Protein 1R0W (pdb70)

B-factor: mean 30.17, std 10.61, range [9.37, 67.73]

Radius of gyration: 40.07 Å; Cα contacts (8 Å, |Δi|>4): 2056; chains: 4; bounding box: 88×71×111 Å

Nearest PDB structures (foldseek):
  1r0w-assembly3_C  TM=1.002E+00  e=2.169E-57  Mus musculus
  1r0w-assembly2_B  TM=1.001E+00  e=5.846E-57  Mus musculus
  1q3h-assembly1_A  TM=1.002E+00  e=7.968E-57  Mus musculus
  1q3h-assembly2_B  TM=9.965E-01  e=4.288E-57  Mus musculus
  1xf9-assembly2_B  TM=1.002E+00  e=2.724E-55  Mus musculus

Solvent-accessible surface area: 47886 Å² total; per-residue (Å²): 21,18,0,43,1,79,71,0,6,0,54,34,73,164,38,8,0,80,24,22,119,107,0,103,105,72,58,121,63,27,152,111,37,40,59,12,0,106,69,0,66,3,80,1,108,156,19,33,2,0,0,0,1,2,4,94,73,3,12,36,4,3,0,0,0,10,6,42,61,79,5,98,38,67,93,44,89,51,98,58,76,49,123,27,1,5,5,4,75,96,14,8,1,28,65,1,6,3,54,25,1,2,29,33,16,63,77,103,61,28,8,34,7,107,22,0,8,138,9,0,21,2,87,86,13,9,78,160,52,105,112,76,22,79,33,78,12,51,94,22,5,125,137,26,60,20,4,27,54,10,22,4,3,3,0,16,7,0,3,46,84,0,39,0,0,0,0,1,28,12,15,26,78,157,52,16,139,34,6,71,86,2,8,89,30,0,0,35,115,14,0,35,90,36,2,14,0,0,3,10,10,3,8,61,4,0,109,116,14,64,40,0,0,0,0,29,145,12,43,45,27,5,69,6,44,23,79,77,0,92,78,111,80,78,82,0,8,83,79,1,50,60,60,148,80,8,26,79,61,71,58,143,123,1,18,36,4,0,14,92,2,0,154,160,59,124,47,8,21,1,45,1,87,78,0,9,0,57,27,84,155,40,12,1,69,42,24,117,148,19,102,45,76,22,2,0,22,25,22,44,9,20,13,0,38,72,0,64,4,61,1,104,87,9,32,2,0,0,0,1,3,3,93,71,2,12,36,4,2,0,0,2,6,6,61,64,101,3,104,35,59,95,46,78,48,84,53,72,66,104,39,0,54,6,15,72,119,14,103,0,106,89,14,19,2,64,97,7,2,28,163,68,58,97,104,69,96,113,73,6,126,22,3,8,159,10,0,20,2,88,80,7,8,79,143,53,103,116,79,26,87,28,116,12,47,111,25,4,125,134,25,58,20,5,24,53,9,20,4,8,2,0,26,6,8,3,86,73,1,12,0,2,0,0,2,31,13,12,22,77,158,53,16,142,33,8,73,87,2,7,97,29,0,0,33,117,67,3,38,24,51,0,15,0,0,3,6,10,4,6,64,4,0,110,118,13,60,39,0,0,0,0,26,57,10,34,45,29,6,70,5,48,31,76,72,0,87,75,108,71,76,83,1,8,80,69,1,56,64,58,155,78,6,26,79,64,73,62,146,114,1,23,44,4,0,8,101,2,2,74,157,48,129,101,14,9,23,0,46,2,80,69,0,6,0,58,36,69,170,38,10,2,70,45,24,123,145,18,101,108,67,147,72,32,140,109,40,41,50,11,0,93,71,0,69,6,54,2,31,83,12,34,2,0,0,0,0,2,3,93,76,2,10,38,6,2,0,0,3,6,8,61,60,101,5,95,36,67,86,46,92,54,108,61,76,50,124,29,4,53,6,11,75,113,14,103,1,102,84,14,20,2,51,95,4,2,31,154,68,64,96,94,66,86,177,73,8,116,32,2,9,156,10,0,20,1,89,84,10,9,76,148,53,103,113,81,26,89,31,115,12,47,116,22,5,126,137,24,59,21,5,25,56,10,20,5,7,2,0,24,7,5,2,67,76,0,6,0,3,0,0,2,29,12,13,25,79,159,52,18,141,35,8,71,96,2,7,89,32,0,0,30,85,76,5,40,58,36,0,13,1,0,2,10,9,2,6,59,3,0,104,113,12,62,36,0,0,0,0,26,128,11,37,42,23,7,68,5,49,30,77,82,3,92,79,111,78,71,78,1,10,80,78,2,67,60,56,150,76,8,24,82,60,73,63,144,121,2,14,37,3,1,15,92,2,0,149,162,55,122,122,14,2,50,2,86,81,0,8,0,74,41,90,141,46,10,2,112,44,46,137,153,30,119,64,147,72,20,130,119,45,41,51,12,0,98,72,0,61,3,70,3,105,148,20,33,2,0,0,0,1,3,3,89,85,2,10,43,27,2,0,0,2,6,9,61,63,95,4,98,42,68,102,40,91,55,96,49,78,46,115,30,3,54,6,10,101,120,15,83,1,86,86,16,20,3,55,101,5,2,22,127,76,61,94,98,54,16,2,30,7,62,18,0,5,132,12,0,21,2,85,86,7,6,84,136,51,102,112,79,24,85,34,116,15,48,106,25,5,123,138,24,59,19,5,24,56,9,23,4,4,1,0,24,7,0,3,73,80,3,51,4,0,0,0,1,33,12,12,25,80,154,52,19,142,33,8,73,87,2,9,89,32,0,0,34,123,29,0,43,84,49,3,12,0,0,2,9,10,3,7,55,4,0,109,113,12,64,36,0,0,0,0,35,156,10,43,39,29,5,67,6,51,31,82,72,0,92,83,107,79,70,78,0,5,80,82,2,55,58,68,152,76,8,24,74,63,76,67,141,130,3,16,40,5,0,14,106,1,2,157,155,51,142

Organism: Mus musculus (NCBI:txid10090)

CATH classification: 3.40.50.300

Sequence (1064 aa):
TGIIMENVTAFWEEGFGELLEKVQSFSHLCLVGNPVLKNINLNIEKGEMLAITGSTGSGKTSLLMLILGELEASEGIIKHSGRVSFCSQFSWIMPGTIKENIIFGVSYDEYRYKSVVKACQLQQDITKFAEQDNTVLGEGGVTLSGGQRARISLARAVYKDADLYLLDSPFGYLDVFTEEQVFESCVCKLMANKTRILVTSKMEHLRKADKILILHQGSSYFYGTFSELQSLRPDFSSKLMGYDTFDQFTEERRSSILTETLRRFSTTGIIMENVTAFWEEGFGELLEKVQSFSHLCLVGNPVLKNINLNIEKGEMLAITGSTGSGKTSLLMLILGELEASEGIIKHSGRVSFCSQFSWIMPGTIKENIIFGVSYDEYRYKSVVKACQLQQDITKFAEQDNTVLGEGGVTLSGGQRARISLARAVYKDADLYLLDSPFGYLDVFTEEQVFESCVCKLMANKTRILVTSKMEHLRKADKILILHQGSSYFYGTFSELQSLRPDFSSKLMGYDTFDQFTEERRSSILTETLRRFSSTTGIIMENVTAFWEEGFGELLEKVQFSHLCLVGNPVLKNINLNIEKGEMLAITGSTGSGKTSLLMLILGELEASEGIIKHSGRVSFCSQFSWIMPGTIKENIIFGVSYDEYRYKSVVKACQLQQDITKFAEQDNTVLGEGGVTLSGGQRARISLARAVYKDADLYLLDSPFGYLDVFTEEQVFESCVCKLMANKTRILVTSKMEHLRKADKILILHQGSSYFYGTFSELQSLRPDFSSKLMGYDTFDQFTEERRSSILTETLRRFSTGIIMENVTAFWEEGFGELLEKVFSHLCLVGNPVLKNINLNIEKGEMLAITGSTGSGKTSLLMLILGELEASEGIIKHSGRVSFCSQFSWIMPGTIKENIIFGVSYDEYRYKSVVKACQLQQDITKFAEQDNTVLGEGGVTLSGGQRARISLARAVYKDADLYLLDSPFGYLDVFTEEQVFESCVCKLMANKTRILVTSKMEHLRKADKILILHQGSSYFYGTFSELQSLRPDFSSKLMGYDTFDQFTEERRSSILTETLRRFS

Secondary structure (DSSP, 8-state):
--EEEEEEEEE--TTHHHHHHHH--HHHHHHTT-EEEEEEEEEE-TT-EEEEEESTTSSHHHHHHHHHTSS--SEEEEE--S-EEEE-SS----SEEHHHHHTTTS---HHHHHHHHHHTT-HHHHTTSTTGGG-EE-TT-TTS-HHHHHHHHHHHHHHS--SEEEEES---SS-HHHHHHHIIIIIIIITTTSEEEEE-S-HHHHHT-SEEEEEETTEEEEEE-HHHHHHH-HHHHHHHHTSSSGGGS-HHHHHHHHHHHHHHT-/---EEEEEEEEE--TTHHHHHHHH--HHHHHHHT-EEEEEEEEEE-TT-EEEEEESTTSSHHHHHHHHHTSS--SEEEEE--S-EEEE-SS----SEEHHHHHHTTS---HHHHHHHHHHTT-HHHHTTSTTGGG-EE-TT-TTS-HHHHHHHHHHHHHHS--SEEEEES---SS-HHHHHHHIIIIIIIITTTSEEEEE-S-HHHHHH-SEEEEEETTEEEEEE-HHHHHHH-HHHHHHHHTSTTGGGS-HHHHHHHHHHHHHH--/----EEEEEEEEE--TTHHHHHHHH--HHHHHHT-EEEEEEEEEE-TT-EEEEEESTTSSHHHHHHHHHTSS-EEEEEEE--S-EEEE-SS----SEEHHHHHHTTS---HHHHHHHHHHTT-HHHHTTSTTGGG-EE-GGGTTS-HHHHHHHHHHHHHHS--SEEEEES---SS-HHHHHHHIIIIIIIITTTSEEEEE---HHHHHT-SEEEEEETTEEEEEE-HHHHHHHSHHHHHHHTTSSSGGGS-HHHHHHHHHHHHHH--/--EEEEEEEEE--TTHHHHHHH--HHHHHHT-EEEEEEEEEE-TT-EEEEEESTTSSHHHHHHHHTTSS--SEEEEE--S-EEEE-SS----SEEHHHHHHTTS---HHHHHHHHHHTT-HHHHTTSTTGGG-EE-GGGTTS-HHHHHHHHHHHHHHS--SEEEEES---SS-HHHHHHHIIIIIIIITTTSEEEEE---HHHHHH-SEEEEEETTEEEEEE-HHHHHHHSHHHHHHHTTSSSGGGS-HHHHHHHHHHHHHH--

Structure (mmCIF, N/CA/C/O backbone):
data_1R0W
#
_entry.id   1R0W
#
_cell.length_a   172.247
_cell.length_b   172.247
_cell.length_c   110.233
_cell.angle_alpha   90.00
_cell.angle_beta   90.00
_cell.angle_gamma   90.00
#
_symmetry.space_group_name_H-M   'P 4 21 2'
#
loop_
_entity.id
_entity.type
_entity.pdbx_description
1 polymer 'Cystic fibrosis transmembrane conductance regulator'
2 non-polymer 'ACETIC ACID'
3 water water
#
loop_
_atom_site.group_PDB
_atom_site.id
_atom_site.type_symbol
_atom_site.label_atom_id
_atom_site.label_alt_id
_atom_site.label_comp_id
_atom_site.label_asym_id
_atom_site.label_entity_id
_atom_site.label_seq_id
_atom_site.pdbx_PDB_ins_code
_atom_site.Cartn_x
_atom_site.Cartn_y
_atom_site.Cartn_z
_atom_site.occupancy
_atom_site.B_iso_or_equiv
_atom_site.auth_seq_id
_atom_site.auth_comp_id
_atom_site.auth_asym_id
_atom_site.auth_atom_id
_atom_site.pdbx_PDB_model_num
ATOM 1 N N . THR A 1 3 ? 135.003 11.498 27.232 1.00 47.46 390 THR A N 1
ATOM 2 C CA . THR A 1 3 ? 135.332 12.958 27.339 1.00 47.08 390 THR A CA 1
ATOM 3 C C . THR A 1 3 ? 136.353 13.326 26.286 1.00 45.91 390 THR A C 1
ATOM 4 O O . THR A 1 3 ? 137.096 12.456 25.828 1.00 47.03 390 THR A O 1
ATOM 8 N N . GLY A 1 4 ? 136.381 14.594 25.874 1.00 43.41 391 GLY A N 1
ATOM 9 C CA . GLY A 1 4 ? 137.476 15.077 25.054 1.00 39.08 391 GLY A CA 1
ATOM 10 C C . GLY A 1 4 ? 138.598 15.485 25.991 1.00 37.31 391 GLY A C 1
ATOM 11 O O . GLY A 1 4 ? 138.400 15.546 27.193 1.00 35.99 391 GLY A O 1
ATOM 12 N N . ILE A 1 5 ? 139.785 15.724 25.459 1.00 35.52 392 ILE A N 1
ATOM 13 C CA . ILE A 1 5 ? 140.810 16.390 26.242 1.00 34.98 392 ILE A CA 1
ATOM 14 C C . ILE A 1 5 ? 141.533 17.434 25.403 1.00 35.21 392 ILE A C 1
ATOM 15 O O . ILE A 1 5 ? 141.933 17.169 24.265 1.00 34.87 392 ILE A O 1
ATOM 20 N N . ILE A 1 6 ? 141.688 18.622 25.985 1.00 34.70 393 ILE A N 1
ATOM 21 C CA . ILE A 1 6 ? 142.357 19.725 25.310 1.00 35.80 393 ILE A CA 1
ATOM 22 C C . ILE A 1 6 ? 143.450 20.255 26.182 1.00 35.33 393 ILE A C 1
ATOM 23 O O . ILE A 1 6 ? 143.234 20.488 27.377 1.00 34.37 393 ILE A O 1
ATOM 28 N N . MET A 1 7 ? 144.624 20.427 25.576 1.00 34.98 394 MET A N 1
ATOM 29 C CA . MET A 1 7 ? 145.687 21.264 26.153 1.00 35.37 394 MET A CA 1
ATOM 30 C C . MET A 1 7 ? 146.063 22.380 25.186 1.00 35.00 394 MET A C 1
ATOM 31 O O . MET A 1 7 ? 146.296 22.137 23.995 1.00 35.52 394 MET A O 1
ATOM 36 N N . GLU A 1 8 ? 146.163 23.586 25.716 1.00 35.17 395 GLU A N 1
ATOM 37 C CA . GLU A 1 8 ? 146.424 24.758 24.899 1.00 36.72 395 GLU A CA 1
ATOM 38 C C . GLU A 1 8 ? 147.631 25.459 25.467 1.00 36.05 395 GLU A C 1
ATOM 39 O O . GLU A 1 8 ? 147.574 25.984 26.567 1.00 35.79 395 GLU A O 1
ATOM 45 N N . ASN A 1 9 ? 148.726 25.421 24.720 1.00 36.40 396 ASN A N 1
ATOM 46 C CA . ASN A 1 9 ? 150.000 26.001 25.128 1.00 37.21 396 ASN A CA 1
ATOM 47 C C . ASN A 1 9 ? 150.355 25.789 26.606 1.00 37.35 396 ASN A C 1
ATOM 48 O O . ASN A 1 9 ? 150.600 26.737 27.353 1.00 37.00 396 ASN A O 1
ATOM 53 N N . VAL A 1 10 ? 150.411 24.515 27.002 1.00 37.38 397 VAL A N 1
ATOM 54 C CA . VAL A 1 10 ? 150.675 24.131 28.380 1.00 36.11 397 VAL A CA 1
ATOM 55 C C . VAL A 1 10 ? 152.170 23.948 28.654 1.00 36.53 397 VAL A C 1
ATOM 56 O O . VAL A 1 10 ? 152.879 23.313 27.869 1.00 34.96 397 VAL A O 1
ATOM 60 N N . THR A 1 11 ? 152.627 24.535 29.769 1.00 36.89 398 THR A N 1
ATOM 61 C CA . THR A 1 11 ? 153.984 24.370 30.279 1.00 37.81 398 THR A CA 1
ATOM 62 C C . THR A 1 11 ? 153.920 23.985 31.762 1.00 37.90 398 THR A C 1
ATOM 63 O O . THR A 1 11 ? 153.070 24.465 32.497 1.00 37.66 398 THR A O 1
ATOM 67 N N . ALA A 1 12 ? 154.811 23.100 32.190 1.00 38.76 399 ALA A N 1
ATOM 68 C CA . ALA A 1 12 ? 154.849 22.665 33.589 1.00 38.82 399 ALA A CA 1
ATOM 69 C C . ALA A 1 12 ? 156.296 22.545 34.024 1.00 38.75 399 ALA A C 1
ATOM 70 O O . ALA A 1 12 ? 157.121 22.043 33.265 1.00 39.05 399 ALA A O 1
ATOM 72 N N . PHE A 1 13 ? 156.615 23.022 35.231 1.00 39.02 400 PHE A N 1
ATOM 73 C CA . PHE A 1 13 ? 158.001 22.975 35.724 1.00 39.18 400 PHE A CA 1
ATOM 74 C C . PHE A 1 13 ? 158.230 21.851 36.726 1.00 39.90 400 PHE A C 1
ATOM 75 O O . PHE A 1 13 ? 157.270 21.349 37.329 1.00 39.67 400 PHE A O 1
ATOM 83 N N . TRP A 1 14 ? 159.487 21.443 36.873 1.00 38.87 401 TRP A N 1
ATOM 84 C CA . TRP A 1 14 ? 159.873 20.553 37.953 1.00 40.35 401 TRP A CA 1
ATOM 85 C C . TRP A 1 14 ? 159.429 21.148 39.277 1.00 41.31 401 TRP A C 1
ATOM 86 O O . TRP A 1 14 ? 159.664 22.323 39.554 1.00 41.30 401 TRP A O 1
ATOM 97 N N . GLU A 1 15 ? 158.724 20.350 40.062 1.00 43.18 402 GLU A N 1
ATOM 98 C CA . GLU A 1 15 ? 158.401 20.739 41.436 1.00 45.02 402 GLU A CA 1
ATOM 99 C C . GLU A 1 15 ? 158.893 19.653 42.371 1.00 44.59 402 GLU A C 1
ATOM 100 O O . GLU A 1 15 ? 159.165 18.528 41.943 1.00 43.69 402 GLU A O 1
ATOM 106 N N . GLU A 1 16 ? 159.087 20.026 43.628 1.00 45.12 403 GLU A N 1
ATOM 107 C CA . GLU A 1 16 ? 159.641 19.150 44.640 1.00 45.58 403 GLU A CA 1
ATOM 108 C C . GLU A 1 16 ? 158.784 17.897 44.751 1.00 44.28 403 GLU A C 1
ATOM 109 O O . GLU A 1 16 ? 157.563 17.981 44.761 1.00 43.58 403 GLU A O 1
ATOM 115 N N . GLY A 1 17 ? 159.431 16.746 44.832 1.00 42.85 404 GLY A N 1
ATOM 116 C CA . GLY A 1 17 ? 158.716 15.491 44.902 1.00 43.01 404 GLY A CA 1
ATOM 117 C C . GLY A 1 17 ? 158.238 14.923 43.562 1.00 42.51 404 GLY A C 1
ATOM 118 O O . GLY A 1 17 ? 157.783 13.764 43.523 1.00 42.19 404 GLY A O 1
ATOM 119 N N . PHE A 1 18 ? 158.337 15.689 42.469 1.00 41.16 405 PHE A N 1
ATOM 120 C CA . PHE A 1 18 ? 157.903 15.131 41.181 1.00 40.16 405 PHE A CA 1
ATOM 121 C C . PHE A 1 18 ? 158.779 13.963 40.747 1.00 39.96 405 PHE A C 1
ATOM 122 O O . PHE A 1 18 ? 158.272 12.922 40.308 1.00 40.59 405 PHE A O 1
ATOM 130 N N . GLY A 1 19 ? 160.085 14.143 40.871 1.00 39.02 406 GLY A N 1
ATOM 131 C CA . GLY A 1 19 ? 161.044 13.110 40.530 1.00 40.04 406 GLY A CA 1
ATOM 132 C C . GLY A 1 19 ? 160.813 11.758 41.191 1.00 40.41 406 GLY A C 1
ATOM 133 O O . GLY A 1 19 ? 160.959 10.722 40.530 1.00 41.42 406 GLY A O 1
ATOM 134 N N . GLU A 1 20 ? 160.455 11.752 42.475 1.00 39.87 407 GLU A N 1
ATOM 135 C CA . GLU A 1 20 ? 160.183 10.490 43.171 1.00 40.94 407 GLU A CA 1
ATOM 136 C C . GLU A 1 20 ? 158.929 9.779 42.648 1.00 39.33 407 GLU A C 1
ATOM 137 O O . GLU A 1 20 ? 158.916 8.563 42.527 1.00 39.02 407 GLU A O 1
ATOM 143 N N . LEU A 1 21 ? 157.887 10.538 42.344 1.00 39.20 408 LEU A N 1
ATOM 144 C CA . LEU A 1 21 ? 156.700 9.989 41.695 1.00 38.52 408 LEU A CA 1
ATOM 145 C C . LEU A 1 21 ? 157.042 9.311 40.360 1.00 38.51 408 LEU A C 1
ATOM 146 O O . LEU A 1 21 ? 156.669 8.144 40.153 1.00 38.51 408 LEU A O 1
ATOM 151 N N . LEU A 1 22 ? 157.772 10.013 39.484 1.00 36.66 409 LEU A N 1
ATOM 152 C CA . LEU A 1 22 ? 158.185 9.440 38.200 1.00 37.39 409 LEU A CA 1
ATOM 153 C C . LEU A 1 22 ? 158.897 8.091 38.379 1.00 37.78 409 LEU A C 1
ATOM 154 O O . LEU A 1 22 ? 158.645 7.138 37.627 1.00 37.49 409 LEU A O 1
ATOM 159 N N . GLU A 1 23 ? 159.773 7.997 39.379 1.00 37.70 410 GLU A N 1
ATOM 160 C CA . GLU A 1 23 ? 160.469 6.735 39.630 1.00 38.04 410 GLU A CA 1
ATOM 161 C C . GLU A 1 23 ? 159.484 5.639 39.983 1.00 37.00 410 GLU A C 1
ATOM 162 O O . GLU A 1 23 ? 159.543 4.527 39.458 1.00 36.71 410 GLU A O 1
ATOM 168 N N . LYS A 1 24 ? 158.557 5.969 40.857 1.00 36.02 411 LYS A N 1
ATOM 169 C CA . LYS A 1 24 ? 157.608 4.988 41.298 1.00 36.24 411 LYS A CA 1
ATOM 170 C C . LYS A 1 24 ? 156.854 4.457 40.105 1.00 35.87 411 LYS A C 1
ATOM 171 O O . LYS A 1 24 ? 156.497 3.289 40.051 1.00 36.38 411 LYS A O 1
ATOM 177 N N . VAL A 1 25 ? 156.664 5.307 39.119 1.00 35.81 412 VAL A N 1
ATOM 178 C CA . VAL A 1 25 ? 155.699 5.005 38.096 1.00 36.53 412 VAL A CA 1
ATOM 179 C C . VAL A 1 25 ? 156.298 4.460 36.771 1.00 37.45 412 VAL A C 1
ATOM 180 O O . VAL A 1 25 ? 155.636 3.721 36.016 1.00 37.04 412 VAL A O 1
ATOM 184 N N . GLN A 1 26 ? 157.556 4.822 36.529 1.00 38.36 413 GLN A N 1
ATOM 185 C CA . GLN A 1 26 ? 158.335 4.368 35.374 1.00 39.82 413 GLN A CA 1
ATOM 186 C C . GLN A 1 26 ? 159.189 3.167 35.727 1.00 39.90 413 GLN A C 1
ATOM 187 O O . GLN A 1 26 ? 159.034 2.600 36.811 1.00 42.07 413 GLN A O 1
ATOM 193 N N . SER A 1 42 ? 169.949 15.053 39.828 1.00 59.09 429 SER A N 1
ATOM 194 C CA . SER A 1 42 ? 169.295 15.505 41.057 1.00 59.51 429 SER A CA 1
ATOM 195 C C . SER A 1 42 ? 167.996 16.237 40.726 1.00 59.20 429 SER A C 1
ATOM 196 O O . SER A 1 42 ? 167.956 17.057 39.789 1.00 59.97 429 SER A O 1
ATOM 199 N N . PHE A 1 43 ? 166.937 15.933 41.482 1.00 57.61 430 PHE A N 1
ATOM 200 C CA . PHE A 1 43 ? 165.628 16.549 41.245 1.00 55.81 430 PHE A CA 1
ATOM 201 C C . PHE A 1 43 ? 165.584 17.964 41.806 1.00 54.70 430 PHE A C 1
ATOM 202 O O . PHE A 1 43 ? 165.006 18.865 41.191 1.00 54.46 430 PHE A O 1
ATOM 210 N N . SER A 1 44 ? 166.219 18.162 42.960 1.00 53.38 431 SER A N 1
ATOM 211 C CA . SER A 1 44 ? 166.224 19.471 43.604 1.00 52.64 431 SER A CA 1
ATOM 212 C C . SER A 1 44 ? 166.812 20.550 42.715 1.00 51.46 431 SER A C 1
ATOM 213 O O . SER A 1 44 ? 166.266 21.651 42.648 1.00 50.96 431 SER A O 1
ATOM 216 N N . HIS A 1 45 ? 167.897 20.230 42.010 1.00 51.06 432 HIS A N 1
ATOM 217 C CA . HIS A 1 45 ? 168.503 21.162 41.036 1.00 50.95 432 HIS A CA 1
ATOM 218 C C . HIS A 1 45 ? 167.572 21.524 39.864 1.00 50.48 432 HIS A C 1
ATOM 219 O O . HIS A 1 45 ? 167.641 22.623 39.303 1.00 50.79 432 HIS A O 1
ATOM 226 N N . LEU A 1 46 ? 166.710 20.593 39.483 1.00 48.90 433 LEU A N 1
ATOM 227 C CA . LEU A 1 46 ? 165.756 20.882 38.420 1.00 48.03 433 LEU A CA 1
ATOM 228 C C . LEU A 1 46 ? 164.680 21.834 38.945 1.00 47.86 433 LEU A C 1
ATOM 229 O O . LEU A 1 46 ? 164.231 22.736 38.215 1.00 46.79 433 LEU A O 1
ATOM 234 N N . CYS A 1 47 ? 164.326 21.637 40.221 1.00 47.49 434 CYS A N 1
ATOM 235 C CA . CYS A 1 47 ? 163.323 22.430 40.929 1.00 47.91 434 CYS A CA 1
ATOM 236 C C . CYS A 1 47 ? 163.811 23.829 41.229 1.00 48.06 434 CYS A C 1
ATOM 237 O O . CYS A 1 47 ? 163.072 24.800 41.074 1.00 47.16 434 CYS A O 1
ATOM 240 N N . LEU A 1 48 ? 165.064 23.925 41.651 1.00 48.87 435 LEU A N 1
ATOM 241 C CA . LEU A 1 48 ? 165.653 25.210 42.025 1.00 50.34 435 LEU A CA 1
ATOM 242 C C . LEU A 1 48 ? 165.878 26.132 40.809 1.00 50.51 435 LEU A C 1
ATOM 243 O O . LEU A 1 48 ? 165.611 27.329 40.872 1.00 50.79 435 LEU A O 1
ATOM 248 N N . VAL A 1 49 ? 166.331 25.538 39.704 1.00 50.98 436 VAL A N 1
ATOM 249 C CA . VAL A 1 49 ? 166.590 26.222 38.437 1.00 51.02 436 VAL A CA 1
ATOM 250 C C . VAL A 1 49 ? 165.292 26.469 37.639 1.00 50.90 436 VAL A C 1
ATOM 251 O O . VAL A 1 49 ? 165.303 27.132 36.609 1.00 50.58 436 VAL A O 1
ATOM 255 N N . GLY A 1 50 ? 164.168 25.935 38.124 1.00 51.23 437 GLY A N 1
ATOM 256 C CA . GLY A 1 50 ? 162.861 26.195 37.532 1.00 50.62 437 GLY A CA 1
ATOM 257 C C . GLY A 1 50 ? 162.709 25.739 36.084 1.00 50.43 437 GLY A C 1
ATOM 258 O O . GLY A 1 50 ? 162.155 26.457 35.265 1.00 50.89 437 GLY A O 1
ATOM 259 N N . ASN A 1 51 ? 163.186 24.536 35.785 1.00 49.59 438 ASN A N 1
ATOM 260 C CA . ASN A 1 51 ? 163.139 23.981 34.435 1.00 49.15 438 ASN A CA 1
ATOM 261 C C . ASN A 1 51 ? 161.776 23.404 34.053 1.00 46.73 438 ASN A C 1
ATOM 262 O O . ASN A 1 51 ? 161.048 22.903 34.911 1.00 46.03 438 ASN A O 1
ATOM 267 N N . PRO A 1 52 ? 161.434 23.484 32.765 1.00 44.47 439 PRO A N 1
ATOM 268 C CA . PRO A 1 52 ? 160.184 22.899 32.276 1.00 42.15 439 PRO A CA 1
ATOM 269 C C . PRO A 1 52 ? 160.327 21.390 32.193 1.00 40.28 439 PRO A C 1
ATOM 270 O O . PRO A 1 52 ? 161.368 20.883 31.761 1.00 39.77 439 PRO A O 1
ATOM 274 N N . VAL A 1 53 ? 159.310 20.673 32.655 1.00 38.48 440 VAL A N 1
ATOM 275 C CA . VAL A 1 53 ? 159.241 19.235 32.377 1.00 36.16 440 VAL A CA 1
ATOM 276 C C . VAL A 1 53 ? 158.617 19.095 30.994 1.00 34.83 440 VAL A C 1
ATOM 277 O O . VAL A 1 53 ? 159.005 18.218 30.224 1.00 34.78 440 VAL A O 1
ATOM 281 N N . LEU A 1 54 ? 157.666 19.980 30.686 1.00 32.64 441 LEU A N 1
ATOM 282 C CA . LEU A 1 54 ? 157.066 20.067 29.357 1.00 32.78 441 LEU A CA 1
ATOM 283 C C . LEU A 1 54 ? 156.885 21.540 28.984 1.00 33.42 441 LEU A C 1
ATOM 284 O O . LEU A 1 54 ? 156.599 22.376 29.835 1.00 34.29 441 LEU A O 1
ATOM 289 N N . LYS A 1 55 ? 157.041 21.840 27.705 1.00 33.68 442 LYS A N 1
ATOM 290 C CA . LYS A 1 55 ? 157.158 23.212 27.248 1.00 34.43 442 LYS A CA 1
ATOM 291 C C . LYS A 1 55 ? 156.283 23.342 26.022 1.00 33.68 442 LYS A C 1
ATOM 292 O O . LYS A 1 55 ? 156.457 22.610 25.024 1.00 33.93 442 LYS A O 1
ATOM 298 N N . ASN A 1 56 ? 155.304 24.226 26.121 1.00 33.07 443 ASN A N 1
ATOM 299 C CA . ASN A 1 56 ? 154.439 24.573 24.996 1.00 33.74 443 ASN A CA 1
ATOM 300 C C . ASN A 1 56 ? 153.596 23.430 24.379 1.00 31.97 443 ASN A C 1
ATOM 301 O O . ASN A 1 56 ? 153.494 23.333 23.153 1.00 32.01 443 ASN A O 1
ATOM 306 N N . ILE A 1 57 ? 152.956 22.602 25.205 1.00 30.89 444 ILE A N 1
ATOM 307 C CA . ILE A 1 57 ? 152.187 21.431 24.685 1.00 28.77 444 ILE A CA 1
ATOM 308 C C . ILE A 1 57 ? 150.792 21.824 24.207 1.00 28.32 444 ILE A C 1
ATOM 309 O O . ILE A 1 57 ? 150.085 22.599 24.843 1.00 28.82 444 ILE A O 1
ATOM 314 N N . ASN A 1 58 ? 150.409 21.316 23.050 1.00 28.53 445 ASN A N 1
ATOM 315 C CA . ASN A 1 58 ? 149.065 21.559 22.513 1.00 28.55 445 ASN A CA 1
ATOM 316 C C . ASN A 1 58 ? 148.532 20.236 22.019 1.00 28.53 445 ASN A C 1
ATOM 317 O O . ASN A 1 58 ? 149.247 19.509 21.329 1.00 27.89 445 ASN A O 1
ATOM 322 N N . LEU A 1 59 ? 147.290 19.935 22.379 1.00 28.87 446 LEU A N 1
ATOM 323 C CA . LEU A 1 59 ? 146.591 18.782 21.833 1.00 30.29 446 LEU A CA 1
ATOM 324 C C . LEU A 1 59 ? 145.104 19.020 21.929 1.00 30.55 446 LEU A C 1
ATOM 325 O O . LEU A 1 59 ? 144.672 19.867 22.709 1.00 30.35 446 LEU A O 1
ATOM 330 N N . ASN A 1 60 ? 144.328 18.311 21.106 1.00 31.30 447 ASN A N 1
ATOM 331 C CA . ASN A 1 60 ? 142.875 18.447 21.083 1.00 32.04 447 ASN A CA 1
ATOM 332 C C . ASN A 1 60 ? 142.263 17.105 20.660 1.00 32.35 447 ASN A C 1
ATOM 333 O O . ASN A 1 60 ? 142.266 16.746 19.470 1.00 32.29 447 ASN A O 1
ATOM 338 N N . ILE A 1 61 ? 141.777 16.344 21.627 1.00 30.51 448 ILE A N 1
ATOM 339 C CA . ILE A 1 61 ? 141.363 14.970 21.350 1.00 30.33 448 ILE A CA 1
ATOM 340 C C . ILE A 1 61 ? 139.878 14.929 21.542 1.00 29.55 448 ILE A C 1
ATOM 341 O O . ILE A 1 61 ? 139.433 15.259 22.612 1.00 28.59 448 ILE A O 1
ATOM 346 N N . GLU A 1 62 ? 139.124 14.534 20.520 1.00 30.69 449 GLU A N 1
ATOM 347 C CA . GLU A 1 62 ? 137.654 14.420 20.621 1.00 33.02 449 GLU A CA 1
ATOM 348 C C . GLU A 1 62 ? 137.280 13.218 21.448 1.00 31.68 449 GLU A C 1
ATOM 349 O O . GLU A 1 62 ? 138.070 12.265 21.568 1.00 30.45 449 GLU A O 1
ATOM 355 N N . LYS A 1 63 ? 136.077 13.264 22.004 1.00 31.76 450 LYS A N 1
ATOM 356 C CA . LYS A 1 63 ? 135.462 12.121 22.661 1.00 33.19 450 LYS A CA 1
ATOM 357 C C . LYS A 1 63 ? 135.653 10.867 21.833 1.00 32.21 450 LYS A C 1
ATOM 358 O O . LYS A 1 63 ? 135.320 10.843 20.643 1.00 31.41 450 LYS A O 1
ATOM 364 N N . GLY A 1 64 ? 136.218 9.825 22.437 1.00 30.66 451 GLY A N 1
ATOM 365 C CA . GLY A 1 64 ? 136.298 8.566 21.714 1.00 28.50 451 GLY A CA 1
ATOM 366 C C . GLY A 1 64 ? 137.489 8.396 20.805 1.00 27.34 451 GLY A C 1
ATOM 367 O O . GLY A 1 64 ? 137.696 7.320 20.296 1.00 28.83 451 GLY A O 1
ATOM 368 N N . GLU A 1 65 ? 138.300 9.422 20.611 1.00 26.93 452 GLU A N 1
ATOM 369 C CA . GLU A 1 65 ? 139.548 9.241 19.856 1.00 27.03 452 GLU A CA 1
ATOM 370 C C . GLU A 1 65 ? 140.668 8.561 20.661 1.00 25.55 452 GLU A C 1
ATOM 371 O O . GLU A 1 65 ? 140.614 8.524 21.885 1.00 23.46 452 GLU A O 1
ATOM 377 N N . MET A 1 66 ? 141.653 8.009 19.949 1.00 25.53 453 MET A N 1
ATOM 378 C CA . MET A 1 66 ? 142.910 7.490 20.530 1.00 25.15 453 MET A CA 1
ATOM 379 C C . MET A 1 66 ? 144.024 8.444 20.112 1.00 24.95 453 MET A C 1
ATOM 380 O O . MET A 1 66 ? 144.178 8.747 18.927 1.00 24.09 453 MET A O 1
ATOM 385 N N . LEU A 1 67 ? 144.754 8.939 21.106 1.00 23.19 454 LEU A N 1
ATOM 386 C CA . LEU A 1 67 ? 145.990 9.668 20.920 1.00 21.91 454 LEU A CA 1
ATOM 387 C C . LEU A 1 67 ? 147.136 8.695 21.206 1.00 21.42 454 LEU A C 1
ATOM 388 O O . LEU A 1 67 ? 147.151 8.050 22.280 1.00 20.00 454 LEU A O 1
ATOM 393 N N . ALA A 1 68 ? 148.086 8.595 20.273 1.00 19.87 455 ALA A N 1
ATOM 394 C CA . ALA A 1 68 ? 149.290 7.823 20.480 1.00 20.53 455 ALA A CA 1
ATOM 395 C C . ALA A 1 68 ? 150.444 8.791 20.801 1.00 20.84 455 ALA A C 1
ATOM 396 O O . ALA A 1 68 ? 150.669 9.768 20.098 1.00 22.57 455 ALA A O 1
ATOM 398 N N . ILE A 1 69 ? 151.133 8.546 21.899 1.00 20.75 456 ILE A N 1
ATOM 399 C CA . ILE A 1 69 ? 152.235 9.397 22.318 1.00 20.79 456 ILE A CA 1
ATOM 400 C C . ILE A 1 69 ? 153.483 8.549 22.200 1.00 21.55 456 ILE A C 1
ATOM 401 O O . ILE A 1 69 ? 153.544 7.457 22.779 1.00 21.84 456 ILE A O 1
ATOM 406 N N . THR A 1 70 ? 154.465 9.049 21.448 1.00 21.91 457 THR A N 1
ATOM 407 C CA . THR A 1 70 ? 155.808 8.473 21.477 1.00 23.04 457 THR A CA 1
ATOM 408 C C . THR A 1 70 ? 156.892 9.558 21.590 1.00 23.22 457 THR A C 1
ATOM 409 O O . THR A 1 70 ? 156.583 10.738 21.798 1.00 24.72 457 THR A O 1
ATOM 413 N N . GLY A 1 71 ? 158.160 9.159 21.543 1.00 24.62 458 GLY A N 1
ATOM 414 C CA . GLY A 1 71 ? 159.267 10.114 21.558 1.00 25.59 458 GLY A CA 1
ATOM 415 C C . GLY A 1 71 ? 160.520 9.431 22.061 1.00 27.63 458 GLY A C 1
ATOM 416 O O . GLY A 1 71 ? 160.558 8.195 22.141 1.00 27.32 458 GLY A O 1
ATOM 417 N N . SER A 1 72 ? 161.538 10.203 22.433 1.00 28.64 459 SER A N 1
ATOM 418 C CA . SER A 1 72 ? 162.809 9.595 22.876 1.00 30.18 459 SER A CA 1
ATOM 419 C C . SER A 1 72 ? 162.658 9.109 24.308 1.00 31.52 459 SER A C 1
ATOM 420 O O . SER A 1 72 ? 161.662 9.411 24.967 1.00 30.93 459 SER A O 1
ATOM 423 N N . THR A 1 73 ? 163.624 8.361 24.816 1.00 32.88 460 THR A N 1
ATOM 424 C CA . THR A 1 73 ? 163.489 7.976 26.198 1.00 33.82 460 THR A CA 1
ATOM 425 C C . THR A 1 73 ? 163.644 9.173 27.129 1.00 34.24 460 THR A C 1
ATOM 426 O O . THR A 1 73 ? 164.363 10.130 26.811 1.00 33.60 460 THR A O 1
ATOM 430 N N . GLY A 1 74 ? 162.876 9.169 28.219 1.00 33.70 461 GLY A N 1
ATOM 431 C CA . GLY A 1 74 ? 162.830 10.288 29.147 1.00 34.64 461 GLY A CA 1
ATOM 432 C C . GLY A 1 74 ? 162.443 11.654 28.579 1.00 35.23 461 GLY A C 1
ATOM 433 O O . GLY A 1 74 ? 162.792 12.686 29.155 1.00 35.92 461 GLY A O 1
ATOM 434 N N . SER A 1 75 ? 161.693 11.665 27.482 1.00 33.96 462 SER A N 1
ATOM 435 C CA . SER A 1 75 ? 161.241 12.902 26.845 1.00 32.67 462 SER A CA 1
ATOM 436 C C . SER A 1 75 ? 160.055 13.645 27.474 1.00 30.71 462 SER A C 1
ATOM 437 O O . SER A 1 75 ? 159.746 14.752 27.031 1.00 31.21 462 SER A O 1
ATOM 440 N N . GLY A 1 76 ? 159.412 13.083 28.510 1.00 28.86 463 GLY A N 1
ATOM 441 C CA . GLY A 1 76 ? 158.277 13.740 29.162 1.00 23.99 463 GLY A CA 1
ATOM 442 C C . GLY A 1 76 ? 156.936 13.054 28.901 1.00 23.41 463 GLY A C 1
ATOM 443 O O . GLY A 1 76 ? 155.849 13.638 29.152 1.00 20.98 463 GLY A O 1
ATOM 444 N N . LYS A 1 77 ? 157.003 11.811 28.408 1.00 20.58 464 LYS A N 1
ATOM 445 C CA . LYS A 1 77 ? 155.786 11.062 28.071 1.00 22.66 464 LYS A CA 1
ATOM 446 C C . LYS A 1 77 ? 154.934 10.767 29.287 1.00 22.54 464 LYS A C 1
ATOM 447 O O . LYS A 1 77 ? 153.728 11.017 29.267 1.00 21.43 464 LYS A O 1
ATOM 453 N N . THR A 1 78 ? 155.562 10.213 30.321 1.00 22.76 465 THR A N 1
ATOM 454 C CA . THR A 1 78 ? 154.884 9.917 31.596 1.00 22.22 465 THR A CA 1
ATOM 455 C C . THR A 1 78 ? 154.402 11.179 32.280 1.00 21.96 465 THR A C 1
ATOM 456 O O . THR A 1 78 ? 153.284 11.226 32.790 1.00 24.12 465 THR A O 1
ATOM 460 N N . SER A 1 79 ? 155.222 12.222 32.271 1.00 24.41 466 SER A N 1
ATOM 461 C CA . SER A 1 79 ? 154.853 13.484 32.942 1.00 25.01 466 SER A CA 1
ATOM 462 C C . SER A 1 79 ? 153.601 14.067 32.335 1.00 25.46 466 SER A C 1
ATOM 463 O O . SER A 1 79 ? 152.762 14.629 33.050 1.00 24.76 466 SER A O 1
ATOM 466 N N . LEU A 1 80 ? 153.454 13.940 31.010 1.00 26.97 467 LEU A N 1
ATOM 467 C CA . LEU A 1 80 ? 152.223 14.413 30.369 1.00 25.93 467 LEU A CA 1
ATOM 468 C C . LEU A 1 80 ? 150.975 13.734 30.977 1.00 24.99 467 LEU A C 1
ATOM 469 O O . LEU A 1 80 ? 149.993 14.378 31.255 1.00 25.27 467 LEU A O 1
ATOM 474 N N . LEU A 1 81 ? 151.026 12.434 31.181 1.00 25.12 468 LEU A N 1
ATOM 475 C CA . LEU A 1 81 ? 149.956 11.699 31.872 1.00 26.33 468 LEU A CA 1
ATOM 476 C C . LEU A 1 81 ? 149.761 12.214 33.307 1.00 26.37 468 LEU A C 1
ATOM 477 O O . LEU A 1 81 ? 148.624 12.322 33.784 1.00 26.99 468 LEU A O 1
ATOM 482 N N . MET A 1 82 ? 150.861 12.550 33.990 1.00 27.47 469 MET A N 1
ATOM 483 C CA . MET A 1 82 ? 150.780 13.085 35.383 1.00 28.58 469 MET A CA 1
ATOM 484 C C . MET A 1 82 ? 150.000 14.402 35.501 1.00 28.89 469 MET A C 1
ATOM 485 O O . MET A 1 82 ? 149.303 14.633 36.512 1.00 28.72 469 MET A O 1
ATOM 490 N N . LEU A 1 83 ? 150.125 15.248 34.480 1.00 28.86 470 LEU A N 1
ATOM 491 C CA . LEU A 1 83 ? 149.340 16.488 34.353 1.00 30.45 470 LEU A CA 1
ATOM 492 C C . LEU A 1 83 ? 147.849 16.188 34.287 1.00 29.62 470 LEU A C 1
ATOM 493 O O . LEU A 1 83 ? 147.025 16.786 35.008 1.00 29.62 470 LEU A O 1
ATOM 498 N N . ILE A 1 84 ? 147.503 15.247 33.427 1.00 29.63 471 ILE A N 1
ATOM 499 C CA . ILE A 1 84 ? 146.119 14.778 33.324 1.00 30.99 471 ILE A CA 1
ATOM 500 C C . ILE A 1 84 ? 145.626 14.252 34.663 1.00 31.02 471 ILE A C 1
ATOM 501 O O . ILE A 1 84 ? 144.517 14.567 35.087 1.00 31.91 471 ILE A O 1
ATOM 506 N N . LEU A 1 85 ? 146.478 13.502 35.350 1.00 32.36 472 LEU A N 1
ATOM 507 C CA . LEU A 1 85 ? 146.117 12.937 36.639 1.00 34.25 472 LEU A CA 1
ATOM 508 C C . LEU A 1 85 ? 146.042 13.993 37.716 1.00 35.77 472 LEU A C 1
ATOM 509 O O . LEU A 1 85 ? 145.411 13.764 38.738 1.00 37.19 472 LEU A O 1
ATOM 514 N N . GLY A 1 86 ? 146.681 15.145 37.495 1.00 37.29 473 GLY A N 1
ATOM 515 C CA . GLY A 1 86 ? 146.713 16.205 38.494 1.00 37.52 473 GLY A CA 1
ATOM 516 C C . GLY A 1 86 ? 147.868 16.082 39.489 1.00 38.74 473 GLY A C 1
ATOM 517 O O . GLY A 1 86 ? 147.841 16.712 40.549 1.00 38.61 473 GLY A O 1
ATOM 518 N N . GLU A 1 87 ? 148.868 15.262 39.159 1.00 39.09 474 GLU A N 1
ATOM 519 C CA . GLU A 1 87 ? 150.040 15.038 40.018 1.00 40.17 474 GLU A CA 1
ATOM 520 C C . GLU A 1 87 ? 151.178 15.976 39.659 1.00 40.82 474 GLU A C 1
ATOM 521 O O . GLU A 1 87 ? 152.182 16.056 40.351 1.00 41.56 474 GLU A O 1
ATOM 527 N N . LEU A 1 88 ? 151.019 16.651 38.533 1.00 42.49 475 LEU A N 1
ATOM 528 C CA . LEU A 1 88 ? 151.945 17.661 38.071 1.00 43.64 475 LEU A CA 1
ATOM 529 C C . LEU A 1 88 ? 151.060 18.830 37.690 1.00 45.22 475 LEU A C 1
ATOM 530 O O . LEU A 1 88 ? 149.985 18.641 37.112 1.00 45.86 475 LEU A O 1
ATOM 535 N N . GLU A 1 89 ? 151.498 20.031 38.043 1.00 46.46 476 GLU A N 1
ATOM 536 C CA . GLU A 1 89 ? 150.661 21.213 37.932 1.00 47.97 476 GLU A CA 1
ATOM 537 C C . GLU A 1 89 ? 151.090 21.997 36.710 1.00 47.57 476 GLU A C 1
ATOM 538 O O . GLU A 1 89 ? 152.256 22.000 36.365 1.00 48.17 476 GLU A O 1
ATOM 544 N N . ALA A 1 90 ? 150.150 22.639 36.042 1.00 48.23 477 ALA A N 1
ATOM 545 C CA . ALA A 1 90 ? 150.446 23.413 34.837 1.00 49.39 477 ALA A CA 1
ATOM 546 C C . ALA A 1 90 ? 150.662 24.893 35.167 1.00 49.65 477 ALA A C 1
ATOM 547 O O . ALA A 1 90 ? 149.718 25.575 35.523 1.00 50.43 477 ALA A O 1
ATOM 549 N N . SER A 1 91 ? 151.887 25.388 35.028 1.00 50.24 478 SER A N 1
ATOM 550 C CA . SER A 1 91 ? 152.195 26.783 35.385 1.00 50.89 478 SER A CA 1
ATOM 551 C C . SER A 1 91 ? 151.549 27.778 34.436 1.00 50.71 478 SER A C 1
ATOM 552 O O . SER A 1 91 ? 151.058 28.831 34.863 1.00 50.35 478 SER A O 1
ATOM 555 N N . GLU A 1 92 ? 151.569 27.428 33.147 1.00 50.20 479 GLU A N 1
ATOM 556 C CA . GLU A 1 92 ? 150.916 28.186 32.077 1.00 49.11 479 GLU A CA 1
ATOM 557 C C . GLU A 1 92 ? 149.924 27.314 31.311 1.00 47.84 479 GLU A C 1
ATOM 558 O O . GLU A 1 92 ? 150.069 26.099 31.245 1.00 47.75 479 GLU A O 1
ATOM 564 N N . GLY A 1 93 ? 148.927 27.949 30.713 1.00 46.44 480 GLY A N 1
ATOM 565 C CA . GLY A 1 93 ? 148.119 27.303 29.707 1.00 45.60 480 GLY A CA 1
ATOM 566 C C . GLY A 1 93 ? 146.906 26.590 30.256 1.00 45.52 480 GLY A C 1
ATOM 567 O O . GLY A 1 93 ? 146.799 26.389 31.455 1.00 45.80 480 GLY A O 1
ATOM 568 N N . ILE A 1 94 ? 146.015 26.204 29.350 1.00 44.37 481 ILE A N 1
ATOM 569 C CA . ILE A 1 94 ? 144.755 25.572 29.673 1.00 44.11 481 ILE A CA 1
ATOM 570 C C . ILE A 1 94 ? 144.754 24.051 29.384 1.00 43.39 481 ILE A C 1
ATOM 571 O O . ILE A 1 94 ? 145.152 23.604 28.306 1.00 42.57 481 ILE A O 1
ATOM 576 N N . ILE A 1 95 ? 144.283 23.282 30.363 1.00 42.95 482 ILE A N 1
ATOM 577 C CA . ILE A 1 95 ? 143.931 21.881 30.158 1.00 42.17 482 ILE A CA 1
ATOM 578 C C . ILE A 1 95 ? 142.455 21.629 30.488 1.00 41.33 482 ILE A C 1
ATOM 579 O O . ILE A 1 95 ? 141.988 22.012 31.541 1.00 40.63 482 ILE A O 1
ATOM 584 N N . LYS A 1 96 ? 141.735 20.987 29.570 1.00 41.35 483 LYS A N 1
ATOM 585 C CA . LYS A 1 96 ? 140.316 20.682 29.764 1.00 41.51 483 LYS A CA 1
ATOM 586 C C . LYS A 1 96 ? 140.023 19.204 29.544 1.00 40.85 483 LYS A C 1
ATOM 587 O O . LYS A 1 96 ? 140.332 18.678 28.487 1.00 40.24 483 LYS A O 1
ATOM 593 N N . HIS A 1 97 ? 139.428 18.564 30.554 1.00 40.27 484 HIS A N 1
ATOM 594 C CA . HIS A 1 97 ? 138.935 17.192 30.499 1.00 40.05 484 HIS A CA 1
ATOM 595 C C . HIS A 1 97 ? 138.069 16.912 31.718 1.00 41.89 484 HIS A C 1
ATOM 596 O O . HIS A 1 97 ? 138.296 17.454 32.812 1.00 41.59 484 HIS A O 1
ATOM 603 N N . SER A 1 98 ? 137.069 16.061 31.530 1.00 43.54 485 SER A N 1
ATOM 604 C CA . SER A 1 98 ? 136.037 15.901 32.545 1.00 44.91 485 SER A CA 1
ATOM 605 C C . SER A 1 98 ? 135.798 14.439 32.813 1.00 44.18 485 SER A C 1
ATOM 606 O O . SER A 1 98 ? 136.041 13.589 31.960 1.00 44.24 485 SER A O 1
ATOM 609 N N . GLY A 1 99 ? 135.355 14.143 34.022 1.00 44.51 486 GLY A N 1
ATOM 610 C CA . GLY A 1 99 ? 134.996 12.778 34.369 1.00 42.44 486 GLY A CA 1
ATOM 611 C C . GLY A 1 99 ? 136.097 11.945 34.998 1.00 41.07 486 GLY A C 1
ATOM 612 O O . GLY A 1 99 ? 137.153 12.446 35.363 1.00 40.36 486 GLY A O 1
ATOM 613 N N . ARG A 1 100 ? 135.822 10.649 35.126 1.00 39.46 487 ARG A N 1
ATOM 614 C CA . ARG A 1 100 ? 136.736 9.740 35.763 1.00 37.32 487 ARG A CA 1
ATOM 615 C C . ARG A 1 100 ? 137.901 9.476 34.812 1.00 34.04 487 ARG A C 1
ATOM 616 O O . ARG A 1 100 ? 137.731 9.364 33.590 1.00 31.94 487 ARG A O 1
ATOM 624 N N . VAL A 1 101 ? 139.098 9.376 35.372 1.00 31.39 488 VAL A N 1
ATOM 625 C CA . VAL A 1 101 ? 140.204 8.838 34.601 1.00 27.44 488 VAL A CA 1
ATOM 626 C C . VAL A 1 101 ? 140.748 7.519 35.159 1.00 25.91 488 VAL A C 1
ATOM 627 O O . VAL A 1 101 ? 140.761 7.296 36.377 1.00 22.20 488 VAL A O 1
ATOM 631 N N . SER A 1 102 ? 141.120 6.627 34.237 1.00 22.32 489 SER A N 1
ATOM 632 C CA . SER A 1 102 ? 141.710 5.367 34.621 1.00 21.81 489 SER A CA 1
ATOM 633 C C . SER A 1 102 ? 143.138 5.288 34.076 1.00 21.14 489 SER A C 1
ATOM 634 O O . SER A 1 102 ? 143.330 5.456 32.895 1.00 21.71 489 SER A O 1
ATOM 637 N N . PHE A 1 103 ? 144.109 5.002 34.955 1.00 19.66 490 PHE A N 1
ATOM 638 C CA . PHE A 1 103 ? 145.549 5.068 34.650 1.00 17.64 490 PHE A CA 1
ATOM 639 C C . PHE A 1 103 ? 146.144 3.688 34.779 1.00 17.18 490 PHE A C 1
ATOM 640 O O . PHE A 1 103 ? 146.030 3.072 35.827 1.00 15.86 490 PHE A O 1
ATOM 648 N N . CYS A 1 104 ? 146.754 3.197 33.709 1.00 16.21 491 CYS A N 1
ATOM 649 C CA . CYS A 1 104 ? 147.542 1.966 33.763 1.00 17.67 491 CYS A CA 1
ATOM 650 C C . CYS A 1 104 ? 149.028 2.329 33.749 1.00 16.63 491 CYS A C 1
ATOM 651 O O . CYS A 1 104 ? 149.532 2.687 32.664 1.00 14.96 491 CYS A O 1
ATOM 654 N N . SER A 1 105 ? 149.739 2.260 34.895 1.00 15.41 492 SER A N 1
ATOM 655 C CA . SER A 1 105 ? 151.187 2.600 34.891 1.00 15.86 492 SER A CA 1
ATOM 656 C C . SER A 1 105 ? 152.049 1.622 34.104 1.00 16.65 492 SER A C 1
ATOM 657 O O . SER A 1 105 ? 151.721 0.458 33.931 1.00 16.53 492 SER A O 1
ATOM 660 N N . GLN A 1 106 ? 153.215 2.104 33.713 1.00 18.25 493 GLN A N 1
ATOM 661 C CA . GLN A 1 106 ? 154.253 1.263 33.171 1.00 21.55 493 GLN A CA 1
ATOM 662 C C . GLN A 1 106 ? 154.604 0.218 34.208 1.00 21.40 493 GLN A C 1
ATOM 663 O O . GLN A 1 106 ? 154.846 -0.920 33.847 1.00 21.96 493 GLN A O 1
ATOM 669 N N . PHE A 1 107 ? 154.635 0.587 35.496 1.00 20.93 494 PHE A N 1
ATOM 670 C CA . PHE A 1 107 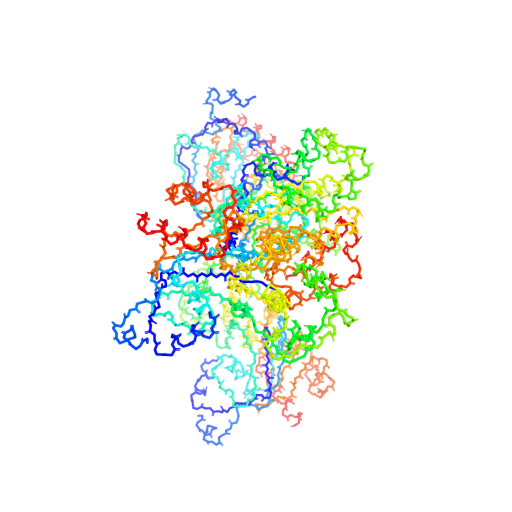? 154.864 -0.415 36.527 1.00 20.89 494 PHE A CA 1
ATOM 671 C C . PHE A 1 107 ? 153.597 -1.269 36.696 1.00 20.92 494 PHE A C 1
ATOM 672 O O . PHE A 1 107 ? 152.518 -0.708 36.957 1.00 18.83 494 PHE A O 1
ATOM 680 N N . SER A 1 108 ? 153.718 -2.605 36.571 1.00 20.63 495 SER A N 1
ATOM 681 C CA . SER A 1 108 ? 152.542 -3.526 36.720 1.00 20.53 495 SER A CA 1
ATOM 682 C C . SER A 1 108 ? 152.403 -4.073 38.117 1.00 21.00 495 SER A C 1
ATOM 683 O O . SER A 1 108 ? 153.010 -5.090 38.486 1.00 21.42 495 SER A O 1
ATOM 686 N N . TRP A 1 109 ? 151.566 -3.418 38.896 1.00 19.70 496 TRP A N 1
ATOM 687 C CA . TRP A 1 109 ? 151.425 -3.770 40.279 1.00 19.13 496 TRP A CA 1
ATOM 688 C C . TRP A 1 109 ? 150.375 -4.808 40.454 1.00 19.40 496 TRP A C 1
ATOM 689 O O . TRP A 1 109 ? 149.381 -4.847 39.708 1.00 20.06 496 TRP A O 1
ATOM 700 N N . ILE A 1 110 ? 150.601 -5.656 41.454 1.00 17.88 497 ILE A N 1
ATOM 701 C CA . ILE A 1 110 ? 149.822 -6.855 41.686 1.00 18.00 497 ILE A CA 1
ATOM 702 C C . ILE A 1 110 ? 149.594 -6.943 43.176 1.00 19.67 497 ILE A C 1
ATOM 703 O O . ILE A 1 110 ? 150.565 -6.901 43.939 1.00 18.93 497 ILE A O 1
ATOM 708 N N . MET A 1 111 ? 148.334 -7.029 43.607 1.00 21.25 498 MET A N 1
ATOM 709 C CA . MET A 1 111 ? 148.063 -7.148 45.022 1.00 22.72 498 MET A CA 1
ATOM 710 C C . MET A 1 111 ? 147.841 -8.616 45.428 1.00 23.70 498 MET A C 1
ATOM 711 O O . MET A 1 111 ? 147.517 -9.440 44.570 1.00 23.42 498 MET A O 1
ATOM 716 N N . PRO A 1 112 ? 148.057 -8.945 46.717 1.00 22.50 499 PRO A N 1
ATOM 717 C CA . PRO A 1 112 ? 147.726 -10.263 47.247 1.00 22.50 499 PRO A CA 1
ATOM 718 C C . PRO A 1 112 ? 146.292 -10.630 46.906 1.00 22.90 499 PRO A C 1
ATOM 719 O O . PRO A 1 112 ? 145.396 -9.831 47.177 1.00 24.85 499 PRO A O 1
ATOM 723 N N . GLY A 1 113 ? 146.056 -11.817 46.354 1.00 22.01 500 GLY A N 1
ATOM 724 C CA . GLY A 1 113 ? 144.691 -12.263 46.056 1.00 20.97 500 GLY A CA 1
ATOM 725 C C . GLY A 1 113 ? 144.665 -12.932 44.678 1.00 21.69 500 GLY A C 1
ATOM 726 O O . GLY A 1 113 ? 145.699 -13.064 44.037 1.00 21.51 500 GLY A O 1
ATOM 727 N N . THR A 1 114 ? 143.503 -13.367 44.221 1.00 20.58 501 THR A N 1
ATOM 728 C CA . THR A 1 114 ? 143.461 -14.106 42.970 1.00 20.17 501 THR A CA 1
ATOM 729 C C . THR A 1 114 ? 143.618 -13.156 41.786 1.00 19.41 501 THR A C 1
ATOM 730 O O . THR A 1 114 ? 143.517 -11.926 41.915 1.00 19.00 501 THR A O 1
ATOM 734 N N . ILE A 1 115 ? 143.835 -13.754 40.620 1.00 17.70 502 ILE A N 1
ATOM 735 C CA . ILE A 1 115 ? 143.900 -12.999 39.394 1.00 16.69 502 ILE A CA 1
ATOM 736 C C . ILE A 1 115 ? 142.613 -12.210 39.207 1.00 16.05 502 ILE A C 1
ATOM 737 O O . ILE A 1 115 ? 142.634 -11.044 38.845 1.00 17.09 502 ILE A O 1
ATOM 742 N N . LYS A 1 116 ? 141.477 -12.865 39.400 1.00 16.52 503 LYS A N 1
ATOM 743 C CA . LYS A 1 116 ? 140.187 -12.190 39.240 1.00 17.73 503 LYS A CA 1
ATOM 744 C C . LYS A 1 116 ? 140.046 -10.977 40.219 1.00 15.86 503 LYS A C 1
ATOM 745 O O . LYS A 1 116 ? 139.702 -9.886 39.804 1.00 19.33 503 LYS A O 1
ATOM 751 N N . GLU A 1 117 ? 140.340 -11.196 41.494 1.00 14.98 504 GLU A N 1
ATOM 752 C CA . GLU A 1 117 ? 140.360 -10.135 42.521 1.00 16.50 504 GLU A CA 1
ATOM 753 C C . GLU A 1 117 ? 141.234 -8.969 42.109 1.00 16.13 504 GLU A C 1
ATOM 754 O O . GLU A 1 117 ? 140.848 -7.818 42.319 1.00 14.14 504 GLU A O 1
ATOM 760 N N . ASN A 1 118 ? 142.412 -9.258 41.519 1.00 15.43 505 ASN A N 1
ATOM 761 C CA . ASN A 1 118 ? 143.269 -8.189 40.988 1.00 15.06 505 ASN A CA 1
ATOM 762 C C . ASN A 1 118 ? 142.609 -7.379 39.900 1.00 15.65 505 ASN A C 1
ATOM 763 O O . ASN A 1 118 ? 142.730 -6.144 39.901 1.00 17.12 505 ASN A O 1
ATOM 768 N N . ILE A 1 119 ? 141.869 -8.032 39.003 1.00 17.38 506 ILE A N 1
ATOM 769 C CA . ILE A 1 119 ? 141.254 -7.305 37.862 1.00 18.01 506 ILE A CA 1
ATOM 770 C C . ILE A 1 119 ? 140.048 -6.437 38.315 1.00 19.58 506 ILE A C 1
ATOM 771 O O . ILE A 1 119 ? 139.842 -5.309 37.825 1.00 18.79 506 ILE A O 1
ATOM 776 N N . ILE A 1 120 ? 139.277 -6.939 39.283 1.00 21.65 507 ILE A N 1
ATOM 777 C CA . ILE A 1 120 ? 138.173 -6.121 39.849 1.00 24.12 507 ILE A CA 1
ATOM 778 C C . ILE A 1 120 ? 138.506 -5.398 41.183 1.00 26.01 507 ILE A C 1
ATOM 779 O O . ILE A 1 120 ? 137.620 -5.147 41.990 1.00 28.29 507 ILE A O 1
ATOM 784 N N . PHE A 1 121 ? 139.771 -5.107 41.436 1.00 26.61 508 PHE A N 1
ATOM 785 C CA . PHE A 1 121 ? 140.220 -4.538 42.702 1.00 28.68 508 PHE A CA 1
ATOM 786 C C . PHE A 1 121 ? 139.516 -3.188 43.062 1.00 30.21 508 PHE A C 1
ATOM 787 O O . PHE A 1 121 ? 139.593 -2.198 42.315 1.00 29.17 508 PHE A O 1
ATOM 795 N N . GLY A 1 122 ? 138.827 -3.180 44.207 1.00 31.03 509 GLY A N 1
ATOM 796 C CA . GLY A 1 122 ? 138.070 -2.036 44.685 1.00 31.74 509 GLY A CA 1
ATOM 797 C C . GLY A 1 122 ? 136.814 -1.676 43.879 1.00 32.71 509 GLY A C 1
ATOM 798 O O . GLY A 1 122 ? 136.239 -0.602 44.051 1.00 31.77 509 GLY A O 1
ATOM 799 N N . VAL A 1 123 ? 136.376 -2.565 42.992 1.00 33.10 510 VAL A N 1
ATOM 800 C CA . VAL A 1 123 ? 135.232 -2.247 42.128 1.00 33.92 510 VAL A CA 1
ATOM 801 C C . VAL A 1 123 ? 134.335 -3.466 42.173 1.00 34.50 510 VAL A C 1
ATOM 802 O O . VAL A 1 123 ? 134.751 -4.488 42.680 1.00 36.50 510 VAL A O 1
ATOM 806 N N . SER A 1 124 ? 133.121 -3.394 41.656 1.00 34.30 511 SER A N 1
ATOM 807 C CA . SER A 1 124 ? 132.215 -4.525 41.844 1.00 36.18 511 SER A CA 1
ATOM 808 C C . SER A 1 124 ? 132.239 -5.473 40.645 1.00 35.93 511 SER A C 1
ATOM 809 O O . SER A 1 124 ? 132.287 -5.020 39.502 1.00 37.13 511 SER A O 1
ATOM 812 N N . TYR A 1 125 ? 132.196 -6.776 40.927 1.00 34.11 512 TYR A N 1
ATOM 813 C CA . TYR A 1 125 ? 132.078 -7.785 39.897 1.00 33.03 512 TYR A CA 1
ATOM 814 C C . TYR A 1 125 ? 130.824 -7.628 39.098 1.00 31.68 512 TYR A C 1
ATOM 815 O O . TYR A 1 125 ? 129.740 -7.527 39.683 1.00 32.34 512 TYR A O 1
ATOM 824 N N . ASP A 1 126 ? 130.994 -7.654 37.770 1.00 29.44 513 ASP A N 1
ATOM 825 C CA . ASP A 1 126 ? 129.902 -7.804 36.805 1.00 27.24 513 ASP A CA 1
ATOM 826 C C . ASP A 1 126 ? 130.306 -8.779 35.707 1.00 26.58 513 ASP A C 1
ATOM 827 O O . ASP A 1 126 ? 131.267 -8.494 34.955 1.00 25.19 513 ASP A O 1
ATOM 832 N N . GLU A 1 127 ? 129.547 -9.876 35.562 1.00 24.79 514 GLU A N 1
ATOM 833 C CA . GLU A 1 127 ? 129.917 -10.991 34.657 1.00 24.00 514 GLU A CA 1
ATOM 834 C C . GLU A 1 127 ? 130.148 -10.607 33.204 1.00 23.41 514 GLU A C 1
ATOM 835 O O . GLU A 1 127 ? 131.242 -10.839 32.667 1.00 23.68 514 GLU A O 1
ATOM 841 N N . TYR A 1 128 ? 129.179 -10.001 32.531 1.00 23.16 515 TYR A N 1
ATOM 842 C CA . TYR A 1 128 ? 129.442 -9.740 31.106 1.00 22.20 515 TYR A CA 1
ATOM 843 C C . TYR A 1 128 ? 130.692 -8.863 30.996 1.00 19.87 515 TYR A C 1
ATOM 844 O O . TYR A 1 128 ? 131.474 -9.044 30.094 1.00 17.75 515 TYR A O 1
ATOM 853 N N . ARG A 1 129 ? 130.830 -7.884 31.885 1.00 18.83 516 ARG A N 1
ATOM 854 C CA . ARG A 1 129 ? 131.904 -6.899 31.745 1.00 19.45 516 ARG A CA 1
ATOM 855 C C . ARG A 1 129 ? 133.262 -7.595 31.978 1.00 19.24 516 ARG A C 1
ATOM 856 O O . ARG A 1 129 ? 134.154 -7.420 31.204 1.00 19.50 516 ARG A O 1
ATOM 864 N N . TYR A 1 130 ? 133.347 -8.412 33.022 1.00 18.82 517 TYR A N 1
ATOM 865 C CA . TYR A 1 130 ? 134.563 -9.113 33.395 1.00 20.03 517 TYR A CA 1
ATOM 866 C C . TYR A 1 130 ? 135.061 -10.023 32.274 1.00 21.39 517 TYR A C 1
ATOM 867 O O . TYR A 1 130 ? 136.231 -9.916 31.855 1.00 20.26 517 TYR A O 1
ATOM 876 N N . LYS A 1 131 ? 134.164 -10.873 31.762 1.00 20.46 518 LYS A N 1
ATOM 877 C CA . LYS A 1 131 ? 134.538 -11.875 30.757 1.00 20.23 518 LYS A CA 1
ATOM 878 C C . LYS A 1 131 ? 134.970 -11.194 29.484 1.00 19.63 518 LYS A C 1
ATOM 879 O O . LYS A 1 131 ? 135.868 -11.645 28.744 1.00 19.13 518 LYS A O 1
ATOM 885 N N . SER A 1 132 ? 134.360 -10.055 29.238 1.00 18.95 519 SER A N 1
ATOM 886 C CA . SER A 1 132 ? 134.682 -9.336 28.032 1.00 19.26 519 SER A CA 1
ATOM 887 C C . SER A 1 132 ? 136.068 -8.655 28.111 1.00 17.31 519 SER A C 1
ATOM 888 O O . SER A 1 132 ? 136.808 -8.564 27.125 1.00 14.15 519 SER A O 1
ATOM 891 N N . VAL A 1 133 ? 136.418 -8.157 29.294 1.00 16.65 520 VAL A N 1
ATOM 892 C CA . VAL A 1 133 ? 137.751 -7.563 29.455 1.00 16.60 520 VAL A CA 1
ATOM 893 C C . VAL A 1 133 ? 138.853 -8.654 29.445 1.00 15.22 520 VAL A C 1
ATOM 894 O O . VAL A 1 133 ? 139.864 -8.518 28.773 1.00 15.88 520 VAL A O 1
ATOM 898 N N . VAL A 1 134 ? 138.608 -9.745 30.149 1.00 15.50 521 VAL A N 1
ATOM 899 C CA . VAL A 1 134 ? 139.527 -10.874 30.154 1.00 17.31 521 VAL A CA 1
ATOM 900 C C . VAL A 1 134 ? 139.880 -11.359 28.731 1.00 18.37 521 VAL A C 1
ATOM 901 O O . VAL A 1 134 ? 141.065 -11.583 28.406 1.00 20.19 521 VAL A O 1
ATOM 905 N N . LYS A 1 135 ? 138.869 -11.462 27.880 1.00 18.10 522 LYS A N 1
ATOM 906 C CA . LYS A 1 135 ? 139.041 -12.029 26.557 1.00 19.67 522 LYS A CA 1
ATOM 907 C C . LYS A 1 135 ? 139.838 -11.073 25.685 1.00 18.25 522 LYS A C 1
ATOM 908 O O . LYS A 1 135 ? 140.811 -11.493 25.040 1.00 19.75 522 LYS A O 1
ATOM 914 N N . ALA A 1 136 ? 139.443 -9.807 25.691 1.00 16.82 523 ALA A N 1
ATOM 915 C CA . ALA A 1 136 ? 140.080 -8.761 24.875 1.00 16.60 523 ALA A CA 1
ATOM 916 C C . ALA A 1 136 ? 141.533 -8.452 25.300 1.00 18.06 523 ALA A C 1
ATOM 917 O O . ALA A 1 136 ? 142.329 -7.987 24.489 1.00 17.88 523 ALA A O 1
ATOM 919 N N . CYS A 1 137 ? 141.851 -8.644 26.581 1.00 18.13 524 CYS A N 1
ATOM 920 C CA . CYS A 1 137 ? 143.221 -8.451 27.051 1.00 17.48 524 CYS A CA 1
ATOM 921 C C . CYS A 1 137 ? 144.042 -9.765 26.860 1.00 18.13 524 CYS A C 1
ATOM 922 O O . CYS A 1 137 ? 145.174 -9.837 27.325 1.00 15.76 524 CYS A O 1
ATOM 925 N N . GLN A 1 138 ? 143.453 -10.794 26.202 1.00 18.40 525 GLN A N 1
ATOM 926 C CA . GLN A 1 138 ? 144.167 -12.053 25.875 1.00 17.56 525 GLN A CA 1
ATOM 927 C C . GLN A 1 138 ? 144.587 -12.812 27.142 1.00 17.69 525 GLN A C 1
ATOM 928 O O . GLN A 1 138 ? 145.673 -13.391 27.233 1.00 15.82 525 GLN A O 1
ATOM 934 N N . LEU A 1 139 ? 143.724 -12.784 28.154 1.00 18.09 526 LEU A N 1
ATOM 935 C CA . LEU A 1 139 ? 144.089 -13.384 29.439 1.00 17.92 526 LEU A CA 1
ATOM 936 C C . LEU A 1 139 ? 143.706 -14.831 29.447 1.00 18.05 526 LEU A C 1
ATOM 937 O O . LEU A 1 139 ? 144.200 -15.609 30.259 1.00 18.02 526 LEU A O 1
ATOM 942 N N . GLN A 1 140 ? 142.865 -15.209 28.480 1.00 18.94 527 GLN A N 1
ATOM 943 C CA . GLN A 1 140 ? 142.324 -16.551 28.475 1.00 20.41 527 GLN A CA 1
ATOM 944 C C . GLN A 1 140 ? 143.407 -17.569 28.225 1.00 19.08 527 GLN A C 1
ATOM 945 O O . GLN A 1 140 ? 143.395 -18.585 28.873 1.00 18.41 527 GLN A O 1
ATOM 951 N N . GLN A 1 141 ? 144.344 -17.270 27.315 1.00 19.29 528 GLN A N 1
ATOM 952 C CA . GLN A 1 141 ? 145.529 -18.109 27.044 1.00 20.78 528 GLN A CA 1
ATOM 953 C C . GLN A 1 141 ? 146.425 -18.254 28.276 1.00 20.89 528 GLN A C 1
ATOM 954 O O . GLN A 1 141 ? 147.121 -19.267 28.436 1.00 20.70 528 GLN A O 1
ATOM 960 N N . ASP A 1 142 ? 146.438 -17.253 29.159 1.00 19.02 529 ASP A N 1
ATOM 961 C CA . ASP A 1 142 ? 147.236 -17.404 30.389 1.00 18.84 529 ASP A CA 1
ATOM 962 C C . ASP A 1 142 ? 146.531 -18.284 31.418 1.00 19.08 529 ASP A C 1
ATOM 963 O O . ASP A 1 142 ? 147.139 -19.205 31.989 1.00 17.78 529 ASP A O 1
ATOM 968 N N . ILE A 1 143 ? 145.257 -17.991 31.702 1.00 17.10 530 ILE A N 1
ATOM 969 C CA . ILE A 1 143 ? 144.675 -18.584 32.904 1.00 17.07 530 ILE A CA 1
ATOM 970 C C . ILE A 1 143 ? 144.431 -20.036 32.676 1.00 18.41 530 ILE A C 1
ATOM 971 O O . ILE A 1 143 ? 144.295 -20.804 33.608 1.00 19.10 530 ILE A O 1
ATOM 976 N N . THR A 1 144 ? 144.406 -20.411 31.411 1.00 19.30 531 THR A N 1
ATOM 977 C CA . THR A 1 144 ? 144.108 -21.762 31.065 1.00 22.31 531 THR A CA 1
ATOM 978 C C . THR A 1 144 ? 145.297 -22.681 31.368 1.00 22.06 531 THR A C 1
ATOM 979 O O . THR A 1 144 ? 145.145 -23.868 31.511 1.00 23.56 531 THR A O 1
ATOM 983 N N . LYS A 1 145 ? 146.467 -22.106 31.579 1.00 21.55 532 LYS A N 1
ATOM 984 C CA . LYS A 1 145 ? 147.623 -22.880 32.035 1.00 20.71 532 LYS A CA 1
ATOM 985 C C . LYS A 1 145 ? 147.635 -23.208 33.520 1.00 19.27 532 LYS A C 1
ATOM 986 O O . LYS A 1 145 ? 148.529 -23.900 33.988 1.00 18.39 532 LYS A O 1
ATOM 992 N N . PHE A 1 146 ? 146.664 -22.701 34.263 1.00 17.97 533 PHE A N 1
ATOM 993 C CA . PHE A 1 146 ? 146.648 -22.889 35.714 1.00 18.18 533 PHE A CA 1
ATOM 994 C C . PHE A 1 146 ? 145.533 -23.804 36.145 1.00 17.56 533 PHE A C 1
ATOM 995 O O . PHE A 1 146 ? 144.453 -23.710 35.574 1.00 17.76 533 PHE A O 1
ATOM 1003 N N . ALA A 1 147 ? 145.768 -24.649 37.171 1.00 17.98 534 ALA A N 1
ATOM 1004 C CA . ALA A 1 147 ? 144.717 -25.533 37.694 1.00 18.79 534 ALA A CA 1
ATOM 1005 C C . ALA A 1 147 ? 143.431 -24.793 38.120 1.00 19.89 534 ALA A C 1
ATOM 1006 O O . ALA A 1 147 ? 142.316 -25.315 37.888 1.00 20.96 534 ALA A O 1
ATOM 1008 N N . GLU A 1 148 ? 143.561 -23.605 38.741 1.00 18.86 535 GLU A N 1
ATOM 1009 C CA . GLU A 1 148 ? 142.366 -22.845 39.203 1.00 19.51 535 GLU A CA 1
ATOM 1010 C C . GLU A 1 148 ? 142.035 -21.634 38.319 1.00 18.94 535 GLU A C 1
ATOM 1011 O O . GLU A 1 148 ? 141.237 -20.775 38.683 1.00 18.61 535 GLU A O 1
ATOM 1017 N N . GLN A 1 149 ? 142.696 -21.558 37.171 1.00 17.46 536 GLN A N 1
ATOM 1018 C CA . GLN A 1 149 ? 142.499 -20.493 36.213 1.00 18.42 536 GLN A CA 1
ATOM 1019 C C . GLN A 1 149 ? 142.522 -19.135 36.903 1.00 18.22 536 GLN A C 1
ATOM 1020 O O . GLN A 1 149 ? 143.491 -18.823 37.573 1.00 18.97 536 GLN A O 1
ATOM 1026 N N . ASP A 1 150 ? 141.475 -18.321 36.755 1.00 18.47 537 ASP A N 1
ATOM 1027 C CA . ASP A 1 150 ? 141.506 -16.984 37.351 1.00 17.60 537 ASP A CA 1
ATOM 1028 C C . ASP A 1 150 ? 141.240 -16.939 38.865 1.00 17.84 537 ASP A C 1
ATOM 1029 O O . ASP A 1 150 ? 141.309 -15.862 39.456 1.00 18.31 537 ASP A O 1
ATOM 1034 N N . ASN A 1 151 ? 141.017 -18.103 39.488 1.00 16.22 538 ASN A N 1
ATOM 1035 C CA . ASN A 1 151 ? 141.031 -18.201 40.929 1.00 18.06 538 ASN A CA 1
ATOM 1036 C C . ASN A 1 151 ? 142.423 -18.491 41.496 1.00 18.53 538 ASN A C 1
ATOM 1037 O O . ASN A 1 151 ? 142.589 -18.670 42.700 1.00 17.58 538 ASN A O 1
ATOM 1042 N N . THR A 1 152 ? 143.432 -18.519 40.619 1.00 17.63 539 THR A N 1
ATOM 1043 C CA . THR A 1 152 ? 144.782 -18.773 41.056 1.00 16.16 539 THR A CA 1
ATOM 1044 C C . THR A 1 152 ? 145.198 -17.602 41.961 1.00 17.05 539 THR A C 1
ATOM 1045 O O . THR A 1 152 ? 144.982 -16.441 41.596 1.00 14.40 539 THR A O 1
ATOM 1049 N N . VAL A 1 153 ? 145.837 -17.921 43.088 1.00 17.32 540 VAL A N 1
ATOM 1050 C CA . VAL A 1 153 ? 146.329 -16.923 44.058 1.00 18.73 540 VAL A CA 1
ATOM 1051 C C . VAL A 1 153 ? 147.734 -16.343 43.697 1.00 19.00 540 VAL A C 1
ATOM 1052 O O . VAL A 1 153 ? 148.702 -17.099 43.431 1.00 18.66 540 VAL A O 1
ATOM 1056 N N . LEU A 1 154 ? 147.803 -15.011 43.652 1.00 18.64 541 LEU A N 1
ATOM 1057 C CA . LEU A 1 154 ? 149.049 -14.277 43.465 1.00 21.44 541 LEU A CA 1
ATOM 1058 C C . LEU A 1 154 ? 149.507 -13.672 44.792 1.00 21.83 541 LEU A C 1
ATOM 1059 O O . LEU A 1 154 ? 148.688 -13.204 45.569 1.00 23.49 541 LEU A O 1
ATOM 1064 N N . GLY A 1 155 ? 150.810 -13.670 45.032 1.00 22.31 542 GLY A N 1
ATOM 1065 C CA . GLY A 1 155 ? 151.365 -12.851 46.092 1.00 24.57 542 GLY A CA 1
ATOM 1066 C C . GLY A 1 155 ? 151.578 -11.462 45.520 1.00 25.00 542 GLY A C 1
ATOM 1067 O O . GLY A 1 155 ? 151.540 -11.276 44.308 1.00 26.48 542 GLY A O 1
ATOM 1068 N N . GLU A 1 156 ? 151.786 -10.484 46.389 1.00 23.81 543 GLU A N 1
ATOM 1069 C CA . GLU A 1 156 ? 152.109 -9.116 46.001 1.00 24.53 543 GLU A CA 1
ATOM 1070 C C . GLU A 1 156 ? 153.293 -9.035 45.010 1.00 22.99 543 GLU A C 1
ATOM 1071 O O . GLU A 1 156 ? 154.276 -9.754 45.156 1.00 22.21 543 GLU A O 1
ATOM 1077 N N . GLY A 1 157 ? 153.212 -8.169 44.010 1.00 21.98 544 GLY A N 1
ATOM 1078 C CA . GLY A 1 157 ? 154.224 -8.191 42.953 1.00 20.48 544 GLY A CA 1
ATOM 1079 C C . GLY A 1 157 ? 154.029 -9.308 41.882 1.00 21.06 544 GLY A C 1
ATOM 1080 O O . GLY A 1 157 ? 154.565 -9.176 40.807 1.00 19.97 544 GLY A O 1
ATOM 1081 N N . GLY A 1 158 ? 153.288 -10.386 42.158 1.00 19.22 545 GLY A N 1
ATOM 1082 C CA . GLY A 1 158 ? 153.100 -11.439 41.135 1.00 21.80 545 GLY A CA 1
ATOM 1083 C C . GLY A 1 158 ? 154.424 -11.866 40.477 1.00 22.17 545 GLY A C 1
ATOM 1084 O O . GLY A 1 158 ? 154.593 -11.949 39.260 1.00 19.37 545 GLY A O 1
ATOM 1085 N N . VAL A 1 159 ? 155.372 -12.183 41.350 1.00 23.38 546 VAL A N 1
ATOM 1086 C CA . VAL A 1 159 ? 156.789 -12.274 41.026 1.00 22.03 546 VAL A CA 1
ATOM 1087 C C . VAL A 1 159 ? 157.153 -13.475 40.107 1.00 22.25 546 VAL A C 1
ATOM 1088 O O . VAL A 1 159 ? 158.082 -13.381 39.313 1.00 21.41 546 VAL A O 1
ATOM 1092 N N . THR A 1 160 ? 156.416 -14.592 40.163 1.00 22.20 547 THR A N 1
ATOM 1093 C CA . THR A 1 160 ? 156.747 -15.712 39.270 1.00 22.25 547 THR A CA 1
ATOM 1094 C C . THR A 1 160 ? 156.113 -15.701 37.858 1.00 23.17 547 THR A C 1
ATOM 1095 O O . THR A 1 160 ? 156.402 -16.607 37.053 1.00 24.22 547 THR A O 1
ATOM 1099 N N . LEU A 1 161 ? 155.222 -14.747 37.598 1.00 20.48 548 LEU A N 1
ATOM 1100 C CA . LEU A 1 161 ? 154.656 -14.468 36.270 1.00 20.02 548 LEU A CA 1
ATOM 1101 C C . LEU A 1 161 ? 155.731 -13.819 35.330 1.00 19.32 548 LEU A C 1
ATOM 1102 O O . LEU A 1 161 ? 156.732 -13.257 35.802 1.00 18.17 548 LEU A O 1
ATOM 1107 N N . SER A 1 162 ? 155.493 -13.841 34.016 1.00 17.69 549 SER A N 1
ATOM 1108 C CA . SER A 1 162 ? 156.297 -13.044 33.095 1.00 15.89 549 SER A CA 1
ATOM 1109 C C . SER A 1 162 ? 155.908 -11.557 33.119 1.00 16.08 549 SER A C 1
ATOM 1110 O O . SER A 1 162 ? 154.835 -11.203 33.618 1.00 12.87 549 SER A O 1
ATOM 1113 N N . GLY A 1 163 ? 156.744 -10.682 32.556 1.00 14.24 550 GLY A N 1
ATOM 1114 C CA . GLY A 1 163 ? 156.374 -9.266 32.519 1.00 15.60 550 GLY A CA 1
ATOM 1115 C C . GLY A 1 163 ? 155.069 -9.059 31.715 1.00 16.86 550 GLY A C 1
ATOM 1116 O O . GLY A 1 163 ? 154.230 -8.214 32.038 1.00 16.85 550 GLY A O 1
ATOM 1117 N N . GLY A 1 164 ? 154.884 -9.840 30.653 1.00 14.46 551 GLY A N 1
ATOM 1118 C CA . GLY A 1 164 ? 153.714 -9.672 29.807 1.00 14.08 551 GLY A CA 1
ATOM 1119 C C . GLY A 1 164 ? 152.451 -10.106 30.495 1.00 12.92 551 GLY A C 1
ATOM 1120 O O . GLY A 1 164 ? 151.450 -9.455 30.365 1.00 15.67 551 GLY A O 1
ATOM 1121 N N . GLN A 1 165 ? 152.500 -11.206 31.239 1.00 14.99 552 GLN A N 1
ATOM 1122 C CA . GLN A 1 165 ? 151.383 -11.638 32.061 1.00 14.56 552 GLN A CA 1
ATOM 1123 C C . GLN A 1 165 ? 151.021 -10.592 33.126 1.00 15.78 552 GLN A C 1
ATOM 1124 O O . GLN A 1 165 ? 149.836 -10.358 33.340 1.00 14.98 552 GLN A O 1
ATOM 1130 N N . ARG A 1 166 ? 152.016 -10.019 33.830 1.00 13.89 553 ARG A N 1
ATOM 1131 C CA . ARG A 1 166 ? 151.709 -8.950 34.806 1.00 15.74 553 ARG A CA 1
ATOM 1132 C C . ARG A 1 166 ? 151.078 -7.751 34.119 1.00 15.33 553 ARG A C 1
ATOM 1133 O O . ARG A 1 166 ? 150.116 -7.172 34.635 1.00 13.69 553 ARG A O 1
ATOM 1141 N N . ALA A 1 167 ? 151.599 -7.373 32.946 1.00 13.99 554 ALA A N 1
ATOM 1142 C CA . ALA A 1 167 ? 151.088 -6.172 32.291 1.00 15.08 554 ALA A CA 1
ATOM 1143 C C . ALA A 1 167 ? 149.643 -6.380 31.777 1.00 16.34 554 ALA A C 1
ATOM 1144 O O . ALA A 1 167 ? 148.856 -5.446 31.756 1.00 16.35 554 ALA A O 1
ATOM 1146 N N . ARG A 1 168 ? 149.318 -7.599 31.329 1.00 15.85 555 ARG A N 1
ATOM 1147 C CA . ARG A 1 168 ? 147.963 -7.892 30.867 1.00 15.50 555 ARG A CA 1
ATOM 1148 C C . ARG A 1 168 ? 146.957 -7.849 32.024 1.00 14.85 555 ARG A C 1
ATOM 1149 O O . ARG A 1 168 ? 145.853 -7.398 31.815 1.00 15.33 555 ARG A O 1
ATOM 1157 N N . ILE A 1 169 ? 147.301 -8.371 33.206 1.00 15.07 556 ILE A N 1
ATOM 1158 C CA . ILE A 1 169 ? 146.360 -8.307 34.352 1.00 16.67 556 ILE A CA 1
ATOM 1159 C C . ILE A 1 169 ? 146.186 -6.852 34.757 1.00 16.70 556 ILE A C 1
ATOM 1160 O O . ILE A 1 169 ? 145.075 -6.343 34.986 1.00 16.32 556 ILE A O 1
ATOM 1165 N N . SER A 1 170 ? 147.295 -6.141 34.768 1.00 16.46 557 SER A N 1
ATOM 1166 C CA . SER A 1 170 ? 147.286 -4.760 35.187 1.00 17.45 557 SER A CA 1
ATOM 1167 C C . SER A 1 170 ? 146.566 -3.857 34.181 1.00 16.90 557 SER A C 1
ATOM 1168 O O . SER A 1 170 ? 145.838 -2.925 34.560 1.00 15.87 557 SER A O 1
ATOM 1171 N N . LEU A 1 171 ? 146.759 -4.110 32.893 1.00 16.85 558 LEU A N 1
ATOM 1172 C CA . LEU A 1 171 ? 145.912 -3.445 31.885 1.00 16.38 558 LEU A CA 1
ATOM 1173 C C . LEU A 1 171 ? 144.410 -3.841 32.013 1.00 15.49 558 LEU A C 1
ATOM 1174 O O . LEU A 1 171 ? 143.531 -3.018 31.895 1.00 15.09 558 LEU A O 1
ATOM 1179 N N . ALA A 1 172 ? 144.120 -5.116 32.199 1.00 15.27 559 ALA A N 1
ATOM 1180 C CA . ALA A 1 172 ? 142.724 -5.546 32.392 1.00 15.27 559 ALA A CA 1
ATOM 1181 C C . ALA A 1 172 ? 142.064 -4.796 33.571 1.00 15.94 559 ALA A C 1
ATOM 1182 O O . ALA A 1 172 ? 140.908 -4.426 33.493 1.00 16.70 559 ALA A O 1
ATOM 1184 N N . ARG A 1 173 ? 142.793 -4.585 34.661 1.00 15.17 560 ARG A N 1
ATOM 1185 C CA . ARG A 1 173 ? 142.275 -3.814 35.788 1.00 13.99 560 ARG A CA 1
ATOM 1186 C C . ARG A 1 173 ? 141.946 -2.365 35.414 1.00 15.15 560 ARG A C 1
ATOM 1187 O O . ARG A 1 173 ? 140.864 -1.879 35.761 1.00 13.86 560 ARG A O 1
ATOM 1195 N N . ALA A 1 174 ? 142.853 -1.686 34.701 1.00 13.91 561 ALA A N 1
ATOM 1196 C CA . ALA A 1 174 ? 142.616 -0.315 34.302 1.00 15.77 561 ALA A CA 1
ATOM 1197 C C . ALA A 1 174 ? 141.430 -0.158 33.303 1.00 17.61 561 ALA A C 1
ATOM 1198 O O . ALA A 1 174 ? 140.732 0.867 33.321 1.00 18.45 561 ALA A O 1
ATOM 1200 N N . VAL A 1 175 ? 141.235 -1.163 32.448 1.00 17.44 562 VAL A N 1
ATOM 1201 C CA . VAL A 1 175 ? 140.252 -1.128 31.357 1.00 18.43 562 VAL A CA 1
ATOM 1202 C C . VAL A 1 175 ? 138.865 -1.506 31.920 1.00 19.27 562 VAL A C 1
ATOM 1203 O O . VAL A 1 175 ? 137.880 -1.010 31.429 1.00 18.67 562 VAL A O 1
ATOM 1207 N N . TYR A 1 176 ? 138.826 -2.394 32.937 1.00 19.82 563 TYR A N 1
ATOM 1208 C CA . TYR A 1 176 ? 137.604 -2.806 33.625 1.00 20.24 563 TYR A CA 1
ATOM 1209 C C . TYR A 1 176 ? 136.974 -1.673 34.397 1.00 22.08 563 TYR A C 1
ATOM 1210 O O . TYR A 1 176 ? 135.748 -1.618 34.564 1.00 20.89 563 TYR A O 1
ATOM 1219 N N . LYS A 1 177 ? 137.828 -0.807 34.927 1.00 24.63 564 LYS A N 1
ATOM 1220 C CA . LYS A 1 177 ? 137.423 0.474 35.489 1.00 26.49 564 LYS A CA 1
ATOM 1221 C C . LYS A 1 177 ? 136.540 1.242 34.507 1.00 26.02 564 LYS A C 1
ATOM 1222 O O . LYS A 1 177 ? 136.851 1.344 33.326 1.00 25.06 564 LYS A O 1
ATOM 1228 N N . ASP A 1 178 ? 135.425 1.782 35.002 1.00 26.15 565 ASP A N 1
ATOM 1229 C CA . ASP A 1 178 ? 134.517 2.541 34.160 1.00 24.94 565 ASP A CA 1
ATOM 1230 C C . ASP A 1 178 ? 134.931 4.006 34.217 1.00 25.17 565 ASP A C 1
ATOM 1231 O O . ASP A 1 178 ? 134.824 4.637 35.243 1.00 25.89 565 ASP A O 1
ATOM 1236 N N . ALA A 1 179 ? 135.433 4.544 33.119 1.00 24.94 566 ALA A N 1
ATOM 1237 C CA . ALA A 1 179 ? 136.067 5.846 33.151 1.00 24.78 566 ALA A CA 1
ATOM 1238 C C . ALA A 1 179 ? 135.727 6.599 31.881 1.00 24.11 566 ALA A C 1
ATOM 1239 O O . ALA A 1 179 ? 135.380 6.000 30.899 1.00 24.56 566 ALA A O 1
ATOM 1241 N N . ASP A 1 180 ? 135.846 7.910 31.884 1.00 25.95 567 ASP A N 1
ATOM 1242 C CA . ASP A 1 180 ? 135.713 8.654 30.633 1.00 26.79 567 ASP A CA 1
ATOM 1243 C C . ASP A 1 180 ? 137.014 8.759 29.845 1.00 25.37 567 ASP A C 1
ATOM 1244 O O . ASP A 1 180 ? 136.948 9.068 28.681 1.00 25.92 567 ASP A O 1
ATOM 1249 N N . LEU A 1 181 ? 138.177 8.538 30.471 1.00 21.84 568 LEU A N 1
ATOM 1250 C CA . LEU A 1 181 ? 139.485 8.733 29.816 1.00 21.86 568 LEU A CA 1
ATOM 1251 C C . LEU A 1 181 ? 140.454 7.675 30.322 1.00 21.16 568 LEU A C 1
ATOM 1252 O O . LEU A 1 181 ? 140.533 7.449 31.530 1.00 22.21 568 LEU A O 1
ATOM 1257 N N . TYR A 1 182 ? 141.155 7.002 29.419 1.00 20.75 569 TYR A N 1
ATOM 1258 C CA . TYR A 1 182 ? 142.093 5.942 29.808 1.00 20.45 569 TYR A CA 1
ATOM 1259 C C . TYR A 1 182 ? 143.506 6.307 29.458 1.00 21.10 569 TYR A C 1
ATOM 1260 O O . TYR A 1 182 ? 143.792 6.636 28.307 1.00 19.86 569 TYR A O 1
ATOM 1269 N N . LEU A 1 183 ? 144.402 6.261 30.463 1.00 21.40 570 LEU A N 1
ATOM 1270 C CA . LEU A 1 183 ? 145.802 6.541 30.211 1.00 19.21 570 LEU A CA 1
ATOM 1271 C C . LEU A 1 183 ? 146.580 5.255 30.359 1.00 19.19 570 LEU A C 1
ATOM 1272 O O . LEU A 1 183 ? 146.618 4.641 31.429 1.00 19.52 570 LEU A O 1
ATOM 1277 N N . LEU A 1 184 ? 147.191 4.844 29.263 1.00 17.85 571 LEU A N 1
ATOM 1278 C CA . LEU A 1 184 ? 147.878 3.571 29.191 1.00 18.41 571 LEU A CA 1
ATOM 1279 C C . LEU A 1 184 ? 149.362 3.775 28.911 1.00 18.31 571 LEU A C 1
ATOM 1280 O O . LEU A 1 184 ? 149.756 3.991 27.760 1.00 17.78 571 LEU A O 1
ATOM 1285 N N . ASP A 1 185 ? 150.185 3.643 29.940 1.00 17.52 572 ASP A N 1
ATOM 1286 C CA . ASP A 1 185 ? 151.602 4.031 29.826 1.00 18.85 572 ASP A CA 1
ATOM 1287 C C . ASP A 1 185 ? 152.436 2.825 29.423 1.00 17.73 572 ASP A C 1
ATOM 1288 O O . ASP A 1 185 ? 152.706 1.981 30.247 1.00 19.33 572 ASP A O 1
ATOM 1293 N N . SER A 1 186 ? 152.792 2.727 28.142 1.00 19.20 573 SER A N 1
ATOM 1294 C CA . SER A 1 186 ? 153.740 1.708 27.622 1.00 18.67 573 SER A CA 1
ATOM 1295 C C . SER A 1 186 ? 153.487 0.254 28.003 1.00 18.87 573 SER A C 1
ATOM 1296 O O . SER A 1 186 ? 154.411 -0.512 28.295 1.00 19.47 573 SER A O 1
ATOM 1299 N N . PRO A 1 187 ? 152.245 -0.209 27.904 1.00 18.63 574 PRO A N 1
ATOM 1300 C CA . PRO A 1 187 ? 152.016 -1.636 28.191 1.00 17.01 574 PRO A CA 1
ATOM 1301 C C . PRO A 1 187 ? 152.682 -2.599 27.177 1.00 18.64 574 PRO A C 1
ATOM 1302 O O . PRO A 1 187 ? 152.929 -3.772 27.538 1.00 17.91 574 PRO A O 1
ATOM 1306 N N . PHE A 1 188 ? 152.971 -2.137 25.958 1.00 16.33 575 PHE A N 1
ATOM 1307 C CA . PHE A 1 188 ? 153.414 -3.087 24.902 1.00 18.12 575 PHE A CA 1
ATOM 1308 C C . PHE A 1 188 ? 154.949 -3.065 24.738 1.00 19.79 575 PHE A C 1
ATOM 1309 O O . PHE A 1 188 ? 155.480 -2.531 23.744 1.00 20.81 575 PHE A O 1
ATOM 1317 N N . GLY A 1 189 ? 155.631 -3.608 25.743 1.00 19.37 576 GLY A N 1
ATOM 1318 C CA . GLY A 1 189 ? 157.080 -3.494 25.868 1.00 20.41 576 GLY A CA 1
ATOM 1319 C C . GLY A 1 189 ? 157.841 -4.798 26.064 1.00 20.66 576 GLY A C 1
ATOM 1320 O O . GLY A 1 189 ? 159.047 -4.770 26.312 1.00 23.11 576 GLY A O 1
ATOM 1321 N N . TYR A 1 190 ? 157.192 -5.945 25.894 1.00 18.68 577 TYR A N 1
ATOM 1322 C CA . TYR A 1 190 ? 157.836 -7.201 26.312 1.00 18.27 577 TYR A CA 1
ATOM 1323 C C . TYR A 1 190 ? 158.181 -8.062 25.121 1.00 18.85 577 TYR A C 1
ATOM 1324 O O . TYR A 1 190 ? 157.961 -7.634 23.996 1.00 19.54 577 TYR A O 1
ATOM 1333 N N . LEU A 1 191 ? 158.721 -9.256 25.364 1.00 19.66 578 LEU A N 1
ATOM 1334 C CA . LEU A 1 191 ? 159.189 -10.135 24.297 1.00 20.00 578 LEU A CA 1
ATOM 1335 C C . LEU A 1 191 ? 158.089 -10.889 23.543 1.00 19.80 578 LEU A C 1
ATOM 1336 O O . LEU A 1 191 ? 158.299 -11.268 22.376 1.00 20.77 578 LEU A O 1
ATOM 1341 N N . ASP A 1 192 ? 156.942 -11.141 24.190 1.00 18.53 579 ASP A N 1
ATOM 1342 C CA . ASP A 1 192 ? 155.831 -11.896 23.567 1.00 18.20 579 ASP A CA 1
ATOM 1343 C C . ASP A 1 192 ? 154.996 -10.982 22.656 1.00 18.15 579 ASP A C 1
ATOM 1344 O O . ASP A 1 192 ? 153.916 -10.552 22.948 1.00 16.64 579 ASP A O 1
ATOM 1349 N N . VAL A 1 193 ? 155.566 -10.705 21.512 1.00 19.15 580 VAL A N 1
ATOM 1350 C CA . VAL A 1 193 ? 155.225 -9.564 20.682 1.00 19.05 580 VAL A CA 1
ATOM 1351 C C . VAL A 1 193 ? 153.966 -9.845 19.817 1.00 18.85 580 VAL A C 1
ATOM 1352 O O . VAL A 1 193 ? 153.177 -8.913 19.500 1.00 19.41 580 VAL A O 1
ATOM 1356 N N . PHE A 1 194 ? 153.708 -11.120 19.516 1.00 18.44 581 PHE A N 1
ATOM 1357 C CA . PHE A 1 194 ? 152.484 -11.508 18.775 1.00 19.75 581 PHE A CA 1
ATOM 1358 C C . PHE A 1 194 ? 151.279 -11.381 19.681 1.00 19.36 581 PHE A C 1
ATOM 1359 O O . PHE A 1 194 ? 150.242 -10.888 19.239 1.00 21.01 581 PHE A O 1
ATOM 1367 N N . THR A 1 195 ? 151.410 -11.792 20.948 1.00 18.16 582 THR A N 1
ATOM 1368 C CA . THR A 1 195 ? 150.353 -11.524 21.931 1.00 16.68 582 THR A CA 1
ATOM 1369 C C . THR A 1 195 ? 150.036 -10.024 22.004 1.00 16.84 582 THR A C 1
ATOM 1370 O O . THR A 1 195 ? 148.871 -9.648 21.900 1.00 18.12 582 THR A O 1
ATOM 1374 N N . GLU A 1 196 ? 151.053 -9.181 22.194 1.00 15.92 583 GLU A N 1
ATOM 1375 C CA . GLU A 1 196 ? 150.847 -7.730 22.264 1.00 16.86 583 GLU A CA 1
ATOM 1376 C C . GLU A 1 196 ? 150.141 -7.150 21.032 1.00 17.51 583 GLU A C 1
ATOM 1377 O O . GLU A 1 196 ? 149.426 -6.164 21.138 1.00 19.47 583 GLU A O 1
ATOM 1383 N N . GLU A 1 197 ? 150.404 -7.708 19.848 1.00 18.33 584 GLU A N 1
ATOM 1384 C CA . GLU A 1 197 ? 149.743 -7.270 18.630 1.00 19.57 584 GLU A CA 1
ATOM 1385 C C . GLU A 1 197 ? 148.265 -7.607 18.727 1.00 19.05 584 GLU A C 1
ATOM 1386 O O . GLU A 1 197 ? 147.426 -6.785 18.327 1.00 19.72 584 GLU A O 1
ATOM 1392 N N . GLN A 1 198 ? 147.950 -8.804 19.249 1.00 18.46 585 GLN A N 1
ATOM 1393 C CA . GLN A 1 198 ? 146.555 -9.204 19.471 1.00 20.71 585 GLN A CA 1
ATOM 1394 C C . GLN A 1 198 ? 145.879 -8.343 20.549 1.00 18.89 585 GLN A C 1
ATOM 1395 O O . GLN A 1 198 ? 144.679 -8.135 20.475 1.00 19.78 585 GLN A O 1
ATOM 1401 N N . VAL A 1 199 ? 146.628 -7.848 21.553 1.00 17.47 586 VAL A N 1
ATOM 1402 C CA . VAL A 1 199 ? 146.006 -7.045 22.638 1.00 15.24 586 VAL A CA 1
ATOM 1403 C C . VAL A 1 199 ? 145.712 -5.687 22.101 1.00 16.23 586 VAL A C 1
ATOM 1404 O O . VAL A 1 199 ? 144.604 -5.155 22.304 1.00 15.75 586 VAL A O 1
ATOM 1408 N N . PHE A 1 200 ? 146.687 -5.115 21.383 1.00 16.54 587 PHE A N 1
ATOM 1409 C CA . PHE A 1 200 ? 146.446 -3.833 20.755 1.00 17.67 587 PHE A CA 1
ATOM 1410 C C . PHE A 1 200 ? 145.130 -3.862 19.942 1.00 19.93 587 PHE A C 1
ATOM 1411 O O . PHE A 1 200 ? 144.274 -2.944 20.071 1.00 20.26 587 PHE A O 1
ATOM 1419 N N . GLU A 1 201 ? 144.967 -4.894 19.109 1.00 22.30 588 GLU A N 1
ATOM 1420 C CA . GLU A 1 201 ? 143.783 -5.003 18.222 1.00 24.63 588 GLU A CA 1
ATOM 1421 C C . GLU A 1 201 ? 142.498 -5.233 19.012 1.00 23.25 588 GLU A C 1
ATOM 1422 O O . GLU A 1 201 ? 141.606 -4.413 18.966 1.00 24.14 588 GLU A O 1
ATOM 1428 N N . SER A 1 202 ? 142.424 -6.308 19.786 1.00 22.54 589 SER A N 1
ATOM 1429 C CA . SER A 1 202 ? 141.203 -6.601 20.550 1.00 22.43 589 SER A CA 1
ATOM 1430 C C . SER A 1 202 ? 140.793 -5.637 21.665 1.00 21.53 589 SER A C 1
ATOM 1431 O O . SER A 1 202 ? 139.610 -5.299 21.836 1.00 19.98 589 SER A O 1
ATOM 1434 N N . CYS A 1 203 ? 141.763 -5.187 22.437 1.00 21.03 590 CYS A N 1
ATOM 1435 C CA . CYS A 1 203 ? 141.436 -4.303 23.563 1.00 19.86 590 CYS A CA 1
ATOM 1436 C C . CYS A 1 203 ? 141.457 -2.818 23.145 1.00 19.51 590 CYS A C 1
ATOM 1437 O O . CYS A 1 203 ? 140.448 -2.147 23.221 1.00 20.81 590 CYS A O 1
ATOM 1440 N N . VAL A 1 204 ? 142.597 -2.301 22.697 1.00 19.09 591 VAL A N 1
ATOM 1441 C CA . VAL A 1 204 ? 142.711 -0.863 22.414 1.00 18.39 591 VAL A CA 1
ATOM 1442 C C . VAL A 1 204 ? 141.884 -0.411 21.195 1.00 19.99 591 VAL A C 1
ATOM 1443 O O . VAL A 1 204 ? 141.198 0.604 21.257 1.00 21.07 591 VAL A O 1
ATOM 1447 N N . CYS A 1 205 ? 141.934 -1.181 20.107 1.00 21.24 592 CYS A N 1
ATOM 1448 C CA . CYS A 1 205 ? 141.196 -0.870 18.887 1.00 23.60 592 CYS A CA 1
ATOM 1449 C C . CYS A 1 205 ? 139.689 -1.243 18.863 1.00 23.95 592 CYS A C 1
ATOM 1450 O O . CYS A 1 205 ? 138.914 -0.476 18.325 1.00 25.22 592 CYS A O 1
ATOM 1453 N N . LYS A 1 206 ? 139.284 -2.372 19.451 1.00 23.61 593 LYS A N 1
ATOM 1454 C CA . LYS A 1 206 ? 137.889 -2.843 19.383 1.00 23.53 593 LYS A CA 1
ATOM 1455 C C . LYS A 1 206 ? 137.084 -2.621 20.639 1.00 23.28 593 LYS A C 1
ATOM 1456 O O . LYS A 1 206 ? 136.138 -1.863 20.626 1.00 24.45 593 LYS A O 1
ATOM 1462 N N . LEU A 1 207 ? 137.453 -3.264 21.741 1.00 22.06 594 LEU A N 1
ATOM 1463 C CA . LEU A 1 207 ? 136.694 -3.097 22.966 1.00 22.34 594 LEU A CA 1
ATOM 1464 C C . LEU A 1 207 ? 136.631 -1.622 23.380 1.00 22.14 594 LEU A C 1
ATOM 1465 O O . LEU A 1 207 ? 135.577 -1.113 23.773 1.00 20.09 594 LEU A O 1
ATOM 1470 N N . MET A 1 208 ? 137.758 -0.929 23.299 1.00 21.12 595 MET A N 1
ATOM 1471 C CA . MET A 1 208 ? 137.772 0.505 23.719 1.00 21.94 595 MET A CA 1
ATOM 1472 C C . MET A 1 208 ? 137.632 1.515 22.556 1.00 21.48 595 MET A C 1
ATOM 1473 O O . MET A 1 208 ? 137.985 2.707 22.706 1.00 22.57 595 MET A O 1
ATOM 1478 N N . ALA A 1 209 ? 137.116 1.064 21.411 1.00 21.63 596 ALA A N 1
ATOM 1479 C CA . ALA A 1 209 ? 137.027 1.924 20.220 1.00 20.81 596 ALA A CA 1
ATOM 1480 C C . ALA A 1 209 ? 136.324 3.252 20.411 1.00 21.26 596 ALA A C 1
ATOM 1481 O O . ALA A 1 209 ? 136.675 4.228 19.734 1.00 23.21 596 ALA A O 1
ATOM 1483 N N . ASN A 1 210 ? 135.326 3.309 21.275 1.00 20.38 597 ASN A N 1
ATOM 1484 C CA . ASN A 1 210 ? 134.652 4.585 21.572 1.00 21.71 597 ASN A CA 1
ATOM 1485 C C . ASN A 1 210 ? 134.954 5.143 22.963 1.00 22.68 597 ASN A C 1
ATOM 1486 O O . ASN A 1 210 ? 134.197 5.965 23.477 1.00 24.37 597 ASN A O 1
ATOM 1491 N N . LYS A 1 211 ? 136.051 4.714 23.585 1.00 22.96 598 LYS A N 1
ATOM 1492 C CA . LYS A 1 211 ? 136.499 5.337 24.833 1.00 23.05 598 LYS A CA 1
ATOM 1493 C C . LYS A 1 211 ? 137.656 6.244 24.525 1.00 23.70 598 LYS A C 1
ATOM 1494 O O . LYS A 1 211 ? 138.568 5.803 23.840 1.00 26.24 598 LYS A O 1
ATOM 1500 N N . THR A 1 212 ? 137.667 7.487 25.016 1.00 22.36 599 THR A N 1
ATOM 1501 C CA . THR A 1 212 ? 138.823 8.345 24.760 1.00 21.85 599 THR A CA 1
ATOM 1502 C C . THR A 1 212 ? 140.064 7.736 25.433 1.00 21.70 599 THR A C 1
ATOM 1503 O O . THR A 1 212 ? 140.017 7.299 26.597 1.00 19.99 599 THR A O 1
ATOM 1507 N N . ARG A 1 213 ? 141.185 7.694 24.732 1.00 21.06 600 ARG A N 1
ATOM 1508 C CA . ARG A 1 213 ? 142.280 6.951 25.341 1.00 21.22 600 ARG A CA 1
ATOM 1509 C C . ARG A 1 213 ? 143.605 7.477 24.870 1.00 20.79 600 ARG A C 1
ATOM 1510 O O . ARG A 1 213 ? 143.737 7.939 23.732 1.00 20.97 600 ARG A O 1
ATOM 1518 N N . ILE A 1 214 ? 144.582 7.445 25.772 1.00 19.69 601 ILE A N 1
ATOM 1519 C CA . ILE A 1 214 ? 145.918 7.850 25.425 1.00 19.60 601 ILE A CA 1
ATOM 1520 C C . ILE A 1 214 ? 146.813 6.667 25.622 1.00 19.65 601 ILE A C 1
ATOM 1521 O O . ILE A 1 214 ? 146.833 6.064 26.712 1.00 20.31 601 ILE A O 1
ATOM 1526 N N . LEU A 1 215 ? 147.585 6.355 24.585 1.00 19.53 602 LEU A N 1
ATOM 1527 C CA . LEU A 1 215 ? 148.483 5.231 24.608 1.00 18.88 602 LEU A CA 1
ATOM 1528 C C . LEU A 1 215 ? 149.928 5.693 24.385 1.00 21.36 602 LEU A C 1
ATOM 1529 O O . LEU A 1 215 ? 150.274 6.248 23.315 1.00 18.38 602 LEU A O 1
ATOM 1534 N N . VAL A 1 216 ? 150.774 5.485 25.408 1.00 19.66 603 VAL A N 1
ATOM 1535 C CA . VAL A 1 216 ? 152.202 5.752 25.204 1.00 19.02 603 VAL A CA 1
ATOM 1536 C C . VAL A 1 216 ? 152.797 4.512 24.572 1.00 16.94 603 VAL A C 1
ATOM 1537 O O . VAL A 1 216 ? 152.614 3.443 25.064 1.00 15.28 603 VAL A O 1
ATOM 1541 N N . THR A 1 217 ? 153.575 4.676 23.511 1.00 19.16 604 THR A N 1
ATOM 1542 C CA . THR A 1 217 ? 154.001 3.522 22.720 1.00 20.83 604 THR A CA 1
ATOM 1543 C C . THR A 1 217 ? 155.325 3.796 22.012 1.00 21.36 604 THR A C 1
ATOM 1544 O O . THR A 1 217 ? 155.669 4.944 21.746 1.00 21.10 604 THR A O 1
ATOM 1548 N N . SER A 1 218 ? 156.040 2.731 21.675 1.00 21.97 605 SER A N 1
ATOM 1549 C CA . SER A 1 218 ? 157.159 2.836 20.729 1.00 23.33 605 SER A CA 1
ATOM 1550 C C . SER A 1 218 ? 156.958 1.916 19.501 1.00 23.66 605 SER A C 1
ATOM 1551 O O . SER A 1 218 ? 157.935 1.514 18.869 1.00 25.54 605 SER A O 1
ATOM 1554 N N . LYS A 1 219 ? 155.709 1.580 19.178 1.00 23.23 606 LYS A N 1
ATOM 1555 C CA . LYS A 1 219 ? 155.383 0.833 17.940 1.00 23.31 606 LYS A CA 1
ATOM 1556 C C . LYS A 1 219 ? 154.710 1.697 16.864 1.00 23.96 606 LYS A C 1
ATOM 1557 O O . LYS A 1 219 ? 153.728 2.403 17.141 1.00 22.31 606 LYS A O 1
ATOM 1563 N N . MET A 1 220 ? 155.217 1.640 15.628 1.00 24.15 607 MET A N 1
ATOM 1564 C CA . MET A 1 220 ? 154.677 2.494 14.548 1.00 24.03 607 MET A CA 1
ATOM 1565 C C . MET A 1 220 ? 153.236 2.155 14.097 1.00 23.32 607 MET A C 1
ATOM 1566 O O . MET A 1 220 ? 152.498 3.050 13.710 1.00 23.63 607 MET A O 1
ATOM 1571 N N . GLU A 1 221 ? 152.830 0.892 14.173 1.00 22.59 608 GLU A N 1
ATOM 1572 C CA . GLU A 1 221 ? 151.410 0.519 13.935 1.00 23.19 608 GLU A CA 1
ATOM 1573 C C . GLU A 1 221 ? 150.418 1.294 14.804 1.00 24.02 608 GLU A C 1
ATOM 1574 O O . GLU A 1 221 ? 149.278 1.575 14.396 1.00 24.47 608 GLU A O 1
ATOM 1580 N N . HIS A 1 222 ? 150.849 1.671 16.004 1.00 23.50 609 HIS A N 1
ATOM 1581 C CA . HIS A 1 222 ? 149.970 2.400 16.910 1.00 23.22 609 HIS A CA 1
ATOM 1582 C C . HIS A 1 222 ? 149.796 3.846 16.473 1.00 23.75 609 HIS A C 1
ATOM 1583 O O . HIS A 1 222 ? 148.726 4.467 16.637 1.00 22.57 609 HIS A O 1
ATOM 1590 N N . LEU A 1 223 ? 150.873 4.398 15.942 1.00 25.11 610 LEU A N 1
ATOM 1591 C CA . LEU A 1 223 ? 150.808 5.716 15.319 1.00 25.65 610 LEU A CA 1
ATOM 1592 C C . LEU A 1 223 ? 149.945 5.597 14.048 1.00 26.58 610 LEU A C 1
ATOM 1593 O O . LEU A 1 223 ? 149.138 6.471 13.794 1.00 25.91 610 LEU A O 1
ATOM 1598 N N . ARG A 1 224 ? 150.113 4.520 13.280 1.00 26.96 611 ARG A N 1
ATOM 1599 C CA . ARG A 1 224 ? 149.339 4.371 12.040 1.00 30.99 611 ARG A CA 1
ATOM 1600 C C . ARG A 1 224 ? 147.811 4.278 12.291 1.00 30.33 611 ARG A C 1
ATOM 1601 O O . ARG A 1 224 ? 147.014 4.822 11.533 1.00 31.28 611 ARG A O 1
ATOM 1609 N N . LYS A 1 225 ? 147.417 3.649 13.396 1.00 30.63 612 LYS A N 1
ATOM 1610 C CA . LYS A 1 225 ? 146.011 3.419 13.701 1.00 29.54 612 LYS A CA 1
ATOM 1611 C C . LYS A 1 225 ? 145.416 4.478 14.613 1.00 29.04 612 LYS A C 1
ATOM 1612 O O . LYS A 1 225 ? 144.216 4.435 14.938 1.00 29.14 612 LYS A O 1
ATOM 1618 N N . ALA A 1 226 ? 146.247 5.426 15.044 1.00 27.24 613 ALA A N 1
ATOM 1619 C CA . ALA A 1 226 ? 145.810 6.431 15.999 1.00 26.92 613 ALA A CA 1
ATOM 1620 C C . ALA A 1 226 ? 144.980 7.493 15.270 1.00 27.97 613 ALA A C 1
ATOM 1621 O O . ALA A 1 226 ? 145.135 7.675 14.068 1.00 26.30 613 ALA A O 1
ATOM 1623 N N . ASP A 1 227 ? 144.100 8.168 15.998 1.00 27.51 614 ASP A N 1
ATOM 1624 C CA . ASP A 1 227 ? 143.378 9.302 15.464 1.00 29.10 614 ASP A CA 1
ATOM 1625 C C . ASP A 1 227 ? 144.245 10.545 15.522 1.00 29.88 614 ASP A C 1
ATOM 1626 O O . ASP A 1 227 ? 144.217 11.339 14.595 1.00 29.85 614 ASP A O 1
ATOM 1631 N N . LYS A 1 228 ? 145.034 10.687 16.601 1.00 29.38 615 LYS A N 1
ATOM 1632 C CA . LYS A 1 228 ? 146.057 11.731 16.728 1.00 28.87 615 LYS A CA 1
ATOM 1633 C C . LYS A 1 228 ? 147.428 11.188 17.244 1.00 28.78 615 LYS A C 1
ATOM 1634 O O . LYS A 1 228 ? 147.489 10.142 17.907 1.00 29.40 615 LYS A O 1
ATOM 1640 N N . ILE A 1 229 ? 148.506 11.888 16.921 1.00 26.31 616 ILE A N 1
ATOM 1641 C CA . ILE A 1 229 ? 149.861 11.501 17.291 1.00 27.10 616 ILE A CA 1
ATOM 1642 C C . ILE A 1 229 ? 150.530 12.682 17.980 1.00 26.72 616 ILE A C 1
ATOM 1643 O O . ILE A 1 229 ? 150.406 13.810 17.528 1.00 25.92 616 ILE A O 1
ATOM 1648 N N . LEU A 1 230 ? 151.216 12.413 19.089 1.00 27.22 617 LEU A N 1
ATOM 1649 C CA . LEU A 1 230 ? 152.143 13.360 19.709 1.00 26.35 617 LEU A CA 1
ATOM 1650 C C . LEU A 1 230 ? 153.505 12.703 19.873 1.00 27.11 617 LEU A C 1
ATOM 1651 O O . LEU A 1 230 ? 153.615 11.610 20.471 1.00 26.16 617 LEU A O 1
ATOM 1656 N N . ILE A 1 231 ? 154.542 13.392 19.386 1.00 27.08 618 ILE A N 1
ATOM 1657 C CA . ILE A 1 231 ? 155.933 12.954 19.520 1.00 26.42 618 ILE A CA 1
ATOM 1658 C C . ILE A 1 231 ? 156.694 13.996 20.365 1.00 28.07 618 ILE A C 1
ATOM 1659 O O . ILE A 1 231 ? 156.721 15.200 20.046 1.00 27.82 618 ILE A O 1
ATOM 1664 N N . LEU A 1 232 ? 157.314 13.529 21.440 1.00 27.81 619 LEU A N 1
ATOM 1665 C CA . LEU A 1 232 ? 157.952 14.420 22.396 1.00 27.92 619 LEU A CA 1
ATOM 1666 C C . LEU A 1 232 ? 159.452 14.241 22.314 1.00 28.82 619 LEU A C 1
ATOM 1667 O O . LEU A 1 232 ? 159.931 13.124 22.116 1.00 26.87 619 LEU A O 1
ATOM 1672 N N . HIS A 1 233 ? 160.203 15.329 22.509 1.00 30.32 620 HIS A N 1
ATOM 1673 C CA . HIS A 1 233 ? 161.663 15.221 22.571 1.00 32.60 620 HIS A CA 1
ATOM 1674 C C . HIS A 1 233 ? 162.202 16.293 23.508 1.00 33.02 620 HIS A C 1
ATOM 1675 O O . HIS A 1 233 ? 161.896 17.458 23.321 1.00 32.88 620 HIS A O 1
ATOM 1682 N N . GLN A 1 234 ? 162.955 15.900 24.544 1.00 34.60 621 GLN A N 1
ATOM 1683 C CA . GLN A 1 234 ? 163.601 16.886 25.435 1.00 37.12 621 GLN A CA 1
ATOM 1684 C C . GLN A 1 234 ? 162.532 17.874 25.905 1.00 37.18 621 GLN A C 1
ATOM 1685 O O . GLN A 1 234 ? 162.658 19.065 25.696 1.00 38.28 621 GLN A O 1
ATOM 1691 N N . GLY A 1 235 ? 161.443 17.353 26.452 1.00 37.37 622 GLY A N 1
ATOM 1692 C CA . GLY A 1 235 ? 160.372 18.160 27.020 1.00 37.38 622 GLY A CA 1
ATOM 1693 C C . GLY A 1 235 ? 159.525 18.952 26.048 1.00 37.15 622 GLY A C 1
ATOM 1694 O O . GLY A 1 235 ? 158.612 19.672 26.469 1.00 38.15 622 GLY A O 1
ATOM 1695 N N . SER A 1 236 ? 159.800 18.803 24.757 1.00 35.46 623 SER A N 1
ATOM 1696 C CA . SER A 1 236 ? 159.160 19.607 23.745 1.00 34.55 623 SER A CA 1
ATOM 1697 C C . SER A 1 236 ? 158.341 18.724 22.802 1.00 33.61 623 SER A C 1
ATOM 1698 O O . SER A 1 236 ? 158.638 17.527 22.646 1.00 31.97 623 SER A O 1
ATOM 1701 N N . SER A 1 237 ? 157.333 19.346 22.181 1.00 32.45 624 SER A N 1
ATOM 1702 C CA . SER A 1 237 ? 156.494 18.765 21.126 1.00 31.36 624 SER A CA 1
ATOM 1703 C C . SER A 1 237 ? 157.242 18.761 19.806 1.00 32.03 624 SER A C 1
ATOM 1704 O O . SER A 1 237 ? 157.406 19.799 19.167 1.00 31.45 624 SER A O 1
ATOM 1707 N N . TYR A 1 238 ? 157.700 17.596 19.381 1.00 32.09 625 TYR A N 1
ATOM 1708 C CA . TYR A 1 238 ? 158.366 17.503 18.100 1.00 32.75 625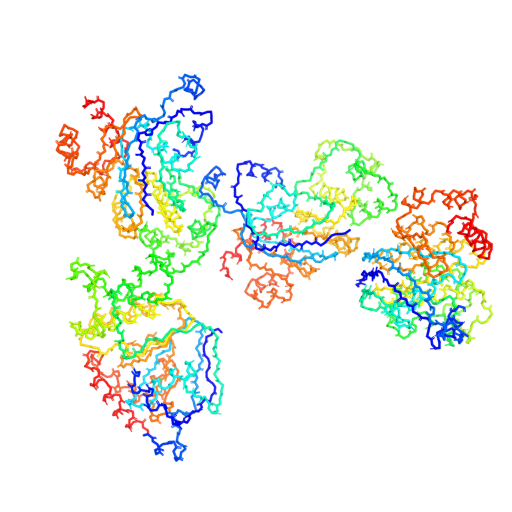 TYR A CA 1
ATOM 1709 C C . TYR A 1 238 ? 157.366 17.420 16.942 1.00 33.04 625 TYR A C 1
ATOM 1710 O O . TYR A 1 238 ? 157.720 17.770 15.822 1.00 34.04 625 TYR A O 1
ATOM 1719 N N . PHE A 1 239 ? 156.133 16.972 17.218 1.00 31.93 626 PHE A N 1
ATOM 1720 C CA . PHE A 1 239 ? 155.071 16.815 16.207 1.00 30.50 626 PHE A CA 1
ATOM 1721 C C . PHE A 1 239 ? 153.751 16.523 16.900 1.00 31.44 626 PHE A C 1
ATOM 1722 O O . PHE A 1 239 ? 153.696 15.720 17.836 1.00 32.42 626 PHE A O 1
ATOM 1730 N N . TYR A 1 240 ? 152.699 17.198 16.458 1.00 30.10 627 TYR A N 1
ATOM 1731 C CA . TYR A 1 240 ? 151.347 16.841 16.826 1.00 29.96 627 TYR A CA 1
ATOM 1732 C C . TYR A 1 240 ? 150.520 16.851 15.546 1.00 30.04 627 TYR A C 1
ATOM 1733 O O . TYR A 1 240 ? 150.663 17.765 14.757 1.00 30.01 627 TYR A O 1
ATOM 1742 N N . GLY A 1 241 ? 149.677 15.846 15.327 1.00 30.51 628 GLY A N 1
ATOM 1743 C CA . GLY A 1 241 ? 148.827 15.830 14.147 1.00 30.08 628 GLY A CA 1
ATOM 1744 C C . GLY A 1 241 ? 148.317 14.437 13.839 1.00 31.72 628 GLY A C 1
ATOM 1745 O O . GLY A 1 241 ? 148.229 13.599 14.745 1.00 31.50 628 GLY A O 1
ATOM 1746 N N . THR A 1 242 ? 148.003 14.169 12.573 1.00 30.55 629 THR A N 1
ATOM 1747 C CA . THR A 1 242 ? 147.563 12.831 12.171 1.00 31.49 629 THR A CA 1
ATOM 1748 C C . THR A 1 242 ? 148.729 12.071 11.587 1.00 31.15 629 THR A C 1
ATOM 1749 O O . THR A 1 242 ? 149.795 12.641 11.332 1.00 31.08 629 THR A O 1
ATOM 1753 N N . PHE A 1 243 ? 148.507 10.799 11.299 1.00 30.70 630 PHE A N 1
ATOM 1754 C CA . PHE A 1 243 ? 149.540 10.002 10.688 1.00 33.69 630 PHE A CA 1
ATOM 1755 C C . PHE A 1 243 ? 149.850 10.457 9.270 1.00 35.32 630 PHE A C 1
ATOM 1756 O O . PHE A 1 243 ? 151.005 10.431 8.860 1.00 36.74 630 PHE A O 1
ATOM 1764 N N . SER A 1 244 ? 148.818 10.852 8.524 1.00 38.24 631 SER A N 1
ATOM 1765 C CA . SER A 1 244 ? 148.996 11.443 7.191 1.00 40.43 631 SER A CA 1
ATOM 1766 C C . SER A 1 244 ? 149.866 12.715 7.284 1.00 39.86 631 SER A C 1
ATOM 1767 O O . SER A 1 244 ? 150.810 12.867 6.524 1.00 40.52 631 SER A O 1
ATOM 1770 N N . GLU A 1 245 ? 149.589 13.578 8.264 1.00 40.28 632 GLU A N 1
ATOM 1771 C CA . GLU A 1 245 ? 150.383 14.794 8.494 1.00 39.88 632 GLU A CA 1
ATOM 1772 C C . GLU A 1 245 ? 151.811 14.548 8.972 1.00 40.21 632 GLU A C 1
ATOM 1773 O O . GLU A 1 245 ? 152.684 15.397 8.799 1.00 39.49 632 GLU A O 1
ATOM 1779 N N . LEU A 1 246 ? 152.057 13.382 9.561 1.00 40.26 633 LEU A N 1
ATOM 1780 C CA . LEU A 1 246 ? 153.403 13.030 9.983 1.00 40.42 633 LEU A CA 1
ATOM 1781 C C . LEU A 1 246 ? 154.273 12.661 8.784 1.00 40.85 633 LEU A C 1
ATOM 1782 O O . LEU A 1 246 ? 155.470 12.990 8.740 1.00 40.48 633 LEU A O 1
ATOM 1787 N N . GLN A 1 247 ? 153.666 11.949 7.840 1.00 41.73 634 GLN A N 1
ATOM 1788 C CA . GLN A 1 247 ? 154.354 11.483 6.639 1.00 43.29 634 GLN A CA 1
ATOM 1789 C C . GLN A 1 247 ? 154.712 12.665 5.761 1.00 43.55 634 GLN A C 1
ATOM 1790 O O . GLN A 1 247 ? 155.817 12.731 5.213 1.00 43.99 634 GLN A O 1
ATOM 1796 N N . SER A 1 248 ? 153.774 13.601 5.648 1.00 44.11 635 SER A N 1
ATOM 1797 C CA . SER A 1 248 ? 153.964 14.771 4.803 1.00 44.53 635 SER A CA 1
ATOM 1798 C C . SER A 1 248 ? 154.810 15.859 5.481 1.00 44.56 635 SER A C 1
ATOM 1799 O O . SER A 1 248 ? 155.744 16.363 4.862 1.00 46.01 635 SER A O 1
ATOM 1802 N N . LEU A 1 249 ? 154.544 16.172 6.755 1.00 44.07 636 LEU A N 1
ATOM 1803 C CA . LEU A 1 249 ? 155.235 17.277 7.456 1.00 43.34 636 LEU A CA 1
ATOM 1804 C C . LEU A 1 249 ? 156.535 16.945 8.219 1.00 43.93 636 LEU A C 1
ATOM 1805 O O . LEU A 1 249 ? 157.216 17.851 8.700 1.00 44.48 636 LEU A O 1
ATOM 1810 N N . ARG A 1 250 ? 156.854 15.661 8.356 1.00 43.44 637 ARG A N 1
ATOM 1811 C CA . ARG A 1 250 ? 158.125 15.237 8.928 1.00 43.09 637 ARG A CA 1
ATOM 1812 C C . ARG A 1 250 ? 158.621 14.050 8.116 1.00 43.93 637 ARG A C 1
ATOM 1813 O O . ARG A 1 250 ? 158.707 12.926 8.655 1.00 43.83 637 ARG A O 1
ATOM 1821 N N . PRO A 1 251 ? 158.944 14.284 6.834 1.00 43.69 638 PRO A N 1
ATOM 1822 C CA . PRO A 1 251 ? 159.280 13.199 5.903 1.00 43.58 638 PRO A CA 1
ATOM 1823 C C . PRO A 1 251 ? 160.585 12.529 6.283 1.00 43.58 638 PRO A C 1
ATOM 1824 O O . PRO A 1 251 ? 160.771 11.340 6.021 1.00 42.59 638 PRO A O 1
ATOM 1828 N N . ASP A 1 252 ? 161.473 13.288 6.914 1.00 43.91 639 ASP A N 1
ATOM 1829 C CA . ASP A 1 252 ? 162.753 12.755 7.322 1.00 45.00 639 ASP A CA 1
ATOM 1830 C C . ASP A 1 252 ? 162.516 11.663 8.365 1.00 44.78 639 ASP A C 1
ATOM 1831 O O . ASP A 1 252 ? 162.966 10.530 8.209 1.00 44.95 639 ASP A O 1
ATOM 1836 N N . PHE A 1 253 ? 161.773 12.016 9.409 1.00 44.17 640 PHE A N 1
ATOM 1837 C CA . PHE A 1 253 ? 161.445 11.103 10.497 1.00 43.37 640 PHE A CA 1
ATOM 1838 C C . PHE A 1 253 ? 160.717 9.867 9.956 1.00 42.70 640 PHE A C 1
ATOM 1839 O O . PHE A 1 253 ? 161.113 8.740 10.252 1.00 43.02 640 PHE A O 1
ATOM 1847 N N . SER A 1 254 ? 159.684 10.082 9.147 1.00 42.14 641 SER A N 1
ATOM 1848 C CA . SER A 1 254 ? 158.835 8.992 8.655 1.00 41.90 641 SER A CA 1
ATOM 1849 C C . SER A 1 254 ? 159.602 7.940 7.886 1.00 42.30 641 SER A C 1
ATOM 1850 O O . SER A 1 254 ? 159.555 6.745 8.223 1.00 41.18 641 SER A O 1
ATOM 1853 N N . SER A 1 255 ? 160.320 8.397 6.861 1.00 42.99 642 SER A N 1
ATOM 1854 C CA . SER A 1 255 ? 161.035 7.509 5.954 1.00 43.32 642 SER A CA 1
ATOM 1855 C C . SER A 1 255 ? 162.015 6.632 6.701 1.00 42.53 642 SER A C 1
ATOM 1856 O O . SER A 1 255 ? 162.148 5.465 6.392 1.00 42.60 642 SER A O 1
ATOM 1859 N N . LYS A 1 256 ? 162.717 7.203 7.676 1.00 43.18 643 LYS A N 1
ATOM 1860 C CA . LYS A 1 256 ? 163.609 6.411 8.520 1.00 42.67 643 LYS A CA 1
ATOM 1861 C C . LYS A 1 256 ? 162.818 5.356 9.303 1.00 42.21 643 LYS A C 1
ATOM 1862 O O . LYS A 1 256 ? 163.200 4.201 9.331 1.00 41.74 643 LYS A O 1
ATOM 1868 N N . LEU A 1 257 ? 161.699 5.731 9.911 1.00 41.99 644 LEU A N 1
ATOM 1869 C CA . LEU A 1 257 ? 161.030 4.765 10.785 1.00 42.43 644 LEU A CA 1
ATOM 1870 C C . LEU A 1 257 ? 160.173 3.741 10.067 1.00 43.97 644 LEU A C 1
ATOM 1871 O O . LEU A 1 257 ? 160.187 2.554 10.412 1.00 44.40 644 LEU A O 1
ATOM 1876 N N . MET A 1 258 ? 159.458 4.189 9.044 1.00 45.47 645 MET A N 1
ATOM 1877 C CA . MET A 1 258 ? 158.589 3.305 8.285 1.00 46.97 645 MET A CA 1
ATOM 1878 C C . MET A 1 258 ? 159.395 2.485 7.276 1.00 47.34 645 MET A C 1
ATOM 1879 O O . MET A 1 258 ? 158.882 1.537 6.675 1.00 47.86 645 MET A O 1
ATOM 1884 N N . GLY A 1 259 ? 160.669 2.833 7.143 1.00 47.63 646 GLY A N 1
ATOM 1885 C CA . GLY A 1 259 ? 161.565 2.189 6.199 1.00 47.26 646 GLY A CA 1
ATOM 1886 C C . GLY A 1 259 ? 162.012 0.835 6.672 1.00 47.42 646 GLY A C 1
ATOM 1887 O O . GLY A 1 259 ? 162.491 0.026 5.878 1.00 48.41 646 GLY A O 1
ATOM 1888 N N . TYR A 1 260 ? 161.866 0.587 7.975 1.00 47.36 647 TYR A N 1
ATOM 1889 C CA . TYR A 1 260 ? 162.183 -0.719 8.552 1.00 45.16 647 TYR A CA 1
ATOM 1890 C C . TYR A 1 260 ? 161.192 -1.763 8.068 1.00 45.35 647 TYR A C 1
ATOM 1891 O O . TYR A 1 260 ? 160.041 -1.450 7.738 1.00 44.91 647 TYR A O 1
ATOM 1900 N N . ASP A 1 261 ? 161.651 -3.006 7.992 1.00 45.30 648 ASP A N 1
ATOM 1901 C CA . ASP A 1 261 ? 160.783 -4.097 7.565 1.00 45.86 648 ASP A CA 1
ATOM 1902 C C . ASP A 1 261 ? 159.799 -4.482 8.693 1.00 44.08 648 ASP A C 1
ATOM 1903 O O . ASP A 1 261 ? 158.579 -4.493 8.494 1.00 44.49 648 ASP A O 1
ATOM 1908 N N . THR A 1 262 ? 160.341 -4.758 9.877 1.00 40.58 649 THR A N 1
ATOM 1909 C CA . THR A 1 262 ? 159.559 -5.223 11.014 1.00 38.93 649 THR A CA 1
ATOM 1910 C C . THR A 1 262 ? 160.036 -4.561 12.300 1.00 35.49 649 THR A C 1
ATOM 1911 O O . THR A 1 262 ? 160.421 -5.238 13.269 1.00 35.31 649 THR A O 1
ATOM 1915 N N . PHE A 1 263 ? 160.044 -3.234 12.280 1.00 33.40 650 PHE A N 1
ATOM 1916 C CA . PHE A 1 263 ? 160.413 -2.385 13.414 1.00 29.97 650 PHE A CA 1
ATOM 1917 C C . PHE A 1 263 ? 159.695 -2.816 14.706 1.00 28.77 650 PHE A C 1
ATOM 1918 O O . PHE A 1 263 ? 160.332 -2.952 15.759 1.00 28.10 650 PHE A O 1
ATOM 1926 N N . ASP A 1 264 ? 158.386 -3.039 14.614 1.00 26.56 651 ASP A N 1
ATOM 1927 C CA . ASP A 1 264 ? 157.528 -3.229 15.797 1.00 25.96 651 ASP A CA 1
ATOM 1928 C C . ASP A 1 264 ? 157.840 -4.524 16.549 1.00 26.09 651 ASP A C 1
ATOM 1929 O O . ASP A 1 264 ? 157.392 -4.723 17.687 1.00 25.07 651 ASP A O 1
ATOM 1934 N N . GLN A 1 265 ? 158.593 -5.403 15.888 1.00 26.69 652 GLN A N 1
ATOM 1935 C CA . GLN A 1 265 ? 159.055 -6.649 16.500 1.00 27.81 652 GLN A CA 1
ATOM 1936 C C . GLN A 1 265 ? 160.482 -6.616 17.024 1.00 27.31 652 GLN A C 1
ATOM 1937 O O . GLN A 1 265 ? 160.970 -7.640 17.509 1.00 29.28 652 GLN A O 1
ATOM 1943 N N . PHE A 1 266 ? 161.122 -5.451 16.969 1.00 26.93 653 PHE A N 1
ATOM 1944 C CA . PHE A 1 266 ? 162.404 -5.204 17.654 1.00 28.13 653 PHE A CA 1
ATOM 1945 C C . PHE A 1 266 ? 162.091 -5.122 19.143 1.00 28.34 653 PHE A C 1
ATOM 1946 O O . PHE A 1 266 ? 160.955 -4.831 19.522 1.00 28.10 653 PHE A O 1
ATOM 1954 N N . THR A 1 267 ? 163.090 -5.334 19.989 1.00 29.11 654 THR A N 1
ATOM 1955 C CA . THR A 1 267 ? 162.902 -5.158 21.426 1.00 29.75 654 THR A CA 1
ATOM 1956 C C . THR A 1 267 ? 162.576 -3.711 21.631 1.00 29.05 654 THR A C 1
ATOM 1957 O O . THR A 1 267 ? 162.785 -2.881 20.744 1.00 28.46 654 THR A O 1
ATOM 1961 N N . GLU A 1 268 ? 162.037 -3.414 22.800 1.00 27.40 655 GLU A N 1
ATOM 1962 C CA . GLU A 1 268 ? 161.571 -2.093 23.081 1.00 27.48 655 GLU A CA 1
ATOM 1963 C C . GLU A 1 268 ? 162.768 -1.128 23.216 1.00 26.49 655 GLU A C 1
ATOM 1964 O O . GLU A 1 268 ? 162.678 0.071 22.916 1.00 24.77 655 GLU A O 1
ATOM 1970 N N . GLU A 1 269 ? 163.866 -1.680 23.697 1.00 26.21 656 GLU A N 1
ATOM 1971 C CA . GLU A 1 269 ? 165.070 -0.937 23.974 1.00 28.38 656 GLU A CA 1
ATOM 1972 C C . GLU A 1 269 ? 165.608 -0.514 22.619 1.00 27.16 656 GLU A C 1
ATOM 1973 O O . GLU A 1 269 ? 165.847 0.668 22.401 1.00 28.09 656 GLU A O 1
ATOM 1979 N N . ARG A 1 270 ? 165.713 -1.456 21.675 1.00 27.96 657 ARG A N 1
ATOM 1980 C CA . ARG A 1 270 ? 166.106 -1.101 20.314 1.00 29.06 657 ARG A CA 1
ATOM 1981 C C . ARG A 1 270 ? 165.144 -0.093 19.615 1.00 29.40 657 ARG A C 1
ATOM 1982 O O . ARG A 1 270 ? 165.621 0.895 19.012 1.00 29.67 657 ARG A O 1
ATOM 1990 N N . ARG A 1 271 ? 163.820 -0.293 19.712 1.00 27.70 658 ARG A N 1
ATOM 1991 C CA . ARG A 1 271 ? 162.861 0.686 19.117 1.00 26.96 658 ARG A CA 1
ATOM 1992 C C . ARG A 1 271 ? 163.020 2.074 19.740 1.00 27.73 658 ARG A C 1
ATOM 1993 O O . ARG A 1 271 ? 162.970 3.073 19.027 1.00 27.80 658 ARG A O 1
ATOM 2001 N N . SER A 1 272 ? 163.158 2.154 21.069 1.00 28.08 659 SER A N 1
ATOM 2002 C CA . SER A 1 272 ? 163.288 3.456 21.721 1.00 29.59 659 SER A CA 1
ATOM 2003 C C . SER A 1 272 ? 164.624 4.133 21.390 1.00 29.83 659 SER A C 1
ATOM 2004 O O . SER A 1 272 ? 164.727 5.362 21.389 1.00 30.28 659 SER A O 1
ATOM 2007 N N . SER A 1 273 ? 165.638 3.331 21.105 1.00 31.16 660 SER A N 1
ATOM 2008 C CA . SER A 1 273 ? 166.958 3.877 20.749 1.00 32.95 660 SER A CA 1
ATOM 2009 C C . SER A 1 273 ? 166.965 4.387 19.305 1.00 32.21 660 SER A C 1
ATOM 2010 O O . SER A 1 273 ? 167.432 5.494 19.047 1.00 33.07 660 SER A O 1
ATOM 2013 N N . ILE A 1 274 ? 166.380 3.633 18.372 1.00 32.08 661 ILE A N 1
ATOM 2014 C CA . ILE A 1 274 ? 166.146 4.187 17.028 1.00 31.07 661 ILE A CA 1
ATOM 2015 C C . ILE A 1 274 ? 165.326 5.475 17.063 1.00 31.97 661 ILE A C 1
ATOM 2016 O O . ILE A 1 274 ? 165.588 6.398 16.313 1.00 33.81 661 ILE A O 1
ATOM 2021 N N . LEU A 1 275 ? 164.321 5.562 17.918 1.00 33.07 662 LEU A N 1
ATOM 2022 C CA . LEU A 1 275 ? 163.504 6.774 17.921 1.00 32.70 662 LEU A CA 1
ATOM 2023 C C . LEU A 1 275 ? 164.279 7.982 18.466 1.00 32.76 662 LEU A C 1
ATOM 2024 O O . LEU A 1 275 ? 164.142 9.094 17.955 1.00 31.04 662 LEU A O 1
ATOM 2029 N N . THR A 1 276 ? 165.065 7.757 19.520 1.00 33.49 663 THR A N 1
ATOM 2030 C CA . THR A 1 276 ? 165.853 8.827 20.153 1.00 34.24 663 THR A CA 1
ATOM 2031 C C . THR A 1 276 ? 166.844 9.406 19.137 1.00 35.42 663 THR A C 1
ATOM 2032 O O . THR A 1 276 ? 166.876 10.614 18.872 1.00 35.44 663 THR A O 1
ATOM 2036 N N . GLU A 1 277 ? 167.629 8.510 18.552 1.00 36.51 664 GLU A N 1
ATOM 2037 C CA . GLU A 1 277 ? 168.632 8.874 17.556 1.00 39.04 664 GLU A CA 1
ATOM 2038 C C . GLU A 1 277 ? 168.046 9.612 16.369 1.00 39.17 664 GLU A C 1
ATOM 2039 O O . GLU A 1 277 ? 168.611 10.615 15.922 1.00 40.12 664 GLU A O 1
ATOM 2045 N N . THR A 1 278 ? 166.916 9.128 15.859 1.00 38.80 665 THR A N 1
ATOM 2046 C CA . THR A 1 278 ? 166.228 9.824 14.770 1.00 37.96 665 THR A CA 1
ATOM 2047 C C . THR A 1 278 ? 165.773 11.231 15.195 1.00 38.60 665 THR A C 1
ATOM 2048 O O . THR A 1 278 ? 165.855 12.206 14.407 1.00 36.92 665 THR A O 1
ATOM 2052 N N . LEU A 1 279 ? 165.272 11.313 16.426 1.00 37.83 666 LEU A N 1
ATOM 2053 C CA . LEU A 1 279 ? 164.789 12.566 16.973 1.00 39.57 666 LEU A CA 1
ATOM 2054 C C . LEU A 1 279 ? 165.972 13.533 17.188 1.00 40.65 666 LEU A C 1
ATOM 2055 O O . LEU A 1 279 ? 165.875 14.706 16.842 1.00 41.40 666 LEU A O 1
ATOM 2060 N N . ARG A 1 280 ? 167.077 13.043 17.740 1.00 42.18 667 ARG A N 1
ATOM 2061 C CA . ARG A 1 280 ? 168.300 13.859 17.874 1.00 43.81 667 ARG A CA 1
ATOM 2062 C C . ARG A 1 280 ? 168.768 14.375 16.508 1.00 46.24 667 ARG A C 1
ATOM 2063 O O . ARG A 1 280 ? 169.201 15.519 16.389 1.00 46.62 667 ARG A O 1
ATOM 2071 N N . ARG A 1 281 ? 168.626 13.525 15.485 1.00 48.22 668 ARG A N 1
ATOM 2072 C CA . ARG A 1 281 ? 169.061 13.798 14.120 1.00 49.97 668 ARG A CA 1
ATOM 2073 C C . ARG A 1 281 ? 168.312 14.957 13.494 1.00 51.19 668 ARG A C 1
ATOM 2074 O O . ARG A 1 281 ? 168.928 15.962 13.118 1.00 51.52 668 ARG A O 1
ATOM 2082 N N . PHE A 1 282 ? 166.993 14.804 13.368 1.00 51.95 669 PHE A N 1
ATOM 2083 C CA . PHE A 1 282 ? 166.189 15.669 12.503 1.00 53.04 669 PHE A CA 1
ATOM 2084 C C . PHE A 1 282 ? 165.505 16.837 13.197 1.00 54.20 669 PHE A C 1
ATOM 2085 O O . PHE A 1 282 ? 164.460 17.295 12.739 1.00 54.66 669 PHE A O 1
ATOM 2093 N N . SER A 1 283 ? 166.100 17.345 14.273 1.00 55.81 670 SER A N 1
ATOM 2094 C CA . SER A 1 283 ? 165.493 18.446 15.033 1.00 57.91 670 SER A CA 1
ATOM 2095 C C . SER A 1 283 ? 164.978 19.594 14.141 1.00 58.84 670 SER A C 1
ATOM 2096 O O . SER A 1 283 ? 163.835 20.055 14.251 1.00 59.06 670 SER A O 1
ATOM 2099 N N . THR B 1 2 ? 129.428 5.612 77.870 1.00 40.89 389 THR B N 1
ATOM 2100 C CA . THR B 1 2 ? 129.072 4.740 76.698 1.00 41.52 389 THR B CA 1
ATOM 2101 C C . THR B 1 2 ? 128.539 5.501 75.453 1.00 40.94 389 THR B C 1
ATOM 2102 O O . THR B 1 2 ? 127.851 6.514 75.578 1.00 42.04 389 THR B O 1
ATOM 2106 N N . THR B 1 3 ? 128.902 5.013 74.265 1.00 40.42 390 THR B N 1
ATOM 2107 C CA . THR B 1 3 ? 128.356 5.476 72.973 1.00 39.39 390 THR B CA 1
ATOM 2108 C C . THR B 1 3 ? 127.996 4.253 72.114 1.00 37.51 390 THR B C 1
ATOM 2109 O O . THR B 1 3 ? 128.593 3.191 72.301 1.00 36.47 390 THR B O 1
ATOM 2113 N N . GLY B 1 4 ? 127.034 4.396 71.197 1.00 35.52 391 GLY B N 1
ATOM 2114 C CA . GLY B 1 4 ? 126.814 3.408 70.142 1.00 33.34 391 GLY B CA 1
ATOM 2115 C C . GLY B 1 4 ? 127.764 3.682 68.967 1.00 33.03 391 GLY B C 1
ATOM 2116 O O . GLY B 1 4 ? 128.589 4.605 69.058 1.00 32.70 391 GLY B O 1
ATOM 2117 N N . ILE B 1 5 ? 127.688 2.879 67.896 1.00 31.75 392 ILE B N 1
ATOM 2118 C CA . ILE B 1 5 ? 128.444 3.163 66.641 1.00 30.94 392 ILE B CA 1
ATOM 2119 C C . ILE B 1 5 ? 127.674 2.814 65.378 1.00 30.50 392 ILE B C 1
ATOM 2120 O O . ILE B 1 5 ? 127.078 1.755 65.272 1.00 31.97 392 ILE B O 1
ATOM 2125 N N . ILE B 1 6 ? 127.606 3.758 64.455 1.00 31.12 393 ILE B N 1
ATOM 2126 C CA . ILE B 1 6 ? 126.922 3.520 63.189 1.00 30.63 393 ILE B CA 1
ATOM 2127 C C . ILE B 1 6 ? 127.873 3.844 62.022 1.00 29.96 393 ILE B C 1
ATOM 2128 O O . ILE B 1 6 ? 128.670 4.787 62.083 1.00 26.85 393 ILE B O 1
ATOM 2133 N N . MET B 1 7 ? 127.778 3.029 60.976 1.00 30.97 394 MET B N 1
ATOM 2134 C CA . MET B 1 7 ? 128.406 3.357 59.699 1.00 30.91 394 MET B CA 1
ATOM 2135 C C . MET B 1 7 ? 127.356 3.182 58.644 1.00 31.97 394 MET B C 1
ATOM 2136 O O . MET B 1 7 ? 126.764 2.134 58.541 1.00 32.93 394 MET B O 1
ATOM 2141 N N . GLU B 1 8 ? 127.088 4.233 57.886 1.00 33.62 395 GLU B N 1
ATOM 2142 C CA . GLU B 1 8 ? 126.138 4.114 56.806 1.00 35.79 395 GLU B CA 1
ATOM 2143 C C . GLU B 1 8 ? 126.866 4.327 55.474 1.00 35.19 395 GLU B C 1
ATOM 2144 O O . GLU B 1 8 ? 127.425 5.406 55.202 1.00 36.18 395 GLU B O 1
ATOM 2150 N N . ASN B 1 9 ? 126.908 3.254 54.706 1.00 34.01 396 ASN B N 1
ATOM 2151 C CA . ASN B 1 9 ? 127.486 3.236 53.377 1.00 35.55 396 ASN B CA 1
ATOM 2152 C C . ASN B 1 9 ? 128.814 3.978 53.252 1.00 34.61 396 ASN B C 1
ATOM 2153 O O . ASN B 1 9 ? 128.955 4.908 52.443 1.00 34.59 396 ASN B O 1
ATOM 2158 N N . VAL B 1 10 ? 129.775 3.562 54.077 1.00 32.33 397 VAL B N 1
ATOM 2159 C CA . VAL B 1 10 ? 131.062 4.234 54.191 1.00 31.01 397 VAL B CA 1
ATOM 2160 C C . VAL B 1 10 ? 132.057 3.657 53.177 1.00 30.52 397 VAL B C 1
ATOM 2161 O O . VAL B 1 10 ? 132.122 2.441 52.972 1.00 31.04 397 VAL B O 1
ATOM 2165 N N . THR B 1 11 ? 132.850 4.529 52.568 1.00 30.14 398 THR B N 1
ATOM 2166 C CA . THR B 1 11 ? 133.915 4.097 51.673 1.00 29.52 398 THR B CA 1
ATOM 2167 C C . THR B 1 11 ? 135.042 4.992 51.993 1.00 29.28 398 THR B C 1
ATOM 2168 O O . THR B 1 11 ? 134.847 6.193 52.103 1.00 31.51 398 THR B O 1
ATOM 2172 N N . ALA B 1 12 ? 136.222 4.417 52.159 1.00 28.53 399 ALA B N 1
ATOM 2173 C CA . ALA B 1 12 ? 137.426 5.183 52.363 1.00 27.98 399 ALA B CA 1
ATOM 2174 C C . ALA B 1 12 ? 138.421 4.814 51.285 1.00 28.61 399 ALA B C 1
ATOM 2175 O O . ALA B 1 12 ? 138.553 3.643 50.959 1.00 29.02 399 ALA B O 1
ATOM 2177 N N . PHE B 1 13 ? 139.141 5.809 50.764 1.00 30.02 400 PHE B N 1
ATOM 2178 C CA . PHE B 1 13 ? 140.177 5.592 49.741 1.00 30.57 400 PHE B CA 1
ATOM 2179 C C . PHE B 1 13 ? 141.568 5.562 50.313 1.00 30.34 400 PHE B C 1
ATOM 2180 O O . PHE B 1 13 ? 141.822 6.142 51.365 1.00 30.81 400 PHE B O 1
ATOM 2188 N N . TRP B 1 14 ? 142.454 4.859 49.630 1.00 29.28 401 TRP B N 1
ATOM 2189 C CA . TRP B 1 14 ? 143.884 4.936 49.881 1.00 31.99 401 TRP B CA 1
ATOM 2190 C C . TRP B 1 14 ? 144.450 6.352 49.744 1.00 33.33 401 TRP B C 1
ATOM 2191 O O . TRP B 1 14 ? 144.218 6.986 48.733 1.00 34.44 401 TRP B O 1
ATOM 2202 N N . GLU B 1 15 ? 145.187 6.839 50.753 1.00 34.74 402 GLU B N 1
ATOM 2203 C CA . GLU B 1 15 ? 145.848 8.158 50.693 1.00 37.20 402 GLU B CA 1
ATOM 2204 C C . GLU B 1 15 ? 147.298 8.054 51.178 1.00 37.26 402 GLU B C 1
ATOM 2205 O O . GLU B 1 15 ? 147.631 7.142 51.926 1.00 37.08 402 GLU B O 1
ATOM 2211 N N . GLU B 1 16 ? 148.174 8.946 50.709 1.00 39.41 403 GLU B N 1
ATOM 2212 C CA . GLU B 1 16 ? 149.594 8.910 51.108 1.00 41.54 403 GLU B CA 1
ATOM 2213 C C . GLU B 1 16 ? 149.733 8.908 52.617 1.00 40.96 403 GLU B C 1
ATOM 2214 O O . GLU B 1 16 ? 149.038 9.671 53.316 1.00 40.67 403 GLU B O 1
ATOM 2220 N N . GLY B 1 17 ? 150.621 8.031 53.098 1.00 41.57 404 GLY B N 1
ATOM 2221 C CA . GLY B 1 17 ? 150.919 7.874 54.512 1.00 40.11 404 GLY B CA 1
ATOM 2222 C C . GLY B 1 17 ? 150.115 6.764 55.150 1.00 39.69 404 GLY B C 1
ATOM 2223 O O . GLY B 1 17 ? 150.515 6.213 56.167 1.00 39.64 404 GLY B O 1
ATOM 2224 N N . PHE B 1 18 ? 148.980 6.410 54.564 1.00 38.83 405 PHE B N 1
ATOM 2225 C CA . PHE B 1 18 ? 148.136 5.439 55.241 1.00 37.91 405 PHE B CA 1
ATOM 2226 C C . PHE B 1 18 ? 148.776 4.073 55.313 1.00 37.83 405 PHE B C 1
ATOM 2227 O O . PHE B 1 18 ? 148.653 3.366 56.330 1.00 37.47 405 PHE B O 1
ATOM 2235 N N . GLY B 1 19 ? 149.446 3.699 54.226 1.00 38.03 406 GLY B N 1
ATOM 2236 C CA . GLY B 1 19 ? 150.108 2.410 54.135 1.00 38.46 406 GLY B CA 1
ATOM 2237 C C . GLY B 1 19 ? 151.134 2.235 55.227 1.00 38.74 406 GLY B C 1
ATOM 2238 O O . GLY B 1 19 ? 151.207 1.187 55.833 1.00 38.62 406 GLY B O 1
ATOM 2239 N N . GLU B 1 20 ? 151.924 3.268 55.489 1.00 40.78 407 GLU B N 1
ATOM 2240 C CA . GLU B 1 20 ? 152.940 3.187 56.549 1.00 43.50 407 GLU B CA 1
ATOM 2241 C C . GLU B 1 20 ? 152.344 3.185 57.964 1.00 43.75 407 GLU B C 1
ATOM 2242 O O . GLU B 1 20 ? 152.924 2.590 58.865 1.00 44.25 407 GLU B O 1
ATOM 2248 N N . LEU B 1 21 ? 151.187 3.818 58.157 1.00 44.07 408 LEU B N 1
ATOM 2249 C CA . LEU B 1 21 ? 150.514 3.751 59.458 1.00 44.30 408 LEU B CA 1
ATOM 2250 C C . LEU B 1 21 ? 150.152 2.300 59.763 1.00 43.92 408 LEU B C 1
ATOM 2251 O O . LEU B 1 21 ? 150.471 1.801 60.836 1.00 42.77 408 LEU B O 1
ATOM 2256 N N . LEU B 1 22 ? 149.537 1.620 58.790 1.00 43.55 409 LEU B N 1
ATOM 2257 C CA . LEU B 1 22 ? 149.077 0.248 58.961 1.00 43.67 409 LEU B CA 1
ATOM 2258 C C . LEU B 1 22 ? 150.196 -0.703 59.357 1.00 44.70 409 LEU B C 1
ATOM 2259 O O . LEU B 1 22 ? 150.058 -1.465 60.328 1.00 45.07 409 LEU B O 1
ATOM 2264 N N . GLU B 1 23 ? 151.306 -0.654 58.619 1.00 45.70 410 GLU B N 1
ATOM 2265 C CA . GLU B 1 23 ? 152.497 -1.442 58.956 1.00 46.09 410 GLU B CA 1
ATOM 2266 C C . GLU B 1 23 ? 152.817 -1.316 60.433 1.00 45.77 410 GLU B C 1
ATOM 2267 O O . GLU B 1 23 ? 153.060 -2.316 61.092 1.00 46.32 410 GLU B O 1
ATOM 2273 N N . LYS B 1 24 ? 152.781 -0.097 60.962 1.00 46.31 411 LYS B N 1
ATOM 2274 C CA . LYS B 1 24 ? 153.118 0.140 62.373 1.00 47.25 411 LYS B CA 1
ATOM 2275 C C . LYS B 1 24 ? 152.118 -0.496 63.345 1.00 47.17 411 LYS B C 1
ATOM 2276 O O . LYS B 1 24 ? 152.474 -0.957 64.434 1.00 47.72 411 LYS B O 1
ATOM 2282 N N . VAL B 1 25 ? 150.867 -0.549 62.929 1.00 46.84 412 VAL B N 1
ATOM 2283 C CA . VAL B 1 25 ? 149.804 -1.000 63.806 1.00 47.74 412 VAL B CA 1
ATOM 2284 C C . VAL B 1 25 ? 149.551 -2.519 63.734 1.00 48.70 412 VAL B C 1
ATOM 2285 O O . VAL B 1 25 ? 148.961 -3.103 64.656 1.00 49.26 412 VAL B O 1
ATOM 2289 N N . GLN B 1 26 ? 150.026 -3.147 62.654 1.00 48.20 413 GLN B N 1
ATOM 2290 C CA . GLN B 1 26 ? 149.836 -4.584 62.416 1.00 48.56 413 GLN B CA 1
ATOM 2291 C C . GLN B 1 26 ? 151.084 -5.426 62.692 1.00 48.41 413 GLN B C 1
ATOM 2292 O O . GLN B 1 26 ? 152.149 -4.881 62.997 1.00 50.01 413 GLN B O 1
ATOM 2298 N N . SER B 1 42 ? 152.384 -1.635 46.028 1.00 50.53 429 SER B N 1
ATOM 2299 C CA . SER B 1 42 ? 152.683 -0.207 45.922 1.00 50.03 429 SER B CA 1
ATOM 2300 C C . SER B 1 42 ? 151.580 0.637 46.529 1.00 49.66 429 SER B C 1
ATOM 2301 O O . SER B 1 42 ? 150.470 0.708 45.967 1.00 50.91 429 SER B O 1
ATOM 2304 N N . PHE B 1 43 ? 151.890 1.272 47.668 1.00 47.59 430 PHE B N 1
ATOM 2305 C CA . PHE B 1 43 ? 150.955 2.178 48.329 1.00 45.08 430 PHE B CA 1
ATOM 2306 C C . PHE B 1 43 ? 150.772 3.334 47.398 1.00 43.12 430 PHE B C 1
ATOM 2307 O O . PHE B 1 43 ? 149.670 3.864 47.274 1.00 42.45 430 PHE B O 1
ATOM 2315 N N . SER B 1 44 ? 151.881 3.749 46.789 1.00 41.54 431 SER B N 1
ATOM 2316 C CA . SER B 1 44 ? 151.874 4.878 45.868 1.00 41.07 431 SER B CA 1
ATOM 2317 C C . SER B 1 44 ? 150.959 4.584 44.677 1.00 38.69 431 SER B C 1
ATOM 2318 O O . SER B 1 44 ? 150.204 5.448 44.243 1.00 36.91 431 SER B O 1
ATOM 2321 N N . HIS B 1 45 ? 151.010 3.342 44.195 1.00 36.87 432 HIS B N 1
ATOM 2322 C CA . HIS B 1 45 ? 150.133 2.909 43.107 1.00 36.32 432 HIS B CA 1
ATOM 2323 C C . HIS B 1 45 ? 148.654 2.882 43.456 1.00 35.55 432 HIS B C 1
ATOM 2324 O O . HIS B 1 45 ? 147.846 3.348 42.672 1.00 34.00 432 HIS B O 1
ATOM 2331 N N . LEU B 1 46 ? 148.313 2.411 44.656 1.00 35.89 433 LEU B N 1
ATOM 2332 C CA . LEU B 1 46 ? 146.918 2.447 45.136 1.00 35.49 433 LEU B CA 1
ATOM 2333 C C . LEU B 1 46 ? 146.368 3.863 45.264 1.00 35.47 433 LEU B C 1
ATOM 2334 O O . LEU B 1 46 ? 145.218 4.116 44.939 1.00 33.10 433 LEU B O 1
ATOM 2339 N N . CYS B 1 47 ? 147.209 4.775 45.731 1.00 36.06 434 CYS B N 1
ATOM 2340 C CA . CYS B 1 47 ? 146.827 6.161 45.931 1.00 37.06 434 CYS B CA 1
ATOM 2341 C C . CYS B 1 47 ? 146.623 6.875 44.602 1.00 38.00 434 CYS B C 1
ATOM 2342 O O . CYS B 1 47 ? 145.660 7.648 44.455 1.00 36.75 434 CYS B O 1
ATOM 2345 N N . LEU B 1 48 ? 147.515 6.627 43.636 1.00 38.46 435 LEU B N 1
ATOM 2346 C CA . LEU B 1 48 ? 147.444 7.343 42.353 1.00 40.08 435 LEU B CA 1
ATOM 2347 C C . LEU B 1 48 ? 146.206 6.921 41.572 1.00 41.75 435 LEU B C 1
ATOM 2348 O O . LEU B 1 48 ? 145.463 7.758 41.040 1.00 41.32 435 LEU B O 1
ATOM 2353 N N . VAL B 1 49 ? 145.965 5.611 41.565 1.00 42.72 436 VAL B N 1
ATOM 2354 C CA . VAL B 1 49 ? 144.882 5.023 40.792 1.00 43.54 436 VAL B CA 1
ATOM 2355 C C . VAL B 1 49 ? 143.466 5.401 41.328 1.00 44.24 436 VAL B C 1
ATOM 2356 O O . VAL B 1 49 ? 142.524 5.536 40.530 1.00 43.93 436 VAL B O 1
ATOM 2360 N N . GLY B 1 50 ? 143.335 5.624 42.652 1.00 43.11 437 GLY B N 1
ATOM 2361 C CA . GLY B 1 50 ? 142.060 5.992 43.261 1.00 42.05 437 GLY B CA 1
ATOM 2362 C C . GLY B 1 50 ? 141.266 4.850 43.917 1.00 41.36 437 GLY B C 1
ATOM 2363 O O . GLY B 1 50 ? 140.037 4.795 43.842 1.00 42.65 437 GLY B O 1
ATOM 2364 N N . ASN B 1 51 ? 141.972 3.950 44.578 1.00 39.12 438 ASN B N 1
ATOM 2365 C CA . ASN B 1 51 ? 141.411 2.705 45.061 1.00 37.60 438 ASN B CA 1
ATOM 2366 C C . ASN B 1 51 ? 140.874 2.800 46.511 1.00 36.41 438 ASN B C 1
ATOM 2367 O O . ASN B 1 51 ? 141.507 3.413 47.361 1.00 35.23 438 ASN B O 1
ATOM 2372 N N . PRO B 1 52 ? 139.695 2.251 46.781 1.00 35.48 439 PRO B N 1
ATOM 2373 C CA . PRO B 1 52 ? 139.187 2.179 48.162 1.00 34.75 439 PRO B CA 1
ATOM 2374 C C . PRO B 1 52 ? 139.921 1.157 49.022 1.00 33.87 439 PRO B C 1
ATOM 2375 O O . PRO B 1 52 ? 140.268 0.090 48.522 1.00 34.13 439 PRO B O 1
ATOM 2379 N N . VAL B 1 53 ? 140.153 1.481 50.291 1.00 33.14 440 VAL B N 1
ATOM 2380 C CA . VAL B 1 53 ? 140.543 0.468 51.301 1.00 31.38 440 VAL B CA 1
ATOM 2381 C C . VAL B 1 53 ? 139.309 -0.298 51.862 1.00 29.85 440 VAL B C 1
ATOM 2382 O O . VAL B 1 53 ? 139.379 -1.500 52.170 1.00 29.12 440 VAL B O 1
ATOM 2386 N N . LEU B 1 54 ? 138.192 0.414 51.985 1.00 26.93 441 LEU B N 1
ATOM 2387 C CA . LEU B 1 54 ? 136.941 -0.130 52.471 1.00 26.92 441 LEU B CA 1
ATOM 2388 C C . LEU B 1 54 ? 135.846 0.508 51.638 1.00 27.30 441 LEU B C 1
ATOM 2389 O O . LEU B 1 54 ? 135.911 1.700 51.332 1.00 27.30 441 LEU B O 1
ATOM 2394 N N . LYS B 1 55 ? 134.849 -0.274 51.254 1.00 28.43 442 LYS B N 1
ATOM 2395 C CA . LYS B 1 55 ? 133.781 0.279 50.447 1.00 30.59 442 LYS B CA 1
ATOM 2396 C C . LYS B 1 55 ? 132.407 -0.243 50.802 1.00 29.76 442 LYS B C 1
ATOM 2397 O O . LYS B 1 55 ? 132.229 -1.428 51.066 1.00 30.10 442 LYS B O 1
ATOM 2403 N N . ASN B 1 56 ? 131.441 0.677 50.803 1.00 29.92 443 ASN B N 1
ATOM 2404 C CA . ASN B 1 56 ? 130.069 0.383 51.132 1.00 29.38 443 ASN B CA 1
ATOM 2405 C C . ASN B 1 56 ? 130.014 -0.358 52.475 1.00 27.98 443 ASN B C 1
ATOM 2406 O O . ASN B 1 56 ? 129.434 -1.426 52.556 1.00 26.36 443 ASN B O 1
ATOM 2411 N N . ILE B 1 57 ? 130.649 0.186 53.518 1.00 28.53 444 ILE B N 1
ATOM 2412 C CA . ILE B 1 57 ? 130.615 -0.494 54.839 1.00 28.91 444 ILE B CA 1
ATOM 2413 C C . ILE B 1 57 ? 129.386 -0.046 55.619 1.00 30.04 444 ILE B C 1
ATOM 2414 O O . ILE B 1 57 ? 129.130 1.165 55.727 1.00 30.57 444 ILE B O 1
ATOM 2419 N N . ASN B 1 58 ? 128.591 -1.017 56.090 1.00 30.29 445 ASN B N 1
ATOM 2420 C CA . ASN B 1 58 ? 127.397 -0.736 56.921 1.00 30.39 445 ASN B CA 1
ATOM 2421 C C . ASN B 1 58 ? 127.431 -1.478 58.255 1.00 30.08 445 ASN B C 1
ATOM 2422 O O . ASN B 1 58 ? 127.742 -2.653 58.311 1.00 29.20 445 ASN B O 1
ATOM 2427 N N . LEU B 1 59 ? 127.137 -0.771 59.331 1.00 31.10 446 LEU B N 1
ATOM 2428 C CA . LEU B 1 59 ? 126.952 -1.424 60.641 1.00 32.86 446 LEU B CA 1
ATOM 2429 C C . LEU B 1 59 ? 126.235 -0.515 61.640 1.00 32.53 446 LEU B C 1
ATOM 2430 O O . LEU B 1 59 ? 126.367 0.714 61.576 1.00 33.06 446 LEU B O 1
ATOM 2435 N N . ASN B 1 60 ? 125.518 -1.137 62.574 1.00 32.20 447 ASN B N 1
ATOM 2436 C CA . ASN B 1 60 ? 124.841 -0.424 63.662 1.00 31.73 447 ASN B CA 1
ATOM 2437 C C . ASN B 1 60 ? 124.906 -1.237 64.960 1.00 30.07 447 ASN B C 1
ATOM 2438 O O . ASN B 1 60 ? 124.270 -2.285 65.097 1.00 28.84 447 ASN B O 1
ATOM 2443 N N . ILE B 1 61 ? 125.692 -0.715 65.886 1.00 29.67 448 ILE B N 1
ATOM 2444 C CA . ILE B 1 61 ? 126.083 -1.387 67.124 1.00 30.36 448 ILE B CA 1
ATOM 2445 C C . ILE B 1 61 ? 125.507 -0.526 68.250 1.00 29.91 448 ILE B C 1
ATOM 2446 O O . ILE B 1 61 ? 125.885 0.621 68.413 1.00 29.47 448 ILE B O 1
ATOM 2451 N N . GLU B 1 62 ? 124.567 -1.068 69.002 1.00 30.92 449 GLU B N 1
ATOM 2452 C CA . GLU B 1 62 ? 123.986 -0.306 70.130 1.00 32.22 449 GLU B CA 1
ATOM 2453 C C . GLU B 1 62 ? 124.935 -0.211 71.315 1.00 30.97 449 GLU B C 1
ATOM 2454 O O . GLU B 1 62 ? 125.915 -0.966 71.396 1.00 29.47 449 GLU B O 1
ATOM 2460 N N . LYS B 1 63 ? 124.664 0.737 72.215 1.00 30.92 450 LYS B N 1
ATOM 2461 C CA . LYS B 1 63 ? 125.361 0.802 73.498 1.00 30.64 450 LYS B CA 1
ATOM 2462 C C . LYS B 1 63 ? 125.503 -0.581 74.122 1.00 28.42 450 LYS B C 1
ATOM 2463 O O . LYS B 1 63 ? 124.544 -1.325 74.190 1.00 27.32 450 LYS B O 1
ATOM 2469 N N . GLY B 1 64 ? 126.720 -0.921 74.546 1.00 28.13 451 GLY B N 1
ATOM 2470 C CA . GLY B 1 64 ? 126.969 -2.139 75.306 1.00 26.91 451 GLY B CA 1
ATOM 2471 C C . GLY B 1 64 ? 127.057 -3.413 74.513 1.00 26.65 451 GLY B C 1
ATOM 2472 O O . GLY B 1 64 ? 127.345 -4.467 75.093 1.00 27.60 451 GLY B O 1
ATOM 2473 N N . GLU B 1 65 ? 126.835 -3.330 73.200 1.00 26.07 452 GLU B N 1
ATOM 2474 C CA . GLU B 1 65 ? 126.892 -4.501 72.335 1.00 25.60 452 GLU B CA 1
ATOM 2475 C C . GLU B 1 65 ? 128.346 -4.816 71.949 1.00 24.87 452 GLU B C 1
ATOM 2476 O O . GLU B 1 65 ? 129.221 -3.951 72.035 1.00 24.03 452 GLU B O 1
ATOM 2482 N N . MET B 1 66 ? 128.581 -6.062 71.525 1.00 24.25 453 MET B N 1
ATOM 2483 C CA . MET B 1 66 ? 129.881 -6.533 71.026 1.00 23.37 453 MET B CA 1
ATOM 2484 C C . MET B 1 66 ? 129.790 -6.908 69.529 1.00 23.72 453 MET B C 1
ATOM 2485 O O . MET B 1 66 ? 128.988 -7.771 69.118 1.00 22.72 453 MET B O 1
ATOM 2490 N N . LEU B 1 67 ? 130.664 -6.283 68.730 1.00 22.71 454 LEU B N 1
ATOM 2491 C CA . LEU B 1 67 ? 130.846 -6.644 67.322 1.00 20.12 454 LEU B CA 1
ATOM 2492 C C . LEU B 1 67 ? 132.151 -7.450 67.170 1.00 17.83 454 LEU B C 1
ATOM 2493 O O . LEU B 1 67 ? 133.221 -6.997 67.573 1.00 14.07 454 LEU B O 1
ATOM 2498 N N . ALA B 1 68 ? 132.036 -8.641 66.602 1.00 17.89 455 ALA B N 1
ATOM 2499 C CA . ALA B 1 68 ? 133.181 -9.476 66.254 1.00 19.48 455 ALA B CA 1
ATOM 2500 C C . ALA B 1 68 ? 133.500 -9.131 64.827 1.00 19.95 455 ALA B C 1
ATOM 2501 O O . ALA B 1 68 ? 132.612 -9.181 63.965 1.00 21.43 455 ALA B O 1
ATOM 2503 N N . ILE B 1 69 ? 134.742 -8.770 64.572 1.00 20.55 456 ILE B N 1
ATOM 2504 C CA . ILE B 1 69 ? 135.181 -8.568 63.172 1.00 20.16 456 ILE B CA 1
ATOM 2505 C C . ILE B 1 69 ? 136.178 -9.645 62.777 1.00 20.92 456 ILE B C 1
ATOM 2506 O O . ILE B 1 69 ? 137.239 -9.804 63.420 1.00 21.40 456 ILE B O 1
ATOM 2511 N N . THR B 1 70 ? 135.827 -10.381 61.733 1.00 20.84 457 THR B N 1
ATOM 2512 C CA . THR B 1 70 ? 136.748 -11.305 61.121 1.00 22.09 457 THR B CA 1
ATOM 2513 C C . THR B 1 70 ? 136.811 -11.111 59.574 1.00 22.56 457 THR B C 1
ATOM 2514 O O . THR B 1 70 ? 136.252 -10.148 59.029 1.00 25.15 457 THR B O 1
ATOM 2518 N N . GLY B 1 71 ? 137.535 -11.984 58.892 1.00 23.17 458 GLY B N 1
ATOM 2519 C CA . GLY B 1 71 ? 137.738 -11.887 57.450 1.00 22.47 458 GLY B CA 1
ATOM 2520 C C . GLY B 1 71 ? 139.050 -12.530 57.011 1.00 23.05 458 GLY B C 1
ATOM 2521 O O . GLY B 1 71 ? 139.691 -13.267 57.772 1.00 21.02 458 GLY B O 1
ATOM 2522 N N . SER B 1 72 ? 139.478 -12.227 55.791 1.00 23.36 459 SER B N 1
ATOM 2523 C CA . SER B 1 72 ? 140.700 -12.836 55.272 1.00 25.04 459 SER B CA 1
ATOM 2524 C C . SER B 1 72 ? 141.876 -12.006 55.699 1.00 25.59 459 SER B C 1
ATOM 2525 O O . SER B 1 72 ? 141.727 -10.900 56.198 1.00 24.78 459 SER B O 1
ATOM 2528 N N . THR B 1 73 ? 143.063 -12.558 55.529 1.00 28.05 460 THR B N 1
ATOM 2529 C CA . THR B 1 73 ? 144.264 -11.827 55.831 1.00 30.54 460 THR B CA 1
ATOM 2530 C C . THR B 1 73 ? 144.335 -10.566 54.945 1.00 30.72 460 THR B C 1
ATOM 2531 O O . THR B 1 73 ? 144.021 -10.605 53.732 1.00 29.48 460 THR B O 1
ATOM 2535 N N . GLY B 1 74 ? 144.697 -9.447 55.577 1.00 29.21 461 GLY B N 1
ATOM 2536 C CA . GLY B 1 74 ? 144.633 -8.123 54.982 1.00 28.44 461 GLY B CA 1
ATOM 2537 C C . GLY B 1 74 ? 143.362 -7.703 54.260 1.00 29.49 461 GLY B C 1
ATOM 2538 O O . GLY B 1 74 ? 143.446 -7.068 53.218 1.00 31.59 461 GLY B O 1
ATOM 2539 N N . SER B 1 75 ? 142.185 -8.017 54.805 1.00 29.33 462 SER B N 1
ATOM 2540 C CA . SER B 1 75 ? 140.914 -7.615 54.195 1.00 26.13 462 SER B CA 1
ATOM 2541 C C . SER B 1 75 ? 140.430 -6.199 54.501 1.00 25.58 462 SER B C 1
ATOM 2542 O O . SER B 1 75 ? 139.413 -5.732 53.938 1.00 25.81 462 SER B O 1
ATOM 2545 N N . GLY B 1 76 ? 141.145 -5.495 55.375 1.00 25.53 463 GLY B N 1
ATOM 2546 C CA . GLY B 1 76 ? 140.711 -4.179 55.829 1.00 24.16 463 GLY B CA 1
ATOM 2547 C C . GLY B 1 76 ? 140.181 -4.164 57.270 1.00 24.71 463 GLY B C 1
ATOM 2548 O O . GLY B 1 76 ? 139.539 -3.211 57.677 1.00 23.49 463 GLY B O 1
ATOM 2549 N N . LYS B 1 77 ? 140.473 -5.206 58.045 1.00 23.48 464 LYS B N 1
ATOM 2550 C CA . LYS B 1 77 ? 139.978 -5.308 59.426 1.00 23.47 464 LYS B CA 1
ATOM 2551 C C . LYS B 1 77 ? 140.563 -4.200 60.317 1.00 24.21 464 LYS B C 1
ATOM 2552 O O . LYS B 1 77 ? 139.806 -3.484 60.993 1.00 22.83 464 LYS B O 1
ATOM 2558 N N . THR B 1 78 ? 141.899 -4.049 60.287 1.00 23.84 465 THR B N 1
ATOM 2559 C CA . THR B 1 78 ? 142.580 -3.010 61.036 1.00 24.30 465 THR B CA 1
ATOM 2560 C C . THR B 1 78 ? 142.204 -1.639 60.487 1.00 26.26 465 THR B C 1
ATOM 2561 O O . THR B 1 78 ? 142.038 -0.670 61.255 1.00 27.31 465 THR B O 1
ATOM 2565 N N . SER B 1 79 ? 142.035 -1.547 59.163 1.00 25.40 466 SER B N 1
ATOM 2566 C CA . SER B 1 79 ? 141.643 -0.273 58.559 1.00 23.69 466 SER B CA 1
ATOM 2567 C C . SER B 1 79 ? 140.269 0.227 59.049 1.00 23.04 466 SER B C 1
ATOM 2568 O O . SER B 1 79 ? 140.060 1.459 59.222 1.00 22.44 466 SER B O 1
ATOM 2571 N N . LEU B 1 80 ? 139.351 -0.704 59.297 1.00 22.19 467 LEU B N 1
ATOM 2572 C CA . LEU B 1 80 ? 138.044 -0.329 59.845 1.00 23.42 467 LEU B CA 1
ATOM 2573 C C . LEU B 1 80 ? 138.201 0.418 61.209 1.00 23.41 467 LEU B C 1
ATOM 2574 O O . LEU B 1 80 ? 137.512 1.425 61.472 1.00 24.74 467 LEU B O 1
ATOM 2579 N N . LEU B 1 81 ? 139.132 -0.052 62.030 1.00 22.02 468 LEU B N 1
ATOM 2580 C CA . LEU B 1 81 ? 139.453 0.554 63.323 1.00 23.52 468 LEU B CA 1
ATOM 2581 C C . LEU B 1 81 ? 140.079 1.939 63.181 1.00 23.67 468 LEU B C 1
ATOM 2582 O O . LEU B 1 81 ? 139.773 2.875 63.942 1.00 22.00 468 LEU B O 1
ATOM 2587 N N . MET B 1 82 ? 140.963 2.058 62.197 1.00 23.68 469 MET B N 1
ATOM 2588 C CA . MET B 1 82 ? 141.512 3.351 61.828 1.00 25.09 469 MET B CA 1
ATOM 2589 C C . MET B 1 82 ? 140.426 4.359 61.428 1.00 25.35 469 MET B C 1
ATOM 2590 O O . MET B 1 82 ? 140.571 5.548 61.704 1.00 25.39 469 MET B O 1
ATOM 2595 N N . LEU B 1 83 ? 139.336 3.894 60.823 1.00 27.34 470 LEU B N 1
ATOM 2596 C CA . LEU B 1 83 ? 138.243 4.812 60.440 1.00 29.32 470 LEU B CA 1
ATOM 2597 C C . LEU B 1 83 ? 137.699 5.372 61.754 1.00 30.19 470 LEU B C 1
ATOM 2598 O O . LEU B 1 83 ? 137.589 6.607 61.927 1.00 30.49 470 LEU B O 1
ATOM 2603 N N . ILE B 1 84 ? 137.448 4.464 62.707 1.00 28.92 471 ILE B N 1
ATOM 2604 C CA . ILE B 1 84 ? 136.906 4.842 64.013 1.00 28.38 471 ILE B CA 1
ATOM 2605 C C . ILE B 1 84 ? 137.821 5.796 64.740 1.00 28.39 471 ILE B C 1
ATOM 2606 O O . ILE B 1 84 ? 137.358 6.765 65.314 1.00 30.23 471 ILE B O 1
ATOM 2611 N N . LEU B 1 85 ? 139.124 5.580 64.658 1.00 29.61 472 LEU B N 1
ATOM 2612 C CA . LEU B 1 85 ? 140.091 6.454 65.331 1.00 29.17 472 LEU B CA 1
ATOM 2613 C C . LEU B 1 85 ? 140.292 7.808 64.617 1.00 30.54 472 LEU B C 1
ATOM 2614 O O . LEU B 1 85 ? 141.000 8.685 65.125 1.00 30.36 472 LEU B O 1
ATOM 2619 N N . GLY B 1 86 ? 139.696 7.954 63.439 1.00 30.24 473 GLY B N 1
ATOM 2620 C CA . GLY B 1 86 ? 139.862 9.143 62.640 1.00 32.83 473 GLY B CA 1
ATOM 2621 C C . GLY B 1 86 ? 141.233 9.245 62.000 1.00 34.06 473 GLY B C 1
ATOM 2622 O O . GLY B 1 86 ? 141.671 10.352 61.696 1.00 34.48 473 GLY B O 1
ATOM 2623 N N . GLU B 1 87 ? 141.898 8.102 61.790 1.00 35.48 474 GLU B N 1
ATOM 2624 C CA . GLU B 1 87 ? 143.208 8.042 61.121 1.00 37.06 474 GLU B CA 1
ATOM 2625 C C . GLU B 1 87 ? 143.090 7.766 59.632 1.00 37.55 474 GLU B C 1
ATOM 2626 O O . GLU B 1 87 ? 144.078 7.808 58.897 1.00 38.67 474 GLU B O 1
ATOM 2632 N N . LEU B 1 88 ? 141.870 7.467 59.218 1.00 38.45 475 LEU B N 1
ATOM 2633 C CA . LEU B 1 88 ? 141.508 7.171 57.846 1.00 39.30 475 LEU B CA 1
ATOM 2634 C C . LEU B 1 88 ? 140.129 7.796 57.667 1.00 40.38 475 LEU B C 1
ATOM 2635 O O . LEU B 1 88 ? 139.208 7.535 58.441 1.00 38.76 475 LEU B O 1
ATOM 2640 N N . GLU B 1 89 ? 140.003 8.652 56.661 1.00 42.18 476 GLU B N 1
ATOM 2641 C CA . GLU B 1 89 ? 138.803 9.461 56.502 1.00 44.21 476 GLU B CA 1
ATOM 2642 C C . GLU B 1 89 ? 137.719 8.807 55.637 1.00 44.23 476 GLU B C 1
ATOM 2643 O O . GLU B 1 89 ? 138.017 8.163 54.634 1.00 44.77 476 GLU B O 1
ATOM 2649 N N . ALA B 1 90 ? 136.458 8.949 56.046 1.00 44.71 477 ALA B N 1
ATOM 2650 C CA . ALA B 1 90 ? 135.354 8.432 55.255 1.00 45.45 477 ALA B CA 1
ATOM 2651 C C . ALA B 1 90 ? 135.067 9.427 54.154 1.00 46.52 477 ALA B C 1
ATOM 2652 O O . ALA B 1 90 ? 134.408 10.449 54.380 1.00 46.25 477 ALA B O 1
ATOM 2654 N N . SER B 1 91 ? 135.573 9.124 52.967 1.00 46.60 478 SER B N 1
ATOM 2655 C CA . SER B 1 91 ? 135.341 9.959 51.801 1.00 47.45 478 SER B CA 1
ATOM 2656 C C . SER B 1 91 ? 133.859 9.980 51.398 1.00 46.32 478 SER B C 1
ATOM 2657 O O . SER B 1 91 ? 133.356 10.991 50.922 1.00 47.26 478 SER B O 1
ATOM 2660 N N . GLU B 1 92 ? 133.163 8.866 51.590 1.00 45.51 479 GLU B N 1
ATOM 2661 C CA . GLU B 1 92 ? 131.729 8.800 51.326 1.00 44.37 479 GLU B CA 1
ATOM 2662 C C . GLU B 1 92 ? 130.966 8.236 52.524 1.00 43.65 479 GLU B C 1
ATOM 2663 O O . GLU B 1 92 ? 131.542 7.535 53.349 1.00 44.85 479 GLU B O 1
ATOM 2669 N N . GLY B 1 93 ? 129.663 8.504 52.595 1.00 42.48 480 GLY B N 1
ATOM 2670 C CA . GLY B 1 93 ? 128.791 7.900 53.594 1.00 40.86 480 GLY B CA 1
ATOM 2671 C C . GLY B 1 93 ? 128.920 8.477 55.001 1.00 40.38 480 GLY B C 1
ATOM 2672 O O . GLY B 1 93 ? 129.506 9.539 55.196 1.00 39.67 480 GLY B O 1
ATOM 2673 N N . ILE B 1 94 ? 128.369 7.787 55.996 1.00 39.59 481 ILE B N 1
ATOM 2674 C CA . ILE B 1 94 ? 128.448 8.340 57.357 1.00 39.98 481 ILE B CA 1
ATOM 2675 C C . ILE B 1 94 ? 128.783 7.436 58.555 1.00 38.80 481 ILE B C 1
ATOM 2676 O O . ILE B 1 94 ? 128.342 6.281 58.645 1.00 37.15 481 ILE B O 1
ATOM 2681 N N . ILE B 1 95 ? 129.568 8.008 59.462 1.00 40.24 482 ILE B N 1
ATOM 2682 C CA . ILE B 1 95 ? 129.935 7.402 60.734 1.00 41.06 482 ILE B CA 1
ATOM 2683 C C . ILE B 1 95 ? 129.572 8.293 61.949 1.00 41.39 482 ILE B C 1
ATOM 2684 O O . ILE B 1 95 ? 129.979 9.470 62.017 1.00 41.35 482 ILE B O 1
ATOM 2689 N N . LYS B 1 96 ? 128.818 7.724 62.894 1.00 40.71 483 LYS B N 1
ATOM 2690 C CA . LYS B 1 96 ? 128.538 8.366 64.197 1.00 42.24 483 LYS B CA 1
ATOM 2691 C C . LYS B 1 96 ? 129.026 7.508 65.366 1.00 41.64 483 LYS B C 1
ATOM 2692 O O . LYS B 1 96 ? 128.747 6.311 65.405 1.00 41.35 483 LYS B O 1
ATOM 2698 N N . HIS B 1 97 ? 129.769 8.125 66.283 1.00 41.50 484 HIS B N 1
ATOM 2699 C CA . HIS B 1 97 ? 130.048 7.577 67.618 1.00 42.12 484 HIS B CA 1
ATOM 2700 C C . HIS B 1 97 ? 130.576 8.726 68.473 1.00 42.77 484 HIS B C 1
ATOM 2701 O O . HIS B 1 97 ? 131.134 9.675 67.924 1.00 42.19 484 HIS B O 1
ATOM 2708 N N . SER B 1 98 ? 130.422 8.609 69.799 1.00 43.56 485 SER B N 1
ATOM 2709 C CA . SER B 1 98 ? 130.614 9.717 70.752 1.00 45.14 485 SER B CA 1
ATOM 2710 C C . SER B 1 98 ? 131.695 9.491 71.806 1.00 44.45 485 SER B C 1
ATOM 2711 O O . SER B 1 98 ? 131.898 8.387 72.264 1.00 43.81 485 SER B O 1
ATOM 2714 N N . GLY B 1 99 ? 132.356 10.576 72.208 1.00 45.32 486 GLY B N 1
ATOM 2715 C CA . GLY B 1 99 ? 133.276 10.557 73.338 1.00 44.75 486 GLY B CA 1
ATOM 2716 C C . GLY B 1 99 ? 134.557 9.742 73.185 1.00 44.35 486 GLY B C 1
ATOM 2717 O O . GLY B 1 99 ? 135.184 9.720 72.120 1.00 45.06 486 GLY B O 1
ATOM 2718 N N . ARG B 1 100 ? 134.933 9.068 74.267 1.00 42.30 487 ARG B N 1
ATOM 2719 C CA . ARG B 1 100 ? 136.253 8.474 74.408 1.00 40.76 487 ARG B CA 1
ATOM 2720 C C . ARG B 1 100 ? 136.428 7.099 73.716 1.00 37.41 487 ARG B C 1
ATOM 2721 O O . ARG B 1 100 ? 135.626 6.187 73.902 1.00 35.79 487 ARG B O 1
ATOM 2729 N N . VAL B 1 101 ? 137.482 6.944 72.922 1.00 34.26 488 VAL B N 1
ATOM 2730 C CA . VAL B 1 101 ? 137.805 5.595 72.480 1.00 30.72 488 VAL B CA 1
ATOM 2731 C C . VAL B 1 101 ? 139.045 4.995 73.147 1.00 29.17 488 VAL B C 1
ATOM 2732 O O . VAL B 1 101 ? 140.057 5.682 73.407 1.00 28.23 488 VAL B O 1
ATOM 2736 N N . SER B 1 102 ? 138.930 3.714 73.488 1.00 25.39 489 SER B N 1
ATOM 2737 C CA . SER B 1 102 ? 140.117 2.964 73.910 1.00 24.52 489 SER B CA 1
ATOM 2738 C C . SER B 1 102 ? 140.539 1.928 72.816 1.00 22.62 489 SER B C 1
ATOM 2739 O O . SER B 1 102 ? 139.724 1.105 72.335 1.00 21.48 489 SER B O 1
ATOM 2742 N N . PHE B 1 103 ? 141.806 1.967 72.428 1.00 23.84 490 PHE B N 1
ATOM 2743 C CA . PHE B 1 103 ? 142.319 1.134 71.308 1.00 21.95 490 PHE B CA 1
ATOM 2744 C C . PHE B 1 103 ? 143.387 0.230 71.857 1.00 22.18 490 PHE B C 1
ATOM 2745 O O . PHE B 1 103 ? 144.352 0.699 72.465 1.00 21.73 490 PHE B O 1
ATOM 2753 N N . CYS B 1 104 ? 143.192 -1.084 71.693 1.00 22.71 491 CYS B N 1
ATOM 2754 C CA . CYS B 1 104 ? 144.241 -2.065 72.026 1.00 22.53 491 CYS B CA 1
ATOM 2755 C C . CYS B 1 104 ? 144.797 -2.592 70.667 1.00 22.32 491 CYS B C 1
ATOM 2756 O O . CYS B 1 104 ? 144.121 -3.372 69.969 1.00 19.34 491 CYS B O 1
ATOM 2759 N N . SER B 1 105 ? 145.981 -2.149 70.272 1.00 23.62 492 SER B N 1
ATOM 2760 C CA . SER B 1 105 ? 146.505 -2.549 68.962 1.00 24.40 492 SER B CA 1
ATOM 2761 C C . SER B 1 105 ? 147.025 -3.968 68.925 1.00 25.38 492 SER B C 1
ATOM 2762 O O . SER B 1 105 ? 147.398 -4.550 69.951 1.00 22.40 492 SER B O 1
ATOM 2765 N N . GLN B 1 106 ? 147.113 -4.499 67.703 1.00 28.17 493 GLN B N 1
ATOM 2766 C CA . GLN B 1 106 ? 147.600 -5.860 67.521 1.00 31.12 493 GLN B CA 1
ATOM 2767 C C . GLN B 1 106 ? 149.024 -5.955 68.004 1.00 30.93 493 GLN B C 1
ATOM 2768 O O . GLN B 1 106 ? 149.386 -6.950 68.608 1.00 31.08 493 GLN B O 1
ATOM 2774 N N . PHE B 1 107 ? 149.790 -4.876 67.832 1.00 32.23 494 PHE B N 1
ATOM 2775 C CA . PHE B 1 107 ? 151.117 -4.725 68.436 1.00 32.99 494 PHE B CA 1
ATOM 2776 C C . PHE B 1 107 ? 151.082 -4.382 69.940 1.00 34.17 494 PHE B C 1
ATOM 2777 O O . PHE B 1 107 ? 150.608 -3.307 70.344 1.00 33.66 494 PHE B O 1
ATOM 2785 N N . SER B 1 108 ? 151.595 -5.284 70.779 1.00 34.83 495 SER B N 1
ATOM 2786 C CA . SER B 1 108 ? 151.564 -5.071 72.243 1.00 34.92 495 SER B CA 1
ATOM 2787 C C . SER B 1 108 ? 152.721 -4.215 72.683 1.00 35.49 495 SER B C 1
ATOM 2788 O O . SER B 1 108 ? 153.847 -4.687 72.796 1.00 37.42 495 SER B O 1
ATOM 2791 N N . TRP B 1 109 ? 152.466 -2.951 72.955 1.00 34.64 496 TRP B N 1
ATOM 2792 C CA . TRP B 1 109 ? 153.553 -2.087 73.344 1.00 33.15 496 TRP B CA 1
ATOM 2793 C C . TRP B 1 109 ? 153.681 -2.033 74.841 1.00 31.87 496 TRP B C 1
ATOM 2794 O O . TRP B 1 109 ? 152.686 -2.187 75.548 1.00 31.51 496 TRP B O 1
ATOM 2805 N N . ILE B 1 110 ? 154.916 -1.813 75.301 1.00 27.84 497 ILE B N 1
ATOM 2806 C CA . ILE B 1 110 ? 155.314 -1.890 76.705 1.00 26.98 497 ILE B CA 1
ATOM 2807 C C . ILE B 1 110 ? 156.317 -0.780 76.888 1.00 30.19 497 ILE B C 1
ATOM 2808 O O . ILE B 1 110 ? 157.248 -0.613 76.048 1.00 30.41 497 ILE B O 1
ATOM 2813 N N . MET B 1 111 ? 156.106 -0.004 77.953 1.00 32.11 498 MET B N 1
ATOM 2814 C CA . MET B 1 111 ? 156.984 1.105 78.288 1.00 34.01 498 MET B CA 1
ATOM 2815 C C . MET B 1 111 ? 157.733 0.764 79.560 1.00 33.52 498 MET B C 1
ATOM 2816 O O . MET B 1 111 ? 157.209 0.023 80.402 1.00 33.19 498 MET B O 1
ATOM 2821 N N . PRO B 1 112 ? 158.964 1.279 79.686 1.00 33.27 499 PRO B N 1
ATOM 2822 C CA . PRO B 1 112 ? 159.754 1.141 80.904 1.00 33.31 499 PRO B CA 1
ATOM 2823 C C . PRO B 1 112 ? 158.961 1.472 82.152 1.00 33.82 499 PRO B C 1
ATOM 2824 O O . PRO B 1 112 ? 158.282 2.491 82.227 1.00 34.92 499 PRO B O 1
ATOM 2828 N N . GLY B 1 113 ? 159.085 0.628 83.159 1.00 34.09 500 GLY B N 1
ATOM 2829 C CA . GLY B 1 113 ? 158.323 0.777 84.381 1.00 33.10 500 GLY B CA 1
ATOM 2830 C C . GLY B 1 113 ? 157.724 -0.564 84.802 1.00 32.62 500 GLY B C 1
ATOM 2831 O O . GLY B 1 113 ? 157.872 -1.585 84.119 1.00 31.03 500 GLY B O 1
ATOM 2832 N N . THR B 1 114 ? 157.018 -0.547 85.927 1.00 31.30 501 THR B N 1
ATOM 2833 C CA . THR B 1 114 ? 156.451 -1.762 86.469 1.00 30.11 501 THR B CA 1
ATOM 2834 C C . THR B 1 114 ? 155.273 -2.264 85.617 1.00 28.92 501 THR B C 1
ATOM 2835 O O . THR B 1 114 ? 154.805 -1.570 84.720 1.00 28.29 501 THR B O 1
ATOM 2839 N N . ILE B 1 115 ? 154.900 -3.517 85.839 1.00 26.26 502 ILE B N 1
ATOM 2840 C CA . ILE B 1 115 ? 153.703 -4.070 85.245 1.00 25.98 502 ILE B CA 1
ATOM 2841 C C . ILE B 1 115 ? 152.490 -3.215 85.677 1.00 25.06 502 ILE B C 1
ATOM 2842 O O . ILE B 1 115 ? 151.682 -2.865 84.847 1.00 24.79 502 ILE B O 1
ATOM 2847 N N . LYS B 1 116 ? 152.352 -2.917 86.963 1.00 26.01 503 LYS B N 1
ATOM 2848 C CA . LYS B 1 116 ? 151.282 -1.990 87.408 1.00 27.97 503 LYS B CA 1
ATOM 2849 C C . LYS B 1 116 ? 151.270 -0.662 86.652 1.00 28.72 503 LYS B C 1
ATOM 2850 O O . LYS B 1 116 ? 150.211 -0.230 86.139 1.00 28.24 503 LYS B O 1
ATOM 2856 N N . GLU B 1 117 ? 152.458 -0.050 86.542 1.00 29.07 504 GLU B N 1
ATOM 2857 C CA . GLU B 1 117 ? 152.608 1.265 85.908 1.00 29.73 504 GLU B CA 1
ATOM 2858 C C . GLU B 1 117 ? 152.141 1.227 84.465 1.00 30.32 504 GLU B C 1
ATOM 2859 O O . GLU B 1 117 ? 151.496 2.174 83.981 1.00 29.77 504 GLU B O 1
ATOM 2865 N N . ASN B 1 118 ? 152.449 0.122 83.771 1.00 29.94 505 ASN B N 1
ATOM 2866 C CA . ASN B 1 118 ? 152.018 -0.039 82.373 1.00 29.16 505 ASN B CA 1
ATOM 2867 C C . ASN B 1 118 ? 150.510 -0.199 82.204 1.00 29.32 505 ASN B C 1
ATOM 2868 O O . ASN B 1 118 ? 149.959 0.119 81.128 1.00 29.94 505 ASN B O 1
ATOM 2873 N N . ILE B 1 119 ? 149.859 -0.746 83.225 1.00 29.82 506 ILE B N 1
ATOM 2874 C CA . ILE B 1 119 ? 148.411 -0.985 83.166 1.00 31.09 506 ILE B CA 1
ATOM 2875 C C . ILE B 1 119 ? 147.608 0.291 83.511 1.00 32.78 506 ILE B C 1
ATOM 2876 O O . ILE B 1 119 ? 146.604 0.592 82.892 1.00 32.98 506 ILE B O 1
ATOM 2881 N N . ILE B 1 120 ? 148.091 1.048 84.486 1.00 35.66 507 ILE B N 1
ATOM 2882 C CA . ILE B 1 120 ? 147.429 2.277 84.925 1.00 38.52 507 ILE B CA 1
ATOM 2883 C C . ILE B 1 120 ? 147.716 3.564 84.131 1.00 40.48 507 ILE B C 1
ATOM 2884 O O . ILE B 1 120 ? 147.058 4.584 84.355 1.00 42.85 507 ILE B O 1
ATOM 2889 N N . PHE B 1 121 ? 148.663 3.548 83.205 1.00 41.91 508 PHE B N 1
ATOM 2890 C CA . PHE B 1 121 ? 149.269 4.814 82.785 1.00 43.62 508 PHE B CA 1
ATOM 2891 C C . PHE B 1 121 ? 148.380 5.962 82.278 1.00 43.71 508 PHE B C 1
ATOM 2892 O O . PHE B 1 121 ? 147.593 5.799 81.351 1.00 42.90 508 PHE B O 1
ATOM 2900 N N . GLY B 1 122 ? 148.571 7.130 82.891 1.00 44.35 509 GLY B N 1
ATOM 2901 C CA . GLY B 1 122 ? 148.053 8.386 82.372 1.00 45.45 509 GLY B CA 1
ATOM 2902 C C . GLY B 1 122 ? 146.633 8.562 82.844 1.00 46.25 509 GLY B C 1
ATOM 2903 O O . GLY B 1 122 ? 145.824 9.328 82.270 1.00 46.68 509 GLY B O 1
ATOM 2904 N N . VAL B 1 123 ? 146.339 7.834 83.914 1.00 46.38 510 VAL B N 1
ATOM 2905 C CA . VAL B 1 123 ? 144.978 7.585 84.311 1.00 47.15 510 VAL B CA 1
ATOM 2906 C C . VAL B 1 123 ? 144.983 7.298 85.802 1.00 47.61 510 VAL B C 1
ATOM 2907 O O . VAL B 1 123 ? 145.893 6.653 86.325 1.00 47.49 510 VAL B O 1
ATOM 2911 N N . SER B 1 124 ? 143.962 7.818 86.474 1.00 48.62 511 SER B N 1
ATOM 2912 C CA . SER B 1 124 ? 143.844 7.747 87.915 1.00 48.85 511 SER B CA 1
ATOM 2913 C C . SER B 1 124 ? 143.620 6.338 88.403 1.00 48.25 511 SER B C 1
ATOM 2914 O O . SER B 1 124 ? 142.953 5.535 87.749 1.00 47.92 511 SER B O 1
ATOM 2917 N N . TYR B 1 125 ? 144.149 6.075 89.590 1.00 47.66 512 TYR B N 1
ATOM 2918 C CA . TYR B 1 125 ? 144.178 4.755 90.166 1.00 47.39 512 TYR B CA 1
ATOM 2919 C C . TYR B 1 125 ? 142.988 4.489 91.052 1.00 48.23 512 TYR B C 1
ATOM 2920 O O . TYR B 1 125 ? 142.635 5.336 91.881 1.00 48.65 512 TYR B O 1
ATOM 2929 N N . ASP B 1 126 ? 142.409 3.293 90.892 1.00 47.88 513 ASP B N 1
ATOM 2930 C CA . ASP B 1 126 ? 141.222 2.835 91.626 1.00 46.91 513 ASP B CA 1
ATOM 2931 C C . ASP B 1 126 ? 141.383 1.331 91.933 1.00 46.84 513 ASP B C 1
ATOM 2932 O O . ASP B 1 126 ? 141.263 0.471 91.042 1.00 46.52 513 ASP B O 1
ATOM 2937 N N . GLU B 1 127 ? 141.643 1.050 93.207 1.00 45.19 514 GLU B N 1
ATOM 2938 C CA . GLU B 1 127 ? 142.045 -0.257 93.696 1.00 45.46 514 GLU B CA 1
ATOM 2939 C C . GLU B 1 127 ? 141.158 -1.411 93.252 1.00 44.24 514 GLU B C 1
ATOM 2940 O O . GLU B 1 127 ? 141.661 -2.403 92.709 1.00 45.05 514 GLU B O 1
ATOM 2946 N N . TYR B 1 128 ? 139.855 -1.310 93.488 1.00 41.17 515 TYR B N 1
ATOM 2947 C CA . TYR B 1 128 ? 138.973 -2.385 93.062 1.00 39.06 515 TYR B CA 1
ATOM 2948 C C . TYR B 1 128 ? 138.960 -2.540 91.524 1.00 37.98 515 TYR B C 1
ATOM 2949 O O . TYR B 1 128 ? 138.826 -3.640 91.010 1.00 37.18 515 TYR B O 1
ATOM 2958 N N . ARG B 1 129 ? 139.071 -1.434 90.806 1.00 36.18 516 ARG B N 1
ATOM 2959 C CA . ARG B 1 129 ? 138.990 -1.468 89.361 1.00 36.22 516 ARG B CA 1
ATOM 2960 C C . ARG B 1 129 ? 140.274 -2.136 88.816 1.00 34.84 516 ARG B C 1
ATOM 2961 O O . ARG B 1 129 ? 140.212 -2.915 87.876 1.00 33.24 516 ARG B O 1
ATOM 2969 N N . TYR B 1 130 ? 141.410 -1.837 89.444 1.00 34.21 517 TYR B N 1
ATOM 2970 C CA . TYR B 1 130 ? 142.704 -2.361 89.012 1.00 34.10 517 TYR B CA 1
ATOM 2971 C C . TYR B 1 130 ? 142.784 -3.874 89.262 1.00 34.11 517 TYR B C 1
ATOM 2972 O O . TYR B 1 130 ? 142.973 -4.653 88.309 1.00 33.73 517 TYR B O 1
ATOM 2981 N N . LYS B 1 131 ? 142.607 -4.273 90.525 1.00 31.85 518 LYS B N 1
ATOM 2982 C CA . LYS B 1 131 ? 142.587 -5.672 90.918 1.00 32.40 518 LYS B CA 1
ATOM 2983 C C . LYS B 1 131 ? 141.623 -6.518 90.089 1.00 31.15 518 LYS B C 1
ATOM 2984 O O . LYS B 1 131 ? 141.903 -7.664 89.772 1.00 29.82 518 LYS B O 1
ATOM 2990 N N . SER B 1 132 ? 140.483 -5.944 89.755 1.00 27.69 519 SER B N 1
ATOM 2991 C CA . SER B 1 132 ? 139.501 -6.654 89.004 1.00 26.92 519 SER B CA 1
ATOM 2992 C C . SER B 1 132 ? 139.864 -6.786 87.483 1.00 25.52 519 SER B C 1
ATOM 2993 O O . SER B 1 132 ? 139.553 -7.784 86.840 1.00 24.20 519 SER B O 1
ATOM 2996 N N . VAL B 1 133 ? 140.521 -5.780 86.922 1.00 25.46 520 VAL B N 1
ATOM 2997 C CA . VAL B 1 133 ? 141.116 -5.891 85.577 1.00 24.65 520 VAL B CA 1
ATOM 2998 C C . VAL B 1 133 ? 142.226 -6.963 85.536 1.00 23.00 520 VAL B C 1
ATOM 2999 O O . VAL B 1 133 ? 142.217 -7.828 84.697 1.00 23.44 520 VAL B O 1
ATOM 3003 N N . VAL B 1 134 ? 143.150 -6.897 86.479 1.00 24.36 521 VAL B N 1
ATOM 3004 C CA . VAL B 1 134 ? 144.212 -7.882 86.633 1.00 23.73 521 VAL B CA 1
ATOM 3005 C C . VAL B 1 134 ? 143.628 -9.311 86.681 1.00 24.84 521 VAL B C 1
ATOM 3006 O O . VAL B 1 134 ? 144.079 -10.215 85.950 1.00 24.35 521 VAL B O 1
ATOM 3010 N N . LYS B 1 135 ? 142.575 -9.490 87.464 1.00 22.51 522 LYS B N 1
ATOM 3011 C CA . LYS B 1 135 ? 142.022 -10.803 87.666 1.00 22.05 522 LYS B CA 1
ATOM 3012 C C . LYS B 1 135 ? 141.417 -11.330 86.358 1.00 20.76 522 LYS B C 1
ATOM 3013 O O . LYS B 1 135 ? 141.693 -12.439 85.945 1.00 18.53 522 LYS B O 1
ATOM 3019 N N . ALA B 1 136 ? 140.558 -10.521 85.760 1.00 19.10 523 ALA B N 1
ATOM 3020 C CA . ALA B 1 136 ? 139.827 -10.905 84.555 1.00 19.43 523 ALA B CA 1
ATOM 3021 C C . ALA B 1 136 ? 140.741 -11.076 83.308 1.00 18.45 523 ALA B C 1
ATOM 3022 O O . ALA B 1 136 ? 140.395 -11.794 82.395 1.00 19.64 523 ALA B O 1
ATOM 3024 N N . CYS B 1 137 ? 141.839 -10.348 83.247 1.00 19.56 524 CYS B N 1
ATOM 3025 C CA . CYS B 1 137 ? 142.827 -10.476 82.156 1.00 20.14 524 CYS B CA 1
ATOM 3026 C C . CYS B 1 137 ? 143.792 -11.633 82.410 1.00 19.79 524 CYS B C 1
ATOM 3027 O O . CYS B 1 137 ? 144.797 -11.766 81.722 1.00 20.84 524 CYS B O 1
ATOM 3030 N N . GLN B 1 138 ? 143.480 -12.469 83.410 1.00 19.16 525 GLN B N 1
ATOM 3031 C CA . GLN B 1 138 ? 144.305 -13.607 83.778 1.00 19.40 525 GLN B CA 1
ATOM 3032 C C . GLN B 1 138 ? 145.766 -13.274 83.989 1.00 19.76 525 GLN B C 1
ATOM 3033 O O . GLN B 1 138 ? 146.653 -14.042 83.654 1.00 20.65 525 GLN B O 1
ATOM 3039 N N . LEU B 1 139 ? 146.014 -12.157 84.658 1.00 19.96 526 LEU B N 1
ATOM 3040 C CA . LEU B 1 139 ? 147.363 -11.700 84.912 1.00 19.06 526 LEU B CA 1
ATOM 3041 C C . LEU B 1 139 ? 147.906 -12.173 86.241 1.00 19.65 526 LEU B C 1
ATOM 3042 O O . LEU B 1 139 ? 149.106 -12.153 86.471 1.00 21.59 526 LEU B O 1
ATOM 3047 N N . GLN B 1 140 ? 147.023 -12.665 87.093 1.00 20.53 527 GLN B N 1
ATOM 3048 C CA . GLN B 1 140 ? 147.387 -13.035 88.448 1.00 22.51 527 GLN B CA 1
ATOM 3049 C C . GLN B 1 140 ? 148.279 -14.261 88.395 1.00 21.76 527 GLN B C 1
ATOM 3050 O O . GLN B 1 140 ? 149.210 -14.363 89.190 1.00 20.54 527 GLN B O 1
ATOM 3056 N N . GLN B 1 141 ? 148.028 -15.145 87.420 1.00 21.10 528 GLN B N 1
ATOM 3057 C CA . GLN B 1 141 ? 148.866 -16.328 87.170 1.00 22.62 528 GLN B CA 1
ATOM 3058 C C . GLN B 1 141 ? 150.249 -15.895 86.701 1.00 22.38 528 GLN B C 1
ATOM 3059 O O . GLN B 1 141 ? 151.212 -16.634 86.827 1.00 23.03 528 GLN B O 1
ATOM 3065 N N . ASP B 1 142 ? 150.353 -14.713 86.106 1.00 22.72 529 ASP B N 1
ATOM 3066 C CA . ASP B 1 142 ? 151.660 -14.270 85.606 1.00 22.36 529 ASP B CA 1
ATOM 3067 C C . ASP B 1 142 ? 152.480 -13.655 86.714 1.00 21.93 529 ASP B C 1
ATOM 3068 O O . ASP B 1 142 ? 153.616 -14.094 86.972 1.00 22.21 529 ASP B O 1
ATOM 3073 N N . ILE B 1 143 ? 151.912 -12.656 87.393 1.00 20.63 530 ILE B N 1
ATOM 3074 C CA . ILE B 1 143 ? 152.675 -11.862 88.373 1.00 21.43 530 ILE B CA 1
ATOM 3075 C C . ILE B 1 143 ? 153.088 -12.705 89.600 1.00 22.35 530 ILE B C 1
ATOM 3076 O O . ILE B 1 143 ? 154.087 -12.410 90.255 1.00 23.08 530 ILE B O 1
ATOM 3081 N N . THR B 1 144 ? 152.341 -13.759 89.895 1.00 22.36 531 THR B N 1
ATOM 3082 C CA . THR B 1 144 ? 152.697 -14.647 90.995 1.00 24.57 531 THR B CA 1
ATOM 3083 C C . THR B 1 144 ? 153.953 -15.472 90.721 1.00 25.46 531 THR B C 1
ATOM 3084 O O . THR B 1 144 ? 154.467 -16.114 91.627 1.00 27.35 531 THR B O 1
ATOM 3088 N N . LYS B 1 145 ? 154.460 -15.447 89.485 1.00 25.69 532 LYS B N 1
ATOM 3089 C CA . LYS B 1 145 ? 155.694 -16.135 89.130 1.00 25.33 532 LYS B CA 1
ATOM 3090 C C . LYS B 1 145 ? 156.916 -15.287 89.479 1.00 24.69 532 LYS B C 1
ATOM 3091 O O . LYS B 1 145 ? 158.054 -15.790 89.465 1.00 23.36 532 LYS B O 1
ATOM 3097 N N . PHE B 1 146 ? 156.664 -14.010 89.770 1.00 22.78 533 PHE B N 1
ATOM 3098 C CA . PHE B 1 146 ? 157.692 -12.972 89.885 1.00 24.85 533 PHE B CA 1
ATOM 3099 C C . PHE B 1 146 ? 157.826 -12.588 91.349 1.00 25.66 533 PHE B C 1
ATOM 3100 O O . PHE B 1 146 ? 156.819 -12.430 92.045 1.00 27.84 533 PHE B O 1
ATOM 3108 N N . ALA B 1 147 ? 159.061 -12.447 91.805 1.00 25.98 534 ALA B N 1
ATOM 3109 C CA . ALA B 1 147 ? 159.374 -12.084 93.180 1.00 27.17 534 ALA B CA 1
ATOM 3110 C C . ALA B 1 147 ? 158.675 -10.784 93.665 1.00 27.78 534 ALA B C 1
ATOM 3111 O O . ALA B 1 147 ? 158.218 -10.731 94.794 1.00 27.93 534 ALA B O 1
ATOM 3113 N N . GLU B 1 148 ? 158.591 -9.778 92.799 1.00 28.29 535 GLU B N 1
ATOM 3114 C CA . GLU B 1 148 ? 157.956 -8.486 93.128 1.00 29.78 535 GLU B CA 1
ATOM 3115 C C . GLU B 1 148 ? 156.554 -8.350 92.522 1.00 29.39 535 GLU B C 1
ATOM 3116 O O . GLU B 1 148 ? 155.948 -7.292 92.619 1.00 30.45 535 GLU B O 1
ATOM 3122 N N . GLN B 1 149 ? 156.038 -9.427 91.922 1.00 29.17 536 GLN B N 1
ATOM 3123 C CA . GLN B 1 149 ? 154.706 -9.449 91.280 1.00 29.54 536 GLN B CA 1
ATOM 3124 C C . GLN B 1 149 ? 154.470 -8.279 90.319 1.00 29.60 536 GLN B C 1
ATOM 3125 O O . GLN B 1 149 ? 155.285 -8.046 89.416 1.00 28.51 536 GLN B O 1
ATOM 3131 N N . ASP B 1 150 ? 153.389 -7.531 90.508 1.00 28.99 537 ASP B N 1
ATOM 3132 C CA . ASP B 1 150 ? 153.128 -6.438 89.582 1.00 29.90 537 ASP B CA 1
ATOM 3133 C C . ASP B 1 150 ? 153.978 -5.202 89.803 1.00 28.83 537 ASP B C 1
ATOM 3134 O O . ASP B 1 150 ? 153.913 -4.297 88.990 1.00 29.25 537 ASP B O 1
ATOM 3139 N N . ASN B 1 151 ? 154.781 -5.163 90.875 1.00 28.99 538 ASN B N 1
ATOM 3140 C CA . ASN B 1 151 ? 155.842 -4.135 90.970 1.00 28.98 538 ASN B CA 1
ATOM 3141 C C . ASN B 1 151 ? 157.077 -4.506 90.170 1.00 28.44 538 ASN B C 1
ATOM 3142 O O . ASN B 1 151 ? 158.100 -3.811 90.210 1.00 26.43 538 ASN B O 1
ATOM 3147 N N . THR B 1 152 ? 156.977 -5.606 89.435 1.00 27.13 539 THR B N 1
ATOM 3148 C CA . THR B 1 152 ? 158.097 -6.073 88.639 1.00 26.31 539 THR B CA 1
ATOM 3149 C C . THR B 1 152 ? 158.417 -5.046 87.589 1.00 26.60 539 THR B C 1
ATOM 3150 O O . THR B 1 152 ? 157.522 -4.584 86.881 1.00 27.60 539 THR B O 1
ATOM 3154 N N . VAL B 1 153 ? 159.703 -4.749 87.421 1.00 27.86 540 VAL B N 1
ATOM 3155 C CA . VAL B 1 153 ? 160.144 -3.756 86.432 1.00 28.40 540 VAL B CA 1
ATOM 3156 C C . VAL B 1 153 ? 160.352 -4.367 85.045 1.00 28.76 540 VAL B C 1
ATOM 3157 O O . VAL B 1 153 ? 161.058 -5.356 84.889 1.00 29.31 540 VAL B O 1
ATOM 3161 N N . LEU B 1 154 ? 159.742 -3.747 84.041 1.00 29.18 541 LEU B N 1
ATOM 3162 C CA . LEU B 1 154 ? 159.940 -4.115 82.667 1.00 30.82 541 LEU B CA 1
ATOM 3163 C C . LEU B 1 154 ? 160.687 -2.998 81.964 1.00 32.22 541 LEU B C 1
ATOM 3164 O O . LEU B 1 154 ? 160.418 -1.792 82.213 1.00 32.67 541 LEU B O 1
ATOM 3169 N N . GLY B 1 155 ? 161.588 -3.403 81.072 1.00 31.17 542 GLY B N 1
ATOM 3170 C CA . GLY B 1 155 ? 162.136 -2.515 80.062 1.00 31.61 542 GLY B CA 1
ATOM 3171 C C . GLY B 1 155 ? 161.221 -2.328 78.857 1.00 33.56 542 GLY B C 1
ATOM 3172 O O . GLY B 1 155 ? 160.208 -3.043 78.667 1.00 33.94 542 GLY B O 1
ATOM 3173 N N . GLU B 1 156 ? 161.581 -1.357 78.023 1.00 32.71 543 GLU B N 1
ATOM 3174 C CA . GLU B 1 156 ? 160.845 -1.059 76.818 1.00 34.01 543 GLU B CA 1
ATOM 3175 C C . GLU B 1 156 ? 160.690 -2.317 75.981 1.00 32.47 543 GLU B C 1
ATOM 3176 O O . GLU B 1 156 ? 161.658 -3.032 75.771 1.00 32.32 543 GLU B O 1
ATOM 3182 N N . GLY B 1 157 ? 159.469 -2.569 75.508 1.00 31.76 544 GLY B N 1
ATOM 3183 C CA . GLY B 1 157 ? 159.148 -3.753 74.730 1.00 30.25 544 GLY B CA 1
ATOM 3184 C C . GLY B 1 157 ? 158.902 -5.038 75.540 1.00 29.75 544 GLY B C 1
ATOM 3185 O O . GLY B 1 157 ? 158.534 -6.037 74.947 1.00 30.53 544 GLY B O 1
ATOM 3186 N N . GLY B 1 158 ? 159.130 -5.026 76.855 1.00 28.53 545 GLY B N 1
ATOM 3187 C CA . GLY B 1 158 ? 158.923 -6.200 77.708 1.00 28.71 545 GLY B CA 1
ATOM 3188 C C . GLY B 1 158 ? 159.422 -7.490 77.057 1.00 28.44 545 GLY B C 1
ATOM 3189 O O . GLY B 1 158 ? 158.684 -8.492 76.933 1.00 26.22 545 GLY B O 1
ATOM 3190 N N . VAL B 1 159 ? 160.700 -7.461 76.661 1.00 27.32 546 VAL B N 1
ATOM 3191 C CA . VAL B 1 159 ? 161.254 -8.393 75.677 1.00 26.59 546 VAL B CA 1
ATOM 3192 C C . VAL B 1 159 ? 161.381 -9.888 76.132 1.00 24.48 546 VAL B C 1
ATOM 3193 O O . VAL B 1 159 ? 161.253 -10.782 75.330 1.00 24.17 546 VAL B O 1
ATOM 3197 N N . THR B 1 160 ? 161.623 -10.149 77.407 1.00 23.31 547 THR B N 1
ATOM 3198 C CA . THR B 1 160 ? 161.790 -11.535 77.871 1.00 23.97 547 THR B CA 1
ATOM 3199 C C . THR B 1 160 ? 160.452 -12.156 78.249 1.00 24.10 547 THR B C 1
ATOM 3200 O O . THR B 1 160 ? 160.402 -13.291 78.679 1.00 25.48 547 THR B O 1
ATOM 3204 N N . LEU B 1 161 ? 159.371 -11.378 78.136 1.00 23.25 548 LEU B N 1
ATOM 3205 C CA . LEU B 1 161 ? 158.018 -11.868 78.379 1.00 22.12 548 LEU B CA 1
ATOM 3206 C C . LEU B 1 161 ? 157.560 -12.715 77.176 1.00 21.87 548 LEU B C 1
ATOM 3207 O O . LEU B 1 161 ? 158.135 -12.598 76.090 1.00 21.22 548 LEU B O 1
ATOM 3212 N N . SER B 1 162 ? 156.521 -13.544 77.333 1.00 20.00 549 SER B N 1
ATOM 3213 C CA . SER B 1 162 ? 155.939 -14.214 76.165 1.00 19.28 549 SER B CA 1
ATOM 3214 C C . SER B 1 162 ? 155.059 -13.227 75.403 1.00 19.73 549 SER B C 1
ATOM 3215 O O . SER B 1 162 ? 154.739 -12.163 75.937 1.00 18.13 549 SER B O 1
ATOM 3218 N N . GLY B 1 163 ? 154.690 -13.564 74.164 1.00 17.98 550 GLY B N 1
ATOM 3219 C CA . GLY B 1 163 ? 153.731 -12.771 73.410 1.00 18.41 550 GLY B CA 1
ATOM 3220 C C . GLY B 1 163 ? 152.381 -12.656 74.131 1.00 19.51 550 GLY B C 1
ATOM 3221 O O . GLY B 1 163 ? 151.752 -11.591 74.124 1.00 18.31 550 GLY B O 1
ATOM 3222 N N . GLY B 1 164 ? 151.928 -13.769 74.726 1.00 17.13 551 GLY B N 1
ATOM 3223 C CA . GLY B 1 164 ? 150.692 -13.764 75.494 1.00 17.41 551 GLY B CA 1
ATOM 3224 C C . GLY B 1 164 ? 150.700 -12.845 76.690 1.00 16.73 551 GLY B C 1
ATOM 3225 O O . GLY B 1 164 ? 149.723 -12.142 76.944 1.00 17.90 551 GLY B O 1
ATOM 3226 N N . GLN B 1 165 ? 151.789 -12.899 77.463 1.00 17.47 552 GLN B N 1
ATOM 3227 C CA . GLN B 1 165 ? 151.999 -12.029 78.606 1.00 17.91 552 GLN B CA 1
ATOM 3228 C C . GLN B 1 165 ? 152.004 -10.520 78.234 1.00 20.93 552 GLN B C 1
ATOM 3229 O O . GLN B 1 165 ? 151.355 -9.716 78.923 1.00 21.70 552 GLN B O 1
ATOM 3235 N N . ARG B 1 166 ? 152.709 -10.152 77.154 1.00 18.47 553 ARG B N 1
ATOM 3236 C CA . ARG B 1 166 ? 152.722 -8.774 76.659 1.00 19.18 553 ARG B CA 1
ATOM 3237 C C . ARG B 1 166 ? 151.308 -8.381 76.207 1.00 19.39 553 ARG B C 1
ATOM 3238 O O . ARG B 1 166 ? 150.847 -7.271 76.507 1.00 18.59 553 ARG B O 1
ATOM 3246 N N . ALA B 1 167 ? 150.606 -9.295 75.543 1.00 18.13 554 ALA B N 1
ATOM 3247 C CA . ALA B 1 167 ? 149.252 -9.023 75.089 1.00 19.65 554 ALA B CA 1
ATOM 3248 C C . ALA B 1 167 ? 148.221 -8.845 76.210 1.00 20.10 554 ALA B C 1
ATOM 3249 O O . ALA B 1 167 ? 147.293 -8.051 76.059 1.00 21.22 554 ALA B O 1
ATOM 3251 N N . ARG B 1 168 ? 148.360 -9.593 77.304 1.00 20.51 555 ARG B N 1
ATOM 3252 C CA . ARG B 1 168 ? 147.423 -9.476 78.446 1.00 18.65 555 ARG B CA 1
ATOM 3253 C C . ARG B 1 168 ? 147.626 -8.168 79.156 1.00 19.64 555 ARG B C 1
ATOM 3254 O O . ARG B 1 168 ? 146.670 -7.584 79.682 1.00 19.47 555 ARG B O 1
ATOM 3262 N N . ILE B 1 169 ? 148.877 -7.711 79.198 1.00 19.24 556 ILE B N 1
ATOM 3263 C CA . ILE B 1 169 ? 149.179 -6.462 79.863 1.00 19.14 556 ILE B CA 1
ATOM 3264 C C . ILE B 1 169 ? 148.601 -5.277 79.047 1.00 20.34 556 ILE B C 1
ATOM 3265 O O . ILE B 1 169 ? 147.956 -4.424 79.645 1.00 20.96 556 ILE B O 1
ATOM 3270 N N . SER B 1 170 ? 148.778 -5.238 77.720 1.00 20.02 557 SER B N 1
ATOM 3271 C CA . SER B 1 170 ? 148.201 -4.147 76.924 1.00 23.08 557 SER B CA 1
ATOM 3272 C C . SER B 1 170 ? 146.686 -4.205 76.790 1.00 23.15 557 SER B C 1
ATOM 3273 O O . SER B 1 170 ? 146.041 -3.167 76.687 1.00 22.29 557 SER B O 1
ATOM 3276 N N . LEU B 1 171 ? 146.116 -5.411 76.788 1.00 21.30 558 LEU B N 1
ATOM 3277 C CA . LEU B 1 171 ? 144.679 -5.548 76.890 1.00 22.11 558 LEU B CA 1
ATOM 3278 C C . LEU B 1 171 ? 144.221 -4.968 78.260 1.00 20.63 558 LEU B C 1
ATOM 3279 O O . LEU B 1 171 ? 143.303 -4.161 78.333 1.00 20.34 558 LEU B O 1
ATOM 3284 N N . ALA B 1 172 ? 144.881 -5.361 79.337 1.00 21.05 559 ALA B N 1
ATOM 3285 C CA . ALA B 1 172 ? 144.532 -4.829 80.649 1.00 21.92 559 ALA B CA 1
ATOM 3286 C C . ALA B 1 172 ? 144.587 -3.284 80.683 1.00 23.17 559 ALA B C 1
ATOM 3287 O O . ALA B 1 172 ? 143.708 -2.628 81.271 1.00 23.89 559 ALA B O 1
ATOM 3289 N N . ARG B 1 173 ? 145.606 -2.706 80.052 1.00 23.88 560 ARG B N 1
ATOM 3290 C CA . ARG B 1 173 ? 145.751 -1.237 79.948 1.00 25.47 560 ARG B CA 1
ATOM 3291 C C . ARG B 1 173 ? 144.564 -0.616 79.177 1.00 24.49 560 ARG B C 1
ATOM 3292 O O . ARG B 1 173 ? 143.971 0.370 79.635 1.00 23.53 560 ARG B O 1
ATOM 3300 N N . ALA B 1 174 ? 144.216 -1.199 78.031 1.00 23.20 561 ALA B N 1
ATOM 3301 C CA . ALA B 1 174 ? 143.070 -0.712 77.269 1.00 24.31 561 ALA B CA 1
ATOM 3302 C C . ALA B 1 174 ? 141.710 -0.835 78.015 1.00 25.72 561 ALA B C 1
ATOM 3303 O O . ALA B 1 174 ? 140.874 0.078 77.931 1.00 25.70 561 ALA B O 1
ATOM 3305 N N . VAL B 1 175 ? 141.510 -1.958 78.717 1.00 25.29 562 VAL B N 1
ATOM 3306 C CA . VAL B 1 175 ? 140.316 -2.234 79.505 1.00 25.14 562 VAL B CA 1
ATOM 3307 C C . VAL B 1 175 ? 140.232 -1.332 80.767 1.00 26.34 562 VAL B C 1
ATOM 3308 O O . VAL B 1 175 ? 139.150 -0.893 81.121 1.00 24.17 562 VAL B O 1
ATOM 3312 N N . TYR B 1 176 ? 141.363 -1.041 81.420 1.00 26.87 563 TYR B N 1
ATOM 3313 C CA . TYR B 1 176 ? 141.376 -0.241 82.642 1.00 27.10 563 TYR B CA 1
ATOM 3314 C C . TYR B 1 176 ? 140.918 1.219 82.398 1.00 29.10 563 TYR B C 1
ATOM 3315 O O . TYR B 1 176 ? 140.304 1.857 83.262 1.00 28.24 563 TYR B O 1
ATOM 3324 N N . LYS B 1 177 ? 141.283 1.742 81.234 1.00 28.95 564 LYS B N 1
ATOM 3325 C CA . LYS B 1 177 ? 140.918 3.079 80.786 1.00 30.45 564 LYS B CA 1
ATOM 3326 C C . LYS B 1 177 ? 139.401 3.136 80.628 1.00 31.17 564 LYS B C 1
ATOM 3327 O O . LYS B 1 177 ? 138.761 2.199 80.107 1.00 31.54 564 LYS B O 1
ATOM 3333 N N . ASP B 1 178 ? 138.792 4.209 81.108 1.00 31.15 565 ASP B N 1
ATOM 3334 C CA . ASP B 1 178 ? 137.353 4.300 80.978 1.00 31.79 565 ASP B CA 1
ATOM 3335 C C . ASP B 1 178 ? 137.091 5.029 79.692 1.00 30.72 565 ASP B C 1
ATOM 3336 O O . ASP B 1 178 ? 137.691 6.084 79.430 1.00 32.48 565 ASP B O 1
ATOM 3341 N N . ALA B 1 179 ? 136.219 4.466 78.877 1.00 27.94 566 ALA B N 1
ATOM 3342 C CA . ALA B 1 179 ? 135.928 5.019 77.566 1.00 25.73 566 ALA B CA 1
ATOM 3343 C C . ALA B 1 179 ? 134.546 4.537 77.229 1.00 24.94 566 ALA B C 1
ATOM 3344 O O . ALA B 1 179 ? 134.024 3.623 77.895 1.00 21.39 566 ALA B O 1
ATOM 3346 N N . ASP B 1 180 ? 133.991 5.146 76.185 1.00 24.93 567 ASP B N 1
ATOM 3347 C CA . ASP B 1 180 ? 132.718 4.788 75.607 1.00 27.14 567 ASP B CA 1
ATOM 3348 C C . ASP B 1 180 ? 132.799 3.654 74.599 1.00 26.93 567 ASP B C 1
ATOM 3349 O O . ASP B 1 180 ? 131.761 3.057 74.280 1.00 24.84 567 ASP B O 1
ATOM 3354 N N . LEU B 1 181 ? 133.998 3.402 74.043 1.00 25.56 568 LEU B N 1
ATOM 3355 C CA . LEU B 1 181 ? 134.125 2.424 72.947 1.00 24.08 568 LEU B CA 1
ATOM 3356 C C . LEU B 1 181 ? 135.520 1.789 72.961 1.00 21.98 568 LEU B C 1
ATOM 3357 O O . LEU B 1 181 ? 136.529 2.481 73.012 1.00 22.70 568 LEU B O 1
ATOM 3362 N N . TYR B 1 182 ? 135.548 0.460 72.978 1.00 20.30 569 TYR B N 1
ATOM 3363 C CA . TYR B 1 182 ? 136.781 -0.324 73.047 1.00 20.12 569 TYR B CA 1
ATOM 3364 C C . TYR B 1 182 ? 137.040 -1.028 71.752 1.00 18.80 569 TYR B C 1
ATOM 3365 O O . TYR B 1 182 ? 136.199 -1.750 71.283 1.00 20.73 569 TYR B O 1
ATOM 3374 N N . LEU B 1 183 ? 138.216 -0.812 71.184 1.00 20.61 570 LEU B N 1
ATOM 3375 C CA . LEU B 1 183 ? 138.644 -1.497 69.945 1.00 18.60 570 LEU B CA 1
ATOM 3376 C C . LEU B 1 183 ? 139.804 -2.409 70.259 1.00 18.57 570 LEU B C 1
ATOM 3377 O O . LEU B 1 183 ? 140.878 -1.948 70.631 1.00 21.00 570 LEU B O 1
ATOM 3382 N N . LEU B 1 184 ? 139.587 -3.698 70.063 1.00 18.86 571 LEU B N 1
ATOM 3383 C CA . LEU B 1 184 ? 140.505 -4.752 70.477 1.00 19.54 571 LEU B CA 1
ATOM 3384 C C . LEU B 1 184 ? 140.990 -5.477 69.217 1.00 18.92 571 LEU B C 1
ATOM 3385 O O . LEU B 1 184 ? 140.279 -6.276 68.660 1.00 15.69 571 LEU B O 1
ATOM 3390 N N . ASP B 1 185 ? 142.197 -5.164 68.756 1.00 19.31 572 ASP B N 1
ATOM 3391 C CA . ASP B 1 185 ? 142.641 -5.707 67.464 1.00 17.98 572 ASP B CA 1
ATOM 3392 C C . ASP B 1 185 ? 143.392 -7.004 67.686 1.00 16.13 572 ASP B C 1
ATOM 3393 O O . ASP B 1 185 ? 144.545 -6.956 68.077 1.00 15.69 572 ASP B O 1
ATOM 3398 N N . SER B 1 186 ? 142.736 -8.132 67.450 1.00 15.91 573 SER B N 1
ATOM 3399 C CA . SER B 1 186 ? 143.375 -9.467 67.484 1.00 18.70 573 SER B CA 1
ATOM 3400 C C . SER B 1 186 ? 144.236 -9.808 68.704 1.00 17.41 573 SER B C 1
ATOM 3401 O O . SER B 1 186 ? 145.271 -10.420 68.551 1.00 17.58 573 SER B O 1
ATOM 3404 N N . PRO B 1 187 ? 143.794 -9.530 69.935 1.00 18.25 574 PRO B N 1
ATOM 3405 C CA . PRO B 1 187 ? 144.623 -9.909 71.104 1.00 16.47 574 PRO B CA 1
ATOM 3406 C C . PRO B 1 187 ? 144.735 -11.435 71.239 1.00 17.53 574 PRO B C 1
ATOM 3407 O O . PRO B 1 187 ? 145.678 -11.929 71.822 1.00 17.70 574 PRO B O 1
ATOM 3411 N N . PHE B 1 188 ? 143.765 -12.198 70.738 1.00 17.12 575 PHE B N 1
ATOM 3412 C CA . PHE B 1 188 ? 143.798 -13.631 70.957 1.00 15.95 575 PHE B CA 1
ATOM 3413 C C . PHE B 1 188 ? 144.433 -14.414 69.738 1.00 15.92 575 PHE B C 1
ATOM 3414 O O . PHE B 1 188 ? 143.714 -15.019 68.921 1.00 13.77 575 PHE B O 1
ATOM 3422 N N . GLY B 1 189 ? 145.761 -14.447 69.672 1.00 14.87 576 GLY B N 1
ATOM 3423 C CA . GLY B 1 189 ? 146.438 -15.103 68.559 1.00 16.78 576 GLY B CA 1
ATOM 3424 C C . GLY B 1 189 ? 147.670 -15.880 68.947 1.00 17.32 576 GLY B C 1
ATOM 3425 O O . GLY B 1 189 ? 148.517 -16.110 68.094 1.00 19.17 576 GLY B O 1
ATOM 3426 N N . TYR B 1 190 ? 147.780 -16.285 70.217 1.00 17.12 577 TYR B N 1
ATOM 3427 C CA . TYR B 1 190 ? 149.015 -16.871 70.726 1.00 16.05 577 TYR B CA 1
ATOM 3428 C C . TYR B 1 190 ? 148.834 -18.324 71.041 1.00 15.13 577 TYR B C 1
ATOM 3429 O O . TYR B 1 190 ? 147.745 -18.840 70.853 1.00 15.09 577 TYR B O 1
ATOM 3438 N N . LEU B 1 191 ? 149.884 -18.957 71.557 1.00 14.00 578 LEU B N 1
ATOM 3439 C CA . LEU B 1 191 ? 149.900 -20.406 71.721 1.00 16.48 578 LEU B CA 1
ATOM 3440 C C . LEU B 1 191 ? 149.163 -20.873 72.974 1.00 17.34 578 LEU B C 1
ATOM 3441 O O . LEU B 1 191 ? 148.697 -22.021 73.004 1.00 15.29 578 LEU B O 1
ATOM 3446 N N . ASP B 1 192 ? 149.062 -19.998 73.988 1.00 15.72 579 ASP B N 1
ATOM 3447 C CA . ASP B 1 192 ? 148.459 -20.366 75.281 1.00 17.05 579 ASP B CA 1
ATOM 3448 C C . ASP B 1 192 ? 146.950 -20.120 75.214 1.00 17.98 579 ASP B C 1
ATOM 3449 O O . ASP B 1 192 ? 146.354 -19.179 75.769 1.00 18.62 579 ASP B O 1
ATOM 3454 N N . VAL B 1 193 ? 146.382 -21.012 74.452 1.00 17.06 580 VAL B N 1
ATOM 3455 C CA . VAL B 1 193 ? 145.042 -21.010 73.964 1.00 17.47 580 VAL B CA 1
ATOM 3456 C C . VAL B 1 193 ? 143.996 -21.151 75.106 1.00 18.27 580 VAL B C 1
ATOM 3457 O O . VAL B 1 193 ? 142.925 -20.521 75.043 1.00 16.18 580 VAL B O 1
ATOM 3461 N N . PHE B 1 194 ? 144.328 -21.894 76.170 1.00 17.86 581 PHE B N 1
ATOM 3462 C CA . PHE B 1 194 ? 143.371 -22.109 77.269 1.00 19.79 581 PHE B CA 1
ATOM 3463 C C . PHE B 1 194 ? 143.203 -20.827 78.107 1.00 19.27 581 PHE B C 1
ATOM 3464 O O . PHE B 1 194 ? 142.075 -20.475 78.498 1.00 19.47 581 PHE B O 1
ATOM 3472 N N . THR B 1 195 ? 144.318 -20.145 78.394 1.00 18.08 582 THR B N 1
ATOM 3473 C CA . THR B 1 195 ? 144.299 -18.815 78.991 1.00 15.78 582 THR B CA 1
ATOM 3474 C C . THR B 1 195 ? 143.461 -17.815 78.148 1.00 17.65 582 THR B C 1
ATOM 3475 O O . THR B 1 195 ? 142.664 -17.032 78.695 1.00 18.34 582 THR B O 1
ATOM 3479 N N . GLU B 1 196 ? 143.651 -17.797 76.819 1.00 16.93 583 GLU B N 1
ATOM 3480 C CA . GLU B 1 196 ? 142.898 -16.872 75.987 1.00 16.28 583 GLU B CA 1
ATOM 3481 C C . GLU B 1 196 ? 141.362 -17.116 76.064 1.00 17.31 583 GLU B C 1
ATOM 3482 O O . GLU B 1 196 ? 140.583 -16.157 75.941 1.00 15.45 583 GLU B O 1
ATOM 3488 N N . GLU B 1 197 ? 140.955 -18.391 76.131 1.00 15.26 584 GLU B N 1
ATOM 3489 C CA . GLU B 1 197 ? 139.540 -18.761 76.336 1.00 18.83 584 GLU B CA 1
ATOM 3490 C C . GLU B 1 197 ? 139.048 -18.169 77.646 1.00 17.93 584 GLU B C 1
ATOM 3491 O O . GLU B 1 197 ? 137.971 -17.576 77.662 1.00 20.38 584 GLU B O 1
ATOM 3497 N N . GLN B 1 198 ? 139.847 -18.272 78.712 1.00 16.95 585 GLN B N 1
ATOM 3498 C CA . GLN B 1 198 ? 139.490 -17.645 80.003 1.00 19.44 585 GLN B CA 1
ATOM 3499 C C . GLN B 1 198 ? 139.443 -16.122 79.941 1.00 18.07 585 GLN B C 1
ATOM 3500 O O . GLN B 1 198 ? 138.556 -15.506 80.539 1.00 18.40 585 GLN B O 1
ATOM 3506 N N . VAL B 1 199 ? 140.394 -15.510 79.234 1.00 17.37 586 VAL B N 1
ATOM 3507 C CA . VAL B 1 199 ? 140.381 -14.054 79.032 1.00 15.19 586 VAL B CA 1
ATOM 3508 C C . VAL B 1 199 ? 139.171 -13.613 78.230 1.00 16.40 586 VAL B C 1
ATOM 3509 O O . VAL B 1 199 ? 138.482 -12.653 78.568 1.00 16.55 586 VAL B O 1
ATOM 3513 N N . PHE B 1 200 ? 138.865 -14.294 77.149 1.00 16.70 587 PHE B N 1
ATOM 3514 C CA . PHE B 1 200 ? 137.681 -13.878 76.407 1.00 15.82 587 PHE B CA 1
ATOM 3515 C C . PHE B 1 200 ? 136.410 -13.906 77.295 1.00 16.48 587 PHE B C 1
ATOM 3516 O O . PHE B 1 200 ? 135.554 -13.002 77.207 1.00 16.91 587 PHE B O 1
ATOM 3524 N N . GLU B 1 201 ? 136.281 -14.965 78.088 1.00 17.40 588 GLU B N 1
ATOM 3525 C CA . GLU B 1 201 ? 135.097 -15.189 78.937 1.00 20.52 588 GLU B CA 1
ATOM 3526 C C . GLU B 1 201 ? 134.999 -14.155 80.069 1.00 18.18 588 GLU B C 1
ATOM 3527 O O . GLU B 1 201 ? 134.013 -13.469 80.179 1.00 20.54 588 GLU B O 1
ATOM 3533 N N . SER B 1 202 ? 136.039 -14.031 80.861 1.00 19.50 589 SER B N 1
ATOM 3534 C CA . SER B 1 202 ? 136.057 -13.210 82.077 1.00 19.19 589 SER B CA 1
ATOM 3535 C C . SER B 1 202 ? 136.202 -11.719 81.800 1.00 20.36 589 SER B C 1
ATOM 3536 O O . SER B 1 202 ? 135.647 -10.883 82.525 1.00 20.64 589 SER B O 1
ATOM 3539 N N . CYS B 1 203 ? 136.997 -11.388 80.790 1.00 18.57 590 CYS B N 1
ATOM 3540 C CA . CYS B 1 203 ? 137.224 -9.994 80.444 1.00 17.51 590 CYS B CA 1
ATOM 3541 C C . CYS B 1 203 ? 136.279 -9.483 79.405 1.00 17.24 590 CYS B C 1
ATOM 3542 O O . CYS B 1 203 ? 135.489 -8.644 79.716 1.00 19.34 590 CYS B O 1
ATOM 3545 N N . VAL B 1 204 ? 136.335 -9.962 78.161 1.00 18.50 591 VAL B N 1
ATOM 3546 C CA . VAL B 1 204 ? 135.486 -9.408 77.091 1.00 17.64 591 VAL B CA 1
ATOM 3547 C C . VAL B 1 204 ? 133.953 -9.618 77.337 1.00 20.41 591 VAL B C 1
ATOM 3548 O O . VAL B 1 204 ? 133.139 -8.741 77.071 1.00 22.46 591 VAL B O 1
ATOM 3552 N N . CYS B 1 205 ? 133.565 -10.792 77.816 1.00 20.28 592 CYS B N 1
ATOM 3553 C CA . CYS B 1 205 ? 132.160 -11.115 77.927 1.00 22.53 592 CYS B CA 1
ATOM 3554 C C . CYS B 1 205 ? 131.610 -10.668 79.313 1.00 22.56 592 CYS B C 1
ATOM 3555 O O . CYS B 1 205 ? 130.526 -10.182 79.375 1.00 25.66 592 CYS B O 1
ATOM 3558 N N . LYS B 1 206 ? 132.353 -10.837 80.394 1.00 21.57 593 LYS B N 1
ATOM 3559 C CA . LYS B 1 206 ? 131.838 -10.558 81.750 1.00 22.62 593 LYS B CA 1
ATOM 3560 C C . LYS B 1 206 ? 132.163 -9.172 82.274 1.00 21.44 593 LYS B C 1
ATOM 3561 O O . LYS B 1 206 ? 131.272 -8.358 82.381 1.00 22.75 593 LYS B O 1
ATOM 3567 N N . LEU B 1 207 ? 133.435 -8.882 82.551 1.00 20.31 594 LEU B N 1
ATOM 3568 C CA . LEU B 1 207 ? 133.809 -7.566 83.082 1.00 19.95 594 LEU B CA 1
ATOM 3569 C C . LEU B 1 207 ? 133.360 -6.457 82.139 1.00 19.57 594 LEU B C 1
ATOM 3570 O O . LEU B 1 207 ? 132.963 -5.390 82.576 1.00 21.40 594 LEU B O 1
ATOM 3575 N N . MET B 1 208 ? 133.434 -6.703 80.830 1.00 19.48 595 MET B N 1
ATOM 3576 C CA . MET B 1 208 ? 133.050 -5.686 79.826 1.00 18.95 595 MET B CA 1
ATOM 3577 C C . MET B 1 208 ? 131.647 -5.918 79.250 1.00 18.19 595 MET B C 1
ATOM 3578 O O . MET B 1 208 ? 131.321 -5.401 78.201 1.00 17.97 595 MET B O 1
ATOM 3583 N N . ALA B 1 209 ? 130.806 -6.699 79.923 1.00 19.31 596 ALA B N 1
ATOM 3584 C CA . ALA B 1 209 ? 129.446 -6.982 79.424 1.00 18.39 596 ALA B CA 1
ATOM 3585 C C . ALA B 1 209 ? 128.620 -5.771 78.990 1.00 19.37 596 ALA B C 1
ATOM 3586 O O . ALA B 1 209 ? 127.815 -5.874 78.065 1.00 16.26 596 ALA B O 1
ATOM 3588 N N . ASN B 1 210 ? 128.811 -4.624 79.650 1.00 20.28 597 ASN B N 1
ATOM 3589 C CA . ASN B 1 210 ? 128.058 -3.422 79.307 1.00 20.08 597 ASN B CA 1
ATOM 3590 C C . ASN B 1 210 ? 128.823 -2.316 78.552 1.00 21.84 597 ASN B C 1
ATOM 3591 O O . ASN B 1 210 ? 128.322 -1.193 78.419 1.00 20.22 597 ASN B O 1
ATOM 3596 N N . LYS B 1 211 ? 130.041 -2.617 78.095 1.00 22.85 598 LYS B N 1
ATOM 3597 C CA . LYS B 1 211 ? 130.852 -1.645 77.378 1.00 23.31 598 LYS B CA 1
ATOM 3598 C C . LYS B 1 211 ? 130.703 -1.915 75.859 1.00 23.79 598 LYS B C 1
ATOM 3599 O O . LYS B 1 211 ? 130.694 -3.077 75.406 1.00 23.13 598 LYS B O 1
ATOM 3605 N N . THR B 1 212 ? 130.524 -0.864 75.070 1.00 22.59 599 THR B N 1
ATOM 3606 C CA . THR B 1 212 ? 130.453 -1.050 73.622 1.00 22.13 599 THR B CA 1
ATOM 3607 C C . THR B 1 212 ? 131.842 -1.507 73.167 1.00 20.82 599 THR B C 1
ATOM 3608 O O . THR B 1 212 ? 132.842 -0.924 73.533 1.00 19.23 599 THR B O 1
ATOM 3612 N N . ARG B 1 213 ? 131.910 -2.603 72.438 1.00 20.94 600 ARG B N 1
ATOM 3613 C CA . ARG B 1 213 ? 133.234 -3.131 72.127 1.00 22.49 600 ARG B CA 1
ATOM 3614 C C . ARG B 1 213 ? 133.336 -3.752 70.745 1.00 21.26 600 ARG B C 1
ATOM 3615 O O . ARG B 1 213 ? 132.385 -4.355 70.260 1.00 22.22 600 ARG B O 1
ATOM 3623 N N . ILE B 1 214 ? 134.503 -3.582 70.136 1.00 22.50 601 ILE B N 1
ATOM 3624 C CA . ILE B 1 214 ? 134.802 -4.177 68.818 1.00 21.17 601 ILE B CA 1
ATOM 3625 C C . ILE B 1 214 ? 136.018 -5.100 68.881 1.00 18.64 601 ILE B C 1
ATOM 3626 O O . ILE B 1 214 ? 137.099 -4.700 69.290 1.00 17.41 601 ILE B O 1
ATOM 3631 N N . LEU B 1 215 ? 135.814 -6.376 68.567 1.00 18.85 602 LEU B N 1
ATOM 3632 C CA . LEU B 1 215 ? 136.893 -7.347 68.731 1.00 17.12 602 LEU B CA 1
ATOM 3633 C C . LEU B 1 215 ? 137.206 -7.900 67.362 1.00 17.28 602 LEU B C 1
ATOM 3634 O O . LEU B 1 215 ? 136.366 -8.544 66.717 1.00 15.62 602 LEU B O 1
ATOM 3639 N N . VAL B 1 216 ? 138.427 -7.659 66.913 1.00 17.34 603 VAL B N 1
ATOM 3640 C CA . VAL B 1 216 ? 138.909 -8.365 65.715 1.00 16.09 603 VAL B CA 1
ATOM 3641 C C . VAL B 1 216 ? 139.472 -9.693 66.122 1.00 14.87 603 VAL B C 1
ATOM 3642 O O . VAL B 1 216 ? 140.324 -9.788 67.017 1.00 16.58 603 VAL B O 1
ATOM 3646 N N . THR B 1 217 ? 139.032 -10.729 65.442 1.00 17.12 604 THR B N 1
ATOM 3647 C CA . THR B 1 217 ? 139.317 -12.063 65.906 1.00 17.18 604 THR B CA 1
ATOM 3648 C C . THR B 1 217 ? 139.358 -13.091 64.768 1.00 18.31 604 THR B C 1
ATOM 3649 O O . THR B 1 217 ? 138.779 -12.855 63.717 1.00 18.99 604 THR B O 1
ATOM 3653 N N . SER B 1 218 ? 140.019 -14.235 64.993 1.00 18.69 605 SER B N 1
ATOM 3654 C CA . SER B 1 218 ? 139.875 -15.371 64.076 1.00 20.19 605 SER B CA 1
ATOM 3655 C C . SER B 1 218 ? 139.386 -16.619 64.812 1.00 20.61 605 SER B C 1
ATOM 3656 O O . SER B 1 218 ? 139.659 -17.738 64.351 1.00 21.55 605 SER B O 1
ATOM 3659 N N . LYS B 1 219 ? 138.635 -16.455 65.919 1.00 20.50 606 LYS B N 1
ATOM 3660 C CA . LYS B 1 219 ? 137.914 -17.617 66.524 1.00 20.84 606 LYS B CA 1
ATOM 3661 C C . LYS B 1 219 ? 136.378 -17.574 66.381 1.00 21.32 606 LYS B C 1
ATOM 3662 O O . LYS B 1 219 ? 135.728 -16.514 66.583 1.00 21.03 606 LYS B O 1
ATOM 3668 N N . MET B 1 220 ? 135.808 -18.727 66.028 1.00 20.99 607 MET B N 1
ATOM 3669 C CA . MET B 1 220 ? 134.375 -18.853 65.749 1.00 22.24 607 MET B CA 1
ATOM 3670 C C . MET B 1 220 ? 133.525 -18.736 67.039 1.00 22.43 607 MET B C 1
ATOM 3671 O O . MET B 1 220 ? 132.382 -18.299 66.985 1.00 22.94 607 MET B O 1
ATOM 3676 N N . GLU B 1 221 ? 134.088 -19.099 68.186 1.00 21.91 608 GLU B N 1
ATOM 3677 C CA . GLU B 1 221 ? 133.411 -18.898 69.467 1.00 23.14 608 GLU B CA 1
ATOM 3678 C C . GLU B 1 221 ? 133.145 -17.401 69.655 1.00 23.61 608 GLU B C 1
ATOM 3679 O O . GLU B 1 221 ? 132.104 -16.983 70.200 1.00 23.27 608 GLU B O 1
ATOM 3685 N N . HIS B 1 222 ? 134.045 -16.568 69.145 1.00 22.03 609 HIS B N 1
ATOM 3686 C CA . HIS B 1 222 ? 133.868 -15.133 69.384 1.00 21.52 609 HIS B CA 1
ATOM 3687 C C . HIS B 1 222 ? 132.715 -14.612 68.549 1.00 21.88 609 HIS B C 1
ATOM 3688 O O . HIS B 1 222 ? 131.999 -13.703 68.978 1.00 21.51 609 HIS B O 1
ATOM 3695 N N . LEU B 1 223 ? 132.481 -15.248 67.398 1.00 22.85 610 LEU B N 1
ATOM 3696 C CA . LEU B 1 223 ? 131.306 -14.948 66.536 1.00 24.10 610 LEU B CA 1
ATOM 3697 C C . LEU B 1 223 ? 130.013 -15.434 67.159 1.00 25.31 610 LEU B C 1
ATOM 3698 O O . LEU B 1 223 ? 129.053 -14.715 67.161 1.00 27.30 610 LEU B O 1
ATOM 3703 N N . ARG B 1 224 ? 130.011 -16.675 67.626 1.00 26.79 611 ARG B N 1
ATOM 3704 C CA . ARG B 1 224 ? 128.910 -17.273 68.368 1.00 29.60 611 ARG B CA 1
ATOM 3705 C C . ARG B 1 224 ? 128.376 -16.358 69.490 1.00 28.18 611 ARG B C 1
ATOM 3706 O O . ARG B 1 224 ? 127.178 -16.237 69.653 1.00 28.08 611 ARG B O 1
ATOM 3714 N N . LYS B 1 225 ? 129.282 -15.706 70.211 1.00 27.49 612 LYS B N 1
ATOM 3715 C CA . LYS B 1 225 ? 128.976 -14.913 71.391 1.00 28.15 612 LYS B CA 1
ATOM 3716 C C . LYS B 1 225 ? 128.772 -13.419 71.134 1.00 28.63 612 LYS B C 1
ATOM 3717 O O . LYS B 1 225 ? 128.355 -12.678 72.047 1.00 28.81 612 LYS B O 1
ATOM 3723 N N . ALA B 1 226 ? 129.092 -12.966 69.921 1.00 26.09 613 ALA B N 1
ATOM 3724 C CA . ALA B 1 226 ? 128.950 -11.548 69.581 1.00 25.70 613 ALA B CA 1
ATOM 3725 C C . ALA B 1 226 ? 127.477 -11.161 69.470 1.00 25.74 613 ALA B C 1
ATOM 3726 O O . ALA B 1 226 ? 126.657 -12.006 69.170 1.00 25.56 613 ALA B O 1
ATOM 3728 N N . ASP B 1 227 ? 127.158 -9.881 69.636 1.00 26.76 614 ASP B N 1
ATOM 3729 C CA . ASP B 1 227 ? 125.838 -9.374 69.230 1.00 28.47 614 ASP B CA 1
ATOM 3730 C C . ASP B 1 227 ? 125.696 -9.210 67.711 1.00 28.40 614 ASP B C 1
ATOM 3731 O O . ASP B 1 227 ? 124.662 -9.582 67.137 1.00 29.93 614 ASP B O 1
ATOM 3736 N N . LYS B 1 228 ? 126.732 -8.664 67.069 1.00 27.54 615 LYS B N 1
ATOM 3737 C CA . LYS B 1 228 ? 126.758 -8.467 65.616 1.00 25.76 615 LYS B CA 1
ATOM 3738 C C . LYS B 1 228 ? 128.101 -8.983 65.115 1.00 26.75 615 LYS B C 1
ATOM 3739 O O . LYS B 1 228 ? 129.103 -9.005 65.866 1.00 24.95 615 LYS B O 1
ATOM 3745 N N . ILE B 1 229 ? 128.114 -9.374 63.840 1.00 27.20 616 ILE B N 1
ATOM 3746 C CA . ILE B 1 229 ? 129.297 -9.901 63.148 1.00 27.83 616 ILE B CA 1
ATOM 3747 C C . ILE B 1 229 ? 129.605 -9.128 61.842 1.00 27.77 616 ILE B C 1
ATOM 3748 O O . ILE B 1 229 ? 128.710 -8.808 61.078 1.00 26.09 616 ILE B O 1
ATOM 3753 N N . LEU B 1 230 ? 130.876 -8.815 61.600 1.00 27.41 617 LEU B N 1
ATOM 3754 C CA . LEU B 1 230 ? 131.263 -8.243 60.317 1.00 26.91 617 LEU B CA 1
ATOM 3755 C C . LEU B 1 230 ? 132.369 -9.106 59.762 1.00 26.43 617 LEU B C 1
ATOM 3756 O O . LEU B 1 230 ? 133.357 -9.373 60.438 1.00 26.97 617 LEU B O 1
ATOM 3761 N N . ILE B 1 231 ? 132.194 -9.568 58.538 1.00 26.05 618 ILE B N 1
ATOM 3762 C CA . ILE B 1 231 ? 133.210 -10.385 57.905 1.00 26.27 618 ILE B CA 1
ATOM 3763 C C . ILE B 1 231 ? 133.677 -9.633 56.667 1.00 25.61 618 ILE B C 1
ATOM 3764 O O . ILE B 1 231 ? 132.896 -9.376 55.761 1.00 25.01 618 ILE B O 1
ATOM 3769 N N . LEU B 1 232 ? 134.951 -9.274 56.651 1.00 25.78 619 LEU B N 1
ATOM 3770 C CA . LEU B 1 232 ? 135.547 -8.562 55.519 1.00 25.29 619 LEU B CA 1
ATOM 3771 C C . LEU B 1 232 ? 136.350 -9.475 54.544 1.00 26.17 619 LEU B C 1
ATOM 3772 O O . LEU B 1 232 ? 137.014 -10.433 54.969 1.00 25.09 619 LEU B O 1
ATOM 3777 N N . HIS B 1 233 ? 136.283 -9.163 53.248 1.00 25.28 620 HIS B N 1
ATOM 3778 C CA . HIS B 1 233 ? 137.164 -9.767 52.249 1.00 26.11 620 HIS B CA 1
ATOM 3779 C C . HIS B 1 233 ? 137.538 -8.745 51.158 1.00 26.49 620 HIS B C 1
ATOM 3780 O O . HIS B 1 233 ? 136.657 -8.131 50.566 1.00 26.59 620 HIS B O 1
ATOM 3787 N N . GLN B 1 234 ? 138.834 -8.492 50.953 1.00 28.37 621 GLN B N 1
ATOM 3788 C CA . GLN B 1 234 ? 139.256 -7.516 49.920 1.00 30.79 621 GLN B CA 1
ATOM 3789 C C . GLN B 1 234 ? 138.575 -6.153 50.074 1.00 31.17 621 GLN B C 1
ATOM 3790 O O . GLN B 1 234 ? 138.106 -5.546 49.099 1.00 31.06 621 GLN B O 1
ATOM 3796 N N . GLY B 1 235 ? 138.474 -5.684 51.314 1.00 30.58 622 GLY B N 1
ATOM 3797 C CA . GLY B 1 235 ? 138.012 -4.332 51.550 1.00 28.45 622 GLY B CA 1
ATOM 3798 C C . GLY B 1 235 ? 136.526 -4.174 51.405 1.00 26.88 622 GLY B C 1
ATOM 3799 O O . GLY B 1 235 ? 136.044 -3.053 51.346 1.00 28.08 622 GLY B O 1
ATOM 3800 N N . SER B 1 236 ? 135.804 -5.287 51.377 1.00 27.25 623 SER B N 1
ATOM 3801 C CA . SER B 1 236 ? 134.342 -5.289 51.240 1.00 28.16 623 SER B CA 1
ATOM 3802 C C . SER B 1 236 ? 133.709 -6.144 52.311 1.00 27.87 623 SER B C 1
ATOM 3803 O O . SER B 1 236 ? 134.360 -7.051 52.835 1.00 26.96 623 SER B O 1
ATOM 3806 N N . SER B 1 237 ? 132.425 -5.887 52.558 1.00 28.47 624 SER B N 1
ATOM 3807 C CA . SER B 1 237 ? 131.607 -6.620 53.511 1.00 30.35 624 SER B CA 1
ATOM 3808 C C . SER B 1 237 ? 131.130 -7.924 52.913 1.00 30.80 624 SER B C 1
ATOM 3809 O O . SER B 1 237 ? 130.208 -7.933 52.123 1.00 32.43 624 SER B O 1
ATOM 3812 N N . TYR B 1 238 ? 131.759 -9.025 53.295 1.00 30.65 625 TYR B N 1
ATOM 3813 C CA . TYR B 1 238 ? 131.285 -10.334 52.896 1.00 30.43 625 TYR B CA 1
ATOM 3814 C C . TYR B 1 238 ? 129.976 -10.632 53.626 1.00 30.92 625 TYR B C 1
ATOM 3815 O O . TYR B 1 238 ? 129.069 -11.268 53.073 1.00 30.93 625 TYR B O 1
ATOM 3824 N N . PHE B 1 239 ? 129.872 -10.167 54.875 1.00 30.63 626 PHE B N 1
ATOM 3825 C CA . PHE B 1 239 ? 128.687 -10.432 55.696 1.00 30.38 626 PHE B CA 1
ATOM 3826 C C . PHE B 1 239 ? 128.604 -9.456 56.856 1.00 31.16 626 PHE B C 1
ATOM 3827 O O . PHE B 1 239 ? 129.619 -9.135 57.489 1.00 31.24 626 PHE B O 1
ATOM 3835 N N . TYR B 1 240 ? 127.390 -8.981 57.130 1.00 31.88 627 TYR B N 1
ATOM 3836 C CA . TYR B 1 240 ? 127.111 -8.242 58.352 1.00 31.56 627 TYR B CA 1
ATOM 3837 C C . TYR B 1 240 ? 125.797 -8.704 58.923 1.00 32.55 627 TYR B C 1
ATOM 3838 O O . TYR B 1 240 ? 124.779 -8.740 58.220 1.00 33.33 627 TYR B O 1
ATOM 3847 N N . GLY B 1 241 ? 125.812 -9.056 60.200 1.00 32.48 628 GLY B N 1
ATOM 3848 C CA . GLY B 1 241 ? 124.573 -9.320 60.909 1.00 32.65 628 GLY B CA 1
ATOM 3849 C C . GLY B 1 241 ? 124.785 -10.123 62.167 1.00 33.45 628 GLY B C 1
ATOM 3850 O O . GLY B 1 241 ? 125.808 -9.991 62.820 1.00 32.08 628 GLY B O 1
ATOM 3851 N N . THR B 1 242 ? 123.823 -10.986 62.476 1.00 34.53 629 THR B N 1
ATOM 3852 C CA . THR B 1 242 ? 123.844 -11.769 63.711 1.00 35.69 629 THR B CA 1
ATOM 3853 C C . THR B 1 242 ? 124.373 -13.159 63.416 1.00 36.09 629 THR B C 1
ATOM 3854 O O . THR B 1 242 ? 124.377 -13.591 62.269 1.00 35.73 629 THR B O 1
ATOM 3858 N N . PHE B 1 243 ? 124.803 -13.868 64.454 1.00 37.18 630 PHE B N 1
ATOM 3859 C CA . PHE B 1 243 ? 125.312 -15.206 64.264 1.00 39.53 630 PHE B CA 1
ATOM 3860 C C . PHE B 1 243 ? 124.252 -16.127 63.650 1.00 40.86 630 PHE B C 1
ATOM 3861 O O . PHE B 1 243 ? 124.578 -1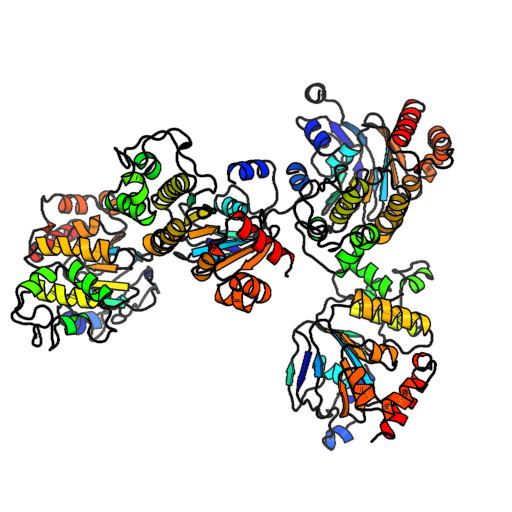7.027 62.855 1.00 41.61 630 PHE B O 1
ATOM 3869 N N . SER B 1 244 ? 122.992 -15.911 64.020 1.00 41.91 631 SER B N 1
ATOM 3870 C CA . SER B 1 244 ? 121.904 -16.716 63.455 1.00 43.34 631 SER B CA 1
ATOM 3871 C C . SER B 1 244 ? 121.703 -16.407 61.965 1.00 43.02 631 SER B C 1
ATOM 3872 O O . SER B 1 244 ? 121.455 -17.315 61.172 1.00 44.32 631 SER B O 1
ATOM 3875 N N . GLU B 1 245 ? 121.804 -15.134 61.598 1.00 43.12 632 GLU B N 1
ATOM 3876 C CA . GLU B 1 245 ? 121.834 -14.747 60.189 1.00 44.49 632 GLU B CA 1
ATOM 3877 C C . GLU B 1 245 ? 123.020 -15.358 59.432 1.00 43.96 632 GLU B C 1
ATOM 3878 O O . GLU B 1 245 ? 122.877 -15.746 58.283 1.00 44.56 632 GLU B O 1
ATOM 3884 N N . LEU B 1 246 ? 124.174 -15.482 60.072 1.00 43.23 633 LEU B N 1
ATOM 3885 C CA . LEU B 1 246 ? 125.327 -16.050 59.374 1.00 43.23 633 LEU B CA 1
ATOM 3886 C C . LEU B 1 246 ? 125.071 -17.484 58.935 1.00 43.86 633 LEU B C 1
ATOM 3887 O O . LEU B 1 246 ? 125.254 -17.820 57.753 1.00 43.01 633 LEU B O 1
ATOM 3892 N N . GLN B 1 247 ? 124.648 -18.313 59.894 1.00 44.94 634 GLN B N 1
ATOM 3893 C CA . GLN B 1 247 ? 124.349 -19.725 59.664 1.00 46.59 634 GLN B CA 1
ATOM 3894 C C . GLN B 1 247 ? 123.322 -19.910 58.562 1.00 47.07 634 GLN B C 1
ATOM 3895 O O . GLN B 1 247 ? 123.333 -20.925 57.878 1.00 47.83 634 GLN B O 1
ATOM 3901 N N . SER B 1 248 ? 122.446 -18.924 58.397 1.00 47.53 635 SER B N 1
ATOM 3902 C CA . SER B 1 248 ? 121.317 -19.041 57.477 1.00 48.86 635 SER B CA 1
ATOM 3903 C C . SER B 1 248 ? 121.507 -18.335 56.128 1.00 48.21 635 SER B C 1
ATOM 3904 O O . SER B 1 248 ? 121.051 -18.833 55.106 1.00 49.77 635 SER B O 1
ATOM 3907 N N . LEU B 1 249 ? 122.164 -17.183 56.122 1.00 47.41 636 LEU B N 1
ATOM 3908 C CA . LEU B 1 249 ? 122.417 -16.460 54.875 1.00 46.62 636 LEU B CA 1
ATOM 3909 C C . LEU B 1 249 ? 123.832 -16.698 54.282 1.00 46.08 636 LEU B C 1
ATOM 3910 O O . LEU B 1 249 ? 124.160 -16.212 53.199 1.00 46.25 636 LEU B O 1
ATOM 3915 N N . ARG B 1 250 ? 124.678 -17.413 55.014 1.00 45.58 637 ARG B N 1
ATOM 3916 C CA . ARG B 1 250 ? 125.956 -17.854 54.486 1.00 44.02 637 ARG B CA 1
ATOM 3917 C C . ARG B 1 250 ? 126.225 -19.310 54.904 1.00 45.07 637 ARG B C 1
ATOM 3918 O O . ARG B 1 250 ? 127.201 -19.593 55.604 1.00 43.84 637 ARG B O 1
ATOM 3926 N N . PRO B 1 251 ? 125.365 -20.230 54.451 1.00 46.36 638 PRO B N 1
ATOM 3927 C CA . PRO B 1 251 ? 125.416 -21.637 54.869 1.00 46.83 638 PRO B CA 1
ATOM 3928 C C . PRO B 1 251 ? 126.628 -22.412 54.366 1.00 48.05 638 PRO B C 1
ATOM 3929 O O . PRO B 1 251 ? 127.006 -23.384 55.024 1.00 48.92 638 PRO B O 1
ATOM 3933 N N . ASP B 1 252 ? 127.209 -22.018 53.233 1.00 48.69 639 ASP B N 1
ATOM 3934 C CA . ASP B 1 252 ? 128.449 -22.635 52.749 1.00 49.15 639 ASP B CA 1
ATOM 3935 C C . ASP B 1 252 ? 129.667 -22.279 53.621 1.00 48.55 639 ASP B C 1
ATOM 3936 O O . ASP B 1 252 ? 130.427 -23.173 54.025 1.00 48.09 639 ASP B O 1
ATOM 3941 N N . PHE B 1 253 ? 129.856 -20.973 53.861 1.00 47.04 640 PHE B N 1
ATOM 3942 C CA . PHE B 1 253 ? 130.865 -20.460 54.800 1.00 45.98 640 PHE B CA 1
ATOM 3943 C C . PHE B 1 253 ? 130.694 -21.127 56.152 1.00 44.72 640 PHE B C 1
ATOM 3944 O O . PHE B 1 253 ? 131.638 -21.668 56.702 1.00 44.57 640 PHE B O 1
ATOM 3952 N N . SER B 1 254 ? 129.475 -21.068 56.674 1.00 44.58 641 SER B N 1
ATOM 3953 C CA . SER B 1 254 ? 129.185 -21.497 58.033 1.00 44.28 641 SER B CA 1
ATOM 3954 C C . SER B 1 254 ? 129.484 -22.966 58.238 1.00 43.39 641 SER B C 1
ATOM 3955 O O . SER B 1 254 ? 130.121 -23.339 59.218 1.00 42.03 641 SER B O 1
ATOM 3958 N N . SER B 1 255 ? 129.006 -23.787 57.298 1.00 42.86 642 SER B N 1
ATOM 3959 C CA . SER B 1 255 ? 129.128 -25.239 57.360 1.00 42.42 642 SER B CA 1
ATOM 3960 C C . SER B 1 255 ? 130.575 -25.666 57.346 1.00 41.86 642 SER B C 1
ATOM 3961 O O . SER B 1 255 ? 130.964 -26.551 58.107 1.00 42.01 642 SER B O 1
ATOM 3964 N N . LYS B 1 256 ? 131.378 -25.037 56.491 1.00 42.54 643 LYS B N 1
ATOM 3965 C CA . LYS B 1 256 ? 132.826 -25.321 56.464 1.00 42.81 643 LYS B CA 1
ATOM 3966 C C . LYS B 1 256 ? 133.510 -24.980 57.793 1.00 42.90 643 LYS B C 1
ATOM 3967 O O . LYS B 1 256 ? 134.314 -25.765 58.301 1.00 43.71 643 LYS B O 1
ATOM 3973 N N . LEU B 1 257 ? 133.181 -23.826 58.365 1.00 42.72 644 LEU B N 1
ATOM 3974 C CA . LEU B 1 257 ? 133.901 -23.368 59.544 1.00 43.50 644 LEU B CA 1
ATOM 3975 C C . LEU B 1 257 ? 133.471 -24.131 60.800 1.00 44.40 644 LEU B C 1
ATOM 3976 O O . LEU B 1 257 ? 134.320 -24.547 61.589 1.00 44.30 644 LEU B O 1
ATOM 3981 N N . MET B 1 258 ? 132.158 -24.339 60.941 1.00 46.07 645 MET B N 1
ATOM 3982 C CA . MET B 1 258 ? 131.551 -25.098 62.042 1.00 47.51 645 MET B CA 1
ATOM 3983 C C . MET B 1 258 ? 131.795 -26.589 61.936 1.00 48.10 645 MET B C 1
ATOM 3984 O O . MET B 1 258 ? 131.449 -27.336 62.853 1.00 49.13 645 MET B O 1
ATOM 3989 N N . GLY B 1 259 ? 132.362 -27.028 60.815 1.00 48.06 646 GLY B N 1
ATOM 3990 C CA . GLY B 1 259 ? 132.680 -28.428 60.621 1.00 47.55 646 GLY B CA 1
ATOM 3991 C C . GLY B 1 259 ? 134.076 -28.854 61.058 1.00 47.72 646 GLY B C 1
ATOM 3992 O O . GLY B 1 259 ? 134.548 -29.935 60.671 1.00 48.84 646 GLY B O 1
ATOM 3993 N N . TYR B 1 260 ? 134.758 -28.006 61.826 1.00 46.82 647 TYR B N 1
ATOM 3994 C CA . TYR B 1 260 ? 135.977 -28.416 62.518 1.00 45.07 647 TYR B CA 1
ATOM 3995 C C . TYR B 1 260 ? 135.655 -28.553 63.990 1.00 44.71 647 TYR B C 1
ATOM 3996 O O . TYR B 1 260 ? 135.104 -27.638 64.606 1.00 45.60 647 TYR B O 1
ATOM 4005 N N . ASP B 1 261 ? 136.025 -29.689 64.563 1.00 44.91 648 ASP B N 1
ATOM 4006 C CA . ASP B 1 261 ? 135.779 -29.937 65.987 1.00 43.98 648 ASP B CA 1
ATOM 4007 C C . ASP B 1 261 ? 136.346 -28.818 66.875 1.00 41.38 648 ASP B C 1
ATOM 4008 O O . ASP B 1 261 ? 135.614 -28.255 67.724 1.00 41.96 648 ASP B O 1
ATOM 4013 N N . THR B 1 262 ? 137.641 -28.521 66.688 1.00 35.79 649 THR B N 1
ATOM 4014 C CA . THR B 1 262 ? 138.360 -27.588 67.551 1.00 33.17 649 THR B CA 1
ATOM 4015 C C . THR B 1 262 ? 139.175 -26.540 66.787 1.00 28.90 649 THR B C 1
ATOM 4016 O O . THR B 1 262 ? 140.325 -26.259 67.129 1.00 27.51 649 THR B O 1
ATOM 4020 N N . PHE B 1 263 ? 138.579 -25.985 65.754 1.00 25.24 650 PHE B N 1
ATOM 4021 C CA . PHE B 1 263 ? 139.153 -24.901 64.960 1.00 23.99 650 PHE B CA 1
ATOM 4022 C C . PHE B 1 263 ? 139.822 -23.825 65.843 1.00 23.29 650 PHE B C 1
ATOM 4023 O O . PHE B 1 263 ? 140.952 -23.404 65.568 1.00 21.13 650 PHE B O 1
ATOM 4031 N N . ASP B 1 264 ? 139.197 -23.453 66.970 1.00 23.40 651 ASP B N 1
ATOM 4032 C CA . ASP B 1 264 ? 139.704 -22.286 67.736 1.00 22.81 651 ASP B CA 1
ATOM 4033 C C . ASP B 1 264 ? 141.030 -22.574 68.428 1.00 22.20 651 ASP B C 1
ATOM 4034 O O . ASP B 1 264 ? 141.694 -21.685 68.968 1.00 21.05 651 ASP B O 1
ATOM 4039 N N . GLN B 1 265 ? 141.410 -23.840 68.419 1.00 21.10 652 GLN B N 1
ATOM 4040 C CA . GLN B 1 265 ? 142.649 -24.225 69.026 1.00 20.66 652 GLN B CA 1
ATOM 4041 C C . GLN B 1 265 ? 143.778 -24.473 68.031 1.00 19.89 652 GLN B C 1
ATOM 4042 O O . GLN B 1 265 ? 144.893 -24.773 68.431 1.00 19.40 652 GLN B O 1
ATOM 4048 N N . PHE B 1 266 ? 143.493 -24.314 66.737 1.00 20.48 653 PHE B N 1
ATOM 4049 C CA . PHE B 1 266 ? 144.539 -24.209 65.699 1.00 20.72 653 PHE B CA 1
ATOM 4050 C C . PHE B 1 266 ? 145.329 -22.921 65.940 1.00 20.78 653 PHE B C 1
ATOM 4051 O O . PHE B 1 266 ? 144.832 -22.021 66.610 1.00 22.33 653 PHE B O 1
ATOM 4059 N N . THR B 1 267 ? 146.540 -22.817 65.395 1.00 21.29 654 THR B N 1
ATOM 4060 C CA . THR B 1 267 ? 147.354 -21.580 65.443 1.00 20.81 654 THR B CA 1
ATOM 4061 C C . THR B 1 267 ? 146.630 -20.468 64.709 1.00 21.01 654 THR B C 1
ATOM 4062 O O . THR B 1 267 ? 145.781 -20.704 63.856 1.00 20.69 654 THR B O 1
ATOM 4066 N N . GLU B 1 268 ? 146.972 -19.240 65.045 1.00 21.78 655 GLU B N 1
ATOM 4067 C CA . GLU B 1 268 ? 146.356 -18.088 64.405 1.00 23.85 655 GLU B CA 1
ATOM 4068 C C . GLU B 1 268 ? 146.573 -18.167 62.868 1.00 23.20 655 GLU B C 1
ATOM 4069 O O . GLU B 1 268 ? 145.650 -17.980 62.068 1.00 23.02 655 GLU B O 1
ATOM 4075 N N . GLU B 1 269 ? 147.790 -18.490 62.476 1.00 24.85 656 GLU B N 1
ATOM 4076 C CA . GLU B 1 269 ? 148.129 -18.596 61.034 1.00 29.03 656 GLU B CA 1
ATOM 4077 C C . GLU B 1 269 ? 147.181 -19.550 60.291 1.00 26.76 656 GLU B C 1
ATOM 4078 O O . GLU B 1 269 ? 146.613 -19.190 59.237 1.00 26.54 656 GLU B O 1
ATOM 4084 N N . ARG B 1 270 ? 146.953 -20.732 60.878 1.00 27.48 657 ARG B N 1
ATOM 4085 C CA . ARG B 1 270 ? 146.050 -21.736 60.278 1.00 26.50 657 ARG B CA 1
ATOM 4086 C C . ARG B 1 270 ? 144.588 -21.333 60.264 1.00 25.53 657 ARG B C 1
ATOM 4087 O O . ARG B 1 270 ? 143.894 -21.531 59.268 1.00 23.31 657 ARG B O 1
ATOM 4095 N N . ARG B 1 271 ? 144.097 -20.758 61.368 1.00 24.46 658 ARG B N 1
ATOM 4096 C CA . ARG B 1 271 ? 142.717 -20.250 61.366 1.00 21.89 658 ARG B CA 1
ATOM 4097 C C . ARG B 1 271 ? 142.542 -19.209 60.234 1.00 21.08 658 ARG B C 1
ATOM 4098 O O . ARG B 1 271 ? 141.585 -19.270 59.458 1.00 20.98 658 ARG B O 1
ATOM 4106 N N . SER B 1 272 ? 143.444 -18.230 60.168 1.00 21.42 659 SER B N 1
ATOM 4107 C CA . SER B 1 272 ? 143.322 -17.158 59.180 1.00 23.05 659 SER B CA 1
ATOM 4108 C C . SER B 1 272 ? 143.493 -17.707 57.744 1.00 22.67 659 SER B C 1
ATOM 4109 O O . SER B 1 272 ? 142.872 -17.195 56.824 1.00 20.17 659 SER B O 1
ATOM 4112 N N . SER B 1 273 ? 144.276 -18.775 57.589 1.00 23.22 660 SER B N 1
ATOM 4113 C CA . SER B 1 273 ? 144.444 -19.443 56.278 1.00 26.67 660 SER B CA 1
ATOM 4114 C C . SER B 1 273 ? 143.139 -20.077 55.797 1.00 26.08 660 SER B C 1
ATOM 4115 O O . SER B 1 273 ? 142.673 -19.796 54.706 1.00 26.10 660 SER B O 1
ATOM 4118 N N . ILE B 1 274 ? 142.521 -20.872 56.670 1.00 26.85 661 ILE B N 1
ATOM 4119 C CA . ILE B 1 274 ? 141.205 -21.458 56.456 1.00 26.02 661 ILE B CA 1
ATOM 4120 C C . ILE B 1 274 ? 140.112 -20.427 56.146 1.00 25.99 661 ILE B C 1
ATOM 4121 O O . ILE B 1 274 ? 139.313 -20.610 55.202 1.00 26.04 661 ILE B O 1
ATOM 4126 N N . LEU B 1 275 ? 140.068 -19.352 56.930 1.00 25.08 662 LEU B N 1
ATOM 4127 C CA . LEU B 1 275 ? 139.123 -18.261 56.692 1.00 23.81 662 LEU B CA 1
ATOM 4128 C C . LEU B 1 275 ? 139.372 -17.646 55.313 1.00 22.78 662 LEU B C 1
ATOM 4129 O O . LEU B 1 275 ? 138.429 -17.410 54.577 1.00 21.40 662 LEU B O 1
ATOM 4134 N N . THR B 1 276 ? 140.643 -17.378 54.984 1.00 24.44 663 THR B N 1
ATOM 4135 C CA . THR B 1 276 ? 141.023 -16.793 53.679 1.00 25.58 663 THR B CA 1
ATOM 4136 C C . THR B 1 276 ? 140.539 -17.666 52.502 1.00 26.91 663 THR B C 1
ATOM 4137 O O . THR B 1 276 ? 139.807 -17.198 51.638 1.00 29.15 663 THR B O 1
ATOM 4141 N N . GLU B 1 277 ? 140.915 -18.940 52.519 1.00 30.11 664 GLU B N 1
ATOM 4142 C CA . GLU B 1 277 ? 140.487 -19.946 51.530 1.00 32.45 664 GLU B CA 1
ATOM 4143 C C . GLU B 1 277 ? 138.998 -20.049 51.397 1.00 32.01 664 GLU B C 1
ATOM 4144 O O . GLU B 1 277 ? 138.484 -20.151 50.297 1.00 32.54 664 GLU B O 1
ATOM 4150 N N . THR B 1 278 ? 138.294 -20.046 52.520 1.00 33.12 665 THR B N 1
ATOM 4151 C CA . THR B 1 278 ? 136.841 -20.209 52.496 1.00 32.82 665 THR B CA 1
ATOM 4152 C C . THR B 1 278 ? 136.162 -19.005 51.866 1.00 34.56 665 THR B C 1
ATOM 4153 O O . THR B 1 278 ? 135.204 -19.161 51.100 1.00 36.10 665 THR B O 1
ATOM 4157 N N . LEU B 1 279 ? 136.653 -17.807 52.192 1.00 34.68 666 LEU B N 1
ATOM 4158 C CA . LEU B 1 279 ? 136.119 -16.561 51.643 1.00 35.67 666 LEU B CA 1
ATOM 4159 C C . LEU B 1 279 ? 136.401 -16.481 50.125 1.00 36.77 666 LEU B C 1
ATOM 4160 O O . LEU B 1 279 ? 135.525 -16.085 49.342 1.00 37.00 666 LEU B O 1
ATOM 4165 N N . ARG B 1 280 ? 137.612 -16.863 49.719 1.00 37.58 667 ARG B N 1
ATOM 4166 C CA . ARG B 1 280 ? 137.973 -16.853 48.289 1.00 38.58 667 ARG B CA 1
ATOM 4167 C C . ARG B 1 280 ? 137.049 -17.797 47.519 1.00 39.40 667 ARG B C 1
ATOM 4168 O O . ARG B 1 280 ? 136.487 -17.430 46.497 1.00 39.86 667 ARG B O 1
ATOM 4176 N N . ARG B 1 281 ? 136.859 -18.989 48.060 1.00 41.96 668 ARG B N 1
ATOM 4177 C CA . ARG B 1 281 ? 135.987 -20.018 47.487 1.00 44.30 668 ARG B CA 1
ATOM 4178 C C . ARG B 1 281 ? 134.504 -19.606 47.327 1.00 45.35 668 ARG B C 1
ATOM 4179 O O . ARG B 1 281 ? 133.902 -19.878 46.290 1.00 45.75 668 ARG B O 1
ATOM 4187 N N . PHE B 1 282 ? 133.910 -18.958 48.325 1.00 47.31 669 PHE B N 1
ATOM 4188 C CA . PHE B 1 282 ? 132.477 -18.609 48.239 1.00 49.76 669 PHE B CA 1
ATOM 4189 C C . PHE B 1 282 ? 132.138 -17.141 47.925 1.00 51.10 669 PHE B C 1
ATOM 4190 O O . PHE B 1 282 ? 133.024 -16.314 47.691 1.00 52.24 669 PHE B O 1
ATOM 4198 N N . SER B 1 283 ? 130.845 -16.830 47.959 1.00 53.15 670 SER B N 1
ATOM 4199 C CA . SER B 1 283 ? 130.274 -15.763 47.130 1.00 55.11 670 SER B CA 1
ATOM 4200 C C . SER B 1 283 ? 129.308 -14.800 47.841 1.00 56.51 670 SER B C 1
ATOM 4201 O O . SER B 1 283 ? 128.475 -15.171 48.680 1.00 58.01 670 SER B O 1
ATOM 4204 N N . SER C 1 1 ? 120.858 -10.058 81.053 1.00 34.58 388 SER C N 1
ATOM 4205 C CA . SER C 1 1 ? 120.803 -8.762 80.335 1.00 34.65 388 SER C CA 1
ATOM 4206 C C . SER C 1 1 ? 120.548 -7.634 81.314 1.00 34.25 388 SER C C 1
ATOM 4207 O O . SER C 1 1 ? 120.150 -7.885 82.449 1.00 33.75 388 SER C O 1
ATOM 4210 N N . THR C 1 2 ? 120.788 -6.404 80.877 1.00 33.17 389 THR C N 1
ATOM 4211 C CA . THR C 1 2 ? 120.361 -5.234 81.638 1.00 34.07 389 THR C CA 1
ATOM 4212 C C . THR C 1 2 ? 119.721 -4.193 80.740 1.00 32.36 389 THR C C 1
ATOM 4213 O O . THR C 1 2 ? 119.777 -4.305 79.512 1.00 30.60 389 THR C O 1
ATOM 4217 N N . THR C 1 3 ? 119.149 -3.153 81.354 1.00 31.01 390 THR C N 1
ATOM 4218 C CA . THR C 1 3 ? 118.555 -2.070 80.575 1.00 30.68 390 THR C CA 1
ATOM 4219 C C . THR C 1 3 ? 119.061 -0.717 81.033 1.00 29.92 390 THR C C 1
ATOM 4220 O O . THR C 1 3 ? 119.421 -0.561 82.191 1.00 30.35 390 THR C O 1
ATOM 4224 N N . GLY C 1 4 ? 119.084 0.262 80.136 1.00 28.65 391 GLY C N 1
ATOM 4225 C CA . GLY C 1 4 ? 119.249 1.651 80.546 1.00 27.39 391 GLY C CA 1
ATOM 4226 C C . GLY C 1 4 ? 117.853 2.182 80.931 1.00 27.68 391 GLY C C 1
ATOM 4227 O O . GLY C 1 4 ? 116.844 1.553 80.661 1.00 25.06 391 GLY C O 1
ATOM 4228 N N . ILE C 1 5 ? 117.795 3.341 81.562 1.00 28.27 392 ILE C N 1
ATOM 4229 C CA . ILE C 1 5 ? 116.521 3.995 81.776 1.00 29.14 392 ILE C CA 1
ATOM 4230 C C . ILE C 1 5 ? 116.669 5.479 81.549 1.00 29.64 392 ILE C C 1
ATOM 4231 O O . ILE C 1 5 ? 117.665 6.113 81.965 1.00 30.12 392 ILE C O 1
ATOM 4236 N N . ILE C 1 6 ? 115.708 6.017 80.800 1.00 28.66 393 ILE C N 1
ATOM 4237 C CA . ILE C 1 6 ? 115.742 7.411 80.463 1.00 27.79 393 ILE C CA 1
ATOM 4238 C C . ILE C 1 6 ? 114.449 8.063 80.876 1.00 28.69 393 ILE C C 1
ATOM 4239 O O . ILE C 1 6 ? 113.361 7.475 80.750 1.00 27.81 393 ILE C O 1
ATOM 4244 N N . MET C 1 7 ? 114.580 9.291 81.371 1.00 28.83 394 MET C N 1
ATOM 4245 C CA . MET C 1 7 ? 113.413 10.138 81.605 1.00 30.60 394 MET C CA 1
ATOM 4246 C C . MET C 1 7 ? 113.741 11.509 81.046 1.00 30.74 394 MET C C 1
ATOM 4247 O O . MET C 1 7 ? 114.780 12.079 81.375 1.00 29.74 394 MET C O 1
ATOM 4252 N N . GLU C 1 8 ? 112.859 12.019 80.192 1.00 31.76 395 GLU C N 1
ATOM 4253 C CA . GLU C 1 8 ? 113.024 13.368 79.617 1.00 33.79 395 GLU C CA 1
ATOM 4254 C C . GLU C 1 8 ? 111.807 14.218 79.984 1.00 32.54 395 GLU C C 1
ATOM 4255 O O . GLU C 1 8 ? 110.694 13.918 79.570 1.00 31.16 395 GLU C O 1
ATOM 4261 N N . ASN C 1 9 ? 112.020 15.228 80.811 1.00 33.78 396 ASN C N 1
ATOM 4262 C CA . ASN C 1 9 ? 110.949 16.125 81.239 1.00 35.64 396 ASN C CA 1
ATOM 4263 C C . ASN C 1 9 ? 109.664 15.439 81.737 1.00 34.96 396 ASN C C 1
ATOM 4264 O O . ASN C 1 9 ? 108.560 15.816 81.308 1.00 35.85 396 ASN C O 1
ATOM 4269 N N . VAL C 1 10 ? 109.789 14.437 82.626 1.00 32.59 397 VAL C N 1
ATOM 4270 C CA . VAL C 1 10 ? 108.615 13.710 83.120 1.00 29.83 397 VAL C CA 1
ATOM 4271 C C . VAL C 1 10 ? 107.888 14.456 84.241 1.00 29.78 397 VAL C C 1
ATOM 4272 O O . VAL C 1 10 ? 108.505 14.902 85.218 1.00 29.16 397 VAL C O 1
ATOM 4276 N N . THR C 1 11 ? 106.580 14.584 84.089 1.00 28.27 398 THR C N 1
ATOM 4277 C CA . THR C 1 11 ? 105.747 15.164 85.122 1.00 28.78 398 THR C CA 1
ATOM 4278 C C . THR C 1 11 ? 104.654 14.140 85.343 1.00 29.79 398 THR C C 1
ATOM 4279 O O . THR C 1 11 ? 104.143 13.566 84.384 1.00 30.09 398 THR C O 1
ATOM 4283 N N . ALA C 1 12 ? 104.306 13.899 86.603 1.00 29.77 399 ALA C N 1
ATOM 4284 C CA . ALA C 1 12 ? 103.274 12.929 86.935 1.00 30.90 399 ALA C CA 1
ATOM 4285 C C . ALA C 1 12 ? 102.376 13.584 87.968 1.00 31.89 399 ALA C C 1
ATOM 4286 O O . ALA C 1 12 ? 102.883 14.263 88.859 1.00 30.29 399 ALA C O 1
ATOM 4288 N N . PHE C 1 13 ? 101.063 13.354 87.856 1.00 33.49 400 PHE C N 1
ATOM 4289 C CA . PHE C 1 13 ? 100.043 13.997 88.700 1.00 35.56 400 PHE C CA 1
ATOM 4290 C C . PHE C 1 13 ? 99.391 13.059 89.707 1.00 36.12 400 PHE C C 1
ATOM 4291 O O . PHE C 1 13 ? 99.317 11.835 89.473 1.00 35.79 400 PHE C O 1
ATOM 4299 N N . TRP C 1 14 ? 98.915 13.637 90.813 1.00 35.16 401 TRP C N 1
ATOM 4300 C CA . TRP C 1 14 ? 98.188 12.885 91.834 1.00 36.75 401 TRP C CA 1
ATOM 4301 C C . TRP C 1 14 ? 96.894 12.354 91.237 1.00 37.88 401 TRP C C 1
ATOM 4302 O O . TRP C 1 14 ? 96.119 13.122 90.670 1.00 37.78 401 TRP C O 1
ATOM 4313 N N . GLU C 1 15 ? 96.700 11.040 91.342 1.00 39.79 402 GLU C N 1
ATOM 4314 C CA . GLU C 1 15 ? 95.502 10.364 90.875 1.00 42.33 402 GLU C CA 1
ATOM 4315 C C . GLU C 1 15 ? 94.935 9.535 92.018 1.00 42.46 402 GLU C C 1
ATOM 4316 O O . GLU C 1 15 ? 95.675 9.095 92.923 1.00 42.86 402 GLU C O 1
ATOM 4322 N N . GLU C 1 16 ? 93.621 9.343 91.974 1.00 41.97 403 GLU C N 1
ATOM 4323 C CA . GLU C 1 16 ? 92.875 8.559 92.954 1.00 43.24 403 GLU C CA 1
ATOM 4324 C C . GLU C 1 16 ? 93.489 7.172 93.148 1.00 42.26 403 GLU C C 1
ATOM 4325 O O . GLU C 1 16 ? 93.780 6.478 92.176 1.00 42.16 403 GLU C O 1
ATOM 4331 N N . GLY C 1 17 ? 93.687 6.790 94.404 1.00 41.18 404 GLY C N 1
ATOM 4332 C CA . GLY C 1 17 ? 94.265 5.502 94.738 1.00 40.66 404 GLY C CA 1
ATOM 4333 C C . GLY C 1 17 ? 95.766 5.504 95.017 1.00 40.15 404 GLY C C 1
ATOM 4334 O O . GLY C 1 17 ? 96.287 4.542 95.586 1.00 40.38 404 GLY C O 1
ATOM 4335 N N . PHE C 1 18 ? 96.462 6.577 94.635 1.00 37.82 405 PHE C N 1
ATOM 4336 C CA . PHE C 1 18 ? 97.921 6.560 94.675 1.00 36.69 405 PHE C CA 1
ATOM 4337 C C . PHE C 1 18 ? 98.456 6.692 96.094 1.00 36.03 405 PHE C C 1
ATOM 4338 O O . PHE C 1 18 ? 99.444 6.051 96.448 1.00 34.65 405 PHE C O 1
ATOM 4346 N N . GLY C 1 19 ? 97.797 7.530 96.895 1.00 35.89 406 GLY C N 1
ATOM 4347 C CA . GLY C 1 19 ? 98.222 7.792 98.260 1.00 36.68 406 GLY C CA 1
ATOM 4348 C C . GLY C 1 19 ? 98.146 6.547 99.130 1.00 37.26 406 GLY C C 1
ATOM 4349 O O . GLY C 1 19 ? 99.011 6.341 99.996 1.00 38.16 406 GLY C O 1
ATOM 4350 N N . GLU C 1 20 ? 97.146 5.702 98.881 1.00 37.46 407 GLU C N 1
ATOM 4351 C CA . GLU C 1 20 ? 97.017 4.429 99.617 1.00 39.60 407 GLU C CA 1
ATOM 4352 C C . GLU C 1 20 ? 98.039 3.390 99.163 1.00 38.14 407 GLU C C 1
ATOM 4353 O O . GLU C 1 20 ? 98.580 2.663 99.987 1.00 38.84 407 GLU C O 1
ATOM 4359 N N . LEU C 1 21 ? 98.311 3.339 97.858 1.00 38.22 408 LEU C N 1
ATOM 4360 C CA . LEU C 1 21 ? 99.460 2.589 97.324 1.00 36.77 408 LEU C CA 1
ATOM 4361 C C . LEU C 1 21 ? 100.735 2.981 98.072 1.00 35.49 408 LEU C C 1
ATOM 4362 O O . LEU C 1 21 ? 101.413 2.124 98.648 1.00 34.58 408 LEU C O 1
ATOM 4367 N N . LEU C 1 22 ? 101.029 4.279 98.106 1.00 34.08 409 LEU C N 1
ATOM 4368 C CA . LEU C 1 22 ? 102.251 4.753 98.757 1.00 35.35 409 LEU C CA 1
ATOM 4369 C C . LEU C 1 22 ? 102.362 4.333 100.233 1.00 36.77 409 LEU C C 1
ATOM 4370 O O . LEU C 1 22 ? 103.450 3.973 100.697 1.00 36.72 409 LEU C O 1
ATOM 4375 N N . GLU C 1 23 ? 101.236 4.395 100.962 1.00 38.28 410 GLU C N 1
ATOM 4376 C CA . GLU C 1 23 ? 101.171 3.969 102.372 1.00 39.19 410 GLU C CA 1
ATOM 4377 C C . GLU C 1 23 ? 101.545 2.504 102.513 1.00 38.67 410 GLU C C 1
ATOM 4378 O O . GLU C 1 23 ? 102.217 2.114 103.472 1.00 39.41 410 GLU C O 1
ATOM 4384 N N . LYS C 1 24 ? 101.096 1.678 101.575 1.00 38.06 411 LYS C N 1
ATOM 4385 C CA . LYS C 1 24 ? 101.398 0.258 101.671 1.00 38.71 411 LYS C CA 1
ATOM 4386 C C . LYS C 1 24 ? 102.910 -0.021 101.504 1.00 38.93 411 LYS C C 1
ATOM 4387 O O . LYS C 1 24 ? 103.459 -0.942 102.101 1.00 38.81 411 LYS C O 1
ATOM 4393 N N . VAL C 1 25 ? 103.571 0.811 100.715 1.00 37.76 412 VAL C N 1
ATOM 4394 C CA . VAL C 1 25 ? 104.905 0.531 100.232 1.00 37.88 412 VAL C CA 1
ATOM 4395 C C . VAL C 1 25 ? 105.979 1.235 101.114 1.00 38.79 412 VAL C C 1
ATOM 4396 O O . VAL C 1 25 ? 107.123 0.782 101.199 1.00 38.80 412 VAL C O 1
ATOM 4400 N N . GLN C 1 26 ? 105.577 2.320 101.785 1.00 39.46 413 GLN C N 1
ATOM 4401 C CA . GLN C 1 26 ? 106.409 3.035 102.750 1.00 39.83 413 GLN C CA 1
ATOM 4402 C C . GLN C 1 26 ? 105.986 2.681 104.170 1.00 41.20 413 GLN C C 1
ATOM 4403 O O . GLN C 1 26 ? 105.361 1.642 104.400 1.00 42.38 413 GLN C O 1
ATOM 4409 N N . PHE C 1 43 ? 93.845 12.083 100.444 1.00 48.62 430 PHE C N 1
ATOM 4410 C CA . PHE C 1 43 ? 94.663 12.472 99.299 1.00 47.70 430 PHE C CA 1
ATOM 4411 C C . PHE C 1 43 ? 93.774 13.056 98.237 1.00 46.85 430 PHE C C 1
ATOM 4412 O O . PHE C 1 43 ? 94.236 13.458 97.163 1.00 46.16 430 PHE C O 1
ATOM 4420 N N . SER C 1 44 ? 92.483 13.097 98.538 1.00 46.30 431 SER C N 1
ATOM 4421 C CA . SER C 1 44 ? 91.517 13.568 97.565 1.00 46.81 431 SER C CA 1
ATOM 4422 C C . SER C 1 44 ? 91.803 14.993 97.123 1.00 45.31 431 SER C C 1
ATOM 4423 O O . SER C 1 44 ? 91.705 15.296 95.944 1.00 45.69 431 SER C O 1
ATOM 4426 N N . HIS C 1 45 ? 92.217 15.846 98.049 1.00 44.22 432 HIS C N 1
ATOM 4427 C CA . HIS C 1 45 ? 92.484 17.234 97.690 1.00 43.24 432 HIS C CA 1
ATOM 4428 C C . HIS C 1 45 ? 93.603 17.413 96.676 1.00 42.54 432 HIS C C 1
ATOM 4429 O O . HIS C 1 45 ? 93.457 18.185 95.737 1.00 41.75 432 HIS C O 1
ATOM 4436 N N . LEU C 1 46 ? 94.691 16.673 96.840 1.00 41.93 433 LEU C N 1
ATOM 4437 C CA . LEU C 1 46 ? 95.793 16.706 95.874 1.00 42.60 433 LEU C CA 1
ATOM 4438 C C . LEU C 1 46 ? 95.362 16.331 94.460 1.00 42.78 433 LEU C C 1
ATOM 4439 O O . LEU C 1 46 ? 95.785 16.974 93.503 1.00 41.83 433 LEU C O 1
ATOM 4444 N N . CYS C 1 47 ? 94.514 15.303 94.361 1.00 42.70 434 CYS C N 1
ATOM 4445 C CA . CYS C 1 47 ? 93.975 14.811 93.105 1.00 43.93 434 CYS C CA 1
ATOM 4446 C C . CYS C 1 47 ? 93.002 15.795 92.542 1.00 44.41 434 CYS C C 1
ATOM 4447 O O . CYS C 1 47 ? 92.948 16.001 91.333 1.00 44.77 434 CYS C O 1
ATOM 4450 N N . LEU C 1 48 ? 92.178 16.367 93.411 1.00 45.50 435 LEU C N 1
ATOM 4451 C CA . LEU C 1 48 ? 91.131 17.251 92.938 1.00 45.52 435 LEU C CA 1
ATOM 4452 C C . LEU C 1 48 ? 91.779 18.502 92.366 1.00 45.84 435 LEU C C 1
ATOM 4453 O O . LEU C 1 48 ? 91.420 18.947 91.277 1.00 46.05 435 LEU C O 1
ATOM 4458 N N . VAL C 1 49 ? 92.777 19.020 93.074 1.00 46.06 436 VAL C N 1
ATOM 4459 C CA . VAL C 1 49 ? 93.456 20.249 92.665 1.00 46.97 436 VAL C CA 1
ATOM 4460 C C . VAL C 1 49 ? 94.368 20.084 91.425 1.00 47.44 436 VAL C C 1
ATOM 4461 O O . VAL C 1 49 ? 94.722 21.079 90.768 1.00 48.16 436 VAL C O 1
ATOM 4465 N N . GLY C 1 50 ? 94.713 18.842 91.076 1.00 46.48 437 GLY C N 1
ATOM 4466 C CA . GLY C 1 50 ? 95.601 18.604 89.944 1.00 45.60 437 GLY C CA 1
ATOM 4467 C C . GLY C 1 50 ? 97.086 18.915 90.174 1.00 45.05 437 GLY C C 1
ATOM 4468 O O . GLY C 1 50 ? 97.766 19.485 89.316 1.00 44.73 437 GLY C O 1
ATOM 4469 N N . ASN C 1 51 ? 97.607 18.526 91.325 1.00 43.70 438 ASN C N 1
ATOM 4470 C CA . ASN C 1 51 ? 99.005 18.796 91.633 1.00 43.30 438 ASN C CA 1
ATOM 4471 C C . ASN C 1 51 ? 99.956 17.666 91.222 1.00 41.03 438 ASN C C 1
ATOM 4472 O O . ASN C 1 51 ? 99.586 16.496 91.316 1.00 41.24 438 ASN C O 1
ATOM 4477 N N . PRO C 1 52 ? 101.153 18.018 90.742 1.00 39.13 439 PRO C N 1
ATOM 4478 C CA . PRO C 1 52 ? 102.152 17.023 90.373 1.00 37.94 439 PRO C CA 1
ATOM 4479 C C . PRO C 1 52 ? 102.716 16.369 91.605 1.00 36.46 439 PRO C C 1
ATOM 4480 O O . PRO C 1 52 ? 102.950 17.027 92.637 1.00 36.17 439 PRO C O 1
ATOM 4484 N N . VAL C 1 53 ? 102.882 15.060 91.523 1.00 34.21 440 VAL C N 1
ATOM 4485 C CA . VAL C 1 53 ? 103.719 14.386 92.505 1.00 32.05 440 VAL C CA 1
ATOM 4486 C C . VAL C 1 53 ? 105.190 14.610 92.088 1.00 30.52 440 VAL C C 1
ATOM 4487 O O . VAL C 1 53 ? 106.038 14.829 92.933 1.00 30.19 440 VAL C O 1
ATOM 4491 N N . LEU C 1 54 ? 105.473 14.574 90.790 1.00 27.74 441 LEU C N 1
ATOM 4492 C CA . LEU C 1 54 ? 106.841 14.762 90.279 1.00 28.00 441 LEU C CA 1
ATOM 4493 C C . LEU C 1 54 ? 106.823 15.697 89.086 1.00 26.35 441 LEU C C 1
ATOM 4494 O O . LEU C 1 54 ? 105.954 15.598 88.263 1.00 27.27 441 LEU C O 1
ATOM 4499 N N . LYS C 1 55 ? 107.798 16.569 88.979 1.00 27.23 442 LYS C N 1
ATOM 4500 C CA . LYS C 1 55 ? 107.743 17.656 88.009 1.00 28.54 442 LYS C CA 1
ATOM 4501 C C . LYS C 1 55 ? 109.075 17.844 87.327 1.00 27.05 442 LYS C C 1
ATOM 4502 O O . LYS C 1 55 ? 110.097 18.004 87.983 1.00 27.20 442 LYS C O 1
ATOM 4508 N N . ASN C 1 56 ? 109.040 17.899 86.002 1.00 29.58 443 ASN C N 1
ATOM 4509 C CA . ASN C 1 56 ? 110.239 18.069 85.155 1.00 30.48 443 ASN C CA 1
ATOM 4510 C C . ASN C 1 56 ? 111.381 17.147 85.609 1.00 29.49 443 ASN C C 1
ATOM 4511 O O . ASN C 1 56 ? 112.439 17.599 86.030 1.00 30.69 443 ASN C O 1
ATOM 4516 N N . ILE C 1 57 ? 111.141 15.843 85.571 1.00 27.96 444 ILE C N 1
ATOM 4517 C CA . ILE C 1 57 ? 112.185 14.904 85.977 1.00 26.78 444 ILE C CA 1
ATOM 4518 C C . ILE C 1 57 ? 113.085 14.516 84.788 1.00 26.84 444 ILE C C 1
ATOM 4519 O O . ILE C 1 57 ? 112.611 14.013 83.775 1.00 24.85 444 ILE C O 1
ATOM 4524 N N . ASN C 1 58 ? 114.385 14.757 84.912 1.00 27.35 445 ASN C N 1
ATOM 4525 C CA . ASN C 1 58 ? 115.285 14.225 83.907 1.00 28.38 445 ASN C CA 1
ATOM 4526 C C . ASN C 1 58 ? 116.318 13.254 84.449 1.00 27.95 445 ASN C C 1
ATOM 4527 O O . ASN C 1 58 ? 116.864 13.458 85.518 1.00 27.28 445 ASN C O 1
ATOM 4532 N N . LEU C 1 59 ? 116.569 12.194 83.703 1.00 27.95 446 LEU C N 1
ATOM 4533 C CA . LEU C 1 59 ? 117.709 11.327 83.999 1.00 30.57 446 LEU C CA 1
ATOM 4534 C C . LEU C 1 59 ? 118.062 10.439 82.814 1.00 29.48 446 LEU C C 1
ATOM 4535 O O . LEU C 1 59 ? 117.224 10.143 81.955 1.00 30.08 446 LEU C O 1
ATOM 4540 N N . ASN C 1 60 ? 119.310 10.003 82.787 1.00 29.04 447 ASN C N 1
ATOM 4541 C CA . ASN C 1 60 ? 119.749 9.122 81.716 1.00 29.09 447 ASN C CA 1
ATOM 4542 C C . ASN C 1 60 ? 120.751 8.135 82.249 1.00 26.48 447 ASN C C 1
ATOM 4543 O O . ASN C 1 60 ? 121.913 8.466 82.465 1.00 26.69 447 ASN C O 1
ATOM 4548 N N . ILE C 1 61 ? 120.286 6.916 82.473 1.00 25.75 448 ILE C N 1
ATOM 4549 C CA . ILE C 1 61 ? 121.083 5.921 83.173 1.00 24.45 448 ILE C CA 1
ATOM 4550 C C . ILE C 1 61 ? 121.404 4.822 82.182 1.00 24.85 448 ILE C C 1
ATOM 4551 O O . ILE C 1 61 ? 120.507 4.127 81.676 1.00 23.79 448 ILE C O 1
ATOM 4556 N N . GLU C 1 62 ? 122.695 4.656 81.950 1.00 26.09 449 GLU C N 1
ATOM 4557 C CA . GLU C 1 62 ? 123.227 3.628 81.066 1.00 26.76 449 GLU C CA 1
ATOM 4558 C C . GLU C 1 62 ? 123.280 2.247 81.763 1.00 27.30 449 GLU C C 1
ATOM 4559 O O . GLU C 1 62 ? 123.445 2.154 82.995 1.00 26.71 449 GLU C O 1
ATOM 4565 N N . LYS C 1 63 ? 123.206 1.192 80.941 1.00 26.97 450 LYS C N 1
ATOM 4566 C CA . LYS C 1 63 ? 123.362 -0.214 81.341 1.00 25.37 450 LYS C CA 1
ATOM 4567 C C . LYS C 1 63 ? 124.452 -0.491 82.377 1.00 23.69 450 LYS C C 1
ATOM 4568 O O . LYS C 1 63 ? 125.598 -0.147 82.190 1.00 23.44 450 LYS C O 1
ATOM 4574 N N . GLY C 1 64 ? 124.070 -1.054 83.521 1.00 23.29 451 GLY C N 1
ATOM 4575 C CA . GLY C 1 64 ? 125.051 -1.440 84.515 1.00 19.11 451 GLY C CA 1
ATOM 4576 C C . GLY C 1 64 ? 125.435 -0.323 85.464 1.00 19.26 451 GLY C C 1
ATOM 4577 O O . GLY C 1 64 ? 126.171 -0.564 86.378 1.00 19.67 451 GLY C O 1
ATOM 4578 N N . GLU C 1 65 ? 124.910 0.879 85.276 1.00 18.81 452 GLU C N 1
ATOM 4579 C CA . GLU C 1 65 ? 125.126 1.968 86.219 1.00 20.67 452 GLU C CA 1
ATOM 4580 C C . GLU C 1 65 ? 124.261 1.865 87.490 1.00 19.82 452 GLU C C 1
ATOM 4581 O O . GLU C 1 65 ? 123.223 1.236 87.477 1.00 18.97 452 GLU C O 1
ATOM 4587 N N . MET C 1 66 ? 124.715 2.495 88.558 1.00 19.92 453 MET C N 1
ATOM 4588 C CA . MET C 1 66 ? 123.947 2.689 89.806 1.00 21.55 453 MET C CA 1
ATOM 4589 C C . MET C 1 66 ? 123.480 4.165 89.884 1.00 20.10 453 MET C C 1
ATOM 4590 O O . MET C 1 66 ? 124.291 5.060 89.748 1.00 18.89 453 MET C O 1
ATOM 4595 N N . LEU C 1 67 ? 122.174 4.409 90.035 1.00 19.57 454 LEU C N 1
ATOM 4596 C CA . LEU C 1 67 ? 121.658 5.746 90.363 1.00 18.35 454 LEU C CA 1
ATOM 4597 C C . LEU C 1 67 ? 121.363 5.770 91.856 1.00 17.87 454 LEU C C 1
ATOM 4598 O O . LEU C 1 67 ? 120.587 4.918 92.354 1.00 16.23 454 LEU C O 1
ATOM 4603 N N . ALA C 1 68 ? 121.922 6.744 92.571 1.00 16.80 455 ALA C N 1
ATOM 4604 C CA . ALA C 1 68 ? 121.567 6.923 93.969 1.00 17.96 455 ALA C CA 1
ATOM 4605 C C . ALA C 1 68 ? 120.513 8.048 94.062 1.00 18.43 455 ALA C C 1
ATOM 4606 O O . ALA C 1 68 ? 120.706 9.156 93.567 1.00 19.09 455 ALA C O 1
ATOM 4608 N N . ILE C 1 69 ? 119.367 7.736 94.637 1.00 19.20 456 ILE C N 1
ATOM 4609 C CA . ILE C 1 69 ? 118.319 8.746 94.802 1.00 19.11 456 ILE C CA 1
ATOM 4610 C C . ILE C 1 69 ? 118.255 9.136 96.246 1.00 20.25 456 ILE C C 1
ATOM 4611 O O . ILE C 1 69 ? 118.135 8.241 97.113 1.00 20.61 456 ILE C O 1
ATOM 4616 N N . THR C 1 70 ? 118.374 10.444 96.522 1.00 20.11 457 THR C N 1
ATOM 4617 C CA . THR C 1 70 ? 118.127 10.950 97.874 1.00 20.50 457 THR C CA 1
ATOM 4618 C C . THR C 1 70 ? 117.243 12.218 97.856 1.00 21.90 457 THR C C 1
ATOM 4619 O O . THR C 1 70 ? 116.766 12.660 96.789 1.00 21.39 457 THR C O 1
ATOM 4623 N N . GLY C 1 71 ? 116.967 12.772 99.029 1.00 20.93 458 GLY C N 1
ATOM 4624 C CA . GLY C 1 71 ? 116.257 14.066 99.092 1.00 23.08 458 GLY C CA 1
ATOM 4625 C C . GLY C 1 71 ? 115.633 14.240 100.465 1.00 23.19 458 GLY C C 1
ATOM 4626 O O . GLY C 1 71 ? 116.078 13.587 101.394 1.00 21.21 458 GLY C O 1
ATOM 4627 N N . SER C 1 72 ? 114.605 15.073 100.584 1.00 25.04 459 SER C N 1
ATOM 4628 C CA . SER C 1 72 ? 113.925 15.303 101.871 1.00 27.34 459 SER C CA 1
ATOM 4629 C C . SER C 1 72 ? 112.893 14.214 102.054 1.00 28.36 459 SER C C 1
ATOM 4630 O O . SER C 1 72 ? 112.575 13.508 101.097 1.00 28.89 459 SER C O 1
ATOM 4633 N N . THR C 1 73 ? 112.339 14.080 103.261 1.00 30.03 460 THR C N 1
ATOM 4634 C CA . THR C 1 73 ? 111.318 13.074 103.485 1.00 32.02 460 THR C CA 1
ATOM 4635 C C . THR C 1 73 ? 110.054 13.405 102.685 1.00 32.01 460 THR C C 1
ATOM 4636 O O . THR C 1 73 ? 109.683 14.555 102.572 1.00 32.47 460 THR C O 1
ATOM 4640 N N . GLY C 1 74 ? 109.418 12.402 102.094 1.00 32.78 461 GLY C N 1
ATOM 4641 C CA . GLY C 1 74 ? 108.223 12.628 101.286 1.00 32.79 461 GLY C CA 1
ATOM 4642 C C . GLY C 1 74 ? 108.475 13.474 100.024 1.00 33.33 461 GLY C C 1
ATOM 4643 O O . GLY C 1 74 ? 107.530 13.934 99.398 1.00 33.26 461 GLY C O 1
ATOM 4644 N N . SER C 1 75 ? 109.740 13.636 99.617 1.00 31.88 462 SER C N 1
ATOM 4645 C CA . SER C 1 75 ? 110.092 14.408 98.409 1.00 29.86 462 SER C CA 1
ATOM 4646 C C . SER C 1 75 ? 109.637 13.898 97.035 1.00 29.36 462 SER C C 1
ATOM 4647 O O . SER C 1 75 ? 109.793 14.637 96.046 1.00 28.22 462 SER C O 1
ATOM 4650 N N . GLY C 1 76 ? 109.101 12.665 96.968 1.00 26.95 463 GLY C N 1
ATOM 4651 C CA . GLY C 1 76 ? 108.788 11.998 95.711 1.00 23.92 463 GLY C CA 1
ATOM 4652 C C . GLY C 1 76 ? 109.679 10.811 95.285 1.00 24.11 463 GLY C C 1
ATOM 4653 O O . GLY C 1 76 ? 109.576 10.297 94.138 1.00 23.31 463 GLY C O 1
ATOM 4654 N N . LYS C 1 77 ? 110.538 10.345 96.188 1.00 22.94 464 LYS C N 1
ATOM 4655 C CA . LYS C 1 77 ? 111.492 9.262 95.876 1.00 23.18 464 LYS C CA 1
ATOM 4656 C C . LYS C 1 77 ? 110.833 7.955 95.565 1.00 22.61 464 LYS C C 1
ATOM 4657 O O . LYS C 1 77 ? 111.167 7.329 94.551 1.00 22.71 464 LYS C O 1
ATOM 4663 N N . THR C 1 78 ? 109.904 7.529 96.417 1.00 21.48 465 THR C N 1
ATOM 4664 C CA . THR C 1 78 ? 109.148 6.302 96.193 1.00 20.40 465 THR C CA 1
ATOM 4665 C C . THR C 1 78 ? 108.285 6.372 94.903 1.00 23.45 465 THR C C 1
ATOM 4666 O O . THR C 1 78 ? 108.179 5.350 94.160 1.00 23.60 465 THR C O 1
ATOM 4670 N N . SER C 1 79 ? 107.637 7.522 94.663 1.00 21.35 466 SER C N 1
ATOM 4671 C CA . SER C 1 79 ? 106.837 7.713 93.451 1.00 21.37 466 SER C CA 1
ATOM 4672 C C . SER C 1 79 ? 107.665 7.646 92.162 1.00 21.17 466 SER C C 1
ATOM 4673 O O . SER C 1 79 ? 107.154 7.302 91.119 1.00 21.58 466 SER C O 1
ATOM 4676 N N . LEU C 1 80 ? 108.927 8.038 92.218 1.00 22.52 467 LEU C N 1
ATOM 4677 C CA . LEU C 1 80 ? 109.820 7.886 91.067 1.00 22.17 467 LEU C CA 1
ATOM 4678 C C . LEU C 1 80 ? 109.844 6.379 90.702 1.00 22.14 467 LEU C C 1
ATOM 4679 O O . LEU C 1 80 ? 109.593 5.960 89.557 1.00 22.17 467 LEU C O 1
ATOM 4684 N N . LEU C 1 81 ? 110.084 5.559 91.704 1.00 22.04 468 LEU C N 1
ATOM 4685 C CA . LEU C 1 81 ? 110.061 4.117 91.524 1.00 21.56 468 LEU C CA 1
ATOM 4686 C C . LEU C 1 81 ? 108.726 3.592 91.012 1.00 21.36 468 LEU C C 1
ATOM 4687 O O . LEU C 1 81 ? 108.689 2.699 90.139 1.00 20.39 468 LEU C O 1
ATOM 4692 N N . MET C 1 82 ? 107.629 4.100 91.576 1.00 22.95 469 MET C N 1
ATOM 4693 C CA . MET C 1 82 ? 106.271 3.763 91.119 1.00 23.56 469 MET C CA 1
ATOM 4694 C C . MET C 1 82 ? 106.057 4.077 89.636 1.00 25.20 469 ME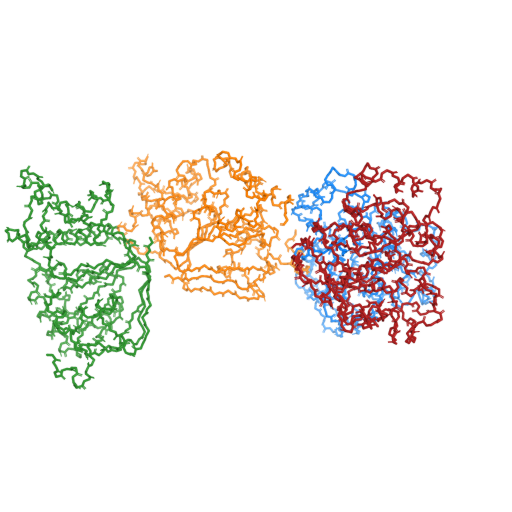T C C 1
ATOM 4695 O O . MET C 1 82 ? 105.391 3.316 88.932 1.00 25.84 469 MET C O 1
ATOM 4700 N N . LEU C 1 83 ? 106.610 5.194 89.167 1.00 26.31 470 LEU C N 1
ATOM 4701 C CA . LEU C 1 83 ? 106.633 5.532 87.734 1.00 29.51 470 LEU C CA 1
ATOM 4702 C C . LEU C 1 83 ? 107.268 4.406 86.922 1.00 29.35 470 LEU C C 1
ATOM 4703 O O . LEU C 1 83 ? 106.632 3.879 86.005 1.00 29.84 470 LEU C O 1
ATOM 4708 N N . ILE C 1 84 ? 108.493 4.013 87.286 1.00 28.04 471 ILE C N 1
ATOM 4709 C CA . ILE C 1 84 ? 109.213 2.947 86.571 1.00 27.20 471 ILE C CA 1
ATOM 4710 C C . ILE C 1 84 ? 108.388 1.646 86.535 1.00 27.63 471 ILE C C 1
ATOM 4711 O O . ILE C 1 84 ? 108.301 0.999 85.504 1.00 27.14 471 ILE C O 1
ATOM 4716 N N . LEU C 1 85 ? 107.730 1.323 87.639 1.00 27.72 472 LEU C N 1
ATOM 4717 C CA . LEU C 1 85 ? 106.922 0.116 87.753 1.00 28.90 472 LEU C CA 1
ATOM 4718 C C . LEU C 1 85 ? 105.614 0.168 86.997 1.00 29.77 472 LEU C C 1
ATOM 4719 O O . LEU C 1 85 ? 104.991 -0.863 86.758 1.00 31.05 472 LEU C O 1
ATOM 4724 N N . GLY C 1 86 ? 105.165 1.364 86.655 1.00 31.13 473 GLY C N 1
ATOM 4725 C CA . GLY C 1 86 ? 103.917 1.504 85.933 1.00 32.89 473 GLY C CA 1
ATOM 4726 C C . GLY C 1 86 ? 102.730 1.689 86.833 1.00 33.75 473 GLY C C 1
ATOM 4727 O O . GLY C 1 86 ? 101.603 1.532 86.391 1.00 34.20 473 GLY C O 1
ATOM 4728 N N . GLU C 1 87 ? 102.979 2.012 88.098 1.00 35.62 474 GLU C N 1
ATOM 4729 C CA . GLU C 1 87 ? 101.899 2.216 89.073 1.00 36.64 474 GLU C CA 1
ATOM 4730 C C . GLU C 1 87 ? 101.532 3.696 89.128 1.00 38.13 474 GLU C C 1
ATOM 4731 O O . GLU C 1 87 ? 100.491 4.075 89.667 1.00 37.63 474 GLU C O 1
ATOM 4737 N N . LEU C 1 88 ? 102.421 4.525 88.587 1.00 38.46 475 LEU C N 1
ATOM 4738 C CA . LEU C 1 88 ? 102.170 5.932 88.431 1.00 40.67 475 LEU C CA 1
ATOM 4739 C C . LEU C 1 88 ? 102.340 6.228 86.944 1.00 42.43 475 LEU C C 1
ATOM 4740 O O . LEU C 1 88 ? 103.223 5.666 86.273 1.00 42.21 475 LEU C O 1
ATOM 4745 N N . GLU C 1 89 ? 101.484 7.104 86.438 1.00 43.82 476 GLU C N 1
ATOM 4746 C CA . GLU C 1 89 ? 101.456 7.418 85.023 1.00 45.70 476 GLU C CA 1
ATOM 4747 C C . GLU C 1 89 ? 102.030 8.820 84.761 1.00 44.87 476 GLU C C 1
ATOM 4748 O O . GLU C 1 89 ? 101.632 9.783 85.398 1.00 44.94 476 GLU C O 1
ATOM 4754 N N . ALA C 1 90 ? 102.979 8.917 83.835 1.00 44.48 477 ALA C N 1
ATOM 4755 C CA . ALA C 1 90 ? 103.536 10.188 83.411 1.00 44.50 477 ALA C CA 1
ATOM 4756 C C . ALA C 1 90 ? 102.539 10.890 82.505 1.00 45.47 477 ALA C C 1
ATOM 4757 O O . ALA C 1 90 ? 102.219 10.395 81.432 1.00 45.55 477 ALA C O 1
ATOM 4759 N N . SER C 1 91 ? 102.043 12.045 82.923 1.00 46.22 478 SER C N 1
ATOM 4760 C CA . SER C 1 91 ? 101.114 12.802 82.082 1.00 46.66 478 SER C CA 1
ATOM 4761 C C . SER C 1 91 ? 101.836 13.597 80.993 1.00 45.90 478 SER C C 1
ATOM 4762 O O . SER C 1 91 ? 101.329 13.691 79.878 1.00 47.30 478 SER C O 1
ATOM 4765 N N . GLU C 1 92 ? 103.002 14.156 81.319 1.00 44.29 479 GLU C N 1
ATOM 4766 C CA . GLU C 1 92 ? 103.921 14.760 80.355 1.00 43.44 479 GLU C CA 1
ATOM 4767 C C . GLU C 1 92 ? 105.248 14.003 80.323 1.00 42.53 479 GLU C C 1
ATOM 4768 O O . GLU C 1 92 ? 105.695 13.480 81.342 1.00 42.82 479 GLU C O 1
ATOM 4774 N N . GLY C 1 93 ? 105.889 13.979 79.159 1.00 41.17 480 GLY C N 1
ATOM 4775 C CA . GLY C 1 93 ? 107.256 13.513 79.035 1.00 40.27 480 GLY C CA 1
ATOM 4776 C C . GLY C 1 93 ? 107.449 12.107 78.503 1.00 39.12 480 GLY C C 1
ATOM 4777 O O . GLY C 1 93 ? 106.499 11.401 78.158 1.00 39.75 480 GLY C O 1
ATOM 4778 N N . ILE C 1 94 ? 108.705 11.695 78.454 1.00 38.20 481 ILE C N 1
ATOM 4779 C CA . ILE C 1 94 ? 109.086 10.388 77.909 1.00 37.97 481 ILE C CA 1
ATOM 4780 C C . ILE C 1 94 ? 109.840 9.524 78.946 1.00 37.45 481 ILE C C 1
ATOM 4781 O O . ILE C 1 94 ? 110.836 9.986 79.559 1.00 37.53 481 ILE C O 1
ATOM 4786 N N . ILE C 1 95 ? 109.368 8.287 79.122 1.00 36.03 482 ILE C N 1
ATOM 4787 C CA . ILE C 1 95 ? 110.031 7.290 79.962 1.00 35.43 482 ILE C CA 1
ATOM 4788 C C . ILE C 1 95 ? 110.418 6.108 79.108 1.00 34.89 482 ILE C C 1
ATOM 4789 O O . ILE C 1 95 ? 109.576 5.534 78.440 1.00 35.76 482 ILE C O 1
ATOM 4794 N N . LYS C 1 96 ? 111.684 5.720 79.176 1.00 33.74 483 LYS C N 1
ATOM 4795 C CA . LYS C 1 96 ? 112.217 4.641 78.363 1.00 32.83 483 LYS C CA 1
ATOM 4796 C C . LYS C 1 96 ? 113.030 3.621 79.187 1.00 30.60 483 LYS C C 1
ATOM 4797 O O . LYS C 1 96 ? 114.002 4.012 79.848 1.00 30.64 483 LYS C O 1
ATOM 4803 N N . HIS C 1 97 ? 112.638 2.346 79.139 1.00 28.51 484 HIS C N 1
ATOM 4804 C CA . HIS C 1 97 ? 113.409 1.215 79.709 1.00 31.06 484 HIS C CA 1
ATOM 4805 C C . HIS C 1 97 ? 112.751 -0.095 79.296 1.00 31.88 484 HIS C C 1
ATOM 4806 O O . HIS C 1 97 ? 111.608 -0.085 78.897 1.00 32.71 484 HIS C O 1
ATOM 4813 N N . SER C 1 98 ? 113.446 -1.230 79.415 1.00 34.01 485 SER C N 1
ATOM 4814 C CA . SER C 1 98 ? 112.842 -2.495 78.974 1.00 34.95 485 SER C CA 1
ATOM 4815 C C . SER C 1 98 ? 113.235 -3.711 79.806 1.00 35.01 485 SER C C 1
ATOM 4816 O O . SER C 1 98 ? 114.205 -3.673 80.544 1.00 35.29 485 SER C O 1
ATOM 4819 N N . GLY C 1 99 ? 112.499 -4.801 79.642 1.00 35.59 486 GLY C N 1
ATOM 4820 C CA . GLY C 1 99 ? 112.759 -6.027 80.384 1.00 36.40 486 GLY C CA 1
ATOM 4821 C C . GLY C 1 99 ? 112.091 -6.086 81.754 1.00 35.98 486 GLY C C 1
ATOM 4822 O O . GLY C 1 99 ? 111.212 -5.265 82.068 1.00 36.54 486 GLY C O 1
ATOM 4823 N N . ARG C 1 100 ? 112.525 -7.055 82.556 1.00 34.66 487 ARG C N 1
ATOM 4824 C CA . ARG C 1 100 ? 112.024 -7.289 83.896 1.00 34.36 487 ARG C CA 1
ATOM 4825 C C . ARG C 1 100 ? 112.550 -6.201 84.850 1.00 30.83 487 ARG C C 1
ATOM 4826 O O . ARG C 1 100 ? 113.699 -5.775 84.739 1.00 28.72 487 ARG C O 1
ATOM 4834 N N . VAL C 1 101 ? 111.709 -5.769 85.783 1.00 28.45 488 VAL C N 1
ATOM 4835 C CA . VAL C 1 101 ? 112.225 -5.038 86.932 1.00 26.50 488 VAL C CA 1
ATOM 4836 C C . VAL C 1 101 ? 112.007 -5.856 88.203 1.00 24.91 488 VAL C C 1
ATOM 4837 O O . VAL C 1 101 ? 111.059 -6.618 88.293 1.00 24.18 488 VAL C O 1
ATOM 4841 N N . SER C 1 102 ? 112.972 -5.790 89.108 1.00 22.35 489 SER C N 1
ATOM 4842 C CA . SER C 1 102 ? 112.835 -6.368 90.433 1.00 21.92 489 SER C CA 1
ATOM 4843 C C . SER C 1 102 ? 112.794 -5.193 91.385 1.00 20.93 489 SER C C 1
ATOM 4844 O O . SER C 1 102 ? 113.671 -4.322 91.327 1.00 21.10 489 SER C O 1
ATOM 4847 N N . PHE C 1 103 ? 111.805 -5.201 92.272 1.00 19.92 490 PHE C N 1
ATOM 4848 C CA . PHE C 1 103 ? 111.534 -4.109 93.218 1.00 19.74 490 PHE C CA 1
ATOM 4849 C C . PHE C 1 103 ? 111.682 -4.621 94.650 1.00 19.31 490 PHE C C 1
ATOM 4850 O O . PHE C 1 103 ? 111.125 -5.648 95.001 1.00 19.59 490 PHE C O 1
ATOM 4858 N N . CYS C 1 104 ? 112.508 -3.930 95.442 1.00 19.66 491 CYS C N 1
ATOM 4859 C CA . CYS C 1 104 ? 112.660 -4.173 96.877 1.00 19.36 491 CYS C CA 1
ATOM 4860 C C . CYS C 1 104 ? 111.980 -3.016 97.636 1.00 17.69 491 CYS C C 1
ATOM 4861 O O . CYS C 1 104 ? 112.538 -1.913 97.727 1.00 18.55 491 CYS C O 1
ATOM 4864 N N . SER C 1 105 ? 110.769 -3.232 98.148 1.00 17.62 492 SER C N 1
ATOM 4865 C CA . SER C 1 105 ? 110.077 -2.143 98.873 1.00 18.41 492 SER C CA 1
ATOM 4866 C C . SER C 1 105 ? 110.724 -1.806 100.201 1.00 18.24 492 SER C C 1
ATOM 4867 O O . SER C 1 105 ? 111.369 -2.650 100.830 1.00 16.33 492 SER C O 1
ATOM 4870 N N . GLN C 1 106 ? 110.544 -0.559 100.621 1.00 19.36 493 GLN C N 1
ATOM 4871 C CA . GLN C 1 106 ? 110.976 -0.151 101.943 1.00 22.62 493 GLN C CA 1
ATOM 4872 C C . GLN C 1 106 ? 110.253 -0.980 103.023 1.00 22.66 493 GLN C C 1
ATOM 4873 O O . GLN C 1 106 ? 110.841 -1.331 104.046 1.00 23.05 493 GLN C O 1
ATOM 4879 N N . PHE C 1 107 ? 108.995 -1.325 102.802 1.00 23.22 494 PHE C N 1
ATOM 4880 C CA . PHE C 1 107 ? 108.357 -2.322 103.670 1.00 24.32 494 PHE C CA 1
ATOM 4881 C C . PHE C 1 107 ? 108.916 -3.717 103.443 1.00 24.77 494 PHE C C 1
ATOM 4882 O O . PHE C 1 107 ? 108.864 -4.249 102.326 1.00 23.96 494 PHE C O 1
ATOM 4890 N N . SER C 1 108 ? 109.465 -4.320 104.499 1.00 24.99 495 SER C N 1
ATOM 4891 C CA . SER C 1 108 ? 110.030 -5.665 104.386 1.00 26.49 495 SER C CA 1
ATOM 4892 C C . SER C 1 108 ? 108.988 -6.756 104.578 1.00 26.71 495 SER C C 1
ATOM 4893 O O . SER C 1 108 ? 108.638 -7.063 105.694 1.00 29.37 495 SER C O 1
ATOM 4896 N N . TRP C 1 109 ? 108.504 -7.357 103.497 1.00 25.82 496 TRP C N 1
ATOM 4897 C CA . TRP C 1 109 ? 107.505 -8.396 103.628 1.00 24.80 496 TRP C CA 1
ATOM 4898 C C . TRP C 1 109 ? 108.083 -9.804 103.667 1.00 24.83 496 TRP C C 1
ATOM 4899 O O . TRP C 1 109 ? 109.046 -10.140 102.959 1.00 24.56 496 TRP C O 1
ATOM 4910 N N . ILE C 1 110 ? 107.457 -10.637 104.487 1.00 23.53 497 ILE C N 1
ATOM 4911 C CA . ILE C 1 110 ? 107.905 -11.995 104.777 1.00 22.65 497 ILE C CA 1
ATOM 4912 C C . ILE C 1 110 ? 106.651 -12.860 104.653 1.00 24.85 497 ILE C C 1
ATOM 4913 O O . ILE C 1 110 ? 105.660 -12.590 105.338 1.00 23.19 497 ILE C O 1
ATOM 4918 N N . MET C 1 111 ? 106.695 -13.866 103.775 1.00 26.11 498 MET C N 1
ATOM 4919 C CA . MET C 1 111 ? 105.593 -14.802 103.573 1.00 29.50 498 MET C CA 1
ATOM 4920 C C . MET C 1 111 ? 105.802 -16.036 104.437 1.00 29.09 498 MET C C 1
ATOM 4921 O O . MET C 1 111 ? 106.952 -16.404 104.707 1.00 28.92 498 MET C O 1
ATOM 4926 N N . PRO C 1 112 ? 104.709 -16.712 104.833 1.00 28.64 499 PRO C N 1
ATOM 4927 C CA . PRO C 1 112 ? 104.833 -18.002 105.528 1.00 27.71 499 PRO C CA 1
ATOM 4928 C C . PRO C 1 112 ? 105.772 -18.947 104.788 1.00 26.82 499 PRO C C 1
ATOM 4929 O O . PRO C 1 112 ? 105.663 -19.055 103.583 1.00 29.12 499 PRO C O 1
ATOM 4933 N N . GLY C 1 113 ? 106.734 -19.542 105.488 1.00 24.78 500 GLY C N 1
ATOM 4934 C CA . GLY C 1 113 ? 107.692 -20.454 104.888 1.00 23.77 500 GLY C CA 1
ATOM 4935 C C . GLY C 1 113 ? 109.091 -20.288 105.454 1.00 22.99 500 GLY C C 1
ATOM 4936 O O . GLY C 1 113 ? 109.317 -19.426 106.298 1.00 22.73 500 GLY C O 1
ATOM 4937 N N . THR C 1 114 ? 110.026 -21.125 105.002 1.00 23.03 501 THR C N 1
ATOM 4938 C CA . THR C 1 114 ? 111.416 -21.002 105.386 1.00 22.93 501 THR C CA 1
ATOM 4939 C C . THR C 1 114 ? 112.135 -19.728 104.868 1.00 22.07 501 THR C C 1
ATOM 4940 O O . THR C 1 114 ? 111.602 -19.000 104.050 1.00 20.51 501 THR C O 1
ATOM 4944 N N . ILE C 1 115 ? 113.340 -19.444 105.383 1.00 21.01 502 ILE C N 1
ATOM 4945 C CA . ILE C 1 115 ? 114.017 -18.213 104.990 1.00 19.17 502 ILE C CA 1
ATOM 4946 C C . ILE C 1 115 ? 114.333 -18.446 103.519 1.00 20.35 502 ILE C C 1
ATOM 4947 O O . ILE C 1 115 ? 114.118 -17.579 102.687 1.00 19.97 502 ILE C O 1
ATOM 4952 N N . LYS C 1 116 ? 114.828 -19.643 103.219 1.00 20.15 503 LYS C N 1
ATOM 4953 C CA . LYS C 1 116 ? 115.161 -20.016 101.854 1.00 22.63 503 LYS C CA 1
ATOM 4954 C C . LYS C 1 116 ? 113.978 -19.912 100.873 1.00 22.51 503 LYS C C 1
ATOM 4955 O O . LYS C 1 116 ? 114.157 -19.392 99.760 1.00 22.82 503 LYS C O 1
ATOM 4961 N N . GLU C 1 117 ? 112.800 -20.419 101.263 1.00 22.02 504 GLU C N 1
ATOM 4962 C CA . GLU C 1 117 ? 111.599 -20.284 100.438 1.00 21.96 504 GLU C CA 1
ATOM 4963 C C . GLU C 1 117 ? 111.270 -18.812 100.169 1.00 23.03 504 GLU C C 1
ATOM 4964 O O . GLU C 1 117 ? 110.823 -18.491 99.052 1.00 20.31 504 GLU C O 1
ATOM 4970 N N . ASN C 1 118 ? 111.529 -17.927 101.160 1.00 20.16 505 ASN C N 1
ATOM 4971 C CA . ASN C 1 118 ? 111.253 -16.500 101.014 1.00 20.79 505 ASN C CA 1
ATOM 4972 C C . ASN C 1 118 ? 112.186 -15.827 100.005 1.00 20.28 505 ASN C C 1
ATOM 4973 O O . ASN C 1 118 ? 111.798 -14.898 99.307 1.00 19.37 505 ASN C O 1
ATOM 4978 N N . ILE C 1 119 ? 113.413 -16.310 99.951 1.00 20.96 506 ILE C N 1
ATOM 4979 C CA . ILE C 1 119 ? 114.410 -15.705 99.101 1.00 23.44 506 ILE C CA 1
ATOM 4980 C C . ILE C 1 119 ? 114.183 -16.098 97.641 1.00 25.65 506 ILE C C 1
ATOM 4981 O O . ILE C 1 119 ? 114.410 -15.289 96.752 1.00 26.83 506 ILE C O 1
ATOM 4986 N N . ILE C 1 120 ? 113.760 -17.335 97.396 1.00 27.40 507 ILE C N 1
ATOM 4987 C CA . ILE C 1 120 ? 113.662 -17.849 96.031 1.00 31.20 507 ILE C CA 1
ATOM 4988 C C . ILE C 1 120 ? 112.233 -17.879 95.498 1.00 34.55 507 ILE C C 1
ATOM 4989 O O . ILE C 1 120 ? 112.005 -18.422 94.400 1.00 36.65 507 ILE C O 1
ATOM 4994 N N . PHE C 1 121 ? 111.273 -17.327 96.245 1.00 36.66 508 PHE C N 1
ATOM 4995 C CA . PHE C 1 121 ? 109.870 -17.623 95.943 1.00 38.56 508 PHE C CA 1
ATOM 4996 C C . PHE C 1 121 ? 109.484 -17.387 94.482 1.00 39.18 508 PHE C C 1
ATOM 4997 O O . PHE C 1 121 ? 109.649 -16.297 93.972 1.00 38.19 508 PHE C O 1
ATOM 5005 N N . GLY C 1 122 ? 108.933 -18.410 93.841 1.00 39.90 509 GLY C N 1
ATOM 5006 C CA . GLY C 1 122 ? 108.415 -18.268 92.495 1.00 41.14 509 GLY C CA 1
ATOM 5007 C C . GLY C 1 122 ? 109.463 -18.162 91.414 1.00 41.34 509 GLY C C 1
ATOM 5008 O O . GLY C 1 122 ? 109.159 -17.693 90.332 1.00 41.91 509 GLY C O 1
ATOM 5009 N N . VAL C 1 123 ? 110.684 -18.610 91.700 1.00 42.86 510 VAL C N 1
ATOM 5010 C CA . VAL C 1 123 ? 111.802 -18.507 90.757 1.00 43.74 510 VAL C CA 1
ATOM 5011 C C . VAL C 1 123 ? 112.553 -19.833 90.756 1.00 45.02 510 VAL C C 1
ATOM 5012 O O . VAL C 1 123 ? 112.524 -20.576 91.746 1.00 46.15 510 VAL C O 1
ATOM 5016 N N . SER C 1 124 ? 113.207 -20.151 89.643 1.00 46.04 511 SER C N 1
ATOM 5017 C CA . SER C 1 124 ? 113.955 -21.410 89.538 1.00 46.48 511 SER C CA 1
ATOM 5018 C C . SER C 1 124 ? 115.124 -21.434 90.517 1.00 46.01 511 SER C C 1
ATOM 5019 O O . SER C 1 124 ? 115.877 -20.459 90.622 1.00 46.19 511 SER C O 1
ATOM 5022 N N . TYR C 1 125 ? 115.275 -22.543 91.233 1.00 45.45 512 TYR C N 1
ATOM 5023 C CA . TYR C 1 125 ? 116.372 -22.689 92.172 1.00 44.85 512 TYR C CA 1
ATOM 5024 C C . TYR C 1 125 ? 117.696 -22.921 91.481 1.00 45.53 512 TYR C C 1
ATOM 5025 O O . TYR C 1 125 ? 117.811 -23.766 90.582 1.00 47.28 512 TYR C O 1
ATOM 5034 N N . ASP C 1 126 ? 118.702 -22.185 91.935 1.00 44.24 513 ASP C N 1
ATOM 5035 C CA . ASP C 1 126 ? 120.041 -22.273 91.400 1.00 43.02 513 ASP C CA 1
ATOM 5036 C C . ASP C 1 126 ? 120.984 -22.146 92.573 1.00 42.49 513 ASP C C 1
ATOM 5037 O O . ASP C 1 126 ? 121.207 -21.041 93.108 1.00 42.70 513 ASP C O 1
ATOM 5042 N N . GLU C 1 127 ? 121.532 -23.286 92.971 1.00 41.30 514 GLU C N 1
ATOM 5043 C CA . GLU C 1 127 ? 122.331 -23.395 94.179 1.00 41.71 514 GLU C CA 1
ATOM 5044 C C . GLU C 1 127 ? 123.419 -22.341 94.264 1.00 40.65 514 GLU C C 1
ATOM 5045 O O . GLU C 1 127 ? 123.512 -21.625 95.261 1.00 40.81 514 GLU C O 1
ATOM 5051 N N . TYR C 1 128 ? 124.221 -22.240 93.205 1.00 39.21 515 TYR C N 1
ATOM 5052 C CA . TYR C 1 128 ? 125.334 -21.307 93.144 1.00 38.16 515 TYR C CA 1
ATOM 5053 C C . TYR C 1 128 ? 124.898 -19.830 93.259 1.00 35.33 515 TYR C C 1
ATOM 5054 O O . TYR C 1 128 ? 125.451 -19.077 94.022 1.00 33.56 515 TYR C O 1
ATOM 5063 N N . ARG C 1 129 ? 123.909 -19.443 92.478 1.00 33.37 516 ARG C N 1
ATOM 5064 C CA . ARG C 1 129 ? 123.341 -18.108 92.562 1.00 32.80 516 ARG C CA 1
ATOM 5065 C C . ARG C 1 129 ? 122.736 -17.812 93.960 1.00 31.41 516 ARG C C 1
ATOM 5066 O O . ARG C 1 129 ? 122.891 -16.706 94.477 1.00 30.07 516 ARG C O 1
ATOM 5074 N N . TYR C 1 130 ? 122.102 -18.815 94.563 1.00 30.42 517 TYR C N 1
ATOM 5075 C CA . TYR C 1 130 ? 121.527 -18.688 95.900 1.00 29.19 517 TYR C CA 1
ATOM 5076 C C . TYR C 1 130 ? 122.584 -18.439 96.967 1.00 29.24 517 TYR C C 1
ATOM 5077 O O . TYR C 1 130 ? 122.455 -17.521 97.762 1.00 29.14 517 TYR C O 1
ATOM 5086 N N . LYS C 1 131 ? 123.653 -19.221 96.956 1.00 28.88 518 LYS C N 1
ATOM 5087 C CA . LYS C 1 131 ? 124.721 -19.034 97.917 1.00 28.40 518 LYS C CA 1
ATOM 5088 C C . LYS C 1 131 ? 125.456 -17.707 97.753 1.00 27.92 518 LYS C C 1
ATOM 5089 O O . LYS C 1 131 ? 125.852 -17.081 98.749 1.00 26.48 518 LYS C O 1
ATOM 5095 N N . SER C 1 132 ? 125.675 -17.280 96.513 1.00 25.56 519 SER C N 1
ATOM 5096 C CA . SER C 1 132 ? 126.335 -16.006 96.347 1.00 25.62 519 SER C CA 1
ATOM 5097 C C . SER C 1 132 ? 125.427 -14.856 96.863 1.00 22.86 519 SER C C 1
ATOM 5098 O O . SER C 1 132 ? 125.940 -13.910 97.405 1.00 22.51 519 SER C O 1
ATOM 5101 N N . VAL C 1 133 ? 124.097 -14.962 96.726 1.00 21.65 520 VAL C N 1
ATOM 5102 C CA . VAL C 1 133 ? 123.207 -13.889 97.209 1.00 18.46 520 VAL C CA 1
ATOM 5103 C C . VAL C 1 133 ? 123.177 -13.887 98.735 1.00 20.46 520 VAL C C 1
ATOM 5104 O O . VAL C 1 133 ? 123.387 -12.842 99.357 1.00 19.64 520 VAL C O 1
ATOM 5108 N N . VAL C 1 134 ? 123.003 -15.065 99.346 1.00 20.16 521 VAL C N 1
ATOM 5109 C CA . VAL C 1 134 ? 123.000 -15.173 100.803 1.00 20.25 521 VAL C CA 1
ATOM 5110 C C . VAL C 1 134 ? 124.295 -14.611 101.390 1.00 20.30 521 VAL C C 1
ATOM 5111 O O . VAL C 1 134 ? 124.291 -13.957 102.448 1.00 19.73 521 VAL C O 1
ATOM 5115 N N . LYS C 1 135 ? 125.414 -14.885 100.715 1.00 20.18 522 LYS C N 1
ATOM 5116 C CA . LYS C 1 135 ? 126.698 -14.457 101.209 1.00 19.32 522 LYS C CA 1
ATOM 5117 C C . LYS C 1 135 ? 126.797 -12.926 101.089 1.00 19.68 522 LYS C C 1
ATOM 5118 O O . LYS C 1 135 ? 127.170 -12.243 102.051 1.00 19.06 522 LYS C O 1
ATOM 5124 N N . ALA C 1 136 ? 126.496 -12.403 99.899 1.00 17.96 523 ALA C N 1
ATOM 5125 C CA . ALA C 1 136 ? 126.674 -10.974 99.643 1.00 18.65 523 ALA C CA 1
ATOM 5126 C C . ALA C 1 136 ? 125.697 -10.130 100.507 1.00 19.21 523 ALA C C 1
ATOM 5127 O O . ALA C 1 136 ? 126.013 -9.008 100.929 1.00 18.25 523 ALA C O 1
ATOM 5129 N N . CYS C 1 137 ? 124.504 -10.666 100.777 1.00 18.37 524 CYS C N 1
ATOM 5130 C CA . CYS C 1 137 ? 123.557 -9.932 101.605 1.00 18.35 524 CYS C CA 1
ATOM 5131 C C . CYS C 1 137 ? 123.829 -10.068 103.107 1.00 19.51 524 CYS C C 1
ATOM 5132 O O . CYS C 1 137 ? 123.006 -9.662 103.906 1.00 19.63 524 CYS C O 1
ATOM 5135 N N . GLN C 1 138 ? 124.993 -10.617 103.484 1.00 20.10 525 GLN C N 1
ATOM 5136 C CA . GLN C 1 138 ? 125.376 -10.800 104.898 1.00 19.85 525 GLN C CA 1
ATOM 5137 C C . GLN C 1 138 ? 124.354 -11.607 105.705 1.00 19.26 525 GLN C C 1
ATOM 5138 O O . GLN C 1 138 ? 124.089 -11.342 106.883 1.00 17.74 525 GLN C O 1
ATOM 5144 N N . LEU C 1 139 ? 123.765 -12.600 105.056 1.00 19.56 526 LEU C N 1
ATOM 5145 C CA . LEU C 1 139 ? 122.773 -13.442 105.729 1.00 18.56 526 LEU C CA 1
ATOM 5146 C C . LEU C 1 139 ? 123.373 -14.622 106.469 1.00 19.75 526 LEU C C 1
ATOM 5147 O O . LEU C 1 139 ? 122.707 -15.253 107.295 1.00 21.05 526 LEU C O 1
ATOM 5152 N N . GLN C 1 140 ? 124.635 -14.945 106.197 1.00 21.95 527 GLN C N 1
ATOM 5153 C CA . GLN C 1 140 ? 125.232 -16.186 106.731 1.00 23.60 527 GLN C CA 1
ATOM 5154 C C . GLN C 1 140 ? 125.373 -16.080 108.232 1.00 23.15 527 GLN C C 1
ATOM 5155 O O . GLN C 1 140 ? 125.155 -17.039 108.961 1.00 21.30 527 GLN C O 1
ATOM 5161 N N . GLN C 1 141 ? 125.742 -14.882 108.672 1.00 23.12 528 GLN C N 1
ATOM 5162 C CA . GLN C 1 141 ? 125.831 -14.518 110.080 1.00 22.60 528 GLN C CA 1
ATOM 5163 C C . GLN C 1 141 ? 124.464 -14.585 110.804 1.00 21.44 528 GLN C C 1
ATOM 5164 O O . GLN C 1 141 ? 124.384 -14.759 112.030 1.00 20.69 528 GLN C O 1
ATOM 5170 N N . ASP C 1 142 ? 123.378 -14.408 110.077 1.00 19.71 529 ASP C N 1
ATOM 5171 C CA . ASP C 1 142 ? 122.071 -14.567 110.719 1.00 19.38 529 ASP C CA 1
ATOM 5172 C C . ASP C 1 142 ? 121.722 -16.017 110.807 1.00 18.94 529 ASP C C 1
ATOM 5173 O O . ASP C 1 142 ? 121.371 -16.508 111.873 1.00 19.25 529 ASP C O 1
ATOM 5178 N N . ILE C 1 143 ? 121.791 -16.720 109.664 1.00 20.84 530 ILE C N 1
ATOM 5179 C CA . ILE C 1 143 ? 121.260 -18.092 109.593 1.00 20.39 530 ILE C CA 1
ATOM 5180 C C . ILE C 1 143 ? 122.064 -19.067 110.447 1.00 22.32 530 ILE C C 1
ATOM 5181 O O . ILE C 1 143 ? 121.546 -20.085 110.920 1.00 21.49 530 ILE C O 1
ATOM 5186 N N . THR C 1 144 ? 123.331 -18.751 110.668 1.00 21.08 531 THR C N 1
ATOM 5187 C CA . THR C 1 144 ? 124.145 -19.598 111.535 1.00 23.93 531 THR C CA 1
ATOM 5188 C C . THR C 1 144 ? 123.747 -19.544 113.042 1.00 24.03 531 THR C C 1
ATOM 5189 O O . THR C 1 144 ? 124.168 -20.383 113.829 1.00 23.24 531 THR C O 1
ATOM 5193 N N . LYS C 1 145 ? 122.900 -18.579 113.423 1.00 24.20 532 LYS C N 1
ATOM 5194 C CA . LYS C 1 145 ? 122.433 -18.467 114.806 1.00 22.41 532 LYS C CA 1
ATOM 5195 C C . LYS C 1 145 ? 121.230 -19.395 114.980 1.00 20.80 532 LYS C C 1
ATOM 5196 O O . LYS C 1 145 ? 120.721 -19.525 116.076 1.00 18.58 532 LYS C O 1
ATOM 5202 N N . PHE C 1 146 ? 120.764 -20.017 113.896 1.00 18.21 533 PHE C N 1
ATOM 5203 C CA . PHE C 1 146 ? 119.574 -20.869 113.964 1.00 20.08 533 PHE C CA 1
ATOM 5204 C C . PHE C 1 146 ? 119.897 -22.401 113.789 1.00 20.30 533 PHE C C 1
ATOM 5205 O O . PHE C 1 146 ? 120.699 -22.788 112.927 1.00 19.49 533 PHE C O 1
ATOM 5213 N N . ALA C 1 147 ? 119.273 -23.238 114.618 1.00 19.23 534 ALA C N 1
ATOM 5214 C CA . ALA C 1 147 ? 119.357 -24.714 114.526 1.00 21.93 534 ALA C CA 1
ATOM 5215 C C . ALA C 1 147 ? 119.147 -25.258 113.111 1.00 23.23 534 ALA C C 1
ATOM 5216 O O . ALA C 1 147 ? 119.892 -26.110 112.681 1.00 24.30 534 ALA C O 1
ATOM 5218 N N . GLU C 1 148 ? 118.145 -24.756 112.392 1.00 23.50 535 GLU C N 1
ATOM 5219 C CA . GLU C 1 148 ? 117.866 -25.228 111.029 1.00 24.79 535 GLU C CA 1
ATOM 5220 C C . GLU C 1 148 ? 118.397 -24.263 109.927 1.00 25.27 535 GLU C C 1
ATOM 5221 O O . GLU C 1 148 ? 118.097 -24.432 108.750 1.00 25.44 535 GLU C O 1
ATOM 5227 N N . GLN C 1 149 ? 119.160 -23.247 110.329 1.00 24.15 536 GLN C N 1
ATOM 5228 C CA . GLN C 1 149 ? 119.774 -22.313 109.402 1.00 23.80 536 GLN C CA 1
ATOM 5229 C C . GLN C 1 149 ? 118.755 -21.718 108.416 1.00 22.97 536 GLN C C 1
ATOM 5230 O O . GLN C 1 149 ? 117.727 -21.228 108.853 1.00 23.94 536 GLN C O 1
ATOM 5236 N N . ASP C 1 150 ? 118.999 -21.765 107.111 1.00 21.93 537 ASP C N 1
ATOM 5237 C CA . ASP C 1 150 ? 118.029 -21.171 106.190 1.00 22.58 537 ASP C CA 1
ATOM 5238 C C . ASP C 1 150 ? 116.753 -22.031 105.954 1.00 22.84 537 ASP C C 1
ATOM 5239 O O . ASP C 1 150 ? 115.869 -21.612 105.233 1.00 23.55 537 ASP C O 1
ATOM 5244 N N . ASN C 1 151 ? 116.656 -23.206 106.580 1.00 23.41 538 ASN C N 1
ATOM 5245 C CA . ASN C 1 151 ? 115.402 -23.956 106.577 1.00 24.13 538 ASN C CA 1
ATOM 5246 C C . ASN C 1 151 ? 114.546 -23.573 107.794 1.00 24.16 538 ASN C C 1
ATOM 5247 O O . ASN C 1 151 ? 113.565 -24.239 108.098 1.00 24.76 538 ASN C O 1
ATOM 5252 N N . THR C 1 152 ? 114.926 -22.508 108.496 1.00 21.12 539 THR C N 1
ATOM 5253 C CA . THR C 1 152 ? 114.145 -22.066 109.622 1.00 20.07 539 THR C CA 1
ATOM 5254 C C . THR C 1 152 ? 112.800 -21.544 109.106 1.00 20.11 539 THR C C 1
ATOM 5255 O O . THR C 1 152 ? 112.725 -20.849 108.093 1.00 19.47 539 THR C O 1
ATOM 5259 N N . VAL C 1 153 ? 111.740 -21.836 109.833 1.00 20.47 540 VAL C N 1
ATOM 5260 C CA . VAL C 1 153 ? 110.382 -21.484 109.373 1.00 20.89 540 VAL C CA 1
ATOM 5261 C C . VAL C 1 153 ? 109.996 -20.107 109.892 1.00 20.94 540 VAL C C 1
ATOM 5262 O O . VAL C 1 153 ? 110.133 -19.831 111.075 1.00 22.54 540 VAL C O 1
ATOM 5266 N N . LEU C 1 154 ? 109.532 -19.227 109.011 1.00 22.87 541 LEU C N 1
ATOM 5267 C CA . LEU C 1 154 ? 109.066 -17.911 109.432 1.00 22.92 541 LEU C CA 1
ATOM 5268 C C . LEU C 1 154 ? 107.540 -17.859 109.274 1.00 23.64 541 LEU C C 1
ATOM 5269 O O . LEU C 1 154 ? 107.000 -18.447 108.345 1.00 24.79 541 LEU C O 1
ATOM 5274 N N . GLY C 1 155 ? 106.854 -17.152 110.147 1.00 22.67 542 GLY C N 1
ATOM 5275 C CA . GLY C 1 155 ? 105.445 -16.885 109.922 1.00 26.45 542 GLY C CA 1
ATOM 5276 C C . GLY C 1 155 ? 105.299 -15.551 109.199 1.00 27.83 542 GLY C C 1
ATOM 5277 O O . GLY C 1 155 ? 106.271 -14.815 108.986 1.00 28.52 542 GLY C O 1
ATOM 5278 N N . GLU C 1 156 ? 104.075 -15.240 108.816 1.00 27.88 543 GLU C N 1
ATOM 5279 C CA . GLU C 1 156 ? 103.786 -14.057 108.055 1.00 28.27 543 GLU C CA 1
ATOM 5280 C C . GLU C 1 156 ? 104.344 -12.883 108.840 1.00 26.82 543 GLU C C 1
ATOM 5281 O O . GLU C 1 156 ? 104.222 -12.825 110.062 1.00 26.64 543 GLU C O 1
ATOM 5287 N N . GLY C 1 157 ? 105.034 -11.992 108.136 1.00 25.72 544 GLY C N 1
ATOM 5288 C CA . GLY C 1 157 ? 105.618 -10.815 108.766 1.00 24.02 544 GLY C CA 1
ATOM 5289 C C . GLY C 1 157 ? 106.979 -11.037 109.422 1.00 22.71 544 GLY C C 1
ATOM 5290 O O . GLY C 1 157 ? 107.643 -10.051 109.729 1.00 22.33 544 GLY C O 1
ATOM 5291 N N . GLY C 1 158 ? 107.372 -12.292 109.658 1.00 19.73 545 GLY C N 1
ATOM 5292 C CA . GLY C 1 158 ? 108.637 -12.611 110.331 1.00 21.17 545 GLY C CA 1
ATOM 5293 C C . GLY C 1 158 ? 108.904 -11.750 111.543 1.00 21.18 545 GLY C C 1
ATOM 5294 O O . GLY C 1 158 ? 109.984 -11.114 111.709 1.00 18.75 545 GLY C O 1
ATOM 5295 N N . VAL C 1 159 ? 107.902 -11.765 112.410 1.00 20.02 546 VAL C N 1
ATOM 5296 C CA . VAL C 1 159 ? 107.692 -10.763 113.456 1.00 21.99 546 VAL C CA 1
ATOM 5297 C C . VAL C 1 159 ? 108.757 -10.782 114.590 1.00 20.93 546 VAL C C 1
ATOM 5298 O O . VAL C 1 159 ? 109.046 -9.746 115.139 1.00 20.85 546 VAL C O 1
ATOM 5302 N N . THR C 1 160 ? 109.350 -11.932 114.919 1.00 19.75 547 THR C N 1
ATOM 5303 C CA . THR C 1 160 ? 110.422 -11.994 115.956 1.00 20.23 547 THR C CA 1
ATOM 5304 C C . THR C 1 160 ? 111.855 -11.689 115.460 1.00 20.08 547 THR C C 1
ATOM 5305 O O . THR C 1 160 ? 112.786 -11.680 116.243 1.00 21.29 547 THR C O 1
ATOM 5309 N N . LEU C 1 161 ? 112.029 -11.511 114.156 1.00 18.11 548 LEU C N 1
ATOM 5310 C CA . LEU C 1 161 ? 113.289 -11.071 113.546 1.00 17.27 548 LEU C CA 1
ATOM 5311 C C . LEU C 1 161 ? 113.511 -9.580 113.831 1.00 16.34 548 LEU C C 1
ATOM 5312 O O . LEU C 1 161 ? 112.553 -8.835 114.095 1.00 16.37 548 LEU C O 1
ATOM 5317 N N . SER C 1 162 ? 114.758 -9.118 113.745 1.00 15.77 549 SER C N 1
ATOM 5318 C CA . SER C 1 162 ? 115.008 -7.672 113.776 1.00 14.22 549 SER C CA 1
ATOM 5319 C C . SER C 1 162 ? 114.600 -7.024 112.441 1.00 14.45 549 SER C C 1
ATOM 5320 O O . SER C 1 162 ? 114.405 -7.714 111.427 1.00 12.00 549 SER C O 1
ATOM 5323 N N . GLY C 1 163 ? 114.514 -5.694 112.439 1.00 13.26 550 GLY C N 1
ATOM 5324 C CA . GLY C 1 163 ? 114.235 -4.944 111.222 1.00 13.93 550 GLY C CA 1
ATOM 5325 C C . GLY C 1 163 ? 115.328 -5.204 110.183 1.00 14.42 550 GLY C C 1
ATOM 5326 O O . GLY C 1 163 ? 115.048 -5.362 108.988 1.00 13.52 550 GLY C O 1
ATOM 5327 N N . GLY C 1 164 ? 116.585 -5.201 110.625 1.00 13.28 551 GLY C N 1
ATOM 5328 C CA . GLY C 1 164 ? 117.691 -5.385 109.694 1.00 13.54 551 GLY C CA 1
ATOM 5329 C C . GLY C 1 164 ? 117.688 -6.792 109.119 1.00 15.18 551 GLY C C 1
ATOM 5330 O O . GLY C 1 164 ? 117.971 -6.949 107.924 1.00 15.42 551 GLY C O 1
ATOM 5331 N N . GLN C 1 165 ? 117.322 -7.801 109.919 1.00 15.27 552 GLN C N 1
ATOM 5332 C CA . GLN C 1 165 ? 117.221 -9.178 109.374 1.00 16.14 552 GLN C CA 1
ATOM 5333 C C . GLN C 1 165 ? 116.115 -9.290 108.330 1.00 17.38 552 GLN C C 1
ATOM 5334 O O . GLN C 1 165 ? 116.321 -9.926 107.289 1.00 18.89 552 GLN C O 1
ATOM 5340 N N . ARG C 1 166 ? 114.948 -8.696 108.585 1.00 17.49 553 ARG C N 1
ATOM 5341 C CA . ARG C 1 166 ? 113.862 -8.689 107.556 1.00 19.11 553 ARG C CA 1
ATOM 5342 C C . ARG C 1 166 ? 114.265 -7.992 106.229 1.00 19.46 553 ARG C C 1
ATOM 5343 O O . ARG C 1 166 ? 114.002 -8.507 105.102 1.00 19.36 553 ARG C O 1
ATOM 5351 N N . ALA C 1 167 ? 114.883 -6.819 106.366 1.00 18.65 554 ALA C N 1
ATOM 5352 C CA . ALA C 1 167 ? 115.384 -6.102 105.216 1.00 18.52 554 ALA C CA 1
ATOM 5353 C C . ALA C 1 167 ? 116.346 -6.974 104.410 1.00 18.53 554 ALA C C 1
ATOM 5354 O O . ALA C 1 167 ? 116.234 -7.068 103.180 1.00 20.89 554 ALA C O 1
ATOM 5356 N N . ARG C 1 168 ? 117.286 -7.619 105.076 1.00 19.04 555 ARG C N 1
ATOM 5357 C CA . ARG C 1 168 ? 118.253 -8.480 104.361 1.00 17.69 555 ARG C CA 1
ATOM 5358 C C . ARG C 1 168 ? 117.590 -9.620 103.618 1.00 17.02 555 ARG C C 1
ATOM 5359 O O . ARG C 1 168 ? 117.974 -9.909 102.504 1.00 19.00 555 ARG C O 1
ATOM 5367 N N . ILE C 1 169 ? 116.602 -10.273 104.216 1.00 15.72 556 ILE C N 1
ATOM 5368 C CA . ILE C 1 169 ? 115.944 -11.380 103.545 1.00 16.20 556 ILE C CA 1
ATOM 5369 C C . ILE C 1 169 ? 115.183 -10.847 102.330 1.00 17.51 556 ILE C C 1
ATOM 5370 O O . ILE C 1 169 ? 115.165 -11.479 101.256 1.00 17.55 556 ILE C O 1
ATOM 5375 N N . SER C 1 170 ? 114.571 -9.670 102.480 1.00 17.98 557 SER C N 1
ATOM 5376 C CA . SER C 1 170 ? 113.744 -9.171 101.399 1.00 18.21 557 SER C CA 1
ATOM 5377 C C . SER C 1 170 ? 114.616 -8.496 100.299 1.00 17.83 557 SER C C 1
ATOM 5378 O O . SER C 1 170 ? 114.291 -8.495 99.103 1.00 18.62 557 SER C O 1
ATOM 5381 N N . LEU C 1 171 ? 115.747 -7.947 100.692 1.00 17.21 558 LEU C N 1
ATOM 5382 C CA . LEU C 1 171 ? 116.749 -7.535 99.706 1.00 17.41 558 LEU C CA 1
ATOM 5383 C C . LEU C 1 171 ? 117.257 -8.782 98.979 1.00 15.73 558 LEU C C 1
ATOM 5384 O O . LEU C 1 171 ? 117.270 -8.840 97.771 1.00 15.95 558 LEU C O 1
ATOM 5389 N N . ALA C 1 172 ? 117.619 -9.809 99.712 1.00 15.51 559 ALA C N 1
ATOM 5390 C CA . ALA C 1 172 ? 118.149 -10.991 99.030 1.00 17.03 559 ALA C CA 1
ATOM 5391 C C . ALA C 1 172 ? 117.138 -11.529 98.012 1.00 17.45 559 ALA C C 1
ATOM 5392 O O . ALA C 1 172 ? 117.520 -11.950 96.933 1.00 18.32 559 ALA C O 1
ATOM 5394 N N . ARG C 1 173 ? 115.852 -11.469 98.350 1.00 18.87 560 ARG C N 1
ATOM 5395 C CA . ARG C 1 173 ? 114.775 -11.892 97.446 1.00 19.44 560 ARG C CA 1
ATOM 5396 C C . ARG C 1 173 ? 114.733 -11.099 96.147 1.00 18.87 560 ARG C C 1
ATOM 5397 O O . ARG C 1 173 ? 114.687 -11.675 95.083 1.00 19.01 560 ARG C O 1
ATOM 5405 N N . ALA C 1 174 ? 114.758 -9.777 96.244 1.00 18.87 561 ALA C N 1
ATOM 5406 C CA . ALA C 1 174 ? 114.811 -8.898 95.080 1.00 18.31 561 ALA C CA 1
ATOM 5407 C C . ALA C 1 174 ? 116.047 -9.137 94.196 1.00 18.68 561 ALA C C 1
ATOM 5408 O O . ALA C 1 174 ? 115.952 -9.033 92.981 1.00 19.93 561 ALA C O 1
ATOM 5410 N N . VAL C 1 175 ? 117.188 -9.423 94.818 1.00 18.99 562 VAL C N 1
ATOM 5411 C CA . VAL C 1 175 ? 118.488 -9.575 94.133 1.00 20.10 562 VAL C CA 1
ATOM 5412 C C . VAL C 1 175 ? 118.622 -10.983 93.494 1.00 21.16 562 VAL C C 1
ATOM 5413 O O . VAL C 1 175 ? 119.222 -11.137 92.426 1.00 21.15 562 VAL C O 1
ATOM 5417 N N . TYR C 1 176 ? 118.055 -12.000 94.144 1.00 21.04 563 TYR C N 1
ATOM 5418 C CA . TYR C 1 176 ? 118.025 -13.345 93.585 1.00 21.92 563 TYR C CA 1
ATOM 5419 C C . TYR C 1 176 ? 117.294 -13.432 92.237 1.00 24.43 563 TYR C C 1
ATOM 5420 O O . TYR C 1 176 ? 117.750 -14.117 91.314 1.00 23.74 563 TYR C O 1
ATOM 5429 N N . LYS C 1 177 ? 116.156 -12.754 92.156 1.00 23.74 564 LYS C N 1
ATOM 5430 C CA . LYS C 1 177 ? 115.463 -12.589 90.907 1.00 27.13 564 LYS C CA 1
ATOM 5431 C C . LYS C 1 177 ? 116.412 -12.019 89.811 1.00 26.55 564 LYS C C 1
ATOM 5432 O O . LYS C 1 177 ? 117.139 -11.018 90.023 1.00 27.02 564 LYS C O 1
ATOM 5438 N N . ASP C 1 178 ? 116.442 -12.682 88.661 1.00 27.15 565 ASP C N 1
ATOM 5439 C CA . ASP C 1 178 ? 117.250 -12.199 87.532 1.00 28.67 565 ASP C CA 1
ATOM 5440 C C . ASP C 1 178 ? 116.498 -11.124 86.800 1.00 27.97 565 ASP C C 1
ATOM 5441 O O . ASP C 1 178 ? 115.515 -11.410 86.106 1.00 31.20 565 ASP C O 1
ATOM 5446 N N . ALA C 1 179 ? 116.930 -9.883 86.902 1.00 25.93 566 ALA C N 1
ATOM 5447 C CA . ALA C 1 179 ? 116.141 -8.864 86.233 1.00 24.65 566 ALA C CA 1
ATOM 5448 C C . ALA C 1 179 ? 117.023 -7.987 85.400 1.00 23.49 566 ALA C C 1
ATOM 5449 O O . ALA C 1 179 ? 118.245 -8.041 85.526 1.00 23.85 566 ALA C O 1
ATOM 5451 N N . ASP C 1 180 ? 116.405 -7.159 84.571 1.00 23.04 567 ASP C N 1
ATOM 5452 C CA . ASP C 1 180 ? 117.162 -6.142 83.860 1.00 25.58 567 ASP C CA 1
ATOM 5453 C C . ASP C 1 180 ? 117.393 -4.878 84.695 1.00 25.42 567 ASP C C 1
ATOM 5454 O O . ASP C 1 180 ? 118.364 -4.166 84.484 1.00 25.31 567 ASP C O 1
ATOM 5459 N N . LEU C 1 181 ? 116.486 -4.599 85.631 1.00 22.72 568 LEU C N 1
ATOM 5460 C CA . LEU C 1 181 ? 116.536 -3.337 86.366 1.00 23.02 568 LEU C CA 1
ATOM 5461 C C . LEU C 1 181 ? 116.093 -3.584 87.827 1.00 21.25 568 LEU C C 1
ATOM 5462 O O . LEU C 1 181 ? 115.007 -4.160 88.058 1.00 22.32 568 LEU C O 1
ATOM 5467 N N . TYR C 1 182 ? 116.932 -3.172 88.776 1.00 18.55 569 TYR C N 1
ATOM 5468 C CA . TYR C 1 182 ? 116.667 -3.365 90.214 1.00 17.63 569 TYR C CA 1
ATOM 5469 C C . TYR C 1 182 ? 116.341 -2.043 90.906 1.00 17.60 569 TYR C C 1
ATOM 5470 O O . TYR C 1 182 ? 117.135 -1.096 90.857 1.00 18.72 569 TYR C O 1
ATOM 5479 N N . LEU C 1 183 ? 115.192 -2.001 91.570 1.00 17.83 570 LEU C N 1
ATOM 5480 C CA . LEU C 1 183 ? 114.757 -0.817 92.345 1.00 18.10 570 LEU C CA 1
ATOM 5481 C C . LEU C 1 183 ? 114.775 -1.125 93.833 1.00 17.53 570 LEU C C 1
ATOM 5482 O O . LEU C 1 183 ? 114.056 -2.001 94.310 1.00 19.88 570 LEU C O 1
ATOM 5487 N N . LEU C 1 184 ? 115.604 -0.389 94.549 1.00 16.35 571 LEU C N 1
ATOM 5488 C CA . LEU C 1 184 ? 115.969 -0.698 95.920 1.00 16.56 571 LEU C CA 1
ATOM 5489 C C . LEU C 1 184 ? 115.596 0.516 96.777 1.00 16.99 571 LEU C C 1
ATOM 5490 O O . LEU C 1 184 ? 116.378 1.463 96.883 1.00 16.72 571 LEU C O 1
ATOM 5495 N N . ASP C 1 185 ? 114.379 0.486 97.356 1.00 16.57 572 ASP C N 1
ATOM 5496 C CA . ASP C 1 185 ? 113.859 1.598 98.154 1.00 15.67 572 ASP C CA 1
ATOM 5497 C C . ASP C 1 185 ? 114.311 1.534 99.618 1.00 15.37 572 ASP C C 1
ATOM 5498 O O . ASP C 1 185 ? 113.722 0.811 100.389 1.00 16.17 572 ASP C O 1
ATOM 5503 N N . SER C 1 186 ? 115.380 2.240 99.964 1.00 15.26 573 SER C N 1
ATOM 5504 C CA . SER C 1 186 ? 115.793 2.492 101.351 1.00 16.78 573 SER C CA 1
ATOM 5505 C C . SER C 1 186 ? 116.021 1.234 102.211 1.00 16.43 573 SER C C 1
ATOM 5506 O O . SER C 1 186 ? 115.567 1.192 103.346 1.00 17.81 573 SER C O 1
ATOM 5509 N N . PRO C 1 187 ? 116.748 0.232 101.717 1.00 16.47 574 PRO C N 1
ATOM 5510 C CA . PRO C 1 187 ? 117.053 -0.944 102.533 1.00 15.35 574 PRO C CA 1
ATOM 5511 C C . PRO C 1 187 ? 117.960 -0.620 103.710 1.00 15.88 574 PRO C C 1
ATOM 5512 O O . PRO C 1 187 ? 117.913 -1.297 104.719 1.00 17.50 574 PRO C O 1
ATOM 5516 N N . PHE C 1 188 ? 118.768 0.423 103.584 1.00 15.78 575 PHE C N 1
ATOM 5517 C CA . PHE C 1 188 ? 119.775 0.735 104.590 1.00 14.75 575 PHE C CA 1
ATOM 5518 C C . PHE C 1 188 ? 119.307 1.860 105.550 1.00 15.54 575 PHE C C 1
ATOM 5519 O O . PHE C 1 188 ? 119.844 2.959 105.520 1.00 12.67 575 PHE C O 1
ATOM 5527 N N . GLY C 1 189 ? 118.306 1.546 106.396 1.00 15.87 576 GLY C N 1
ATOM 5528 C CA . GLY C 1 189 ? 117.768 2.461 107.400 1.00 17.21 576 GLY C CA 1
ATOM 5529 C C . GLY C 1 189 ? 117.730 1.980 108.861 1.00 18.58 576 GLY C C 1
ATOM 5530 O O . GLY C 1 189 ? 117.061 2.605 109.682 1.00 17.85 576 GLY C O 1
ATOM 5531 N N . TYR C 1 190 ? 118.434 0.893 109.203 1.00 17.56 577 TYR C N 1
ATOM 5532 C CA . TYR C 1 190 ? 118.349 0.301 110.559 1.00 15.33 577 TYR C CA 1
ATOM 5533 C C . TYR C 1 190 ? 119.545 0.588 111.445 1.00 15.61 577 TYR C C 1
ATOM 5534 O O . TYR C 1 190 ? 120.497 1.276 111.017 1.00 13.49 577 TYR C O 1
ATOM 5543 N N . LEU C 1 191 ? 119.508 0.031 112.665 1.00 15.37 578 LEU C N 1
ATOM 5544 C CA . LEU C 1 191 ? 120.525 0.323 113.695 1.00 16.08 578 LEU C CA 1
ATOM 5545 C C . LEU C 1 191 ? 121.854 -0.388 113.511 1.00 15.64 578 LEU C C 1
ATOM 5546 O O . LEU C 1 191 ? 122.887 0.140 113.949 1.00 13.68 578 LEU C O 1
ATOM 5551 N N . ASP C 1 192 ? 121.839 -1.552 112.827 1.00 15.87 579 ASP C N 1
ATOM 5552 C CA . ASP C 1 192 ? 123.056 -2.376 112.668 1.00 13.21 579 ASP C CA 1
ATOM 5553 C C . ASP C 1 192 ? 123.847 -1.861 111.455 1.00 13.45 579 ASP C C 1
ATOM 5554 O O . ASP C 1 192 ? 123.900 -2.450 110.406 1.00 12.01 579 ASP C O 1
ATOM 5559 N N . VAL C 1 193 ? 124.437 -0.688 111.634 1.00 16.35 580 VAL C N 1
ATOM 5560 C CA . VAL C 1 193 ? 124.998 0.093 110.534 1.00 17.63 580 VAL C CA 1
ATOM 5561 C C . VAL C 1 193 ? 126.266 -0.491 109.916 1.00 17.27 580 VAL C C 1
ATOM 5562 O O . VAL C 1 193 ? 126.479 -0.325 108.729 1.00 16.80 580 VAL C O 1
ATOM 5566 N N . PHE C 1 194 ? 127.091 -1.169 110.714 1.00 16.45 581 PHE C N 1
ATOM 5567 C CA . PHE C 1 194 ? 128.279 -1.879 110.187 1.00 18.15 581 PHE C CA 1
ATOM 5568 C C . PHE C 1 194 ? 127.903 -3.008 109.219 1.00 17.23 581 PHE C C 1
ATOM 5569 O O . PHE C 1 194 ? 128.528 -3.190 108.163 1.00 18.50 581 PHE C O 1
ATOM 5577 N N . THR C 1 195 ? 126.889 -3.778 109.576 1.00 16.24 582 THR C N 1
ATOM 5578 C CA . THR C 1 195 ? 126.376 -4.807 108.674 1.00 16.10 582 THR C CA 1
ATOM 5579 C C . THR C 1 195 ? 125.882 -4.176 107.352 1.00 15.67 582 THR C C 1
ATOM 5580 O O . THR C 1 195 ? 126.160 -4.680 106.269 1.00 16.72 582 THR C O 1
ATOM 5584 N N . GLU C 1 196 ? 125.187 -3.039 107.433 1.00 16.42 583 GLU C N 1
ATOM 5585 C CA . GLU C 1 196 ? 124.674 -2.348 106.225 1.00 14.09 583 GLU C CA 1
ATOM 5586 C C . GLU C 1 196 ? 125.811 -1.835 105.314 1.00 15.89 583 GLU C C 1
ATOM 5587 O O . GLU C 1 196 ? 125.676 -1.768 104.088 1.00 14.03 583 GLU C O 1
ATOM 5593 N N . GLU C 1 197 ? 126.896 -1.400 105.936 1.00 15.12 584 GLU C N 1
ATOM 5594 C CA . GLU C 1 197 ? 128.064 -0.979 105.185 1.00 17.72 584 GLU C CA 1
ATOM 5595 C C . GLU C 1 197 ? 128.622 -2.099 104.352 1.00 16.90 584 GLU C C 1
ATOM 5596 O O . GLU C 1 197 ? 128.945 -1.856 103.189 1.00 17.32 584 GLU C O 1
ATOM 5602 N N . GLN C 1 198 ? 128.692 -3.310 104.933 1.00 16.62 585 GLN C N 1
ATOM 5603 C CA . GLN C 1 198 ? 129.195 -4.499 104.241 1.00 17.79 585 GLN C CA 1
ATOM 5604 C C . GLN C 1 198 ? 128.234 -4.914 103.140 1.00 16.94 585 GLN C C 1
ATOM 5605 O O . GLN C 1 198 ? 128.658 -5.341 102.067 1.00 19.44 585 GLN C O 1
ATOM 5611 N N . VAL C 1 199 ? 126.923 -4.842 103.412 1.00 16.08 586 VAL C N 1
ATOM 5612 C CA . VAL C 1 199 ? 125.925 -5.239 102.427 1.00 14.24 586 VAL C CA 1
ATOM 5613 C C . VAL C 1 199 ? 126.038 -4.316 101.238 1.00 14.86 586 VAL C C 1
ATOM 5614 O O . VAL C 1 199 ? 125.974 -4.779 100.095 1.00 14.71 586 VAL C O 1
ATOM 5618 N N . PHE C 1 200 ? 126.163 -3.011 101.481 1.00 15.35 587 PHE C N 1
ATOM 5619 C CA . PHE C 1 200 ? 126.218 -2.083 100.340 1.00 16.93 587 PHE C CA 1
ATOM 5620 C C . PHE C 1 200 ? 127.410 -2.402 99.401 1.00 17.49 587 PHE C C 1
ATOM 5621 O O . PHE C 1 200 ? 127.298 -2.315 98.190 1.00 20.93 587 PHE C O 1
ATOM 5629 N N . GLU C 1 201 ? 128.552 -2.715 99.983 1.00 19.47 588 GLU C N 1
ATOM 5630 C CA . GLU C 1 201 ? 129.769 -3.021 99.236 1.00 21.71 588 GLU C CA 1
ATOM 5631 C C . GLU C 1 201 ? 129.663 -4.402 98.587 1.00 19.49 588 GLU C C 1
ATOM 5632 O O . GLU C 1 201 ? 129.765 -4.531 97.378 1.00 19.55 588 GLU C O 1
ATOM 5638 N N . SER C 1 202 ? 129.376 -5.429 99.372 1.00 19.88 589 SER C N 1
ATOM 5639 C CA . SER C 1 202 ? 129.325 -6.764 98.796 1.00 21.25 589 SER C CA 1
ATOM 5640 C C . SER C 1 202 ? 128.178 -6.971 97.850 1.00 20.72 589 SER C C 1
ATOM 5641 O O . SER C 1 202 ? 128.353 -7.575 96.776 1.00 22.91 589 SER C O 1
ATOM 5644 N N . CYS C 1 203 ? 126.985 -6.509 98.216 1.00 19.77 590 CYS C N 1
ATOM 5645 C CA . CYS C 1 203 ? 125.834 -6.827 97.359 1.00 20.25 590 CYS C CA 1
ATOM 5646 C C . CYS C 1 203 ? 125.680 -5.777 96.251 1.00 19.95 590 CYS C C 1
ATOM 5647 O O . CYS C 1 203 ? 125.831 -6.096 95.066 1.00 19.75 590 CYS C O 1
ATOM 5650 N N . VAL C 1 204 ? 125.421 -4.521 96.640 1.00 19.97 591 VAL C N 1
ATOM 5651 C CA . VAL C 1 204 ? 125.102 -3.449 95.689 1.00 17.58 591 VAL C CA 1
ATOM 5652 C C . VAL C 1 204 ? 126.276 -3.062 94.764 1.00 19.51 591 VAL C C 1
ATOM 5653 O O . VAL C 1 204 ? 126.050 -2.916 93.589 1.00 18.84 591 VAL C O 1
ATOM 5657 N N . CYS C 1 205 ? 127.495 -2.862 95.298 1.00 19.80 592 CYS C N 1
ATOM 5658 C CA . CYS C 1 205 ? 128.644 -2.471 94.455 1.00 21.89 592 CYS C CA 1
ATOM 5659 C C . CYS C 1 205 ? 129.252 -3.674 93.696 1.00 21.64 592 CYS C C 1
ATOM 5660 O O . CYS C 1 205 ? 129.431 -3.593 92.531 1.00 26.11 592 CYS C O 1
ATOM 5663 N N . LYS C 1 206 ? 129.499 -4.790 94.367 1.00 21.45 593 LYS C N 1
ATOM 5664 C CA . LYS C 1 206 ? 130.234 -5.928 93.800 1.00 20.17 593 LYS C CA 1
ATOM 5665 C C . LYS C 1 206 ? 129.391 -6.960 93.080 1.00 19.62 593 LYS C C 1
ATOM 5666 O O . LYS C 1 206 ? 129.446 -7.026 91.850 1.00 20.08 593 LYS C O 1
ATOM 5672 N N . LEU C 1 207 ? 128.525 -7.667 93.798 1.00 19.43 594 LEU C N 1
ATOM 5673 C CA . LEU C 1 207 ? 127.626 -8.657 93.171 1.00 18.82 594 LEU C CA 1
ATOM 5674 C C . LEU C 1 207 ? 126.764 -8.136 92.030 1.00 19.41 594 LEU C C 1
ATOM 5675 O O . LEU C 1 207 ? 126.636 -8.783 90.980 1.00 20.05 594 LEU C O 1
ATOM 5680 N N . MET C 1 208 ? 126.202 -6.952 92.202 1.00 17.35 595 MET C N 1
ATOM 5681 C CA . MET C 1 208 ? 125.329 -6.380 91.190 1.00 17.97 595 MET C CA 1
ATOM 5682 C C . MET C 1 208 ? 126.002 -5.362 90.253 1.00 19.00 595 MET C C 1
ATOM 5683 O O . MET C 1 208 ? 125.300 -4.633 89.501 1.00 19.02 595 MET C O 1
ATOM 5688 N N . ALA C 1 209 ? 127.340 -5.312 90.265 1.00 20.36 596 ALA C N 1
ATOM 5689 C CA . ALA C 1 209 ? 128.113 -4.395 89.397 1.00 21.46 596 ALA C CA 1
ATOM 5690 C C . ALA C 1 209 ? 127.627 -4.206 87.959 1.00 21.00 596 ALA C C 1
ATOM 5691 O O . ALA C 1 209 ? 127.671 -3.109 87.423 1.00 21.06 596 ALA C O 1
ATOM 5693 N N . ASN C 1 210 ? 127.127 -5.264 87.347 1.00 20.65 597 ASN C N 1
ATOM 5694 C CA . ASN C 1 210 ? 126.707 -5.146 85.964 1.00 21.42 597 ASN C CA 1
ATOM 5695 C C . ASN C 1 210 ? 125.209 -5.034 85.775 1.00 20.94 597 ASN C C 1
ATOM 5696 O O . ASN C 1 210 ? 124.745 -5.060 84.644 1.00 19.38 597 ASN C O 1
ATOM 5701 N N . LYS C 1 211 ? 124.451 -4.850 86.857 1.00 20.26 598 LYS C N 1
ATOM 5702 C CA . LYS C 1 211 ? 123.002 -4.683 86.694 1.00 21.63 598 LYS C CA 1
ATOM 5703 C C . LYS C 1 211 ? 122.628 -3.237 86.943 1.00 20.59 598 LYS C C 1
ATOM 5704 O O . LYS C 1 211 ? 123.050 -2.638 87.923 1.00 21.03 598 LYS C O 1
ATOM 5710 N N . THR C 1 212 ? 121.870 -2.657 86.036 1.00 20.01 599 THR C N 1
ATOM 5711 C CA . THR C 1 212 ? 121.351 -1.329 86.247 1.00 19.63 599 THR C CA 1
ATOM 5712 C C . THR C 1 212 ? 120.548 -1.365 87.554 1.00 20.69 599 THR C C 1
ATOM 5713 O O . THR C 1 212 ? 119.709 -2.250 87.728 1.00 20.08 599 THR C O 1
ATOM 5717 N N . ARG C 1 213 ? 120.855 -0.432 88.468 1.00 19.61 600 ARG C N 1
ATOM 5718 C CA . ARG C 1 213 ? 120.184 -0.405 89.761 1.00 20.40 600 ARG C CA 1
ATOM 5719 C C . ARG C 1 213 ? 119.930 1.001 90.306 1.00 19.96 600 ARG C C 1
ATOM 5720 O O . ARG C 1 213 ? 120.776 1.890 90.192 1.00 21.00 600 ARG C O 1
ATOM 5728 N N . ILE C 1 214 ? 118.743 1.185 90.873 1.00 20.06 601 ILE C N 1
ATOM 5729 C CA . ILE C 1 214 ? 118.389 2.432 91.538 1.00 19.45 601 ILE C CA 1
ATOM 5730 C C . ILE C 1 214 ? 118.289 2.219 93.058 1.00 18.80 601 ILE C C 1
ATOM 5731 O O . ILE C 1 214 ? 117.534 1.381 93.543 1.00 17.15 601 ILE C O 1
ATOM 5736 N N . LEU C 1 215 ? 119.106 2.958 93.799 1.00 17.02 602 LEU C N 1
ATOM 5737 C CA . LEU C 1 215 ? 119.076 2.870 95.225 1.00 18.23 602 LEU C CA 1
ATOM 5738 C C . LEU C 1 215 ? 118.581 4.175 95.866 1.00 18.27 602 LEU C C 1
ATOM 5739 O O . LEU C 1 215 ? 119.215 5.217 95.721 1.00 17.54 602 LEU C O 1
ATOM 5744 N N . VAL C 1 216 ? 117.484 4.088 96.615 1.00 16.67 603 VAL C N 1
ATOM 5745 C CA . VAL C 1 216 ? 117.036 5.226 97.432 1.00 14.86 603 VAL C CA 1
ATOM 5746 C C . VAL C 1 216 ? 117.766 5.113 98.739 1.00 14.77 603 VAL C C 1
ATOM 5747 O O . VAL C 1 216 ? 117.810 4.069 99.365 1.00 12.44 603 VAL C O 1
ATOM 5751 N N . THR C 1 217 ? 118.401 6.197 99.137 1.00 15.96 604 THR C N 1
ATOM 5752 C CA . THR C 1 217 ? 119.314 6.142 100.257 1.00 14.72 604 THR C CA 1
ATOM 5753 C C . THR C 1 217 ? 119.325 7.464 101.028 1.00 15.28 604 THR C C 1
ATOM 5754 O O . THR C 1 217 ? 118.865 8.489 100.513 1.00 15.82 604 THR C O 1
ATOM 5758 N N . SER C 1 218 ? 119.824 7.433 102.266 1.00 15.90 605 SER C N 1
ATOM 5759 C CA . SER C 1 218 ? 120.172 8.673 103.019 1.00 16.33 605 SER C CA 1
ATOM 5760 C C . SER C 1 218 ? 121.637 8.662 103.501 1.00 15.91 605 SER C C 1
ATOM 5761 O O . SER C 1 218 ? 121.987 9.385 104.415 1.00 16.34 605 SER C O 1
ATOM 5764 N N . LYS C 1 219 ? 122.500 7.864 102.857 1.00 15.88 606 LYS C N 1
ATOM 5765 C CA . LYS C 1 219 ? 123.928 7.795 103.201 1.00 15.29 606 LYS C CA 1
ATOM 5766 C C . LYS C 1 219 ? 124.785 8.414 102.128 1.00 17.02 606 LYS C C 1
ATOM 5767 O O . LYS C 1 219 ? 124.597 8.153 100.933 1.00 14.31 606 LYS C O 1
ATOM 5773 N N . MET C 1 220 ? 125.766 9.202 102.551 1.00 19.22 607 MET C N 1
ATOM 5774 C CA . MET C 1 220 ? 126.553 10.001 101.603 1.00 21.64 607 MET C CA 1
ATOM 5775 C C . MET C 1 220 ? 127.569 9.131 100.891 1.00 21.04 607 MET C C 1
ATOM 5776 O O . MET C 1 220 ? 127.900 9.391 99.749 1.00 21.05 607 MET C O 1
ATOM 5781 N N . GLU C 1 221 ? 128.035 8.088 101.556 1.00 21.57 608 GLU C N 1
ATOM 5782 C CA . GLU C 1 221 ? 128.836 7.043 100.875 1.00 21.21 608 GLU C CA 1
ATOM 5783 C C . GLU C 1 221 ? 128.176 6.512 99.596 1.00 20.67 608 GLU C C 1
ATOM 5784 O O . GLU C 1 221 ? 128.860 6.307 98.592 1.00 19.68 608 GLU C O 1
ATOM 5790 N N . HIS C 1 222 ? 126.855 6.282 99.614 1.00 18.96 609 HIS C N 1
ATOM 5791 C CA . HIS C 1 222 ? 126.162 5.739 98.441 1.00 17.59 609 HIS C CA 1
ATOM 5792 C C . HIS C 1 222 ? 126.106 6.713 97.234 1.00 19.20 609 HIS C C 1
ATOM 5793 O O . HIS C 1 222 ? 126.128 6.289 96.079 1.00 18.19 609 HIS C O 1
ATOM 5800 N N . LEU C 1 223 ? 126.052 8.019 97.508 1.00 19.37 610 LEU C N 1
ATOM 5801 C CA . LEU C 1 223 ? 126.205 9.064 96.489 1.00 20.18 610 LEU C CA 1
ATOM 5802 C C . LEU C 1 223 ? 127.657 9.088 95.929 1.00 21.83 610 LEU C C 1
ATOM 5803 O O . LEU C 1 223 ? 127.848 9.198 94.740 1.00 22.21 610 LEU C O 1
ATOM 5808 N N . ARG C 1 224 ? 128.645 8.994 96.811 1.00 21.61 611 ARG C N 1
ATOM 5809 C CA . ARG C 1 224 ? 130.044 8.939 96.444 1.00 24.79 611 ARG C CA 1
ATOM 5810 C C . ARG C 1 224 ? 130.424 7.777 95.492 1.00 24.47 611 ARG C C 1
ATOM 5811 O O . ARG C 1 224 ? 131.200 7.971 94.542 1.00 25.57 611 ARG C O 1
ATOM 5819 N N . LYS C 1 225 ? 129.851 6.596 95.697 1.00 23.94 612 LYS C N 1
ATOM 5820 C CA . LYS C 1 225 ? 130.090 5.432 94.818 1.00 22.60 612 LYS C CA 1
ATOM 5821 C C . LYS C 1 225 ? 129.106 5.289 93.666 1.00 22.68 612 LYS C C 1
ATOM 5822 O O . LYS C 1 225 ? 129.215 4.367 92.863 1.00 22.55 612 LYS C O 1
ATOM 5828 N N . ALA C 1 226 ? 128.087 6.148 93.610 1.00 23.01 613 ALA C N 1
ATOM 5829 C CA . ALA C 1 226 ? 127.064 6.031 92.562 1.00 22.83 613 ALA C CA 1
ATOM 5830 C C . ALA C 1 226 ? 127.644 6.537 91.247 1.00 23.70 613 ALA C C 1
ATOM 5831 O O . ALA C 1 226 ? 128.486 7.440 91.274 1.00 22.92 613 ALA C O 1
ATOM 5833 N N . ASP C 1 227 ? 127.153 6.008 90.116 1.00 22.31 614 ASP C N 1
ATOM 5834 C CA . ASP C 1 227 ? 127.521 6.564 88.830 1.00 24.55 614 ASP C CA 1
ATOM 5835 C C . ASP C 1 227 ? 126.717 7.828 88.558 1.00 25.07 614 ASP C C 1
ATOM 5836 O O . ASP C 1 227 ? 127.227 8.721 87.920 1.00 26.69 614 ASP C O 1
ATOM 5841 N N . LYS C 1 228 ? 125.471 7.887 89.031 1.00 24.34 615 LYS C N 1
ATOM 5842 C CA . LYS C 1 228 ? 124.654 9.097 88.911 1.00 24.67 615 LYS C CA 1
ATOM 5843 C C . LYS C 1 228 ? 123.846 9.312 90.202 1.00 24.91 615 LYS C C 1
ATOM 5844 O O . LYS C 1 228 ? 123.544 8.346 90.918 1.00 24.12 615 LYS C O 1
ATOM 5850 N N . ILE C 1 229 ? 123.493 10.570 90.457 1.00 23.70 616 ILE C N 1
ATOM 5851 C CA . ILE C 1 229 ? 122.785 10.990 91.647 1.00 23.31 616 ILE C CA 1
ATOM 5852 C C . ILE C 1 229 ? 121.578 11.823 91.276 1.00 23.70 616 ILE C C 1
ATOM 5853 O O . ILE C 1 229 ? 121.678 12.699 90.438 1.00 25.13 616 ILE C O 1
ATOM 5858 N N . LEU C 1 230 ? 120.446 11.581 91.925 1.00 22.28 617 LEU C N 1
ATOM 5859 C CA . LEU C 1 230 ? 119.292 12.445 91.799 1.00 21.37 617 LEU C CA 1
ATOM 5860 C C . LEU C 1 230 ? 118.877 12.884 93.205 1.00 21.80 617 LEU C C 1
ATOM 5861 O O . LEU C 1 230 ? 118.703 12.042 94.083 1.00 21.53 617 LEU C O 1
ATOM 5866 N N . ILE C 1 231 ? 118.723 14.182 93.429 1.00 20.90 618 ILE C N 1
ATOM 5867 C CA . ILE C 1 231 ? 118.207 14.670 94.705 1.00 22.31 618 ILE C CA 1
ATOM 5868 C C . ILE C 1 231 ? 116.866 15.308 94.480 1.00 24.05 618 ILE C C 1
ATOM 5869 O O . ILE C 1 231 ? 116.727 16.194 93.605 1.00 23.25 618 ILE C O 1
ATOM 5874 N N . LEU C 1 232 ? 115.877 14.825 95.232 1.00 23.90 619 LEU C N 1
ATOM 5875 C CA . LEU C 1 232 ? 114.491 15.305 95.185 1.00 25.11 619 LEU C CA 1
ATOM 5876 C C . LEU C 1 232 ? 114.096 16.219 96.377 1.00 26.57 619 LEU C C 1
ATOM 5877 O O . LEU C 1 232 ? 114.481 15.970 97.538 1.00 24.10 619 LEU C O 1
ATOM 5882 N N . HIS C 1 233 ? 113.269 17.230 96.090 1.00 26.70 620 HIS C N 1
ATOM 5883 C CA . HIS C 1 233 ? 112.689 18.077 97.147 1.00 27.26 620 HIS C CA 1
ATOM 5884 C C . HIS C 1 233 ? 111.357 18.620 96.676 1.00 28.11 620 HIS C C 1
ATOM 5885 O O . HIS C 1 233 ? 111.275 19.336 95.655 1.00 27.23 620 HIS C O 1
ATOM 5892 N N . GLN C 1 234 ? 110.299 18.242 97.384 1.00 30.12 621 GLN C N 1
ATOM 5893 C CA . GLN C 1 234 ? 108.948 18.669 97.031 1.00 31.90 621 GLN C CA 1
ATOM 5894 C C . GLN C 1 234 ? 108.619 18.458 95.552 1.00 32.65 621 GLN C C 1
ATOM 5895 O O . GLN C 1 234 ? 108.358 19.430 94.838 1.00 32.74 621 GLN C O 1
ATOM 5901 N N . GLY C 1 235 ? 108.651 17.205 95.084 1.00 31.50 622 GLY C N 1
ATOM 5902 C CA . GLY C 1 235 ? 108.269 16.896 93.709 1.00 29.69 622 GLY C CA 1
ATOM 5903 C C . GLY C 1 235 ? 109.278 17.257 92.614 1.00 28.78 622 GLY C C 1
ATOM 5904 O O . GLY C 1 235 ? 109.118 16.919 91.426 1.00 30.19 622 GLY C O 1
ATOM 5905 N N . SER C 1 236 ? 110.347 17.893 93.019 1.00 26.64 623 SER C N 1
ATOM 5906 C CA . SER C 1 236 ? 111.212 18.565 92.094 1.00 27.67 623 SER C CA 1
ATOM 5907 C C . SER C 1 236 ? 112.670 18.134 92.182 1.00 26.67 623 SER C C 1
ATOM 5908 O O . SER C 1 236 ? 113.181 17.791 93.272 1.00 27.37 623 SER C O 1
ATOM 5911 N N . SER C 1 237 ? 113.329 18.142 91.029 1.00 25.63 624 SER C N 1
ATOM 5912 C CA . SER C 1 237 ? 114.736 17.817 90.933 1.00 26.93 624 SER C CA 1
ATOM 5913 C C . SER C 1 237 ? 115.614 18.960 91.410 1.00 27.65 624 SER C C 1
ATOM 5914 O O . SER C 1 237 ? 115.823 19.937 90.671 1.00 28.28 624 SER C O 1
ATOM 5917 N N . TYR C 1 238 ? 116.124 18.827 92.635 1.00 26.66 625 TYR C N 1
ATOM 5918 C CA . TYR C 1 238 ? 117.106 19.727 93.205 1.00 27.16 625 TYR C CA 1
ATOM 5919 C C . TYR C 1 238 ? 118.454 19.624 92.522 1.00 28.50 625 TYR C C 1
ATOM 5920 O O . TYR C 1 238 ? 119.161 20.626 92.398 1.00 29.19 625 TYR C O 1
ATOM 5929 N N . PHE C 1 239 ? 118.824 18.410 92.109 1.00 27.65 626 PHE C N 1
ATOM 5930 C CA . PHE C 1 239 ? 120.128 18.134 91.488 1.00 27.53 626 PHE C CA 1
ATOM 5931 C C . PHE C 1 239 ? 120.108 16.770 90.783 1.00 27.87 626 PHE C C 1
ATOM 5932 O O . PHE C 1 239 ? 119.575 15.802 91.326 1.00 26.52 626 PHE C O 1
ATOM 5940 N N . TYR C 1 240 ? 120.646 16.723 89.561 1.00 27.58 627 TYR C N 1
ATOM 5941 C CA . TYR C 1 240 ? 120.865 15.481 88.836 1.00 29.00 627 TYR C CA 1
ATOM 5942 C C . TYR C 1 240 ? 122.218 15.581 88.158 1.00 30.30 627 TYR C C 1
ATOM 5943 O O . TYR C 1 240 ? 122.457 16.509 87.393 1.00 30.17 627 TYR C O 1
ATOM 5952 N N . GLY C 1 241 ? 123.103 14.631 88.451 1.00 31.09 628 GLY C N 1
ATOM 5953 C CA . GLY C 1 241 ? 124.455 14.603 87.888 1.00 30.45 628 GLY C CA 1
ATOM 5954 C C . GLY C 1 241 ? 125.330 13.585 88.604 1.00 30.52 628 GLY C C 1
ATOM 5955 O O . GLY C 1 241 ? 124.838 12.738 89.355 1.00 29.82 628 GLY C O 1
ATOM 5956 N N . THR C 1 242 ? 126.636 13.681 88.397 1.00 30.50 629 THR C N 1
ATOM 5957 C CA . THR C 1 242 ? 127.595 12.799 89.062 1.00 30.48 629 THR C CA 1
ATOM 5958 C C . THR C 1 242 ? 127.931 13.465 90.364 1.00 31.13 629 THR C C 1
ATOM 5959 O O . THR C 1 242 ? 127.539 14.610 90.576 1.00 31.81 629 THR C O 1
ATOM 5963 N N . PHE C 1 243 ? 128.701 12.780 91.206 1.00 31.85 630 PHE C N 1
ATOM 5964 C CA . PHE C 1 243 ? 129.078 13.275 92.536 1.00 34.14 630 PHE C CA 1
ATOM 5965 C C . PHE C 1 243 ? 130.020 14.496 92.435 1.00 35.59 630 PHE C C 1
ATOM 5966 O O . PHE C 1 243 ? 129.984 15.425 93.264 1.00 35.69 630 PHE C O 1
ATOM 5974 N N . SER C 1 244 ? 130.873 14.464 91.418 1.00 35.87 631 SER C N 1
ATOM 5975 C CA . SER C 1 244 ? 131.816 15.551 91.194 1.00 36.30 631 SER C CA 1
ATOM 5976 C C . SER C 1 244 ? 131.029 16.797 90.840 1.00 34.02 631 SER C C 1
ATOM 5977 O O . SER C 1 244 ? 131.244 17.832 91.434 1.00 33.70 631 SER C O 1
ATOM 5980 N N . GLU C 1 245 ? 130.098 16.673 89.906 1.00 34.11 632 GLU C N 1
ATOM 5981 C CA . GLU C 1 245 ? 129.214 17.781 89.597 1.00 35.34 632 GLU C CA 1
ATOM 5982 C C . GLU C 1 245 ? 128.419 18.304 90.826 1.00 36.45 632 GLU C C 1
ATOM 5983 O O . GLU C 1 245 ? 128.006 19.456 90.847 1.00 36.71 632 GLU C O 1
ATOM 5989 N N . LEU C 1 246 ? 128.206 17.465 91.845 1.00 36.94 633 LEU C N 1
ATOM 5990 C CA . LEU C 1 246 ? 127.490 17.897 93.051 1.00 37.30 633 LEU C CA 1
ATOM 5991 C C . LEU C 1 246 ? 128.361 18.786 93.930 1.00 38.10 633 LEU C C 1
ATOM 5992 O O . LEU C 1 246 ? 127.896 19.770 94.490 1.00 37.97 633 LEU C O 1
ATOM 5997 N N . GLN C 1 247 ? 129.630 18.451 94.059 1.00 39.61 634 GLN C N 1
ATOM 5998 C CA . GLN C 1 247 ? 130.505 19.264 94.908 1.00 42.09 634 GLN C CA 1
ATOM 5999 C C . GLN C 1 247 ? 130.716 20.685 94.365 1.00 43.17 634 GLN C C 1
ATOM 6000 O O . GLN C 1 247 ? 130.948 21.629 95.146 1.00 44.78 634 GLN C O 1
ATOM 6006 N N . SER C 1 248 ? 130.611 20.846 93.045 1.00 42.86 635 SER C N 1
ATOM 6007 C CA . SER C 1 248 ? 130.916 22.126 92.396 1.00 43.20 635 SER C CA 1
ATOM 6008 C C . SER C 1 248 ? 129.694 22.951 92.001 1.00 42.62 635 SER C C 1
ATOM 6009 O O . SER C 1 248 ? 129.756 24.167 91.982 1.00 43.38 635 SER C O 1
ATOM 6012 N N . LEU C 1 249 ? 128.597 22.277 91.673 1.00 42.62 636 LEU C N 1
ATOM 6013 C CA . LEU C 1 249 ? 127.358 22.923 91.300 1.00 41.89 636 LEU C CA 1
ATOM 6014 C C . LEU C 1 249 ? 126.383 23.049 92.462 1.00 42.51 636 LEU C C 1
ATOM 6015 O O . LEU C 1 249 ? 125.417 23.803 92.385 1.00 42.92 636 LEU C O 1
ATOM 6020 N N . ARG C 1 250 ? 126.625 22.302 93.541 1.00 42.92 637 ARG C N 1
ATOM 6021 C CA . ARG C 1 250 ? 125.908 22.497 94.803 1.00 41.96 637 ARG C CA 1
ATOM 6022 C C . ARG C 1 250 ? 126.916 22.501 95.954 1.00 42.56 637 ARG C C 1
ATOM 6023 O O . ARG C 1 250 ? 126.906 21.609 96.801 1.00 43.20 637 ARG C O 1
ATOM 6031 N N . PRO C 1 251 ? 127.805 23.490 95.980 1.00 43.12 638 PRO C N 1
ATOM 6032 C CA . PRO C 1 251 ? 128.859 23.544 96.994 1.00 42.98 638 PRO C CA 1
ATOM 6033 C C . PRO C 1 251 ? 128.315 23.749 98.396 1.00 43.08 638 PRO C C 1
ATOM 6034 O O . PRO C 1 251 ? 128.955 23.266 99.331 1.00 42.46 638 PRO C O 1
ATOM 6038 N N . ASP C 1 252 ? 127.179 24.438 98.551 1.00 42.01 639 ASP C N 1
ATOM 6039 C CA . ASP C 1 252 ? 126.666 24.678 99.899 1.00 42.27 639 ASP C CA 1
ATOM 6040 C C . ASP C 1 252 ? 126.073 23.408 100.490 1.00 41.29 639 ASP C C 1
ATOM 6041 O O . ASP C 1 252 ? 126.350 23.067 101.644 1.00 39.95 639 ASP C O 1
ATOM 6046 N N . PHE C 1 253 ? 125.248 22.728 99.692 1.00 39.53 640 PHE C N 1
ATOM 6047 C CA . PHE C 1 253 ? 124.679 21.444 100.093 1.00 37.74 640 PHE C CA 1
ATOM 6048 C C . PHE C 1 253 ? 125.839 20.530 100.428 1.00 36.01 640 PHE C C 1
ATOM 6049 O O . PHE C 1 253 ? 125.904 20.019 101.540 1.00 36.31 640 PHE C O 1
ATOM 6057 N N . SER C 1 254 ? 126.787 20.388 99.505 1.00 34.69 641 SER C N 1
ATOM 6058 C CA . SER C 1 254 ? 127.894 19.444 99.689 1.00 34.74 641 SER C CA 1
ATOM 6059 C C . SER C 1 254 ? 128.700 19.729 100.934 1.00 35.09 641 SER C C 1
ATOM 6060 O O . SER C 1 254 ? 129.047 18.808 101.673 1.00 35.44 641 SER C O 1
ATOM 6063 N N . SER C 1 255 ? 128.976 21.008 101.177 1.00 35.25 642 SER C N 1
ATOM 6064 C CA . SER C 1 255 ? 129.803 21.418 102.310 1.00 35.66 642 SER C CA 1
ATOM 6065 C C . SER C 1 255 ? 129.163 21.109 103.644 1.00 35.16 642 SER C C 1
ATOM 6066 O O . SER C 1 255 ? 129.857 20.703 104.584 1.00 35.76 642 SER C O 1
ATOM 6069 N N . LYS C 1 256 ? 127.859 21.329 103.748 1.00 34.82 643 LYS C N 1
ATOM 6070 C CA . LYS C 1 256 ? 127.109 20.929 104.935 1.00 35.92 643 LYS C CA 1
ATOM 6071 C C . LYS C 1 256 ? 127.144 19.407 105.125 1.00 36.90 643 LYS C C 1
ATOM 6072 O O . LYS C 1 256 ? 127.532 18.930 106.193 1.00 38.29 643 LYS C O 1
ATOM 6078 N N . LEU C 1 257 ? 126.772 18.647 104.098 1.00 37.54 644 LEU C N 1
ATOM 6079 C CA . LEU C 1 257 ? 126.698 17.184 104.239 1.00 38.83 644 LEU C CA 1
ATOM 6080 C C . LEU C 1 257 ? 128.024 16.452 104.435 1.00 40.63 644 LEU C C 1
ATOM 6081 O O . LEU C 1 257 ? 128.118 15.513 105.241 1.00 41.03 644 LEU C O 1
ATOM 6086 N N . MET C 1 258 ? 129.054 16.893 103.730 1.00 42.44 645 MET C N 1
ATOM 6087 C CA . MET C 1 258 ? 130.359 16.254 103.860 1.00 44.23 645 MET C CA 1
ATOM 6088 C C . MET C 1 258 ? 131.103 16.787 105.056 1.00 44.11 645 MET C C 1
ATOM 6089 O O . MET C 1 258 ? 132.173 16.291 105.370 1.00 46.16 645 MET C O 1
ATOM 6094 N N . GLY C 1 259 ? 130.529 17.774 105.735 1.00 44.42 646 GLY C N 1
ATOM 6095 C CA . GLY C 1 259 ? 131.162 18.377 106.902 1.00 43.72 646 GLY C CA 1
ATOM 6096 C C . GLY C 1 259 ? 131.122 17.533 108.173 1.00 44.56 646 GLY C C 1
ATOM 6097 O O . GLY C 1 259 ? 131.825 17.845 109.144 1.00 44.79 646 GLY C O 1
ATOM 6098 N N . TYR C 1 260 ? 130.299 16.478 108.199 1.00 42.71 647 TYR C N 1
ATOM 6099 C CA . TYR C 1 260 ? 130.188 15.635 109.391 1.00 41.77 647 TYR C CA 1
ATOM 6100 C C . TYR C 1 260 ? 131.236 14.515 109.327 1.00 41.08 647 TYR C C 1
ATOM 6101 O O . TYR C 1 260 ? 131.546 14.028 108.256 1.00 41.94 647 TYR C O 1
ATOM 6110 N N . ASP C 1 261 ? 131.778 14.090 110.459 1.00 40.73 648 ASP C N 1
ATOM 6111 C CA . ASP C 1 261 ? 132.786 13.012 110.427 1.00 39.67 648 ASP C CA 1
ATOM 6112 C C . ASP C 1 261 ? 132.136 11.677 110.053 1.00 37.30 648 ASP C C 1
ATOM 6113 O O . ASP C 1 261 ? 132.680 10.930 109.248 1.00 38.40 648 ASP C O 1
ATOM 6118 N N . THR C 1 262 ? 130.960 11.395 110.606 1.00 33.11 649 THR C N 1
ATOM 6119 C CA . THR C 1 262 ? 130.340 10.084 110.454 1.00 29.53 649 THR C CA 1
ATOM 6120 C C . THR C 1 262 ? 128.829 10.185 110.322 1.00 27.41 649 THR C C 1
ATOM 6121 O O . THR C 1 262 ? 128.085 9.499 111.033 1.00 25.86 649 THR C O 1
ATOM 6125 N N . PHE C 1 263 ? 128.380 11.051 109.427 1.00 23.85 650 PHE C N 1
ATOM 6126 C CA . PHE C 1 263 ? 126.972 11.249 109.103 1.00 22.72 650 PHE C CA 1
ATOM 6127 C C . PHE C 1 263 ? 126.244 9.910 108.801 1.00 22.10 650 PHE C C 1
ATOM 6128 O O . PHE C 1 263 ? 125.111 9.712 109.219 1.00 20.15 650 PHE C O 1
ATOM 6136 N N . ASP C 1 264 ? 126.903 9.007 108.083 1.00 20.82 651 ASP C N 1
ATOM 6137 C CA . ASP C 1 264 ? 126.256 7.784 107.614 1.00 21.55 651 ASP C CA 1
ATOM 6138 C C . ASP C 1 264 ? 125.974 6.827 108.747 1.00 21.24 651 ASP C C 1
ATOM 6139 O O . ASP C 1 264 ? 125.257 5.855 108.545 1.00 21.50 651 ASP C O 1
ATOM 6144 N N . GLN C 1 265 ? 126.544 7.110 109.918 1.00 21.91 652 GLN C N 1
ATOM 6145 C CA . GLN C 1 265 ? 126.280 6.344 111.145 1.00 21.54 652 GLN C CA 1
ATOM 6146 C C . GLN C 1 265 ? 125.279 6.975 112.118 1.00 21.06 652 GLN C C 1
ATOM 6147 O O . GLN C 1 265 ? 124.953 6.359 113.148 1.00 19.51 652 GLN C O 1
ATOM 6153 N N . PHE C 1 266 ? 124.755 8.152 111.774 1.00 19.58 653 PHE C N 1
ATOM 6154 C CA . PHE C 1 266 ? 123.543 8.690 112.445 1.00 20.89 653 PHE C CA 1
ATOM 6155 C C . PHE C 1 266 ? 122.338 7.816 112.146 1.00 19.57 653 PHE C C 1
ATOM 6156 O O . PHE C 1 266 ? 122.341 7.102 111.149 1.00 19.62 653 PHE C O 1
ATOM 6164 N N . THR C 1 267 ? 121.252 7.938 112.922 1.00 19.62 654 THR C N 1
ATOM 6165 C CA . THR C 1 267 ? 120.066 7.168 112.639 1.00 18.62 654 THR C CA 1
ATOM 6166 C C . THR C 1 267 ? 119.519 7.661 111.318 1.00 20.03 654 THR C C 1
ATOM 6167 O O . THR C 1 267 ? 119.773 8.799 110.916 1.00 18.14 654 THR C O 1
ATOM 6171 N N . GLU C 1 268 ? 118.713 6.818 110.679 1.00 19.24 655 GLU C N 1
ATOM 6172 C CA . GLU C 1 268 ? 118.040 7.190 109.457 1.00 22.36 655 GLU C CA 1
ATOM 6173 C C . GLU C 1 268 ? 117.170 8.482 109.622 1.00 22.38 655 GLU C C 1
ATOM 6174 O O . GLU C 1 268 ? 117.069 9.327 108.696 1.00 20.09 655 GLU C O 1
ATOM 6180 N N . GLU C 1 269 ? 116.569 8.623 110.803 1.00 23.74 656 GLU C N 1
ATOM 6181 C CA . GLU C 1 269 ? 115.741 9.810 111.131 1.00 24.07 656 GLU C CA 1
ATOM 6182 C C . GLU C 1 269 ? 116.626 11.082 111.186 1.00 21.82 656 GLU C C 1
ATOM 6183 O O . GLU C 1 269 ? 116.316 12.090 110.570 1.00 21.06 656 GLU C O 1
ATOM 6189 N N . ARG C 1 270 ? 117.726 11.050 111.923 1.00 21.02 657 ARG C N 1
ATOM 6190 C CA . ARG C 1 270 ? 118.621 12.202 111.912 1.00 21.07 657 ARG C CA 1
ATOM 6191 C C . ARG C 1 270 ? 119.218 12.498 110.524 1.00 19.92 657 ARG C C 1
ATOM 6192 O O . ARG C 1 270 ? 119.277 13.652 110.107 1.00 19.24 657 ARG C O 1
ATOM 6200 N N . ARG C 1 271 ? 119.636 11.469 109.786 1.00 19.21 658 ARG C N 1
ATOM 6201 C CA . ARG C 1 271 ? 120.092 11.698 108.412 1.00 17.24 658 ARG C CA 1
ATOM 6202 C C . ARG C 1 271 ? 119.058 12.427 107.524 1.00 18.85 658 ARG C C 1
ATOM 6203 O O . ARG C 1 271 ? 119.383 13.434 106.841 1.00 17.26 658 ARG C O 1
ATOM 6211 N N . SER C 1 272 ? 117.832 11.924 107.486 1.00 18.68 659 SER C N 1
ATOM 6212 C CA . SER C 1 272 ? 116.851 12.531 106.590 1.00 22.08 659 SER C CA 1
ATOM 6213 C C . SER C 1 272 ? 116.484 13.946 107.073 1.00 22.46 659 SER C C 1
ATOM 6214 O O . SER C 1 272 ? 116.188 14.846 106.275 1.00 20.95 659 SER C O 1
ATOM 6217 N N . SER C 1 273 ? 116.583 14.134 108.383 1.00 22.94 660 SER C N 1
ATOM 6218 C CA . SER C 1 273 ? 116.298 15.435 108.978 1.00 25.78 660 SER C CA 1
ATOM 6219 C C . SER C 1 273 ? 117.351 16.462 108.595 1.00 23.81 660 SER C C 1
ATOM 6220 O O . SER C 1 273 ? 117.011 17.584 108.253 1.00 24.37 660 SER C O 1
ATOM 6223 N N . ILE C 1 274 ? 118.626 16.091 108.664 1.00 23.41 661 ILE C N 1
ATOM 6224 C CA . ILE C 1 274 ? 119.690 17.010 108.240 1.00 22.95 661 ILE C CA 1
ATOM 6225 C C . ILE C 1 274 ? 119.567 17.324 106.745 1.00 23.60 661 ILE C C 1
ATOM 6226 O O . ILE C 1 274 ? 119.733 18.490 106.351 1.00 22.33 661 ILE C O 1
ATOM 6231 N N . LEU C 1 275 ? 119.283 16.293 105.931 1.00 21.65 662 LEU C N 1
ATOM 6232 C CA . LEU C 1 275 ? 119.064 16.436 104.491 1.00 22.64 662 LEU C CA 1
ATOM 6233 C C . LEU C 1 275 ? 117.886 17.434 104.173 1.00 23.30 662 LEU C C 1
ATOM 6234 O O . LEU C 1 275 ? 118.038 18.327 103.368 1.00 24.07 662 LEU C O 1
ATOM 6239 N N . THR C 1 276 ? 116.726 17.239 104.774 1.00 22.48 663 THR C N 1
ATOM 6240 C CA . THR C 1 276 ? 115.583 18.134 104.603 1.00 24.93 663 THR C CA 1
ATOM 6241 C C . THR C 1 276 ? 115.958 19.608 104.941 1.00 25.81 663 THR C C 1
ATOM 6242 O O . THR C 1 276 ? 115.761 20.488 104.129 1.00 25.80 663 THR C O 1
ATOM 6246 N N . GLU C 1 277 ? 116.580 19.848 106.090 1.00 26.06 664 GLU C N 1
ATOM 6247 C CA . GLU C 1 277 ? 116.973 21.204 106.458 1.00 29.17 664 GLU C CA 1
ATOM 6248 C C . GLU C 1 277 ? 117.984 21.834 105.536 1.00 28.38 664 GLU C C 1
ATOM 6249 O O . GLU C 1 277 ? 117.929 23.040 105.261 1.00 28.78 664 GLU C O 1
ATOM 6255 N N . THR C 1 278 ? 118.919 21.035 105.060 1.00 27.74 665 THR C N 1
ATOM 6256 C CA . THR C 1 278 ? 119.915 21.530 104.151 1.00 29.08 665 THR C CA 1
ATOM 6257 C C . THR C 1 278 ? 119.237 21.885 102.808 1.00 30.06 665 THR C C 1
ATOM 6258 O O . THR C 1 278 ? 119.517 22.904 102.194 1.00 30.96 665 THR C O 1
ATOM 6262 N N . LEU C 1 279 ? 118.327 21.046 102.380 1.00 30.54 666 LEU C N 1
ATOM 6263 C CA . LEU C 1 279 ? 117.649 21.269 101.133 1.00 32.99 666 LEU C CA 1
ATOM 6264 C C . LEU C 1 279 ? 116.798 22.561 101.212 1.00 34.22 666 LEU C C 1
ATOM 6265 O O . LEU C 1 279 ? 116.704 23.300 100.240 1.00 34.43 666 LEU C O 1
ATOM 6270 N N . ARG C 1 280 ? 116.218 22.825 102.381 1.00 35.55 667 ARG C N 1
ATOM 6271 C CA . ARG C 1 280 ? 115.332 23.968 102.598 1.00 37.13 667 ARG C CA 1
ATOM 6272 C C . ARG C 1 280 ? 116.067 25.301 102.636 1.00 39.19 667 ARG C C 1
ATOM 6273 O O . ARG C 1 280 ? 115.576 26.313 102.132 1.00 39.76 667 ARG C O 1
ATOM 6281 N N . ARG C 1 281 ? 117.259 25.271 103.209 1.00 41.99 668 ARG C N 1
ATOM 6282 C CA . ARG C 1 281 ? 118.121 26.429 103.306 1.00 44.77 668 ARG C CA 1
ATOM 6283 C C . ARG C 1 281 ? 118.551 26.893 101.932 1.00 46.18 668 ARG C C 1
ATOM 6284 O O . ARG C 1 281 ? 118.356 28.064 101.577 1.00 47.32 668 ARG C O 1
ATOM 6292 N N . PHE C 1 282 ? 119.141 25.975 101.169 1.00 46.79 669 PHE C N 1
ATOM 6293 C CA . PHE C 1 282 ? 119.736 26.306 99.882 1.00 48.03 669 PHE C CA 1
ATOM 6294 C C . PHE C 1 282 ? 118.825 25.951 98.702 1.00 48.74 669 PHE C C 1
ATOM 6295 O O . PHE C 1 282 ? 119.019 24.962 98.031 1.00 49.03 669 PHE C O 1
ATOM 6303 N N . SER C 1 283 ? 117.819 26.777 98.476 1.00 51.31 670 SER C N 1
ATOM 6304 C CA . SER C 1 283 ? 116.963 26.729 97.277 1.00 52.88 670 SER C CA 1
ATOM 6305 C C . SER C 1 283 ? 116.177 25.410 97.084 1.00 54.12 670 SER C C 1
ATOM 6306 O O . SER C 1 283 ? 115.932 24.677 98.063 1.00 54.76 670 SER C O 1
ATOM 6309 N N . THR D 1 3 ? 114.051 -16.660 44.016 1.00 48.70 390 THR D N 1
ATOM 6310 C CA . THR D 1 3 ? 115.290 -17.078 43.299 1.00 48.52 390 THR D CA 1
ATOM 6311 C C . THR D 1 3 ? 115.010 -17.429 41.815 1.00 47.01 390 THR D C 1
ATOM 6312 O O . THR D 1 3 ? 115.262 -16.597 40.942 1.00 47.54 390 THR D O 1
ATOM 6316 N N . GLY D 1 4 ? 114.461 -18.612 41.534 1.00 45.38 391 GLY D N 1
ATOM 6317 C CA . GLY D 1 4 ? 114.204 -19.050 40.162 1.00 41.71 391 GLY D CA 1
ATOM 6318 C C . GLY D 1 4 ? 112.741 -18.832 39.846 1.00 39.90 391 GLY D C 1
ATOM 6319 O O . GLY D 1 4 ? 112.224 -17.781 40.171 1.00 39.67 391 GLY D O 1
ATOM 6320 N N . ILE D 1 5 ? 112.067 -19.802 39.227 1.00 37.87 392 ILE D N 1
ATOM 6321 C CA . ILE D 1 5 ? 110.601 -19.722 39.079 1.00 35.72 392 ILE D CA 1
ATOM 6322 C C . ILE D 1 5 ? 109.861 -21.061 39.301 1.00 34.58 392 ILE D C 1
ATOM 6323 O O . ILE D 1 5 ? 110.284 -22.097 38.781 1.00 34.29 392 ILE D O 1
ATOM 6328 N N . ILE D 1 6 ? 108.761 -21.012 40.063 1.00 32.92 393 ILE D N 1
ATOM 6329 C CA . ILE D 1 6 ? 107.960 -22.196 40.403 1.00 32.07 393 ILE D CA 1
ATOM 6330 C C . ILE D 1 6 ? 106.499 -22.012 40.031 1.00 31.86 393 ILE D C 1
ATOM 6331 O O . ILE D 1 6 ? 105.922 -20.959 40.294 1.00 33.28 393 ILE D O 1
ATOM 6336 N N . MET D 1 7 ? 105.907 -23.024 39.405 1.00 31.97 394 MET D N 1
ATOM 6337 C CA . MET D 1 7 ? 104.445 -23.109 39.258 1.00 32.40 394 MET D CA 1
ATOM 6338 C C . MET D 1 7 ? 103.954 -24.410 39.889 1.00 33.90 394 MET D C 1
ATOM 6339 O O . MET D 1 7 ? 104.448 -25.500 39.557 1.00 33.69 394 MET D O 1
ATOM 6344 N N . GLU D 1 8 ? 102.973 -24.297 40.779 1.00 35.40 395 GLU D N 1
ATOM 6345 C CA . GLU D 1 8 ? 102.422 -25.484 41.438 1.00 37.84 395 GLU D CA 1
ATOM 6346 C C . GLU D 1 8 ? 100.962 -25.634 41.085 1.00 37.71 395 GLU D C 1
ATOM 6347 O O . GLU D 1 8 ? 100.147 -24.779 41.426 1.00 38.10 395 GLU D O 1
ATOM 6353 N N . ASN D 1 9 ? 100.651 -26.709 40.356 1.00 38.41 396 ASN D N 1
ATOM 6354 C CA . ASN D 1 9 ? 99.302 -26.971 39.859 1.00 38.56 396 ASN D CA 1
ATOM 6355 C C . ASN D 1 9 ? 98.472 -25.754 39.444 1.00 37.93 396 ASN D C 1
ATOM 6356 O O . ASN D 1 9 ? 97.412 -25.504 40.002 1.00 38.29 396 ASN D O 1
ATOM 6361 N N . VAL D 1 10 ? 98.958 -25.021 38.444 1.00 36.31 397 VAL D N 1
ATOM 6362 C CA . VAL D 1 10 ? 98.346 -23.773 38.009 1.00 34.38 397 VAL D CA 1
ATOM 6363 C C . VAL D 1 10 ? 97.342 -24.049 36.908 1.00 33.85 397 VAL D C 1
ATOM 6364 O O . VAL D 1 10 ? 97.628 -24.819 35.989 1.00 35.13 397 VAL D O 1
ATOM 6368 N N . THR D 1 11 ? 96.163 -23.435 37.028 1.00 31.70 398 THR D N 1
ATOM 6369 C CA . THR D 1 11 ? 95.139 -23.462 36.019 1.00 31.39 398 THR D CA 1
ATOM 6370 C C . THR D 1 11 ? 94.698 -22.005 35.811 1.00 31.70 398 THR D C 1
ATOM 6371 O O . THR D 1 11 ? 94.643 -21.237 36.760 1.00 31.97 398 THR D O 1
ATOM 6375 N N . ALA D 1 12 ? 94.433 -21.621 34.569 1.00 30.72 399 ALA D N 1
ATOM 6376 C CA . ALA D 1 12 ? 93.998 -20.288 34.260 1.00 32.20 399 ALA D CA 1
ATOM 6377 C C . ALA D 1 12 ? 92.921 -20.401 33.183 1.00 33.77 399 ALA D C 1
ATOM 6378 O O . ALA D 1 12 ? 93.017 -21.255 32.291 1.00 34.17 399 ALA D O 1
ATOM 6380 N N . PHE D 1 13 ? 91.919 -19.531 33.266 1.00 34.90 400 PHE D N 1
ATOM 6381 C CA . PHE D 1 13 ? 90.748 -19.545 32.370 1.00 36.79 400 PHE D CA 1
ATOM 6382 C C . PHE D 1 13 ? 90.750 -18.372 31.395 1.00 37.96 400 PHE D C 1
ATOM 6383 O O . PHE D 1 13 ? 91.312 -17.304 31.685 1.00 36.20 400 PHE D O 1
ATOM 6391 N N . TRP D 1 14 ? 90.094 -18.580 30.252 1.00 39.54 401 TRP D N 1
ATOM 6392 C CA . TRP D 1 14 ? 89.853 -17.532 29.264 1.00 41.31 401 TRP D CA 1
ATOM 6393 C C . TRP D 1 14 ? 89.064 -16.393 29.884 1.00 42.45 401 TRP D C 1
ATOM 6394 O O . TRP D 1 14 ? 88.049 -16.626 30.542 1.00 42.99 401 TRP D O 1
ATOM 6405 N N . GLU D 1 15 ? 89.537 -15.169 29.666 1.00 44.80 402 GLU D N 1
ATOM 6406 C CA . GLU D 1 15 ? 88.854 -13.959 30.113 1.00 46.43 402 GLU D CA 1
ATOM 6407 C C . GLU D 1 15 ? 88.783 -12.934 29.009 1.00 47.13 402 GLU D C 1
ATOM 6408 O O . GLU D 1 15 ? 89.673 -12.825 28.140 1.00 46.73 402 GLU D O 1
ATOM 6414 N N . GLU D 1 16 ? 87.705 -12.164 29.053 1.00 47.38 403 GLU D N 1
ATOM 6415 C CA . GLU D 1 16 ? 87.466 -11.145 28.062 1.00 48.12 403 GLU D CA 1
ATOM 6416 C C . GLU D 1 16 ? 88.721 -10.262 27.999 1.00 47.50 403 GLU D C 1
ATOM 6417 O O . GLU D 1 16 ? 89.344 -9.965 29.034 1.00 47.25 403 GLU D O 1
ATOM 6423 N N . GLY D 1 17 ? 89.136 -9.916 26.783 1.00 46.08 404 GLY D N 1
ATOM 6424 C CA . GLY D 1 17 ? 90.347 -9.138 26.605 1.00 45.55 404 GLY D CA 1
ATOM 6425 C C . GLY D 1 17 ? 91.644 -9.904 26.348 1.00 44.43 404 GLY D C 1
ATOM 6426 O O . GLY D 1 17 ? 92.531 -9.377 25.673 1.00 44.72 404 GLY D O 1
ATOM 6427 N N . PHE D 1 18 ? 91.760 -11.122 26.879 1.00 43.13 405 PHE D N 1
ATOM 6428 C CA . PHE D 1 18 ? 92.982 -11.927 26.732 1.00 41.33 405 PHE D CA 1
ATOM 6429 C C . PHE D 1 18 ? 93.265 -12.241 25.254 1.00 41.06 405 PHE D C 1
ATOM 6430 O O . PHE D 1 18 ? 94.401 -12.094 24.773 1.00 40.39 405 PHE D O 1
ATOM 6438 N N . GLY D 1 19 ? 92.220 -12.654 24.547 1.00 40.10 406 GLY D N 1
ATOM 6439 C CA . GLY D 1 19 ? 92.252 -12.842 23.107 1.00 40.15 406 GLY D CA 1
ATOM 6440 C C . GLY D 1 19 ? 92.908 -11.721 22.322 1.00 40.75 406 GLY D C 1
ATOM 6441 O O . GLY D 1 19 ? 93.735 -11.983 21.432 1.00 39.98 406 GLY D O 1
ATOM 6442 N N . GLU D 1 20 ? 92.548 -10.481 22.656 1.00 41.80 407 GLU D N 1
ATOM 6443 C CA . GLU D 1 20 ? 93.142 -9.288 22.050 1.00 43.64 407 GLU D CA 1
ATOM 6444 C C . GLU D 1 20 ? 94.640 -9.255 22.281 1.00 43.17 407 GLU D C 1
ATOM 6445 O O . GLU D 1 20 ? 95.401 -9.074 21.339 1.00 43.18 407 GLU D O 1
ATOM 6451 N N . LEU D 1 21 ? 95.049 -9.441 23.538 1.00 43.11 408 LEU D N 1
ATOM 6452 C CA . LEU D 1 21 ? 96.465 -9.428 23.921 1.00 43.22 408 LEU D CA 1
ATOM 6453 C C . LEU D 1 21 ? 97.291 -10.419 23.101 1.00 42.41 408 LEU D C 1
ATOM 6454 O O . LEU D 1 21 ? 98.275 -10.044 22.471 1.00 42.33 408 LEU D O 1
ATOM 6459 N N . LEU D 1 22 ? 96.874 -11.676 23.109 1.00 41.42 409 LEU D N 1
ATOM 6460 C CA . LEU D 1 22 ? 97.640 -12.734 22.495 1.00 41.11 409 LEU D CA 1
ATOM 6461 C C . LEU D 1 22 ? 97.923 -12.444 21.022 1.00 42.17 409 LEU D C 1
ATOM 6462 O O . LEU D 1 22 ? 99.027 -12.716 20.516 1.00 41.49 409 LEU D O 1
ATOM 6467 N N . GLU D 1 23 ? 96.930 -11.871 20.349 1.00 43.17 410 GLU D N 1
ATOM 6468 C CA . GLU D 1 23 ? 97.052 -11.498 18.939 1.00 44.38 410 GLU D CA 1
ATOM 6469 C C . GLU D 1 23 ? 98.164 -10.464 18.742 1.00 44.06 410 GLU D C 1
ATOM 6470 O O . GLU D 1 23 ? 99.035 -10.620 17.873 1.00 44.17 410 GLU D O 1
ATOM 6476 N N . LYS D 1 24 ? 98.140 -9.425 19.568 1.00 42.67 411 LYS D N 1
ATOM 6477 C CA . LYS D 1 24 ? 99.144 -8.364 19.505 1.00 43.37 411 LYS D CA 1
ATOM 6478 C C . LYS D 1 24 ? 100.561 -8.882 19.771 1.00 41.57 411 LYS D C 1
ATOM 6479 O O . LYS D 1 24 ? 101.510 -8.497 19.111 1.00 42.00 411 LYS D O 1
ATOM 6485 N N . VAL D 1 25 ? 100.677 -9.798 20.713 1.00 40.71 412 VAL D N 1
ATOM 6486 C CA . VAL D 1 25 ? 101.966 -10.360 21.099 1.00 39.94 412 VAL D CA 1
ATOM 6487 C C . VAL D 1 25 ? 102.405 -11.578 20.257 1.00 40.12 412 VAL D C 1
ATOM 6488 O O . VAL D 1 25 ? 103.576 -11.663 19.852 1.00 39.47 412 VAL D O 1
ATOM 6492 N N . PHE D 1 43 ? 86.355 -14.187 20.733 1.00 50.92 430 PHE D N 1
ATOM 6493 C CA . PHE D 1 43 ? 86.885 -15.072 21.780 1.00 50.72 430 PHE D CA 1
ATOM 6494 C C . PHE D 1 43 ? 85.867 -15.340 22.888 1.00 50.64 430 PHE D C 1
ATOM 6495 O O . PHE D 1 43 ? 86.113 -16.136 23.803 1.00 51.51 430 PHE D O 1
ATOM 6503 N N . SER D 1 44 ? 84.730 -14.663 22.804 1.00 50.10 431 SER D N 1
ATOM 6504 C CA . SER D 1 44 ? 83.758 -14.617 23.888 1.00 49.61 431 SER D CA 1
ATOM 6505 C C . SER D 1 44 ? 83.097 -15.944 24.239 1.00 48.65 431 SER D C 1
ATOM 6506 O O . SER D 1 44 ? 82.544 -16.085 25.343 1.00 46.92 431 SER D O 1
ATOM 6509 N N . HIS D 1 45 ? 83.165 -16.911 23.314 1.00 47.58 432 HIS D N 1
ATOM 6510 C CA . HIS D 1 45 ? 82.582 -18.240 23.547 1.00 47.29 432 HIS D CA 1
ATOM 6511 C C . HIS D 1 45 ? 83.357 -19.096 24.553 1.00 46.44 432 HIS D C 1
ATOM 6512 O O . HIS D 1 45 ? 82.745 -19.814 25.360 1.00 44.81 432 HIS D O 1
ATOM 6519 N N . LEU D 1 46 ? 84.691 -18.990 24.513 1.00 46.16 433 LEU D N 1
ATOM 6520 C CA . LEU D 1 46 ? 85.584 -19.597 25.517 1.00 46.92 433 LEU D CA 1
ATOM 6521 C C . LEU D 1 46 ? 85.419 -18.967 26.904 1.00 47.08 433 LEU D C 1
ATOM 6522 O O . LEU D 1 46 ? 85.488 -19.674 27.913 1.00 47.76 433 LEU D O 1
ATOM 6527 N N . CYS D 1 47 ? 85.222 -17.646 26.959 1.00 46.62 434 CYS D N 1
ATOM 6528 C CA . CYS D 1 47 ? 84.952 -16.972 28.234 1.00 47.17 434 CYS D CA 1
ATOM 6529 C C . CYS D 1 47 ? 83.583 -17.395 28.765 1.00 47.94 434 CYS D C 1
ATOM 6530 O O . CYS D 1 47 ? 83.451 -17.758 29.934 1.00 47.92 434 CYS D O 1
ATOM 6533 N N . LEU D 1 48 ? 82.576 -17.388 27.896 1.00 48.22 435 LEU D N 1
ATOM 6534 C CA . LEU D 1 48 ? 81.215 -17.724 28.299 1.00 48.96 435 LEU D CA 1
ATOM 6535 C C . LEU D 1 48 ? 81.145 -19.088 28.951 1.00 49.93 435 LEU D C 1
ATOM 6536 O O . LEU D 1 48 ? 80.569 -19.246 30.034 1.00 50.70 435 LEU D O 1
ATOM 6541 N N . VAL D 1 49 ? 81.724 -20.077 28.276 1.00 50.50 436 VAL D N 1
ATOM 6542 C CA . VAL D 1 49 ? 81.525 -21.469 28.650 1.00 50.96 436 VAL D CA 1
ATOM 6543 C C . VAL D 1 49 ? 82.454 -21.886 29.798 1.00 51.69 436 VAL D C 1
ATOM 6544 O O . VAL D 1 49 ? 82.216 -22.912 30.449 1.00 52.61 436 VAL D O 1
ATOM 6548 N N . GLY D 1 50 ? 83.461 -21.054 30.088 1.00 50.94 437 GLY D N 1
ATOM 6549 C CA . GLY D 1 50 ? 84.301 -21.240 31.260 1.00 50.53 437 GLY D CA 1
ATOM 6550 C C . GLY D 1 50 ? 85.488 -22.158 31.014 1.00 50.56 437 GLY D C 1
ATOM 6551 O O . GLY D 1 50 ? 85.786 -23.050 31.814 1.00 51.65 437 GLY D O 1
ATOM 6552 N N . ASN D 1 51 ? 86.185 -21.916 29.917 1.00 48.77 438 ASN D N 1
ATOM 6553 C CA . ASN D 1 51 ? 87.216 -22.818 29.452 1.00 47.62 438 ASN D CA 1
ATOM 6554 C C . ASN D 1 51 ? 88.641 -22.417 29.850 1.00 45.13 438 ASN D C 1
ATOM 6555 O O . ASN D 1 51 ? 89.024 -21.253 29.697 1.00 43.20 438 ASN D O 1
ATOM 6560 N N . PRO D 1 52 ? 89.435 -23.394 30.302 1.00 43.68 439 PRO D N 1
ATOM 6561 C CA . PRO D 1 52 ? 90.780 -23.118 30.810 1.00 42.29 439 PRO D CA 1
ATOM 6562 C C . PRO D 1 52 ? 91.693 -22.827 29.636 1.00 40.57 439 PRO D C 1
ATOM 6563 O O . PRO D 1 52 ? 91.507 -23.441 28.586 1.00 40.18 439 PRO D O 1
ATOM 6567 N N . VAL D 1 53 ? 92.622 -21.890 29.783 1.00 39.22 440 VAL D N 1
ATOM 6568 C CA . VAL D 1 53 ? 93.653 -21.702 28.751 1.00 38.74 440 VAL D CA 1
ATOM 6569 C C . VAL D 1 53 ? 94.834 -22.618 29.072 1.00 37.02 440 VAL D C 1
ATOM 6570 O O . VAL D 1 53 ? 95.527 -23.084 28.188 1.00 35.54 440 VAL D O 1
ATOM 6574 N N . LEU D 1 54 ? 95.034 -22.885 30.358 1.00 35.78 441 LEU D N 1
ATOM 6575 C CA . LEU D 1 54 ? 96.119 -23.727 30.815 1.00 34.90 441 LEU D CA 1
ATOM 6576 C C . LEU D 1 54 ? 95.597 -24.446 32.039 1.00 35.39 441 LEU D C 1
ATOM 6577 O O . LEU D 1 54 ? 94.926 -23.837 32.904 1.00 34.95 441 LEU D O 1
ATOM 6582 N N . LYS D 1 55 ? 95.925 -25.730 32.123 1.00 35.43 442 LYS D N 1
ATOM 6583 C CA . LYS D 1 55 ? 95.311 -26.624 33.087 1.00 37.35 442 LYS D CA 1
ATOM 6584 C C . LYS D 1 55 ? 96.395 -27.410 33.767 1.00 37.10 442 LYS D C 1
ATOM 6585 O O . LYS D 1 55 ? 97.220 -28.038 33.089 1.00 37.16 442 LYS D O 1
ATOM 6591 N N . ASN D 1 56 ? 96.421 -27.338 35.100 1.00 37.12 443 ASN D N 1
ATOM 6592 C CA . ASN D 1 56 ? 97.346 -28.132 35.934 1.00 37.74 443 ASN D CA 1
ATOM 6593 C C . ASN D 1 56 ? 98.849 -28.019 35.623 1.00 36.91 443 ASN D C 1
ATOM 6594 O O . ASN D 1 56 ? 99.562 -29.027 35.596 1.00 37.49 443 ASN D O 1
ATOM 6599 N N . ILE D 1 57 ? 99.349 -26.808 35.445 1.00 37.00 444 ILE D N 1
ATOM 6600 C CA . ILE D 1 57 ? 100.748 -26.645 35.012 1.00 36.28 444 ILE D CA 1
ATOM 6601 C C . ILE D 1 57 ? 101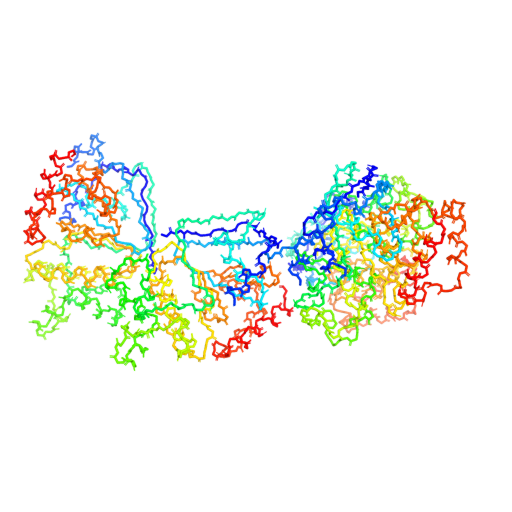.734 -26.709 36.170 1.00 35.87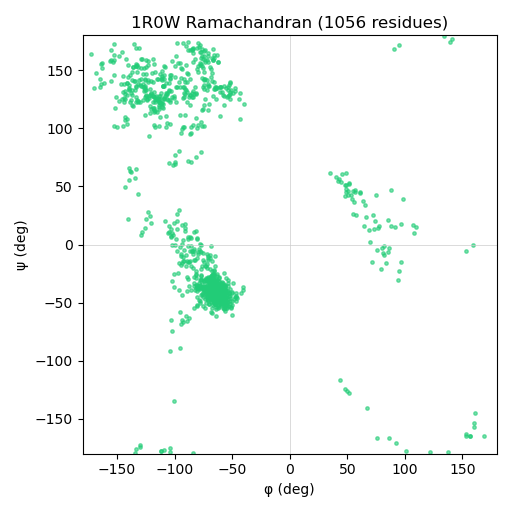 444 ILE D C 1
ATOM 6602 O O . ILE D 1 57 ? 101.559 -26.050 37.196 1.00 36.77 444 ILE D O 1
ATOM 6607 N N . ASN D 1 58 ? 102.755 -27.541 36.030 1.00 34.68 445 ASN D N 1
ATOM 6608 C CA . ASN D 1 58 ? 103.786 -27.604 37.050 1.00 34.57 445 ASN D CA 1
ATOM 6609 C C . ASN D 1 58 ? 105.156 -27.380 36.454 1.00 33.75 445 ASN D C 1
ATOM 6610 O O . ASN D 1 58 ? 105.477 -27.967 35.420 1.00 33.75 445 ASN D O 1
ATOM 6615 N N . LEU D 1 59 ? 105.944 -26.514 37.097 1.00 33.20 446 LEU D N 1
ATOM 6616 C CA . LEU D 1 59 ? 107.372 -26.389 36.794 1.00 33.21 446 LEU D CA 1
ATOM 6617 C C . LEU D 1 59 ? 108.128 -25.816 37.985 1.00 33.74 446 LEU D C 1
ATOM 6618 O O . LEU D 1 59 ? 107.537 -25.136 38.840 1.00 32.88 446 LEU D O 1
ATOM 6623 N N . ASN D 1 60 ? 109.439 -26.086 38.002 1.00 34.19 447 ASN D N 1
ATOM 6624 C CA . ASN D 1 60 ? 110.341 -25.678 39.070 1.00 33.95 447 ASN D CA 1
ATOM 6625 C C . ASN D 1 60 ? 111.752 -25.525 38.484 1.00 33.32 447 ASN D C 1
ATOM 6626 O O . ASN D 1 60 ? 112.447 -26.524 38.223 1.00 31.19 447 ASN D O 1
ATOM 6631 N N . ILE D 1 61 ? 112.139 -24.262 38.257 1.00 33.31 448 ILE D N 1
ATOM 6632 C CA . ILE D 1 61 ? 113.370 -23.880 37.554 1.00 32.81 448 ILE D CA 1
ATOM 6633 C C . ILE D 1 61 ? 114.267 -23.146 38.531 1.00 32.76 448 ILE D C 1
ATOM 6634 O O . ILE D 1 61 ? 113.821 -22.210 39.200 1.00 32.57 448 ILE D O 1
ATOM 6639 N N . GLU D 1 62 ? 115.519 -23.577 38.643 1.00 33.46 449 GLU D N 1
ATOM 6640 C CA . GLU D 1 62 ? 116.448 -22.950 39.592 1.00 34.20 449 GLU D CA 1
ATOM 6641 C C . GLU D 1 62 ? 117.091 -21.711 38.973 1.00 33.46 449 GLU D C 1
ATOM 6642 O O . GLU D 1 62 ? 117.196 -21.616 37.758 1.00 33.30 449 GLU D O 1
ATOM 6648 N N . LYS D 1 63 ? 117.556 -20.800 39.813 1.00 32.52 450 LYS D N 1
ATOM 6649 C CA . LYS D 1 63 ? 118.326 -19.662 39.347 1.00 33.84 450 LYS D CA 1
ATOM 6650 C C . LYS D 1 63 ? 119.406 -20.143 38.379 1.00 31.78 450 LYS D C 1
ATOM 6651 O O . LYS D 1 63 ? 120.088 -21.132 38.653 1.00 31.14 450 LYS D O 1
ATOM 6657 N N . GLY D 1 64 ? 119.518 -19.474 37.230 1.00 30.26 451 GLY D N 1
ATOM 6658 C CA . GLY D 1 64 ? 120.563 -19.804 36.272 1.00 28.64 451 GLY D CA 1
ATOM 6659 C C . GLY D 1 64 ? 120.288 -20.982 35.335 1.00 27.47 451 GLY D C 1
ATOM 6660 O O . GLY D 1 64 ? 121.143 -21.297 34.500 1.00 28.80 451 GLY D O 1
ATOM 6661 N N . GLU D 1 65 ? 119.131 -21.634 35.466 1.00 25.75 452 GLU D N 1
ATOM 6662 C CA . GLU D 1 65 ? 118.727 -22.703 34.541 1.00 25.13 452 GLU D CA 1
ATOM 6663 C C . GLU D 1 65 ? 117.934 -22.179 33.334 1.00 23.97 452 GLU D C 1
ATOM 6664 O O . GLU D 1 65 ? 117.264 -21.175 33.448 1.00 21.78 452 GLU D O 1
ATOM 6670 N N . MET D 1 66 ? 117.970 -22.907 32.210 1.00 23.42 453 MET D N 1
ATOM 6671 C CA . MET D 1 66 ? 117.064 -22.670 31.103 1.00 23.84 453 MET D CA 1
ATOM 6672 C C . MET D 1 66 ? 115.953 -23.715 30.977 1.00 23.28 453 MET D C 1
ATOM 6673 O O . MET D 1 66 ? 116.209 -24.911 30.952 1.00 23.60 453 MET D O 1
ATOM 6678 N N . LEU D 1 67 ? 114.727 -23.225 30.796 1.00 22.92 454 LEU D N 1
ATOM 6679 C CA . LEU D 1 67 ? 113.570 -24.043 30.467 1.00 20.80 454 LEU D CA 1
ATOM 6680 C C . LEU D 1 67 ? 113.250 -23.865 28.986 1.00 20.74 454 LEU D C 1
ATOM 6681 O O . LEU D 1 67 ? 113.022 -22.734 28.528 1.00 20.29 454 LEU D O 1
ATOM 6686 N N . ALA D 1 68 ? 113.239 -24.963 28.236 1.00 19.63 455 ALA D N 1
ATOM 6687 C CA . ALA D 1 68 ? 112.715 -24.947 26.901 1.00 21.80 455 ALA D CA 1
ATOM 6688 C C . ALA D 1 68 ? 111.216 -25.321 26.920 1.00 21.29 455 ALA D C 1
ATOM 6689 O O . ALA D 1 68 ? 110.844 -26.327 27.492 1.00 20.54 455 ALA D O 1
ATOM 6691 N N . ILE D 1 69 ? 110.372 -24.483 26.326 1.00 22.47 456 ILE D N 1
ATOM 6692 C CA . ILE D 1 69 ? 108.946 -24.790 26.153 1.00 22.57 456 ILE D CA 1
ATOM 6693 C C . ILE D 1 69 ? 108.652 -24.991 24.687 1.00 23.54 456 ILE D C 1
ATOM 6694 O O . ILE D 1 69 ? 108.858 -24.062 23.858 1.00 24.81 456 ILE D O 1
ATOM 6699 N N . THR D 1 70 ? 108.154 -26.172 24.337 1.00 23.48 457 THR D N 1
ATOM 6700 C CA . THR D 1 70 ? 107.594 -26.375 22.996 1.00 23.98 457 THR D CA 1
ATOM 6701 C C . THR D 1 70 ? 106.171 -27.023 23.055 1.00 25.90 457 THR D C 1
ATOM 6702 O O . THR D 1 70 ? 105.602 -27.154 24.135 1.00 23.54 457 THR D O 1
ATOM 6706 N N . GLY D 1 71 ? 105.612 -27.398 21.892 1.00 26.98 458 GLY D N 1
ATOM 6707 C CA . GLY D 1 71 ? 104.316 -28.075 21.816 1.00 27.32 458 GLY D CA 1
ATOM 6708 C C . GLY D 1 71 ? 103.644 -27.894 20.461 1.00 28.99 458 GLY D C 1
ATOM 6709 O O . GLY D 1 71 ? 104.291 -27.478 19.481 1.00 27.51 458 GLY D O 1
ATOM 6710 N N . SER D 1 72 ? 102.342 -28.188 20.379 1.00 29.08 459 SER D N 1
ATOM 6711 C CA . SER D 1 72 ? 101.625 -27.989 19.114 1.00 30.41 459 SER D CA 1
ATOM 6712 C C . SER D 1 72 ? 101.288 -26.521 18.996 1.00 30.57 459 SER D C 1
ATOM 6713 O O . SER D 1 72 ? 101.478 -25.757 19.942 1.00 30.00 459 SER D O 1
ATOM 6716 N N . THR D 1 73 ? 100.757 -26.122 17.855 1.00 31.42 460 THR D N 1
ATOM 6717 C CA . THR D 1 73 ? 100.426 -24.715 17.686 1.00 32.69 460 THR D CA 1
ATOM 6718 C C . THR D 1 73 ? 99.164 -24.332 18.487 1.00 32.44 460 THR D C 1
ATOM 6719 O O . THR D 1 73 ? 98.290 -25.161 18.717 1.00 31.11 460 THR D O 1
ATOM 6723 N N . GLY D 1 74 ? 99.110 -23.081 18.950 1.00 33.24 461 GLY D N 1
ATOM 6724 C CA . GLY D 1 74 ? 98.058 -22.616 19.833 1.00 33.28 461 GLY D CA 1
ATOM 6725 C C . GLY D 1 74 ? 97.854 -23.411 21.116 1.00 35.09 461 GLY D C 1
ATOM 6726 O O . GLY D 1 74 ? 96.767 -23.391 21.679 1.00 37.19 461 GLY D O 1
ATOM 6727 N N . SER D 1 75 ? 98.894 -24.075 21.620 1.00 34.18 462 SER D N 1
ATOM 6728 C CA . SER D 1 75 ? 98.762 -24.906 22.806 1.00 33.62 462 SER D CA 1
ATOM 6729 C C . SER D 1 75 ? 98.909 -24.195 24.134 1.00 32.96 462 SER D C 1
ATOM 6730 O O . SER D 1 75 ? 98.921 -24.853 25.187 1.00 32.47 462 SER D O 1
ATOM 6733 N N . GLY D 1 76 ? 99.023 -22.862 24.107 1.00 32.04 463 GLY D N 1
ATOM 6734 C CA . GLY D 1 76 ? 99.142 -22.078 25.330 1.00 29.43 463 GLY D CA 1
ATOM 6735 C C . GLY D 1 76 ? 100.566 -21.710 25.747 1.00 29.13 463 GLY D C 1
ATOM 6736 O O . GLY D 1 76 ? 100.801 -21.320 26.917 1.00 29.02 463 GLY D O 1
ATOM 6737 N N . LYS D 1 77 ? 101.518 -21.799 24.807 1.00 26.88 464 LYS D N 1
ATOM 6738 C CA . LYS D 1 77 ? 102.917 -21.500 25.109 1.00 25.51 464 LYS D CA 1
ATOM 6739 C C . LYS D 1 77 ? 103.208 -20.042 25.471 1.00 24.86 464 LYS D C 1
ATOM 6740 O O . LYS D 1 77 ? 103.926 -19.789 26.421 1.00 23.88 464 LYS D O 1
ATOM 6746 N N . THR D 1 78 ? 102.698 -19.104 24.672 1.00 25.43 465 THR D N 1
ATOM 6747 C CA . THR D 1 78 ? 102.704 -17.654 24.951 1.00 24.72 465 THR D CA 1
ATOM 6748 C C . THR D 1 78 ? 101.903 -17.347 26.220 1.00 26.29 465 THR D C 1
ATOM 6749 O O . THR D 1 78 ? 102.294 -16.522 27.045 1.00 26.24 465 THR D O 1
ATOM 6753 N N . SER D 1 79 ? 100.773 -18.028 26.378 1.00 26.81 466 SER D N 1
ATOM 6754 C CA . SER D 1 79 ? 99.915 -17.829 27.546 1.00 28.10 466 SER D CA 1
ATOM 6755 C C . SER D 1 79 ? 100.657 -18.076 28.854 1.00 27.45 466 SER D C 1
ATOM 6756 O O . SER D 1 79 ? 100.508 -17.314 29.820 1.00 29.06 466 SER D O 1
ATOM 6759 N N . LEU D 1 80 ? 101.489 -19.113 28.878 1.00 27.21 467 LEU D N 1
ATOM 6760 C CA . LEU D 1 80 ? 102.304 -19.366 30.057 1.00 27.22 467 LEU D CA 1
ATOM 6761 C C . LEU D 1 80 ? 103.171 -18.143 30.392 1.00 26.85 467 LEU D C 1
ATOM 6762 O O . LEU D 1 80 ? 103.208 -17.679 31.540 1.00 26.36 467 LEU D O 1
ATOM 6767 N N . LEU D 1 81 ? 103.850 -17.609 29.382 1.00 27.02 468 LEU D N 1
ATOM 6768 C CA . LEU D 1 81 ? 104.647 -16.398 29.549 1.00 25.94 468 LEU D CA 1
ATOM 6769 C C . LEU D 1 81 ? 103.773 -15.244 30.041 1.00 26.57 468 LEU D C 1
ATOM 6770 O O . LEU D 1 81 ? 104.180 -14.504 30.915 1.00 26.81 468 LEU D O 1
ATOM 6775 N N . MET D 1 82 ? 102.586 -15.067 29.469 1.00 27.46 469 MET D N 1
ATOM 6776 C CA . MET D 1 82 ? 101.652 -14.020 29.923 1.00 28.67 469 MET D CA 1
ATOM 6777 C C . MET D 1 82 ? 101.289 -14.148 31.422 1.00 29.71 469 MET D C 1
ATOM 6778 O O . MET D 1 82 ? 101.068 -13.131 32.107 1.00 29.11 469 MET D O 1
ATOM 6783 N N . LEU D 1 83 ? 101.202 -15.397 31.899 1.00 30.07 470 LEU D N 1
ATOM 6784 C CA . LEU D 1 83 ? 100.959 -15.703 33.308 1.00 31.44 470 LEU D CA 1
ATOM 6785 C C . LEU D 1 83 ? 102.106 -15.143 34.138 1.00 31.17 470 LEU D C 1
ATOM 6786 O O . LEU D 1 83 ? 101.886 -14.584 35.205 1.00 31.66 470 LEU D O 1
ATOM 6791 N N . ILE D 1 84 ? 103.329 -15.313 33.635 1.00 30.93 471 ILE D N 1
ATOM 6792 C CA . ILE D 1 84 ? 104.523 -14.848 34.336 1.00 30.77 471 ILE D CA 1
ATOM 6793 C C . ILE D 1 84 ? 104.557 -13.332 34.367 1.00 30.13 471 ILE D C 1
ATOM 6794 O O . ILE D 1 84 ? 104.849 -12.736 35.391 1.00 29.83 471 ILE D O 1
ATOM 6799 N N . LEU D 1 85 ? 104.210 -12.716 33.252 1.00 29.62 472 LEU D N 1
ATOM 6800 C CA . LEU D 1 85 ? 104.089 -11.278 33.204 1.00 31.92 472 LEU D CA 1
ATOM 6801 C C . LEU D 1 85 ? 102.915 -10.752 34.034 1.00 33.03 472 LEU D C 1
ATOM 6802 O O . LEU D 1 85 ? 102.696 -9.560 34.063 1.00 34.23 472 LEU D O 1
ATOM 6807 N N . GLY D 1 86 ? 102.141 -11.631 34.664 1.00 33.45 473 GLY D N 1
ATOM 6808 C CA . GLY D 1 86 ? 100.957 -11.188 35.367 1.00 34.69 473 GLY D CA 1
ATOM 6809 C C . GLY D 1 86 ? 99.905 -10.624 34.437 1.00 35.75 473 GLY D C 1
ATOM 6810 O O . GLY D 1 86 ? 99.077 -9.837 34.878 1.00 37.84 473 GLY D O 1
ATOM 6811 N N . GLU D 1 87 ? 99.909 -10.998 33.160 1.00 35.91 474 GLU D N 1
ATOM 6812 C CA . GLU D 1 87 ? 98.852 -10.505 32.245 1.00 36.61 474 GLU D CA 1
ATOM 6813 C C . GLU D 1 87 ? 97.645 -11.455 32.182 1.00 36.93 474 GLU D C 1
ATOM 6814 O O . GLU D 1 87 ? 96.578 -11.083 31.704 1.00 37.63 474 GLU D O 1
ATOM 6820 N N . LEU D 1 88 ? 97.822 -12.670 32.681 1.00 37.11 475 LEU D N 1
ATOM 6821 C CA . LEU D 1 88 ? 96.744 -13.641 32.754 1.00 38.14 475 LEU D CA 1
ATOM 6822 C C . LEU D 1 88 ? 96.766 -14.151 34.179 1.00 39.40 475 LEU D C 1
ATOM 6823 O O . LEU D 1 88 ? 97.827 -14.389 34.760 1.00 39.05 475 LEU D O 1
ATOM 6828 N N . GLU D 1 89 ? 95.594 -14.278 34.764 1.00 40.04 476 GLU D N 1
ATOM 6829 C CA . GLU D 1 89 ? 95.530 -14.503 36.185 1.00 41.79 476 GLU D CA 1
ATOM 6830 C C . GLU D 1 89 ? 95.427 -15.992 36.447 1.00 41.34 476 GLU D C 1
ATOM 6831 O O . GLU D 1 89 ? 94.704 -16.694 35.756 1.00 41.41 476 GLU D O 1
ATOM 6837 N N . ALA D 1 90 ? 96.176 -16.497 37.407 1.00 41.38 477 ALA D N 1
ATOM 6838 C CA . ALA D 1 90 ? 95.988 -17.891 37.770 1.00 42.82 477 ALA D CA 1
ATOM 6839 C C . ALA D 1 90 ? 94.679 -18.036 38.584 1.00 43.98 477 ALA D C 1
ATOM 6840 O O . ALA D 1 90 ? 94.367 -17.201 39.434 1.00 45.28 477 ALA D O 1
ATOM 6842 N N . SER D 1 91 ? 93.897 -19.063 38.291 1.00 44.64 478 SER D N 1
ATOM 6843 C CA . SER D 1 91 ? 92.704 -19.333 39.078 1.00 45.67 478 SER D CA 1
ATOM 6844 C C . SER D 1 91 ? 92.968 -20.325 40.199 1.00 45.61 478 SER D C 1
ATOM 6845 O O . SER D 1 91 ? 92.497 -20.138 41.322 1.00 46.24 478 SER D O 1
ATOM 6848 N N . GLU D 1 92 ? 93.709 -21.372 39.881 1.00 45.44 479 GLU D N 1
ATOM 6849 C CA . GLU D 1 92 ? 94.218 -22.287 40.878 1.00 46.67 479 GLU D CA 1
ATOM 6850 C C . GLU D 1 92 ? 95.737 -22.246 40.818 1.00 46.35 479 GLU D C 1
ATOM 6851 O O . GLU D 1 92 ? 96.319 -21.833 39.802 1.00 46.12 479 GLU D O 1
ATOM 6857 N N . GLY D 1 93 ? 96.364 -22.675 41.908 1.00 45.35 480 GLY D N 1
ATOM 6858 C CA . GLY D 1 93 ? 97.784 -22.948 41.922 1.00 46.06 480 GLY D CA 1
ATOM 6859 C C . GLY D 1 93 ? 98.623 -21.791 42.408 1.00 45.47 480 GLY D C 1
ATOM 6860 O O . GLY D 1 93 ? 98.121 -20.694 42.613 1.00 45.09 480 GLY D O 1
ATOM 6861 N N . ILE D 1 94 ? 99.908 -22.051 42.596 1.00 45.51 481 ILE D N 1
ATOM 6862 C CA . ILE D 1 94 ? 100.831 -21.007 43.042 1.00 45.45 481 ILE D CA 1
ATOM 6863 C C . ILE D 1 94 ? 101.917 -20.745 41.987 1.00 44.14 481 ILE D C 1
ATOM 6864 O O . ILE D 1 94 ? 102.534 -21.676 41.473 1.00 44.01 481 ILE D O 1
ATOM 6869 N N . ILE D 1 95 ? 102.144 -19.482 41.665 1.00 43.06 482 ILE D N 1
ATOM 6870 C CA . ILE D 1 95 ? 103.352 -19.123 40.947 1.00 42.45 482 ILE D CA 1
ATOM 6871 C C . ILE D 1 95 ? 104.289 -18.279 41.809 1.00 41.88 482 ILE D C 1
ATOM 6872 O O . ILE D 1 95 ? 103.919 -17.230 42.313 1.00 41.18 482 ILE D O 1
ATOM 6877 N N . LYS D 1 96 ? 105.505 -18.777 41.972 1.00 41.71 483 LYS D N 1
ATOM 6878 C CA . LYS D 1 96 ? 106.517 -18.090 42.746 1.00 43.17 483 LYS D CA 1
ATOM 6879 C C . LYS D 1 96 ? 107.629 -17.662 41.814 1.00 42.98 483 LYS D C 1
ATOM 6880 O O . LYS D 1 96 ? 108.208 -18.490 41.121 1.00 42.94 483 LYS D O 1
ATOM 6886 N N . HIS D 1 97 ? 107.892 -16.362 41.790 1.00 44.29 484 HIS D N 1
ATOM 6887 C CA . HIS D 1 97 ? 109.091 -15.801 41.178 1.00 45.37 484 HIS D CA 1
ATOM 6888 C C . HIS D 1 97 ? 109.204 -14.370 41.679 1.00 45.68 484 HIS D C 1
ATOM 6889 O O . HIS D 1 97 ? 108.206 -13.674 41.808 1.00 45.37 484 HIS D O 1
ATOM 6896 N N . SER D 1 98 ? 110.426 -13.925 41.939 1.00 47.04 485 SER D N 1
ATOM 6897 C CA . SER D 1 98 ? 110.662 -12.553 42.381 1.00 47.56 485 SER D CA 1
ATOM 6898 C C . SER D 1 98 ? 111.718 -11.959 41.468 1.00 46.84 485 SER D C 1
ATOM 6899 O O . SER D 1 98 ? 112.607 -12.669 40.998 1.00 47.73 485 SER D O 1
ATOM 6902 N N . GLY D 1 99 ? 111.617 -10.666 41.200 1.00 45.48 486 GLY D N 1
ATOM 6903 C CA . GLY D 1 99 ? 112.645 -10.002 40.430 1.00 42.68 486 GLY D CA 1
ATOM 6904 C C . GLY D 1 99 ? 112.185 -9.325 39.149 1.00 41.28 486 GLY D C 1
ATOM 6905 O O . GLY D 1 99 ? 110.998 -9.302 38.791 1.00 39.61 486 GLY D O 1
ATOM 6906 N N . ARG D 1 100 ? 113.151 -8.751 38.448 1.00 39.14 487 ARG D N 1
ATOM 6907 C CA . ARG D 1 100 ? 112.841 -8.145 37.170 1.00 37.31 487 ARG D CA 1
ATOM 6908 C C . ARG D 1 100 ? 112.673 -9.273 36.147 1.00 33.63 487 ARG D C 1
ATOM 6909 O O . ARG D 1 100 ? 113.333 -10.312 36.232 1.00 33.54 487 ARG D O 1
ATOM 6917 N N . VAL D 1 101 ? 111.740 -9.090 35.227 1.00 30.74 488 VAL D N 1
ATOM 6918 C CA . VAL D 1 101 ? 111.647 -9.932 34.040 1.00 27.97 488 VAL D CA 1
ATOM 6919 C C . VAL D 1 101 ? 111.784 -9.084 32.742 1.00 25.21 488 VAL D C 1
ATOM 6920 O O . VAL D 1 101 ? 111.335 -7.947 32.683 1.00 22.94 488 VAL D O 1
ATOM 6924 N N . SER D 1 102 ? 112.485 -9.635 31.761 1.00 20.37 489 SER D N 1
ATOM 6925 C CA . SER D 1 102 ? 112.626 -9.039 30.455 1.00 18.95 489 SER D CA 1
ATOM 6926 C C . SER D 1 102 ? 111.941 -10.012 29.464 1.00 19.19 489 SER D C 1
ATOM 6927 O O . SER D 1 102 ? 112.268 -11.209 29.430 1.00 18.79 489 SER D O 1
ATOM 6930 N N . PHE D 1 103 ? 110.997 -9.495 28.684 1.00 18.35 490 PHE D N 1
ATOM 6931 C CA . PHE D 1 103 ? 110.195 -10.301 27.764 1.00 19.52 490 PHE D CA 1
ATOM 6932 C C . PHE D 1 103 ? 110.572 -9.877 26.360 1.00 20.15 490 PHE D C 1
ATOM 6933 O O . PHE D 1 103 ? 110.537 -8.678 26.051 1.00 19.83 490 PHE D O 1
ATOM 6941 N N . CYS D 1 104 ? 110.913 -10.866 25.528 1.00 19.35 491 CYS D N 1
ATOM 6942 C CA . CYS D 1 104 ? 111.124 -10.678 24.099 1.00 20.23 491 CYS D CA 1
ATOM 6943 C C . CYS D 1 104 ? 109.997 -11.419 23.352 1.00 19.44 491 CYS D C 1
ATOM 6944 O O . CYS D 1 104 ? 109.955 -12.659 23.292 1.00 17.13 491 CYS D O 1
ATOM 6947 N N . SER D 1 105 ? 109.099 -10.641 22.753 1.00 22.18 492 SER D N 1
ATOM 6948 C CA . SER D 1 105 ? 107.904 -11.177 22.085 1.00 22.09 492 SER D CA 1
ATOM 6949 C C . SER D 1 105 ? 108.219 -11.751 20.755 1.00 21.60 492 SER D C 1
ATOM 6950 O O . SER D 1 105 ? 109.172 -11.346 20.127 1.00 22.36 492 SER D O 1
ATOM 6953 N N . GLN D 1 106 ? 107.372 -12.667 20.311 1.00 22.49 493 GLN D N 1
ATOM 6954 C CA . GLN D 1 106 ? 107.473 -13.312 19.019 1.00 25.35 493 GLN D CA 1
ATOM 6955 C C . GLN D 1 106 ? 107.269 -12.210 17.974 1.00 26.79 493 GLN D C 1
ATOM 6956 O O . GLN D 1 106 ? 107.976 -12.154 16.975 1.00 26.07 493 GLN D O 1
ATOM 6962 N N . PHE D 1 107 ? 106.391 -11.255 18.268 1.00 27.89 494 PHE D N 1
ATOM 6963 C CA . PHE D 1 107 ? 106.343 -10.028 17.487 1.00 28.72 494 PHE D CA 1
ATOM 6964 C C . PHE D 1 107 ? 107.548 -9.098 17.726 1.00 28.60 494 PHE D C 1
ATOM 6965 O O . PHE D 1 107 ? 107.724 -8.563 18.807 1.00 29.67 494 PHE D O 1
ATOM 6973 N N . SER D 1 108 ? 108.349 -8.883 16.691 1.00 28.02 495 SER D N 1
ATOM 6974 C CA . SER D 1 108 ? 109.581 -8.078 16.780 1.00 28.08 495 SER D CA 1
ATOM 6975 C C . SER D 1 108 ? 109.292 -6.629 16.568 1.00 28.09 495 SER D C 1
ATOM 6976 O O . SER D 1 108 ? 109.272 -6.188 15.428 1.00 29.54 495 SER D O 1
ATOM 6979 N N . TRP D 1 109 ? 109.096 -5.869 17.638 1.00 27.88 496 TRP D N 1
ATOM 6980 C CA . TRP D 1 109 ? 108.715 -4.479 17.467 1.00 26.86 496 TRP D CA 1
ATOM 6981 C C . TRP D 1 109 ? 109.957 -3.598 17.307 1.00 25.94 496 TRP D C 1
ATOM 6982 O O . TRP D 1 109 ? 111.005 -3.847 17.936 1.00 24.61 496 TRP D O 1
ATOM 6993 N N . ILE D 1 110 ? 109.833 -2.595 16.440 1.00 23.26 497 ILE D N 1
ATOM 6994 C CA . ILE D 1 110 ? 110.891 -1.658 16.161 1.00 22.31 497 ILE D CA 1
ATOM 6995 C C . ILE D 1 110 ? 110.328 -0.256 16.224 1.00 23.91 497 ILE D C 1
ATOM 6996 O O . ILE D 1 110 ? 109.392 0.088 15.487 1.00 22.99 497 ILE D O 1
ATOM 7001 N N . MET D 1 111 ? 110.923 0.576 17.073 1.00 26.60 498 MET D N 1
ATOM 7002 C CA . MET D 1 111 ? 110.447 1.953 17.252 1.00 28.53 498 MET D CA 1
ATOM 7003 C C . MET D 1 111 ? 111.275 2.910 16.347 1.00 27.02 498 MET D C 1
ATOM 7004 O O . MET D 1 111 ? 112.401 2.551 16.017 1.00 23.79 498 MET D O 1
ATOM 7009 N N . PRO D 1 112 ? 110.748 4.104 15.971 1.00 25.67 499 PRO D N 1
ATOM 7010 C CA . PRO D 1 112 ? 111.542 5.072 15.183 1.00 26.09 499 PRO D CA 1
ATOM 7011 C C . PRO D 1 112 ? 112.784 5.452 15.964 1.00 24.39 499 PRO D C 1
ATOM 7012 O O . PRO D 1 112 ? 112.676 5.637 17.135 1.00 26.11 499 PRO D O 1
ATOM 7016 N N . GLY D 1 113 ? 113.950 5.501 15.339 1.00 22.97 500 GLY D N 1
ATOM 7017 C CA . GLY D 1 113 ? 115.224 5.653 16.051 1.00 21.04 500 GLY D CA 1
ATOM 7018 C C . GLY D 1 113 ? 116.314 4.774 15.460 1.00 19.10 500 GLY D C 1
ATOM 7019 O O . GLY D 1 113 ? 116.070 3.989 14.554 1.00 21.03 500 GLY D O 1
ATOM 7020 N N . THR D 1 114 ? 117.536 4.912 15.938 1.00 20.24 501 THR D N 1
ATOM 7021 C CA . THR D 1 114 ? 118.643 4.099 15.412 1.00 17.87 501 THR D CA 1
ATOM 7022 C C . THR D 1 114 ? 118.541 2.656 15.914 1.00 17.11 501 THR D C 1
ATOM 7023 O O . THR D 1 114 ? 117.787 2.346 16.876 1.00 15.64 501 THR D O 1
ATOM 7027 N N . ILE D 1 115 ? 119.338 1.788 15.299 1.00 15.85 502 ILE D N 1
ATOM 7028 C CA . ILE D 1 115 ? 119.474 0.416 15.767 1.00 15.41 502 ILE D CA 1
ATOM 7029 C C . ILE D 1 115 ? 119.893 0.435 17.242 1.00 16.09 502 ILE D C 1
ATOM 7030 O O . ILE D 1 115 ? 119.290 -0.246 18.095 1.00 15.32 502 ILE D O 1
ATOM 7035 N N . LYS D 1 116 ? 120.907 1.235 17.550 1.00 17.08 503 LYS D N 1
ATOM 7036 C CA . LYS D 1 116 ? 121.408 1.333 18.928 1.00 18.20 503 LYS D CA 1
ATOM 7037 C C . LYS D 1 116 ? 120.325 1.807 19.881 1.00 18.54 503 LYS D C 1
ATOM 7038 O O . LYS D 1 116 ? 120.147 1.217 20.952 1.00 18.74 503 LYS D O 1
ATOM 7044 N N . GLU D 1 117 ? 119.616 2.880 19.520 1.00 19.13 504 GLU D N 1
ATOM 7045 C CA . GLU D 1 117 ? 118.509 3.381 20.368 1.00 19.87 504 GLU D CA 1
ATOM 7046 C C . GLU D 1 117 ? 117.481 2.298 20.613 1.00 20.40 504 GLU D C 1
ATOM 7047 O O . GLU D 1 117 ? 116.925 2.206 21.720 1.00 20.86 504 GLU D O 1
ATOM 7053 N N . ASN D 1 118 ? 117.232 1.465 19.603 1.00 19.32 505 ASN D N 1
ATOM 7054 C CA . ASN D 1 118 ? 116.220 0.418 19.721 1.00 18.80 505 ASN D CA 1
ATOM 7055 C C . ASN D 1 118 ? 116.602 -0.641 20.727 1.00 20.77 505 ASN D C 1
ATOM 7056 O O . ASN D 1 118 ? 115.730 -1.170 21.418 1.00 23.15 505 ASN D O 1
ATOM 7061 N N . ILE D 1 119 ? 117.907 -0.919 20.828 1.00 21.23 506 ILE D N 1
ATOM 7062 C CA . ILE D 1 119 ? 118.425 -2.008 21.661 1.00 20.55 506 ILE D CA 1
ATOM 7063 C C . ILE D 1 119 ? 118.491 -1.570 23.117 1.00 22.44 506 ILE D C 1
ATOM 7064 O O . ILE D 1 119 ? 118.234 -2.349 24.027 1.00 21.20 506 ILE D O 1
ATOM 7069 N N . ILE D 1 120 ? 118.836 -0.311 23.311 1.00 23.50 507 ILE D N 1
ATOM 7070 C CA . ILE D 1 120 ? 119.062 0.281 24.612 1.00 28.18 507 ILE D CA 1
ATOM 7071 C C . ILE D 1 120 ? 117.832 0.984 25.208 1.00 30.30 507 ILE D C 1
ATOM 7072 O O . ILE D 1 120 ? 117.905 1.530 26.316 1.00 33.62 507 ILE D O 1
ATOM 7077 N N . PHE D 1 121 ? 116.720 0.962 24.475 1.00 32.61 508 PHE D N 1
ATOM 7078 C CA . PHE D 1 121 ? 115.570 1.822 24.689 1.00 34.25 508 PHE D CA 1
ATOM 7079 C C . PHE D 1 121 ? 115.147 2.011 26.140 1.00 33.67 508 PHE D C 1
ATOM 7080 O O . PHE D 1 121 ? 114.625 1.118 26.756 1.00 31.95 508 PHE D O 1
ATOM 7088 N N . GLY D 1 122 ? 115.398 3.189 26.676 1.00 34.17 509 GLY D N 1
ATOM 7089 C CA . GLY D 1 122 ? 114.907 3.538 27.995 1.00 34.69 509 GLY D CA 1
ATOM 7090 C C . GLY D 1 122 ? 115.699 2.936 29.138 1.00 36.00 509 GLY D C 1
ATOM 7091 O O . GLY D 1 122 ? 115.180 2.893 30.262 1.00 38.08 509 GLY D O 1
ATOM 7092 N N . VAL D 1 123 ? 116.912 2.446 28.852 1.00 34.94 510 VAL D N 1
ATOM 7093 C CA . VAL D 1 123 ? 117.806 1.865 29.852 1.00 35.37 510 VAL D CA 1
ATOM 7094 C C . VAL D 1 123 ? 119.152 2.632 29.829 1.00 36.80 510 VAL D C 1
ATOM 7095 O O . VAL D 1 123 ? 119.510 3.258 28.811 1.00 37.12 510 VAL D O 1
ATOM 7099 N N . SER D 1 124 ? 119.909 2.564 30.927 1.00 36.98 511 SER D N 1
ATOM 7100 C CA . SER D 1 124 ? 121.154 3.335 31.017 1.00 37.18 511 SER D CA 1
ATOM 7101 C C . SER D 1 124 ? 122.223 2.747 30.101 1.00 36.04 511 SER D C 1
ATOM 7102 O O . SER D 1 124 ? 122.414 1.540 30.068 1.00 35.54 511 SER D O 1
ATOM 7105 N N . TYR D 1 125 ? 122.888 3.610 29.338 1.00 35.44 512 TYR D N 1
ATOM 7106 C CA . TYR D 1 125 ? 123.855 3.148 28.367 1.00 33.69 512 TYR D CA 1
ATOM 7107 C C . TYR D 1 125 ? 125.129 2.606 29.028 1.00 33.12 512 TYR D C 1
ATOM 7108 O O . TYR D 1 125 ? 125.647 3.187 29.974 1.00 35.12 512 TYR D O 1
ATOM 7117 N N . ASP D 1 126 ? 125.610 1.478 28.529 1.00 31.00 513 ASP D N 1
ATOM 7118 C CA . ASP D 1 126 ? 126.815 0.831 29.057 1.00 28.26 513 ASP D CA 1
ATOM 7119 C C . ASP D 1 126 ? 127.620 0.252 27.901 1.00 26.36 513 ASP D C 1
ATOM 7120 O O . ASP D 1 126 ? 127.224 -0.772 27.309 1.00 24.77 513 ASP D O 1
ATOM 7125 N N . GLU D 1 127 ? 128.753 0.888 27.599 1.00 22.81 514 GLU D N 1
ATOM 7126 C CA . GLU D 1 127 ? 129.463 0.609 26.365 1.00 21.81 514 GLU D CA 1
ATOM 7127 C C . GLU D 1 127 ? 129.879 -0.838 26.266 1.00 20.43 514 GLU D C 1
ATOM 7128 O O . GLU D 1 127 ? 129.622 -1.466 25.243 1.00 19.79 514 GLU D O 1
ATOM 7134 N N . TYR D 1 128 ? 130.526 -1.365 27.304 1.00 18.64 515 TYR D N 1
ATOM 7135 C CA . TYR D 1 128 ? 131.039 -2.756 27.229 1.00 19.87 515 TYR D CA 1
ATOM 7136 C C . TYR D 1 128 ? 129.883 -3.791 27.185 1.00 17.37 515 TYR D C 1
ATOM 7137 O O . TYR D 1 128 ? 129.985 -4.751 26.500 1.00 16.04 515 TYR D O 1
ATOM 7146 N N . ARG D 1 129 ? 128.800 -3.576 27.920 1.00 16.23 516 ARG D N 1
ATOM 7147 C CA . ARG D 1 129 ? 127.654 -4.516 27.900 1.00 17.46 516 ARG D CA 1
ATOM 7148 C C . ARG D 1 129 ? 126.966 -4.491 26.528 1.00 15.99 516 ARG D C 1
ATOM 7149 O O . ARG D 1 129 ? 126.613 -5.507 25.979 1.00 15.87 516 ARG D O 1
ATOM 7157 N N . TYR D 1 130 ? 126.818 -3.296 25.979 1.00 16.26 517 TYR D N 1
ATOM 7158 C CA . TYR D 1 130 ? 126.158 -3.117 24.697 1.00 15.96 517 TYR D CA 1
ATOM 7159 C C . TYR D 1 130 ? 126.910 -3.881 23.613 1.00 17.32 517 TYR D C 1
ATOM 7160 O O . TYR D 1 130 ? 126.305 -4.685 22.861 1.00 17.22 517 TYR D O 1
ATOM 7169 N N . LYS D 1 131 ? 128.237 -3.662 23.543 1.00 17.36 518 LYS D N 1
ATOM 7170 C CA . LYS D 1 131 ? 129.086 -4.368 22.565 1.00 18.01 518 LYS D CA 1
ATOM 7171 C C . LYS D 1 131 ? 128.992 -5.891 22.715 1.00 17.60 518 LYS D C 1
ATOM 7172 O O . LYS D 1 131 ? 128.900 -6.619 21.745 1.00 17.50 518 LYS D O 1
ATOM 7178 N N . SER D 1 132 ? 128.999 -6.373 23.944 1.00 17.67 519 SER D N 1
ATOM 7179 C CA . SER D 1 132 ? 129.049 -7.801 24.134 1.00 18.54 519 SER D CA 1
ATOM 7180 C C . SER D 1 132 ? 127.671 -8.422 23.749 1.00 17.78 519 SER D C 1
ATOM 7181 O O . SER D 1 132 ? 127.578 -9.525 23.201 1.00 18.95 519 SER D O 1
ATOM 7184 N N . VAL D 1 133 ? 126.600 -7.666 23.923 1.00 17.68 520 VAL D N 1
ATOM 7185 C CA . VAL D 1 133 ? 125.270 -8.185 23.598 1.00 15.49 520 VAL D CA 1
ATOM 7186 C C . VAL D 1 133 ? 125.089 -8.187 22.075 1.00 16.03 520 VAL D C 1
ATOM 7187 O O . VAL D 1 133 ? 124.597 -9.130 21.491 1.00 16.24 520 VAL D O 1
ATOM 7191 N N . VAL D 1 134 ? 125.534 -7.126 21.435 1.00 17.94 521 VAL D N 1
ATOM 7192 C CA . VAL D 1 134 ? 125.451 -7.002 19.972 1.00 19.10 521 VAL D CA 1
ATOM 7193 C C . VAL D 1 134 ? 126.195 -8.125 19.304 1.00 19.90 521 VAL D C 1
ATOM 7194 O O . VAL D 1 134 ? 125.708 -8.734 18.318 1.00 20.00 521 VAL D O 1
ATOM 7198 N N . LYS D 1 135 ? 127.374 -8.426 19.848 1.00 19.26 522 LYS D N 1
ATOM 7199 C CA . LYS D 1 135 ? 128.234 -9.478 19.305 1.00 19.44 522 LYS D CA 1
ATOM 7200 C C . LYS D 1 135 ? 127.607 -10.869 19.480 1.00 18.01 522 LYS D C 1
ATOM 7201 O O . LYS D 1 135 ? 127.583 -11.668 18.557 1.00 17.76 522 LYS D O 1
ATOM 7207 N N . ALA D 1 136 ? 127.134 -11.159 20.689 1.00 16.24 523 ALA D N 1
ATOM 7208 C CA . ALA D 1 136 ? 126.593 -12.486 20.977 1.00 17.63 523 ALA D CA 1
ATOM 7209 C C . ALA D 1 136 ? 125.270 -12.762 20.208 1.00 17.64 523 ALA D C 1
ATOM 7210 O O . ALA D 1 136 ? 124.960 -13.904 19.896 1.00 17.66 523 ALA D O 1
ATOM 7212 N N . CYS D 1 137 ? 124.539 -11.697 19.870 1.00 16.80 524 CYS D N 1
ATOM 7213 C CA . CYS D 1 137 ? 123.287 -11.784 19.111 1.00 16.12 524 CYS D CA 1
ATOM 7214 C C . CYS D 1 137 ? 123.568 -11.738 17.608 1.00 16.07 524 CYS D C 1
ATOM 7215 O O . CYS D 1 137 ? 122.609 -11.650 16.829 1.00 17.52 524 CYS D O 1
ATOM 7218 N N . GLN D 1 138 ? 124.853 -11.760 17.203 1.00 14.28 525 GLN D N 1
ATOM 7219 C CA . GLN D 1 138 ? 125.245 -11.964 15.803 1.00 14.87 525 GLN D CA 1
ATOM 7220 C C . GLN D 1 138 ? 124.758 -10.788 14.937 1.00 15.97 525 GLN D C 1
ATOM 7221 O O . GLN D 1 138 ? 124.343 -10.981 13.798 1.00 17.04 525 GLN D O 1
ATOM 7227 N N . LEU D 1 139 ? 124.754 -9.592 15.517 1.00 13.86 526 LEU D N 1
ATOM 7228 C CA . LEU D 1 139 ? 124.290 -8.404 14.867 1.00 15.83 526 LEU D CA 1
ATOM 7229 C C . LEU D 1 139 ? 125.444 -7.636 14.222 1.00 18.48 526 LEU D C 1
ATOM 7230 O O . LEU D 1 139 ? 125.225 -6.791 13.348 1.00 18.66 526 LEU D O 1
ATOM 7235 N N . GLN D 1 140 ? 126.678 -7.923 14.637 1.00 18.01 527 GLN D N 1
ATOM 7236 C CA . GLN D 1 140 ? 127.801 -7.222 14.056 1.00 22.49 527 GLN D CA 1
ATOM 7237 C C . GLN D 1 140 ? 127.856 -7.471 12.544 1.00 21.66 527 GLN D C 1
ATOM 7238 O O . GLN D 1 140 ? 128.191 -6.564 11.777 1.00 20.83 527 GLN D O 1
ATOM 7244 N N . GLN D 1 141 ? 127.505 -8.683 12.114 1.00 21.48 528 GLN D N 1
ATOM 7245 C CA . GLN D 1 141 ? 127.442 -9.017 10.702 1.00 22.87 528 GLN D CA 1
ATOM 7246 C C . GLN D 1 141 ? 126.391 -8.136 9.997 1.00 21.90 528 GLN D C 1
ATOM 7247 O O . GLN D 1 141 ? 126.514 -7.829 8.828 1.00 22.99 528 GLN D O 1
ATOM 7253 N N . ASP D 1 142 ? 125.332 -7.749 10.691 1.00 19.34 529 ASP D N 1
ATOM 7254 C CA . ASP D 1 142 ? 124.302 -6.940 10.040 1.00 17.26 529 ASP D CA 1
ATOM 7255 C C . ASP D 1 142 ? 124.741 -5.462 9.982 1.00 17.16 529 ASP D C 1
ATOM 7256 O O . ASP D 1 142 ? 124.734 -4.852 8.909 1.00 17.37 529 ASP D O 1
ATOM 7261 N N . ILE D 1 143 ? 125.117 -4.883 11.124 1.00 17.32 530 ILE D N 1
ATOM 7262 C CA . ILE D 1 143 ? 125.410 -3.433 11.160 1.00 19.47 530 ILE D CA 1
ATOM 7263 C C . ILE D 1 143 ? 126.598 -3.045 10.270 1.00 19.71 530 ILE D C 1
ATOM 7264 O O . ILE D 1 143 ? 126.654 -1.920 9.757 1.00 18.18 530 ILE D O 1
ATOM 7269 N N . THR D 1 144 ? 127.494 -4.009 10.028 1.00 19.43 531 THR D N 1
ATOM 7270 C CA . THR D 1 144 ? 128.644 -3.778 9.169 1.00 22.39 531 THR D CA 1
ATOM 7271 C C . THR D 1 144 ? 128.296 -3.637 7.676 1.00 21.39 531 THR D C 1
ATOM 7272 O O . THR D 1 144 ? 129.096 -3.151 6.858 1.00 21.96 531 THR D O 1
ATOM 7276 N N . LYS D 1 145 ? 127.082 -4.003 7.321 1.00 21.21 532 LYS D N 1
ATOM 7277 C CA . LYS D 1 145 ? 126.596 -3.802 5.963 1.00 19.49 532 LYS D CA 1
ATOM 7278 C C . LYS D 1 145 ? 126.137 -2.360 5.760 1.00 17.91 532 LYS D C 1
ATOM 7279 O O . LYS D 1 145 ? 125.830 -1.973 4.630 1.00 18.96 532 LYS D O 1
ATOM 7285 N N . PHE D 1 146 ? 126.017 -1.583 6.833 1.00 16.58 533 PHE D N 1
ATOM 7286 C CA . PHE D 1 146 ? 125.381 -0.259 6.741 1.00 17.35 533 PHE D CA 1
ATOM 7287 C C . PHE D 1 146 ? 126.409 0.836 6.893 1.00 17.77 533 PHE D C 1
ATOM 7288 O O . PHE D 1 146 ? 127.274 0.709 7.741 1.00 17.99 533 PHE D O 1
ATOM 7296 N N . ALA D 1 147 ? 126.263 1.929 6.135 1.00 18.03 534 ALA D N 1
ATOM 7297 C CA . ALA D 1 147 ? 127.217 3.060 6.187 1.00 19.17 534 ALA D CA 1
ATOM 7298 C C . ALA D 1 147 ? 127.385 3.627 7.591 1.00 21.03 534 ALA D C 1
ATOM 7299 O O . ALA D 1 147 ? 128.527 3.942 8.003 1.00 20.50 534 ALA D O 1
ATOM 7301 N N . GLU D 1 148 ? 126.275 3.745 8.340 1.00 18.17 535 GLU D N 1
ATOM 7302 C CA . GLU D 1 148 ? 126.366 4.290 9.673 1.00 19.56 535 GLU D CA 1
ATOM 7303 C C . GLU D 1 148 ? 126.288 3.180 10.734 1.00 19.78 535 GLU D C 1
ATOM 7304 O O . GLU D 1 148 ? 126.106 3.458 11.900 1.00 19.54 535 GLU D O 1
ATOM 7310 N N . GLN D 1 149 ? 126.422 1.935 10.314 1.00 19.84 536 GLN D N 1
ATOM 7311 C CA . GLN D 1 149 ? 126.336 0.822 11.233 1.00 21.68 536 GLN D CA 1
ATOM 7312 C C . GLN D 1 149 ? 125.176 0.943 12.256 1.00 23.23 536 GLN D C 1
ATOM 7313 O O . GLN D 1 149 ? 123.999 0.978 11.905 1.00 23.20 536 GLN D O 1
ATOM 7319 N N . ASP D 1 150 ? 125.581 1.021 13.511 1.00 23.77 537 ASP D N 1
ATOM 7320 C CA . ASP D 1 150 ? 124.813 1.080 14.733 1.00 25.10 537 ASP D CA 1
ATOM 7321 C C . ASP D 1 150 ? 123.964 2.368 14.791 1.00 23.77 537 ASP D C 1
ATOM 7322 O O . ASP D 1 150 ? 122.898 2.419 15.422 1.00 23.00 537 ASP D O 1
ATOM 7327 N N . ASN D 1 151 ? 124.449 3.432 14.156 1.00 23.14 538 ASN D N 1
ATOM 7328 C CA . ASN D 1 151 ? 123.659 4.674 14.083 1.00 22.00 538 ASN D CA 1
ATOM 7329 C C . ASN D 1 151 ? 122.777 4.771 12.872 1.00 18.90 538 ASN D C 1
ATOM 7330 O O . ASN D 1 151 ? 122.305 5.831 12.569 1.00 17.57 538 ASN D O 1
ATOM 7335 N N . THR D 1 152 ? 122.520 3.651 12.213 1.00 19.44 539 THR D N 1
ATOM 7336 C CA . THR D 1 152 ? 121.530 3.602 11.120 1.00 18.44 539 THR D CA 1
ATOM 7337 C C . THR D 1 152 ? 120.129 3.861 11.686 1.00 19.72 539 THR D C 1
ATOM 7338 O O . THR D 1 152 ? 119.766 3.276 12.709 1.00 18.39 539 THR D O 1
ATOM 7342 N N . VAL D 1 153 ? 119.360 4.728 11.006 1.00 18.13 540 VAL D N 1
ATOM 7343 C CA . VAL D 1 153 ? 118.038 5.157 11.456 1.00 19.01 540 VAL D CA 1
ATOM 7344 C C . VAL D 1 153 ? 117.007 4.185 10.890 1.00 20.23 540 VAL D C 1
ATOM 7345 O O . VAL D 1 153 ? 117.046 3.854 9.697 1.00 19.69 540 VAL D O 1
ATOM 7349 N N . LEU D 1 154 ? 116.107 3.704 11.749 1.00 20.57 541 LEU D N 1
ATOM 7350 C CA . LEU D 1 154 ? 114.998 2.862 11.292 1.00 21.97 541 LEU D CA 1
ATOM 7351 C C . LEU D 1 154 ? 113.711 3.627 11.489 1.00 22.04 541 LEU D C 1
ATOM 7352 O O . LEU D 1 154 ? 113.574 4.391 12.436 1.00 22.30 541 LEU D O 1
ATOM 7357 N N . GLY D 1 155 ? 112.772 3.395 10.603 1.00 22.82 542 GLY D N 1
ATOM 7358 C CA . GLY D 1 155 ? 111.394 3.778 10.854 1.00 24.62 542 GLY D CA 1
ATOM 7359 C C . GLY D 1 155 ? 110.657 2.720 11.672 1.00 24.69 542 GLY D C 1
ATOM 7360 O O . GLY D 1 155 ? 111.135 1.599 11.896 1.00 24.97 542 GLY D O 1
ATOM 7361 N N . GLU D 1 156 ? 109.477 3.101 12.127 1.00 24.74 543 GLU D N 1
ATOM 7362 C CA . GLU D 1 156 ? 108.615 2.254 12.921 1.00 25.56 543 GLU D CA 1
ATOM 7363 C C . GLU D 1 156 ? 108.424 0.929 12.216 1.00 23.17 543 GLU D C 1
ATOM 7364 O O . GLU D 1 156 ? 108.290 0.898 11.017 1.00 20.11 543 GLU D O 1
ATOM 7370 N N . GLY D 1 157 ? 108.425 -0.174 12.957 1.00 23.12 544 GLY D N 1
ATOM 7371 C CA . GLY D 1 157 ? 108.376 -1.466 12.291 1.00 22.29 544 GLY D CA 1
ATOM 7372 C C . GLY D 1 157 ? 109.642 -1.927 11.541 1.00 22.12 544 GLY D C 1
ATOM 7373 O O . GLY D 1 157 ? 109.730 -3.108 11.228 1.00 21.28 544 GLY D O 1
ATOM 7374 N N . GLY D 1 158 ? 110.619 -1.064 11.256 1.00 19.86 545 GLY D N 1
ATOM 7375 C CA . GLY D 1 158 ? 111.842 -1.570 10.586 1.00 21.02 545 GLY D CA 1
ATOM 7376 C C . GLY D 1 158 ? 111.572 -2.452 9.362 1.00 21.71 545 GLY D C 1
ATOM 7377 O O . GLY D 1 158 ? 112.144 -3.557 9.172 1.00 19.51 545 GLY D O 1
ATOM 7378 N N . VAL D 1 159 ? 110.733 -1.903 8.476 1.00 21.70 546 VAL D N 1
ATOM 7379 C CA . VAL D 1 159 ? 110.052 -2.615 7.422 1.00 21.91 546 VAL D CA 1
ATOM 7380 C C . VAL D 1 159 ? 110.914 -3.188 6.295 1.00 21.89 546 VAL D C 1
ATOM 7381 O O . VAL D 1 159 ? 110.586 -4.246 5.771 1.00 21.89 546 VAL D O 1
ATOM 7385 N N . THR D 1 160 ? 112.022 -2.519 5.935 1.00 20.84 547 THR D N 1
ATOM 7386 C CA . THR D 1 160 ? 112.922 -3.023 4.889 1.00 21.10 547 THR D CA 1
ATOM 7387 C C . THR D 1 160 ? 113.995 -4.017 5.384 1.00 20.23 547 THR D C 1
ATOM 7388 O O . THR D 1 160 ? 114.812 -4.485 4.598 1.00 20.94 547 THR D O 1
ATOM 7392 N N . LEU D 1 161 ? 114.027 -4.292 6.681 1.00 18.71 548 LEU D N 1
ATOM 7393 C CA . LEU D 1 161 ? 114.949 -5.284 7.249 1.00 18.27 548 LEU D CA 1
ATOM 7394 C C . LEU D 1 161 ? 114.372 -6.651 6.948 1.00 17.43 548 LEU D C 1
ATOM 7395 O O . LEU D 1 161 ? 113.199 -6.737 6.590 1.00 19.66 548 LEU D O 1
ATOM 7400 N N . SER D 1 162 ? 115.105 -7.727 7.220 1.00 15.41 549 SER D N 1
ATOM 7401 C CA . SER D 1 162 ? 114.508 -9.063 7.137 1.00 15.14 549 SER D CA 1
ATOM 7402 C C . SER D 1 162 ? 113.876 -9.392 8.512 1.00 15.50 549 SER D C 1
ATOM 7403 O O . SER D 1 162 ? 114.154 -8.715 9.512 1.00 14.27 549 SER D O 1
ATOM 7406 N N . GLY D 1 163 ? 113.063 -10.438 8.564 1.00 15.34 550 GLY D N 1
ATOM 7407 C CA . GLY D 1 163 ? 112.566 -10.962 9.832 1.00 16.23 550 GLY D CA 1
ATOM 7408 C C . GLY D 1 163 ? 113.690 -11.310 10.809 1.00 15.77 550 GLY D C 1
ATOM 7409 O O . GLY D 1 163 ? 113.609 -10.977 11.981 1.00 16.25 550 GLY D O 1
ATOM 7410 N N . GLY D 1 164 ? 114.742 -11.980 10.330 1.00 15.54 551 GLY D N 1
ATOM 7411 C CA . GLY D 1 164 ? 115.918 -12.321 11.137 1.00 14.12 551 GLY D CA 1
ATOM 7412 C C . GLY D 1 164 ? 116.505 -11.076 11.802 1.00 14.82 551 GLY D C 1
ATOM 7413 O O . GLY D 1 164 ? 116.767 -11.098 12.964 1.00 15.69 551 GLY D O 1
ATOM 7414 N N . GLN D 1 165 ? 116.727 -10.010 11.037 1.00 14.65 552 GLN D N 1
ATOM 7415 C CA . GLN D 1 165 ? 117.402 -8.791 11.523 1.00 16.24 552 GLN D CA 1
ATOM 7416 C C . GLN D 1 165 ? 116.561 -8.122 12.607 1.00 15.98 552 GLN D C 1
ATOM 7417 O O . GLN D 1 165 ? 117.069 -7.692 13.650 1.00 15.58 552 GLN D O 1
ATOM 7423 N N . ARG D 1 166 ? 115.253 -8.117 12.380 1.00 14.17 553 ARG D N 1
ATOM 7424 C CA . ARG D 1 166 ? 114.332 -7.553 13.333 1.00 15.51 553 ARG D CA 1
ATOM 7425 C C . ARG D 1 166 ? 114.330 -8.367 14.607 1.00 15.64 553 ARG D C 1
ATOM 7426 O O . ARG D 1 166 ? 114.360 -7.775 15.687 1.00 14.32 553 ARG D O 1
ATOM 7434 N N . ALA D 1 167 ? 114.252 -9.703 14.485 1.00 14.24 554 ALA D N 1
ATOM 7435 C CA . ALA D 1 167 ? 114.276 -10.572 15.666 1.00 16.86 554 ALA D CA 1
ATOM 7436 C C . ALA D 1 167 ? 115.618 -10.453 16.438 1.00 16.88 554 ALA D C 1
ATOM 7437 O O . ALA D 1 167 ? 115.627 -10.473 17.662 1.00 16.60 554 ALA D O 1
ATOM 7439 N N . ARG D 1 168 ? 116.741 -10.345 15.733 1.00 15.78 555 ARG D N 1
ATOM 7440 C CA . ARG D 1 168 ? 118.010 -10.155 16.472 1.00 16.01 555 ARG D CA 1
ATOM 7441 C C . ARG D 1 168 ? 118.030 -8.829 17.257 1.00 15.01 555 ARG D C 1
ATOM 7442 O O . ARG D 1 168 ? 118.455 -8.788 18.424 1.00 17.34 555 ARG D O 1
ATOM 7450 N N . ILE D 1 169 ? 117.577 -7.749 16.637 1.00 14.74 556 ILE D N 1
ATOM 7451 C CA . ILE D 1 169 ? 117.546 -6.436 17.325 1.00 14.80 556 ILE D CA 1
ATOM 7452 C C . ILE D 1 169 ? 116.619 -6.550 18.540 1.00 16.33 556 ILE D C 1
ATOM 7453 O O . ILE D 1 169 ? 116.939 -6.106 19.635 1.00 15.01 556 ILE D O 1
ATOM 7458 N N . SER D 1 170 ? 115.511 -7.250 18.339 1.00 15.62 557 SER D N 1
ATOM 7459 C CA . SER D 1 170 ? 114.528 -7.396 19.383 1.00 18.72 557 SER D CA 1
ATOM 7460 C C . SER D 1 170 ? 115.062 -8.302 20.521 1.00 17.86 557 SER D C 1
ATOM 7461 O O . SER D 1 170 ? 114.877 -8.000 21.716 1.00 17.03 557 SER D O 1
ATOM 7464 N N . LEU D 1 171 ? 115.787 -9.372 20.168 1.00 16.58 558 LEU D N 1
ATOM 7465 C CA . LEU D 1 171 ? 116.459 -10.164 21.203 1.00 16.63 558 LEU D CA 1
ATOM 7466 C C . LEU D 1 171 ? 117.515 -9.363 21.970 1.00 14.95 558 LEU D C 1
ATOM 7467 O O . LEU D 1 171 ? 117.596 -9.423 23.222 1.00 13.07 558 LEU D O 1
ATOM 7472 N N . ALA D 1 172 ? 118.361 -8.666 21.215 1.00 15.79 559 ALA D N 1
ATOM 7473 C CA . ALA D 1 172 ? 119.425 -7.835 21.809 1.00 16.22 559 ALA D CA 1
ATOM 7474 C C . ALA D 1 172 ? 118.828 -6.902 22.847 1.00 16.45 559 ALA D C 1
ATOM 7475 O O . ALA D 1 172 ? 119.358 -6.798 23.948 1.00 17.05 559 ALA D O 1
ATOM 7477 N N . ARG D 1 173 ? 117.689 -6.281 22.520 1.00 17.72 560 ARG D N 1
ATOM 7478 C CA . ARG D 1 173 ? 116.988 -5.374 23.458 1.00 18.26 560 ARG D CA 1
ATOM 7479 C C . ARG D 1 173 ? 116.637 -6.074 24.775 1.00 18.71 560 ARG D C 1
ATOM 7480 O O . ARG D 1 173 ? 116.844 -5.541 25.876 1.00 16.72 560 ARG D O 1
ATOM 7488 N N . ALA D 1 174 ? 116.071 -7.273 24.654 1.00 18.75 561 ALA D N 1
ATOM 7489 C CA . ALA D 1 174 ? 115.588 -7.977 25.824 1.00 16.67 561 ALA D CA 1
ATOM 7490 C C . ALA D 1 174 ? 116.768 -8.484 26.671 1.00 16.35 561 ALA D C 1
ATOM 7491 O O . ALA D 1 174 ? 116.668 -8.539 27.882 1.00 17.59 561 ALA D O 1
ATOM 7493 N N . VAL D 1 175 ? 117.873 -8.847 26.019 1.00 16.36 562 VAL D N 1
ATOM 7494 C CA . VAL D 1 175 ? 119.069 -9.422 26.653 1.00 16.07 562 VAL D CA 1
ATOM 7495 C C . VAL D 1 175 ? 119.915 -8.287 27.301 1.00 17.89 562 VAL D C 1
ATOM 7496 O O . VAL D 1 175 ? 120.492 -8.475 28.359 1.00 18.51 562 VAL D O 1
ATOM 7500 N N . TYR D 1 176 ? 119.948 -7.111 26.664 1.00 18.04 563 TYR D N 1
ATOM 7501 C CA . TYR D 1 176 ? 120.621 -5.928 27.211 1.00 18.25 563 TYR D CA 1
ATOM 7502 C C . TYR D 1 176 ? 120.026 -5.472 28.524 1.00 20.88 563 TYR D C 1
ATOM 7503 O O . TYR D 1 176 ? 120.749 -5.009 29.394 1.00 20.56 563 TYR D O 1
ATOM 7512 N N . LYS D 1 177 ? 118.703 -5.536 28.631 1.00 20.49 564 LYS D N 1
ATOM 7513 C CA . LYS D 1 177 ? 118.038 -5.180 29.864 1.00 24.09 564 LYS D CA 1
ATOM 7514 C C . LYS D 1 177 ? 118.535 -6.112 30.985 1.00 23.28 564 LYS D C 1
ATOM 7515 O O . LYS D 1 177 ? 118.672 -7.329 30.807 1.00 23.38 564 LYS D O 1
ATOM 7521 N N . ASP D 1 178 ? 118.836 -5.544 32.137 1.00 24.94 565 ASP D N 1
ATOM 7522 C CA . ASP D 1 178 ? 119.345 -6.346 33.271 1.00 26.49 565 ASP D CA 1
ATOM 7523 C C . ASP D 1 178 ? 118.142 -6.899 34.054 1.00 25.43 565 ASP D C 1
ATOM 7524 O O . ASP D 1 178 ? 117.320 -6.142 34.510 1.00 25.50 565 ASP D O 1
ATOM 7529 N N . ALA D 1 179 ? 118.000 -8.213 34.178 1.00 25.26 566 ALA D N 1
ATOM 7530 C CA . ALA D 1 179 ? 116.812 -8.741 34.859 1.00 25.12 566 ALA D CA 1
ATOM 7531 C C . ALA D 1 179 ? 117.116 -10.067 35.469 1.00 24.51 566 ALA D C 1
ATOM 7532 O O . ALA D 1 179 ? 118.139 -10.669 35.152 1.00 23.66 566 ALA D O 1
ATOM 7534 N N . ASP D 1 180 ? 116.167 -10.579 36.249 1.00 25.05 567 ASP D N 1
ATOM 7535 C CA . ASP D 1 180 ? 116.323 -11.876 36.894 1.00 26.75 567 ASP D CA 1
ATOM 7536 C C . ASP D 1 180 ? 115.830 -13.023 36.048 1.00 25.44 567 ASP D C 1
ATOM 7537 O O . ASP D 1 180 ? 116.286 -14.157 36.201 1.00 23.66 567 ASP D O 1
ATOM 7542 N N . LEU D 1 181 ? 114.864 -12.736 35.181 1.00 24.26 568 LEU D N 1
ATOM 7543 C CA . LEU D 1 181 ? 114.217 -13.779 34.395 1.00 23.16 568 LEU D CA 1
ATOM 7544 C C . LEU D 1 181 ? 113.938 -13.275 32.992 1.00 22.39 568 LEU D C 1
ATOM 7545 O O . LEU D 1 181 ? 113.335 -12.183 32.799 1.00 21.85 568 LEU D O 1
ATOM 7550 N N . TYR D 1 182 ? 114.376 -14.078 32.033 1.00 20.43 569 TYR D N 1
ATOM 7551 C CA . TYR D 1 182 ? 114.285 -13.716 30.618 1.00 20.89 569 TYR D CA 1
ATOM 7552 C C . TYR D 1 182 ? 113.272 -14.602 29.936 1.00 20.58 569 TYR D C 1
ATOM 7553 O O . TYR D 1 182 ? 113.412 -15.821 29.954 1.00 22.08 569 TYR D O 1
ATOM 7562 N N . LEU D 1 183 ? 112.258 -13.988 29.343 1.00 20.30 570 LEU D N 1
ATOM 7563 C CA . LEU D 1 183 ? 111.196 -14.750 28.652 1.00 20.11 570 LEU D CA 1
ATOM 7564 C C . LEU D 1 183 ? 111.414 -14.546 27.158 1.00 18.41 570 LEU D C 1
ATOM 7565 O O . LEU D 1 183 ? 111.257 -13.440 26.687 1.00 19.41 570 LEU D O 1
ATOM 7570 N N . LEU D 1 184 ? 111.825 -15.587 26.436 1.00 17.92 571 LEU D N 1
ATOM 7571 C CA . LEU D 1 184 ? 112.183 -15.480 25.027 1.00 16.13 571 LEU D CA 1
ATOM 7572 C C . LEU D 1 184 ? 111.181 -16.277 24.181 1.00 17.77 571 LEU D C 1
ATOM 7573 O O . LEU D 1 184 ? 111.303 -17.491 24.059 1.00 18.01 571 LEU D O 1
ATOM 7578 N N . ASP D 1 185 ? 110.235 -15.587 23.544 1.00 18.08 572 ASP D N 1
ATOM 7579 C CA . ASP D 1 185 ? 109.164 -16.273 22.815 1.00 17.94 572 ASP D CA 1
ATOM 7580 C C . ASP D 1 185 ? 109.495 -16.453 21.344 1.00 17.07 572 ASP D C 1
ATOM 7581 O O . ASP D 1 185 ? 109.322 -15.547 20.574 1.00 18.77 572 ASP D O 1
ATOM 7586 N N . SER D 1 186 ? 109.955 -17.634 20.960 1.00 18.27 573 SER D N 1
ATOM 7587 C CA . SER D 1 186 ? 110.123 -18.010 19.555 1.00 18.96 573 SER D CA 1
ATOM 7588 C C . SER D 1 186 ? 111.021 -17.090 18.686 1.00 18.46 573 SER D C 1
ATOM 7589 O O . SER D 1 186 ? 110.696 -16.827 17.533 1.00 19.19 573 SER D O 1
ATOM 7592 N N . PRO D 1 187 ? 112.189 -16.672 19.173 1.00 17.70 574 PRO D N 1
ATOM 7593 C CA . PRO D 1 187 ? 113.062 -15.842 18.326 1.00 16.55 574 PRO D CA 1
ATOM 7594 C C . PRO D 1 187 ? 113.572 -16.627 17.104 1.00 17.20 574 PRO D C 1
ATOM 7595 O O . PRO D 1 187 ? 113.975 -16.037 16.091 1.00 17.58 574 PRO D O 1
ATOM 7599 N N . PHE D 1 188 ? 113.567 -17.951 17.199 1.00 15.60 575 PHE D N 1
ATOM 7600 C CA . PHE D 1 188 ? 114.285 -18.769 16.232 1.00 16.03 575 PHE D CA 1
ATOM 7601 C C . PHE D 1 188 ? 113.374 -19.395 15.176 1.00 17.37 575 PHE D C 1
ATOM 7602 O O . PHE D 1 188 ? 113.245 -20.620 15.091 1.00 19.41 575 PHE D O 1
ATOM 7610 N N . GLY D 1 189 ? 112.822 -18.538 14.317 1.00 17.97 576 GLY D N 1
ATOM 7611 C CA . GLY D 1 189 ? 111.738 -18.925 13.448 1.00 17.58 576 GLY D CA 1
ATOM 7612 C C . GLY D 1 189 ? 111.966 -18.579 12.008 1.00 17.75 576 GLY D C 1
ATOM 7613 O O . GLY D 1 189 ? 111.077 -18.750 11.223 1.00 19.53 576 GLY D O 1
ATOM 7614 N N . TYR D 1 190 ? 113.154 -18.122 11.626 1.00 17.16 577 TYR D N 1
ATOM 7615 C CA . TYR D 1 190 ? 113.301 -17.634 10.261 1.00 17.03 577 TYR D CA 1
ATOM 7616 C C . TYR D 1 190 ? 114.136 -18.524 9.354 1.00 17.48 577 TYR D C 1
ATOM 7617 O O . TYR D 1 190 ? 114.662 -19.555 9.778 1.00 18.42 577 TYR D O 1
ATOM 7626 N N . LEU D 1 191 ? 114.329 -18.073 8.132 1.00 16.79 578 LEU D N 1
ATOM 7627 C CA . LEU D 1 191 ? 115.069 -18.802 7.122 1.00 18.06 578 LEU D CA 1
ATOM 7628 C C . LEU D 1 191 ? 116.569 -18.832 7.260 1.00 17.91 578 LEU D C 1
ATOM 7629 O O . LEU D 1 191 ? 117.160 -19.787 6.813 1.00 19.97 578 LEU D O 1
ATOM 7634 N N . ASP D 1 192 ? 117.199 -17.798 7.821 1.00 16.53 579 ASP D N 1
ATOM 7635 C CA . ASP D 1 192 ? 118.659 -17.823 7.999 1.00 15.83 579 ASP D CA 1
ATOM 7636 C C . ASP D 1 192 ? 119.006 -18.716 9.194 1.00 16.27 579 ASP D C 1
ATOM 7637 O O . ASP D 1 192 ? 119.289 -18.233 10.280 1.00 15.94 579 ASP D O 1
ATOM 7642 N N . VAL D 1 193 ? 118.994 -20.024 8.963 1.00 17.12 580 VAL D N 1
ATOM 7643 C CA . VAL D 1 193 ? 119.041 -21.027 10.018 1.00 18.06 580 VAL D CA 1
ATOM 7644 C C . VAL D 1 193 ? 120.424 -21.194 10.661 1.00 18.46 580 VAL D C 1
ATOM 7645 O O . VAL D 1 193 ? 120.502 -21.514 11.848 1.00 17.18 580 VAL D O 1
ATOM 7649 N N . PHE D 1 194 ? 121.492 -20.974 9.887 1.00 16.20 581 PHE D N 1
ATOM 7650 C CA . PHE D 1 194 ? 122.864 -20.972 10.420 1.00 16.93 581 PHE D CA 1
ATOM 7651 C C . PHE D 1 194 ? 123.190 -19.845 11.397 1.00 15.94 581 PHE D C 1
ATOM 7652 O O . PHE D 1 194 ? 123.709 -20.081 12.462 1.00 16.75 581 PHE D O 1
ATOM 7660 N N . THR D 1 195 ? 122.878 -18.600 11.056 1.00 16.28 582 THR D N 1
ATOM 7661 C CA . THR D 1 195 ? 122.824 -17.525 12.047 1.00 14.85 582 THR D CA 1
ATOM 7662 C C . THR D 1 195 ? 122.078 -17.847 13.343 1.00 15.15 582 THR D C 1
ATOM 7663 O O . THR D 1 195 ? 122.618 -17.604 14.448 1.00 15.35 582 THR D O 1
ATOM 7667 N N . GLU D 1 196 ? 120.858 -18.397 13.219 1.00 13.36 583 GLU D N 1
ATOM 7668 C CA . GLU D 1 196 ? 120.063 -18.750 14.402 1.00 13.92 583 GLU D CA 1
ATOM 7669 C C . GLU D 1 196 ? 120.781 -19.716 15.303 1.00 13.04 583 GLU D C 1
ATOM 7670 O O . GLU D 1 196 ? 120.708 -19.581 16.503 1.00 12.69 583 GLU D O 1
ATOM 7676 N N . GLU D 1 197 ? 121.407 -20.731 14.726 1.00 15.56 584 GLU D N 1
ATOM 7677 C CA . GLU D 1 197 ? 122.233 -21.661 15.528 1.00 19.12 584 GLU D CA 1
ATOM 7678 C C . GLU D 1 197 ? 123.371 -20.931 16.243 1.00 19.56 584 GLU D C 1
ATOM 7679 O O . GLU D 1 197 ? 123.599 -21.174 17.414 1.00 21.63 584 GLU D O 1
ATOM 7685 N N . GLN D 1 198 ? 124.066 -20.030 15.554 1.00 20.29 585 GLN D N 1
ATOM 7686 C CA . GLN D 1 198 ? 125.136 -19.256 16.200 1.00 20.91 585 GLN D CA 1
ATOM 7687 C C . GLN D 1 198 ? 124.527 -18.409 17.324 1.00 19.21 585 GLN D C 1
ATOM 7688 O O . GLN D 1 198 ? 125.160 -18.219 18.340 1.00 20.40 585 GLN D O 1
ATOM 7694 N N . VAL D 1 199 ? 123.320 -17.878 17.139 1.00 18.50 586 VAL D N 1
ATOM 7695 C CA . VAL D 1 199 ? 122.741 -17.007 18.173 1.00 15.86 586 VAL D CA 1
ATOM 7696 C C . VAL D 1 199 ? 122.354 -17.879 19.355 1.00 17.04 586 VAL D C 1
ATOM 7697 O O . VAL D 1 199 ? 122.597 -17.486 20.503 1.00 12.73 586 VAL D O 1
ATOM 7701 N N . PHE D 1 200 ? 121.700 -19.030 19.095 1.00 17.14 587 PHE D N 1
ATOM 7702 C CA . PHE D 1 200 ? 121.342 -19.944 20.221 1.00 17.77 587 PHE D CA 1
ATOM 7703 C C . PHE D 1 200 ? 122.599 -20.247 21.093 1.00 17.24 587 PHE D C 1
ATOM 7704 O O . PHE D 1 200 ? 122.610 -20.103 22.331 1.00 18.78 587 PHE D O 1
ATOM 7712 N N . GLU D 1 201 ? 123.664 -20.657 20.430 1.00 20.01 588 GLU D N 1
ATOM 7713 C CA . GLU D 1 201 ? 124.967 -20.954 21.091 1.00 21.00 588 GLU D CA 1
ATOM 7714 C C . GLU D 1 201 ? 125.636 -19.767 21.795 1.00 19.66 588 GLU D C 1
ATOM 7715 O O . GLU D 1 201 ? 125.934 -19.827 23.001 1.00 18.91 588 GLU D O 1
ATOM 7721 N N . SER D 1 202 ? 125.843 -18.669 21.070 1.00 18.75 589 SER D N 1
ATOM 7722 C CA . SER D 1 202 ? 126.621 -17.565 21.626 1.00 18.74 589 SER D CA 1
ATOM 7723 C C . SER D 1 202 ? 125.832 -16.727 22.585 1.00 18.45 589 SER D C 1
ATOM 7724 O O . SER D 1 202 ? 126.365 -16.295 23.570 1.00 18.20 589 SER D O 1
ATOM 7727 N N . CYS D 1 203 ? 124.544 -16.542 22.341 1.00 19.00 590 CYS D N 1
ATOM 7728 C CA . CYS D 1 203 ? 123.782 -15.655 23.232 1.00 18.51 590 CYS D CA 1
ATOM 7729 C C . CYS D 1 203 ? 123.087 -16.482 24.298 1.00 19.38 590 CYS D C 1
ATOM 7730 O O . CYS D 1 203 ? 123.298 -16.258 25.483 1.00 19.66 590 CYS D O 1
ATOM 7733 N N . VAL D 1 204 ? 122.242 -17.432 23.876 1.00 20.89 591 VAL D N 1
ATOM 7734 C CA . VAL D 1 204 ? 121.383 -18.119 24.841 1.00 20.10 591 VAL D CA 1
ATOM 7735 C C . VAL D 1 204 ? 122.190 -19.084 25.739 1.00 21.27 591 VAL D C 1
ATOM 7736 O O . VAL D 1 204 ? 121.967 -19.130 26.963 1.00 19.45 591 VAL D O 1
ATOM 7740 N N . CYS D 1 205 ? 123.097 -19.864 25.141 1.00 22.74 592 CYS D N 1
ATOM 7741 C CA . CYS D 1 205 ? 123.870 -20.847 25.937 1.00 24.38 592 CYS D CA 1
ATOM 7742 C C . CYS D 1 205 ? 125.150 -20.285 26.605 1.00 24.78 592 CYS D C 1
ATOM 7743 O O . CYS D 1 205 ? 125.452 -20.651 27.722 1.00 27.50 592 CYS D O 1
ATOM 7746 N N . LYS D 1 206 ? 125.897 -19.416 25.930 1.00 25.12 593 LYS D N 1
ATOM 7747 C CA . LYS D 1 206 ? 127.161 -18.946 26.490 1.00 24.93 593 LYS D CA 1
ATOM 7748 C C . LYS D 1 206 ? 127.008 -17.654 27.267 1.00 23.23 593 LYS D C 1
ATOM 7749 O O . LYS D 1 206 ? 127.157 -17.647 28.475 1.00 23.42 593 LYS D O 1
ATOM 7755 N N . LEU D 1 207 ? 126.648 -16.561 26.597 1.00 22.94 594 LEU D N 1
ATOM 7756 C CA . LEU D 1 207 ? 126.565 -15.279 27.281 1.00 21.20 594 LEU D CA 1
ATOM 7757 C C . LEU D 1 207 ? 125.619 -15.361 28.477 1.00 21.26 594 LEU D C 1
ATOM 7758 O O . LEU D 1 207 ? 125.947 -14.905 29.538 1.00 20.52 594 LEU D O 1
ATOM 7763 N N . MET D 1 208 ? 124.440 -15.965 28.297 1.00 21.47 595 MET D N 1
ATOM 7764 C CA . MET D 1 208 ? 123.416 -16.037 29.334 1.00 19.03 595 MET D CA 1
ATOM 7765 C C . MET D 1 208 ? 123.473 -17.341 30.191 1.00 20.82 595 MET D C 1
ATOM 7766 O O . MET D 1 208 ? 122.490 -17.707 30.880 1.00 20.97 595 MET D O 1
ATOM 7771 N N . ALA D 1 209 ? 124.594 -18.041 30.121 1.00 19.55 596 ALA D N 1
ATOM 7772 C CA . ALA D 1 209 ? 124.808 -19.267 30.837 1.00 21.33 596 ALA D CA 1
ATOM 7773 C C . ALA D 1 209 ? 124.285 -19.301 32.253 1.00 21.51 596 ALA D C 1
ATOM 7774 O O . ALA D 1 209 ? 123.752 -20.329 32.635 1.00 21.54 596 ALA D O 1
ATOM 7776 N N . ASN D 1 210 ? 124.430 -18.187 32.978 1.00 19.84 597 ASN D N 1
ATOM 7777 C CA . ASN D 1 210 ? 124.034 -18.029 34.364 1.00 21.92 597 ASN D CA 1
ATOM 7778 C C . ASN D 1 210 ? 122.770 -17.207 34.607 1.00 23.34 597 ASN D C 1
ATOM 7779 O O . ASN D 1 210 ? 122.528 -16.777 35.724 1.00 23.24 597 ASN D O 1
ATOM 7784 N N . LYS D 1 211 ? 121.960 -16.969 33.570 1.00 23.38 598 LYS D N 1
ATOM 7785 C CA . LYS D 1 211 ? 120.708 -16.225 33.779 1.00 23.54 598 LYS D CA 1
ATOM 7786 C C . LYS D 1 211 ? 119.605 -17.196 33.751 1.00 22.98 598 LYS D C 1
ATOM 7787 O O . LYS D 1 211 ? 119.673 -18.168 33.020 1.00 25.62 598 LYS D O 1
ATOM 7793 N N . THR D 1 212 ? 118.582 -16.959 34.539 1.00 22.20 599 THR D N 1
ATOM 7794 C CA . THR D 1 212 ? 117.404 -17.818 34.491 1.00 22.50 599 THR D CA 1
ATOM 7795 C C . THR D 1 212 ? 116.628 -17.485 33.220 1.00 21.71 599 THR D C 1
ATOM 7796 O O . THR D 1 212 ? 116.174 -16.367 33.069 1.00 20.59 599 THR D O 1
ATOM 7800 N N . ARG D 1 213 ? 116.437 -18.454 32.332 1.00 22.21 600 ARG D N 1
ATOM 7801 C CA . ARG D 1 213 ? 115.766 -18.123 31.084 1.00 22.68 600 ARG D CA 1
ATOM 7802 C C . ARG D 1 213 ? 114.715 -19.130 30.624 1.00 22.58 600 ARG D C 1
ATOM 7803 O O . ARG D 1 213 ? 114.785 -20.333 30.939 1.00 24.11 600 ARG D O 1
ATOM 7811 N N . ILE D 1 214 ? 113.690 -18.619 29.950 1.00 21.90 601 ILE D N 1
ATOM 7812 C CA . ILE D 1 214 ? 112.691 -19.478 29.344 1.00 21.74 601 ILE D CA 1
ATOM 7813 C C . ILE D 1 214 ? 112.576 -19.181 27.883 1.00 21.65 601 ILE D C 1
ATOM 7814 O O . ILE D 1 214 ? 112.341 -18.017 27.485 1.00 19.86 601 ILE D O 1
ATOM 7819 N N . LEU D 1 215 ? 112.751 -20.247 27.104 1.00 20.53 602 LEU D N 1
ATOM 7820 C CA . LEU D 1 215 ? 112.797 -20.170 25.652 1.00 20.30 602 LEU D CA 1
ATOM 7821 C C . LEU D 1 215 ? 111.659 -20.981 25.073 1.00 19.83 602 LEU D C 1
ATOM 7822 O O . LEU D 1 215 ? 111.639 -22.192 25.241 1.00 19.90 602 LEU D O 1
ATOM 7827 N N . VAL D 1 216 ? 110.728 -20.306 24.391 1.00 19.39 603 VAL D N 1
ATOM 7828 C CA . VAL D 1 216 ? 109.710 -20.999 23.606 1.00 19.37 603 VAL D CA 1
ATOM 7829 C C . VAL D 1 216 ? 110.341 -21.279 22.284 1.00 19.65 603 VAL D C 1
ATOM 7830 O O . VAL D 1 216 ? 110.869 -20.374 21.660 1.00 21.56 603 VAL D O 1
ATOM 7834 N N . THR D 1 217 ? 110.311 -22.523 21.844 1.00 19.39 604 THR D N 1
ATOM 7835 C CA . THR D 1 217 ? 111.030 -22.900 20.631 1.00 19.27 604 THR D CA 1
ATOM 7836 C C . THR D 1 217 ? 110.407 -24.109 19.911 1.00 19.34 604 THR D C 1
ATOM 7837 O O . THR D 1 217 ? 109.623 -24.851 20.517 1.00 19.50 604 THR D O 1
ATOM 7841 N N . SER D 1 218 ? 110.771 -24.314 18.643 1.00 17.93 605 SER D N 1
ATOM 7842 C CA . SER D 1 218 ? 110.428 -25.541 17.918 1.00 19.99 605 SER D CA 1
ATOM 7843 C C . SER D 1 218 ? 111.631 -26.353 17.388 1.00 20.11 605 SER D C 1
ATOM 7844 O O . SER D 1 218 ? 111.488 -27.178 16.445 1.00 21.23 605 SER D O 1
ATOM 7847 N N . LYS D 1 219 ? 112.820 -26.105 17.947 1.00 20.16 606 LYS D N 1
ATOM 7848 C CA . LYS D 1 219 ? 114.022 -26.889 17.586 1.00 19.71 606 LYS D CA 1
ATOM 7849 C C . LYS D 1 219 ? 114.387 -27.870 18.689 1.00 20.41 606 LYS D C 1
ATOM 7850 O O . LYS D 1 219 ? 114.401 -27.512 19.872 1.00 17.54 606 LYS D O 1
ATOM 7856 N N . MET D 1 220 ? 114.779 -29.076 18.284 1.00 22.12 607 MET D N 1
ATOM 7857 C CA . MET D 1 220 ? 115.089 -30.162 19.240 1.00 22.72 607 MET D CA 1
ATOM 7858 C C . MET D 1 220 ? 116.460 -29.991 19.917 1.00 23.19 607 MET D C 1
ATOM 7859 O O . MET D 1 220 ? 116.675 -30.450 21.041 1.00 23.53 607 MET D O 1
ATOM 7864 N N . GLU D 1 221 ? 117.402 -29.376 19.208 1.00 23.87 608 GLU D N 1
ATOM 7865 C CA . GLU D 1 221 ? 118.691 -28.988 19.804 1.00 23.65 608 GLU D CA 1
ATOM 7866 C C . GLU D 1 221 ? 118.493 -28.150 21.064 1.00 22.41 608 GLU D C 1
ATOM 7867 O O . GLU D 1 221 ? 119.245 -28.312 22.015 1.00 22.39 608 GLU D O 1
ATOM 7873 N N . HIS D 1 222 ? 117.465 -27.295 21.106 1.00 21.80 609 HIS D N 1
ATOM 7874 C CA . HIS D 1 222 ? 117.228 -26.431 22.287 1.00 20.64 609 HIS D CA 1
ATOM 7875 C C . HIS D 1 222 ? 116.663 -27.244 23.458 1.00 22.39 609 HIS D C 1
ATOM 7876 O O . HIS D 1 222 ? 116.915 -26.924 24.622 1.00 22.22 609 HIS D O 1
ATOM 7883 N N . LEU D 1 223 ? 115.894 -28.282 23.151 1.00 23.27 610 LEU D N 1
ATOM 7884 C CA . LEU D 1 223 ? 115.404 -29.209 24.178 1.00 26.42 610 LEU D CA 1
ATOM 7885 C C . LEU D 1 223 ? 116.560 -29.992 24.735 1.00 27.10 610 LEU D C 1
ATOM 7886 O O . LEU D 1 223 ? 116.709 -30.099 25.923 1.00 26.68 610 LEU D O 1
ATOM 7891 N N . ARG D 1 224 ? 117.396 -30.502 23.843 1.00 29.58 611 ARG D N 1
ATOM 7892 C CA . ARG D 1 224 ? 118.584 -31.265 24.217 1.00 31.56 611 ARG D CA 1
ATOM 7893 C C . ARG D 1 224 ? 119.558 -30.481 25.096 1.00 31.84 611 ARG D C 1
ATOM 7894 O O . ARG D 1 224 ? 120.187 -31.075 25.964 1.00 33.76 611 ARG D O 1
ATOM 7902 N N . LYS D 1 225 ? 119.663 -29.163 24.886 1.00 31.66 612 LYS D N 1
ATOM 7903 C CA . LYS D 1 225 ? 120.559 -28.301 25.657 1.00 30.80 612 LYS D CA 1
ATOM 7904 C C . LYS D 1 225 ? 119.912 -27.754 26.897 1.00 30.24 612 LYS D C 1
ATOM 7905 O O . LYS D 1 225 ? 120.594 -27.196 27.756 1.00 30.61 612 LYS D O 1
ATOM 7911 N N . ALA D 1 226 ? 118.592 -27.861 26.995 1.00 29.48 613 ALA D N 1
ATOM 7912 C CA . ALA D 1 226 ? 117.887 -27.200 28.081 1.00 29.45 613 ALA D CA 1
ATOM 7913 C C . ALA D 1 226 ? 118.096 -28.001 29.380 1.00 30.45 613 ALA D C 1
ATOM 7914 O O . ALA D 1 226 ? 118.328 -29.208 29.318 1.00 31.05 613 ALA D O 1
ATOM 7916 N N . ASP D 1 227 ? 118.009 -27.332 30.527 1.00 29.54 614 ASP D N 1
ATOM 7917 C CA . ASP D 1 227 ? 118.086 -28.004 31.822 1.00 31.13 614 ASP D CA 1
ATOM 7918 C C . ASP D 1 227 ? 116.743 -28.676 32.105 1.00 30.99 614 ASP D C 1
ATOM 7919 O O . ASP D 1 227 ? 116.686 -29.765 32.678 1.00 32.48 614 ASP D O 1
ATOM 7924 N N . LYS D 1 228 ? 115.659 -28.014 31.699 1.00 30.83 615 LYS D N 1
ATOM 7925 C CA . LYS D 1 228 ? 114.311 -28.541 31.869 1.00 29.21 615 LYS D CA 1
ATOM 7926 C C . LYS D 1 228 ? 113.470 -28.332 30.601 1.00 29.06 615 LYS D C 1
ATOM 7927 O O . LYS D 1 228 ? 113.752 -27.422 29.792 1.00 28.27 615 LYS D O 1
ATOM 7933 N N . ILE D 1 229 ? 112.484 -29.208 30.394 1.00 27.84 616 ILE D N 1
ATOM 7934 C CA . ILE D 1 229 ? 111.624 -29.159 29.225 1.00 27.83 616 ILE D CA 1
ATOM 7935 C C . ILE D 1 229 ? 110.135 -29.147 29.634 1.00 27.81 616 ILE D C 1
ATOM 7936 O O . ILE D 1 229 ? 109.726 -29.885 30.518 1.00 28.03 616 ILE D O 1
ATOM 7941 N N . LEU D 1 230 ? 109.336 -28.294 29.008 1.00 26.59 617 LEU D N 1
ATOM 7942 C CA . LEU D 1 230 ? 107.873 -28.381 29.116 1.00 26.34 617 LEU D CA 1
ATOM 7943 C C . LEU D 1 230 ? 107.307 -28.541 27.731 1.00 24.57 617 LEU D C 1
ATOM 7944 O O . LEU D 1 230 ? 107.545 -27.699 26.882 1.00 23.75 617 LEU D O 1
ATOM 7949 N N . ILE D 1 231 ? 106.493 -29.567 27.512 1.00 25.52 618 ILE D N 1
ATOM 7950 C CA . ILE D 1 231 ? 105.740 -29.696 26.251 1.00 25.63 618 ILE D CA 1
ATOM 7951 C C . ILE D 1 231 ? 104.238 -29.525 26.487 1.00 27.80 618 ILE D C 1
ATOM 7952 O O . ILE D 1 231 ? 103.653 -30.233 27.312 1.00 27.98 618 ILE D O 1
ATOM 7957 N N . LEU D 1 232 ? 103.607 -28.633 25.712 1.00 27.58 619 LEU D N 1
ATOM 7958 C CA . LEU D 1 232 ? 102.207 -28.273 25.904 1.00 28.18 619 LEU D CA 1
ATOM 7959 C C . LEU D 1 232 ? 101.338 -28.805 24.731 1.00 29.34 619 LEU D C 1
ATOM 7960 O O . LEU D 1 232 ? 101.754 -28.774 23.566 1.00 29.21 619 LEU D O 1
ATOM 7965 N N . HIS D 1 233 ? 100.140 -29.281 25.039 1.00 29.90 620 HIS D N 1
ATOM 7966 C CA . HIS D 1 233 ? 99.172 -29.662 24.012 1.00 32.08 620 HIS D CA 1
ATOM 7967 C C . HIS D 1 233 ? 97.742 -29.362 24.476 1.00 32.38 620 HIS D C 1
ATOM 7968 O O . HIS D 1 233 ? 97.347 -29.768 25.568 1.00 33.63 620 HIS D O 1
ATOM 7975 N N . GLN D 1 234 ? 96.995 -28.606 23.683 1.00 34.83 621 GLN D N 1
ATOM 7976 C CA . GLN D 1 234 ? 95.597 -28.338 24.011 1.00 37.05 621 GLN D CA 1
ATOM 7977 C C . GLN D 1 234 ? 95.529 -27.772 25.435 1.00 37.34 621 GLN D C 1
ATOM 7978 O O . GLN D 1 234 ? 94.671 -28.154 26.227 1.00 37.85 621 GLN D O 1
ATOM 7984 N N . GLY D 1 235 ? 96.487 -26.917 25.783 1.00 37.31 622 GLY D N 1
ATOM 7985 C CA . GLY D 1 235 ? 96.519 -26.283 27.089 1.00 36.71 622 GLY D CA 1
ATOM 7986 C C . GLY D 1 235 ? 96.908 -27.159 28.266 1.00 36.47 622 GLY D C 1
ATOM 7987 O O . GLY D 1 235 ? 96.743 -26.746 29.396 1.00 36.80 622 GLY D O 1
ATOM 7988 N N . SER D 1 236 ? 97.448 -28.348 28.013 1.00 37.00 623 SER D N 1
ATOM 7989 C CA . SER D 1 236 ? 97.825 -29.248 29.095 1.00 36.35 623 SER D CA 1
ATOM 7990 C C . SER D 1 236 ? 99.286 -29.646 28.963 1.00 35.63 623 SER D C 1
ATOM 7991 O O . SER D 1 236 ? 99.839 -29.618 27.862 1.00 35.25 623 SER D O 1
ATOM 7994 N N . SER D 1 237 ? 99.912 -29.969 30.098 1.00 34.60 624 SER D N 1
ATOM 7995 C CA . SER D 1 237 ? 101.294 -30.415 30.136 1.00 33.46 624 SER D CA 1
ATOM 7996 C C . SER D 1 237 ? 101.414 -31.858 29.637 1.00 34.42 624 SER D C 1
ATOM 7997 O O . SER D 1 237 ? 101.099 -32.794 30.358 1.00 33.65 624 SER D O 1
ATOM 8000 N N . TYR D 1 238 ? 101.859 -32.022 28.402 1.00 33.95 625 TYR D N 1
ATOM 8001 C CA . TYR D 1 238 ? 102.088 -33.333 27.816 1.00 33.57 625 TYR D CA 1
ATOM 8002 C C . TYR D 1 238 ? 103.330 -33.982 28.424 1.00 33.71 625 TYR D C 1
ATOM 8003 O O . TYR D 1 238 ? 103.415 -35.228 28.532 1.00 33.88 625 TYR D O 1
ATOM 8012 N N . PHE D 1 239 ? 104.298 -33.147 28.817 1.00 33.27 626 PHE D N 1
ATOM 8013 C CA . PHE D 1 239 ? 105.517 -33.617 29.494 1.00 32.01 626 PHE D CA 1
ATOM 8014 C C . PHE D 1 239 ? 106.261 -32.493 30.177 1.00 32.84 626 PHE D C 1
ATOM 8015 O O . PHE D 1 239 ? 106.410 -31.398 29.627 1.00 34.57 626 PHE D O 1
ATOM 8023 N N . TYR D 1 240 ? 106.740 -32.763 31.375 1.00 32.62 627 TYR D N 1
ATOM 8024 C CA . TYR D 1 240 ? 107.673 -31.882 32.039 1.00 33.67 627 TYR D CA 1
ATOM 8025 C C . TYR D 1 240 ? 108.810 -32.722 32.597 1.00 34.05 627 TYR D C 1
ATOM 8026 O O . TYR D 1 240 ? 108.555 -33.769 33.155 1.00 35.25 627 TYR D O 1
ATOM 8035 N N . GLY D 1 241 ? 110.053 -32.271 32.434 1.00 35.06 628 GLY D N 1
ATOM 8036 C CA . GLY D 1 241 ? 111.221 -33.010 32.898 1.00 35.58 628 GLY D CA 1
ATOM 8037 C C . GLY D 1 241 ? 112.489 -32.713 32.110 1.00 37.10 628 GLY D C 1
ATOM 8038 O O . GLY D 1 241 ? 112.574 -31.708 31.387 1.00 38.21 628 GLY D O 1
ATOM 8039 N N . THR D 1 242 ? 113.483 -33.580 32.236 1.00 37.42 629 THR D N 1
ATOM 8040 C CA . THR D 1 242 ? 114.757 -33.395 31.556 1.00 37.75 629 THR D CA 1
ATOM 8041 C C . THR D 1 242 ? 114.675 -34.065 30.208 1.00 37.79 629 THR D C 1
ATOM 8042 O O . THR D 1 242 ? 113.723 -34.775 29.937 1.00 37.86 629 THR D O 1
ATOM 8046 N N . PHE D 1 243 ? 115.680 -33.844 29.364 1.00 38.47 630 PHE D N 1
ATOM 8047 C CA . PHE D 1 243 ? 115.719 -34.430 28.028 1.00 38.88 630 PHE D CA 1
ATOM 8048 C C . PHE D 1 243 ? 115.794 -35.940 28.135 1.00 40.13 630 PHE D C 1
ATOM 8049 O O . PHE D 1 243 ? 115.279 -36.660 27.272 1.00 39.80 630 PHE 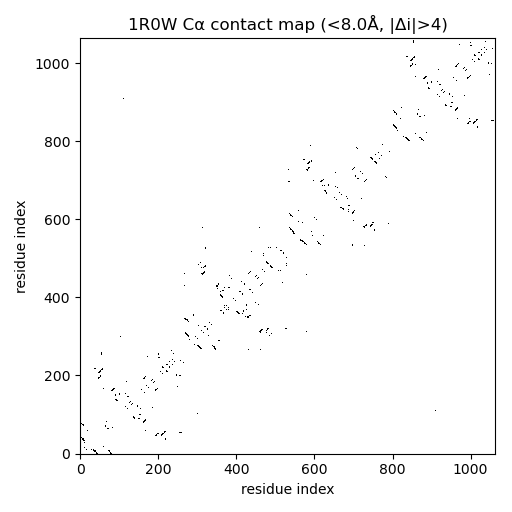D O 1
ATOM 8057 N N . SER D 1 244 ? 116.430 -36.411 29.205 1.00 41.01 631 SER D N 1
ATOM 8058 C CA . SER D 1 244 ? 116.626 -37.839 29.406 1.00 42.63 631 SER D CA 1
ATOM 8059 C C . SER D 1 244 ? 115.307 -38.513 29.799 1.00 41.89 631 SER D C 1
ATOM 8060 O O . SER D 1 244 ? 114.982 -39.569 29.297 1.00 41.53 631 SER D O 1
ATOM 8063 N N . GLU D 1 245 ? 114.524 -37.861 30.643 1.00 42.12 632 GLU D N 1
ATOM 8064 C CA . GLU D 1 245 ? 113.181 -38.342 30.946 1.00 42.90 632 GLU D CA 1
ATOM 8065 C C . GLU D 1 245 ? 112.261 -38.371 29.733 1.00 43.40 632 GLU D C 1
ATOM 8066 O O . GLU D 1 245 ? 111.402 -39.255 29.613 1.00 43.65 632 GLU D O 1
ATOM 8072 N N . LEU D 1 246 ? 112.450 -37.406 28.834 1.00 42.77 633 LEU D N 1
ATOM 8073 C CA . LEU D 1 246 ? 111.646 -37.300 27.632 1.00 42.00 633 LEU D CA 1
ATOM 8074 C C . LEU D 1 246 ? 111.806 -38.540 26.774 1.00 43.07 633 LEU D C 1
ATOM 8075 O O . LEU D 1 246 ? 110.823 -39.080 26.245 1.00 42.44 633 LEU D O 1
ATOM 8080 N N . GLN D 1 247 ? 113.054 -38.976 26.632 1.00 44.01 634 GLN D N 1
ATOM 8081 C CA . GLN D 1 247 ? 113.374 -40.091 25.752 1.00 46.29 634 GLN D CA 1
ATOM 8082 C C . GLN D 1 247 ? 112.812 -41.403 26.297 1.00 46.97 634 GLN D C 1
ATOM 8083 O O . GLN D 1 247 ? 112.412 -42.273 25.518 1.00 48.96 634 GLN D O 1
ATOM 8089 N N . SER D 1 248 ? 112.737 -41.517 27.621 1.00 46.93 635 SER D N 1
ATOM 8090 C CA . SER D 1 248 ? 112.311 -42.749 28.284 1.00 46.79 635 SER D CA 1
ATOM 8091 C C . SER D 1 248 ? 110.835 -42.772 28.652 1.00 46.71 635 SER D C 1
ATOM 8092 O O . SER D 1 248 ? 110.184 -43.822 28.533 1.00 47.85 635 SER D O 1
ATOM 8095 N N . LEU D 1 249 ? 110.317 -41.630 29.107 1.00 45.50 636 LEU D N 1
ATOM 8096 C CA . LEU D 1 249 ? 108.912 -41.495 29.484 1.00 43.91 636 LEU D CA 1
ATOM 8097 C C . LEU D 1 249 ? 107.989 -41.149 28.322 1.00 44.11 636 LEU D C 1
ATOM 8098 O O . LEU D 1 249 ? 106.758 -41.241 28.469 1.00 43.94 636 LEU D O 1
ATOM 8103 N N . ARG D 1 250 ? 108.560 -40.717 27.185 1.00 42.84 637 ARG D N 1
ATOM 8104 C CA . ARG D 1 250 ? 107.775 -40.501 25.955 1.00 41.70 637 ARG D CA 1
ATOM 8105 C C . ARG D 1 250 ? 108.547 -41.010 24.731 1.00 41.93 637 ARG D C 1
ATOM 8106 O O . ARG D 1 250 ? 108.911 -40.196 23.861 1.00 41.37 637 ARG D O 1
ATOM 8114 N N . PRO D 1 251 ? 108.810 -42.331 24.673 1.00 41.54 638 PRO D N 1
ATOM 8115 C CA . PRO D 1 251 ? 109.617 -42.934 23.597 1.00 40.87 638 PRO D CA 1
ATOM 8116 C C . PRO D 1 251 ? 109.017 -42.764 22.210 1.00 41.15 638 PRO D C 1
ATOM 8117 O O . PRO D 1 251 ? 109.765 -42.785 21.241 1.00 41.16 638 PRO D O 1
ATOM 8121 N N . ASP D 1 252 ? 107.698 -42.644 22.101 1.00 40.67 639 ASP D N 1
ATOM 8122 C CA . ASP D 1 252 ? 107.101 -42.529 20.780 1.00 40.96 639 ASP D CA 1
ATOM 8123 C C . ASP D 1 252 ? 107.267 -41.102 20.229 1.00 40.34 639 ASP D C 1
ATOM 8124 O O . ASP D 1 252 ? 107.673 -40.929 19.088 1.00 38.83 639 ASP D O 1
ATOM 8129 N N . PHE D 1 253 ? 106.934 -40.101 21.047 1.00 40.10 640 PHE D N 1
ATOM 8130 C CA . PHE D 1 253 ? 107.250 -38.721 20.717 1.00 39.50 640 PHE D CA 1
ATOM 8131 C C . PHE D 1 253 ? 108.712 -38.639 20.337 1.00 39.65 640 PHE D C 1
ATOM 8132 O O . PHE D 1 253 ? 109.054 -38.266 19.219 1.00 40.10 640 PHE D O 1
ATOM 8140 N N . SER D 1 254 ? 109.575 -39.006 21.268 1.00 40.33 641 SER D N 1
ATOM 8141 C CA . SER D 1 254 ? 111.000 -38.816 21.079 1.00 41.29 641 SER D CA 1
ATOM 8142 C C . SER D 1 254 ? 111.532 -39.520 19.838 1.00 41.58 641 SER D C 1
ATOM 8143 O O . SER D 1 254 ? 112.295 -38.930 19.071 1.00 41.98 641 SER D O 1
ATOM 8146 N N . SER D 1 255 ? 111.120 -40.771 19.631 1.00 40.96 642 SER D N 1
ATOM 8147 C CA . SER D 1 255 ? 111.681 -41.579 18.556 1.00 41.74 642 SER D CA 1
ATOM 8148 C C . SER D 1 255 ? 111.301 -41.005 17.203 1.00 40.67 642 SER D C 1
ATOM 8149 O O . SER D 1 255 ? 112.115 -40.971 16.284 1.00 41.37 642 SER D O 1
ATOM 8152 N N . LYS D 1 256 ? 110.060 -40.561 17.082 1.00 39.81 643 LYS D N 1
ATOM 8153 C CA . LYS D 1 256 ? 109.640 -39.843 15.879 1.00 39.65 643 LYS D CA 1
ATOM 8154 C C . LYS D 1 256 ? 110.364 -38.504 15.675 1.00 38.96 643 LYS D C 1
ATOM 8155 O O . LYS D 1 256 ? 110.742 -38.189 14.535 1.00 39.96 643 LYS D O 1
ATOM 8161 N N . LEU D 1 257 ? 110.549 -37.722 16.742 1.00 38.19 644 LEU D N 1
ATOM 8162 C CA . LEU D 1 257 ? 111.147 -36.378 16.592 1.00 39.08 644 LEU D CA 1
ATOM 8163 C C . LEU D 1 257 ? 112.659 -36.378 16.425 1.00 40.95 644 LEU D C 1
ATOM 8164 O O . LEU D 1 257 ? 113.184 -35.598 15.622 1.00 40.50 644 LEU D O 1
ATOM 8169 N N . MET D 1 258 ? 113.344 -37.272 17.155 1.00 42.69 645 MET D N 1
ATOM 8170 C CA . MET D 1 258 ? 114.781 -37.493 16.986 1.00 44.38 645 MET D CA 1
ATOM 8171 C C . MET D 1 258 ? 115.084 -38.409 15.785 1.00 44.34 645 MET D C 1
ATOM 8172 O O . MET D 1 258 ? 116.233 -38.746 15.531 1.00 45.58 645 MET D O 1
ATOM 8177 N N . GLY D 1 259 ? 114.065 -38.797 15.024 1.00 44.78 646 GLY D N 1
ATOM 8178 C CA . GLY D 1 259 ? 114.285 -39.637 13.863 1.00 43.50 646 GLY D CA 1
ATOM 8179 C C . GLY D 1 259 ? 114.845 -38.920 12.641 1.00 44.39 646 GLY D C 1
ATOM 8180 O O . GLY D 1 259 ? 115.427 -39.560 11.743 1.00 44.21 646 GLY D O 1
ATOM 8181 N N . TYR D 1 260 ? 114.668 -37.602 12.587 1.00 42.57 647 TYR D N 1
ATOM 8182 C CA . TYR D 1 260 ? 115.004 -36.816 11.395 1.00 42.12 647 TYR D CA 1
ATOM 8183 C C . TYR D 1 260 ? 116.489 -36.524 11.342 1.00 41.85 647 TYR D C 1
ATOM 8184 O O . TYR D 1 260 ? 117.136 -36.458 12.366 1.00 42.99 647 TYR D O 1
ATOM 8193 N N . ASP D 1 261 ? 117.050 -36.367 10.155 1.00 42.53 648 ASP D N 1
ATOM 8194 C CA . ASP D 1 261 ? 118.464 -35.964 10.046 1.00 42.74 648 ASP D CA 1
ATOM 8195 C C . ASP D 1 261 ? 118.691 -34.489 10.425 1.00 40.76 648 ASP D C 1
ATOM 8196 O O . ASP D 1 261 ? 119.561 -34.177 11.236 1.00 40.80 648 ASP D O 1
ATOM 8201 N N . THR D 1 262 ? 117.901 -33.589 9.837 1.00 37.48 649 THR D N 1
ATOM 8202 C CA . THR D 1 262 ? 118.012 -32.165 10.147 1.00 35.56 649 THR D CA 1
ATOM 8203 C C . THR D 1 262 ? 116.671 -31.505 10.378 1.00 31.52 649 THR D C 1
ATOM 8204 O O . THR D 1 262 ? 116.337 -30.561 9.682 1.00 31.39 649 THR D O 1
ATOM 8208 N N . PHE D 1 263 ? 115.900 -32.015 11.328 1.00 28.49 650 PHE D N 1
ATOM 8209 C CA . PHE D 1 263 ? 114.641 -31.389 11.751 1.00 26.44 650 PHE D CA 1
ATOM 8210 C C . PHE D 1 263 ? 114.774 -29.864 11.980 1.00 24.76 650 PHE D C 1
ATOM 8211 O O . PHE D 1 263 ? 113.918 -29.092 11.541 1.00 22.54 650 PHE D O 1
ATOM 8219 N N . ASP D 1 264 ? 115.856 -29.455 12.647 1.00 22.47 651 ASP D N 1
ATOM 8220 C CA . ASP D 1 264 ? 115.993 -28.079 13.134 1.00 22.44 651 ASP D CA 1
ATOM 8221 C C . ASP D 1 264 ? 116.164 -27.104 11.987 1.00 21.73 651 ASP D C 1
ATOM 8222 O O . ASP D 1 264 ? 115.882 -25.937 12.121 1.00 20.79 651 ASP D O 1
ATOM 8227 N N . GLN D 1 265 ? 116.585 -27.628 10.850 1.00 21.21 652 GLN D N 1
ATOM 8228 C CA . GLN D 1 265 ? 116.667 -26.853 9.618 1.00 22.58 652 GLN D CA 1
ATOM 8229 C C . GLN D 1 265 ? 115.456 -26.895 8.687 1.00 22.62 652 GLN D C 1
ATOM 8230 O O . GLN D 1 265 ? 115.508 -26.313 7.613 1.00 21.84 652 GLN D O 1
ATOM 8236 N N . PHE D 1 266 ? 114.367 -27.574 9.089 1.00 22.18 653 PHE D N 1
ATOM 8237 C CA . PHE D 1 266 ? 113.075 -27.374 8.399 1.00 20.67 653 PHE D CA 1
ATOM 8238 C C . PHE D 1 266 ? 112.559 -25.916 8.695 1.00 20.49 653 PHE D C 1
ATOM 8239 O O . PHE D 1 266 ? 112.985 -25.277 9.674 1.00 18.83 653 PHE D O 1
ATOM 8247 N N . THR D 1 267 ? 111.647 -25.402 7.865 1.00 21.04 654 THR D N 1
ATOM 8248 C CA . THR D 1 267 ? 111.012 -24.116 8.104 1.00 23.35 654 THR D CA 1
ATOM 8249 C C . THR D 1 267 ? 110.238 -24.232 9.411 1.00 23.72 654 THR D C 1
ATOM 8250 O O . THR D 1 267 ? 109.872 -25.304 9.834 1.00 23.11 654 THR D O 1
ATOM 8254 N N . GLU D 1 268 ? 109.986 -23.115 10.055 1.00 24.55 655 GLU D N 1
ATOM 8255 C CA . GLU D 1 268 ? 109.239 -23.157 11.309 1.00 25.86 655 GLU D CA 1
ATOM 8256 C C . GLU D 1 268 ? 107.847 -23.822 11.173 1.00 25.55 655 GLU D C 1
ATOM 8257 O O . GLU D 1 268 ? 107.403 -24.537 12.067 1.00 24.27 655 GLU D O 1
ATOM 8263 N N . GLU D 1 269 ? 107.180 -23.586 10.050 1.00 24.62 656 GLU D N 1
ATOM 8264 C CA . GLU D 1 269 ? 105.857 -24.155 9.785 1.00 26.45 656 GLU D CA 1
ATOM 8265 C C . GLU D 1 269 ? 105.885 -25.688 9.710 1.00 24.58 656 GLU D C 1
ATOM 8266 O O . GLU D 1 269 ? 105.043 -26.333 10.303 1.00 24.62 656 GLU D O 1
ATOM 8272 N N . ARG D 1 270 ? 106.851 -26.259 8.976 1.00 24.37 657 ARG D N 1
ATOM 8273 C CA . ARG D 1 270 ? 107.087 -27.704 8.997 1.00 24.26 657 ARG D CA 1
ATOM 8274 C C . ARG D 1 270 ? 107.386 -28.283 10.400 1.00 23.78 657 ARG D C 1
ATOM 8275 O O . ARG D 1 270 ? 106.745 -29.266 10.818 1.00 23.47 657 ARG D O 1
ATOM 8283 N N . ARG D 1 271 ? 108.331 -27.687 11.134 1.00 21.30 658 ARG D N 1
ATOM 8284 C CA . ARG D 1 271 ? 108.617 -28.167 12.478 1.00 21.44 658 ARG D CA 1
ATOM 8285 C C . ARG D 1 271 ? 107.361 -28.175 13.369 1.00 22.23 658 ARG D C 1
ATOM 8286 O O . ARG D 1 271 ? 107.065 -29.166 14.057 1.00 21.89 658 ARG D O 1
ATOM 8294 N N . SER D 1 272 ? 106.629 -27.083 13.360 1.00 21.82 659 SER D N 1
ATOM 8295 C CA . SER D 1 272 ? 105.398 -27.016 14.136 1.00 24.96 659 SER D CA 1
ATOM 8296 C C . SER D 1 272 ? 104.269 -27.981 13.702 1.00 24.10 659 SER D C 1
ATOM 8297 O O . SER D 1 272 ? 103.549 -28.461 14.574 1.00 24.24 659 SER D O 1
ATOM 8300 N N . SER D 1 273 ? 104.123 -28.273 12.411 1.00 23.65 660 SER D N 1
ATOM 8301 C CA . SER D 1 273 ? 103.148 -29.295 11.976 1.00 26.10 660 SER D CA 1
ATOM 8302 C C . SER D 1 273 ? 103.559 -30.681 12.428 1.00 25.64 660 SER D C 1
ATOM 8303 O O . SER D 1 273 ? 102.721 -31.469 12.896 1.00 25.84 660 SER D O 1
ATOM 8306 N N . ILE D 1 274 ? 104.838 -31.001 12.279 1.00 25.31 661 ILE D N 1
ATOM 8307 C CA . ILE D 1 274 ? 105.308 -32.301 12.767 1.00 24.31 661 ILE D CA 1
ATOM 8308 C C . ILE D 1 274 ? 105.080 -32.447 14.253 1.00 24.65 661 ILE D C 1
ATOM 8309 O O . ILE D 1 274 ? 104.601 -33.469 14.684 1.00 25.28 661 ILE D O 1
ATOM 8314 N N . LEU D 1 275 ? 105.378 -31.408 15.029 1.00 24.38 662 LEU D N 1
ATOM 8315 C CA . LEU D 1 275 ? 105.155 -31.453 16.464 1.00 23.57 662 LEU D CA 1
ATOM 8316 C C . LEU D 1 275 ? 103.655 -31.638 16.788 1.00 24.78 662 LEU D C 1
ATOM 8317 O O . LEU D 1 275 ? 103.304 -32.487 17.613 1.00 24.54 662 LEU D O 1
ATOM 8322 N N . THR D 1 276 ? 102.794 -30.853 16.139 1.00 23.98 663 THR D N 1
ATOM 8323 C CA . THR D 1 276 ? 101.352 -30.970 16.302 1.00 25.73 663 THR D CA 1
ATOM 8324 C C . THR D 1 276 ? 100.863 -32.403 15.969 1.00 27.22 663 THR D C 1
ATOM 8325 O O . THR D 1 276 ? 100.236 -33.074 16.815 1.00 27.30 663 THR D O 1
ATOM 8329 N N . GLU D 1 277 ? 101.191 -32.878 14.766 1.00 27.30 664 GLU D N 1
ATOM 8330 C CA . GLU D 1 277 ? 100.743 -34.195 14.308 1.00 30.78 664 GLU D CA 1
ATOM 8331 C C . GLU D 1 277 ? 101.208 -35.318 15.225 1.00 30.35 664 GLU D C 1
ATOM 8332 O O . GLU D 1 277 ? 100.396 -36.185 15.622 1.00 30.29 664 GLU D O 1
ATOM 8338 N N . THR D 1 278 ? 102.490 -35.286 15.605 1.00 30.00 665 THR D N 1
ATOM 8339 C CA . THR D 1 278 ? 103.037 -36.244 16.554 1.00 28.72 665 THR D CA 1
ATOM 8340 C C . THR D 1 278 ? 102.360 -36.142 17.926 1.00 30.56 665 THR D C 1
ATOM 8341 O O . THR D 1 278 ? 102.132 -37.162 18.586 1.00 30.22 665 THR D O 1
ATOM 8345 N N . LEU D 1 279 ? 102.061 -34.925 18.364 1.00 30.74 666 LEU D N 1
ATOM 8346 C CA . LEU D 1 279 ? 101.397 -34.746 19.650 1.00 34.91 666 LEU D CA 1
ATOM 8347 C C . LEU D 1 279 ? 99.941 -35.295 19.606 1.00 36.24 666 LEU D C 1
ATOM 8348 O O . LEU D 1 279 ? 99.492 -35.954 20.533 1.00 37.01 666 LEU D O 1
ATOM 8353 N N . ARG D 1 280 ? 99.244 -35.090 18.506 1.00 37.00 667 ARG D N 1
ATOM 8354 C CA . ARG D 1 280 ? 97.916 -35.660 18.379 1.00 38.63 667 ARG D CA 1
ATOM 8355 C C . ARG D 1 280 ? 97.925 -37.173 18.383 1.00 40.90 667 ARG D C 1
ATOM 8356 O O . ARG D 1 280 ? 97.009 -37.789 18.913 1.00 41.69 667 ARG D O 1
ATOM 8364 N N . ARG D 1 281 ? 98.970 -37.755 17.802 1.00 43.00 668 ARG D N 1
ATOM 8365 C CA . ARG D 1 281 ? 99.078 -39.195 17.611 1.00 45.03 668 ARG D CA 1
ATOM 8366 C C . ARG D 1 281 ? 99.473 -39.933 18.880 1.00 45.36 668 ARG D C 1
ATOM 8367 O O . ARG D 1 281 ? 99.093 -41.088 19.082 1.00 45.13 668 ARG D O 1
ATOM 8375 N N . PHE D 1 282 ? 100.235 -39.275 19.739 1.00 44.94 669 PHE D N 1
ATOM 8376 C CA . PHE D 1 282 ? 100.648 -39.937 20.957 1.00 44.74 669 PHE D CA 1
ATOM 8377 C C . PHE D 1 282 ? 99.927 -39.475 22.196 1.00 45.09 669 PHE D C 1
ATOM 8378 O O . PHE D 1 282 ? 100.460 -38.748 23.032 1.00 44.40 669 PHE D O 1
ATOM 8386 N N . SER D 1 283 ? 98.654 -39.869 22.214 1.00 46.72 670 SER D N 1
ATOM 8387 C CA . SER D 1 283 ? 97.786 -40.030 23.395 1.00 47.93 670 SER D CA 1
ATOM 8388 C C . SER D 1 283 ? 96.497 -39.194 23.356 1.00 49.12 670 SER D C 1
ATOM 8389 O O . SER D 1 283 ? 96.005 -38.800 22.275 1.00 48.94 670 SER D O 1
#

GO terms:
  GO:0097186 amelogenesis (P, IDA)
  GO:1902476 chloride transmembrane transport (P, IDA)
  GO:0070175 positive regulation of enamel mineralization (P, IDA)
  GO:0005254 chloride channel activity (F, IDA)
  GO:0016324 apical plasma membrane (C, IDA)
  GO:0071320 cellular response to cAMP (P, IDA)
  GO:00058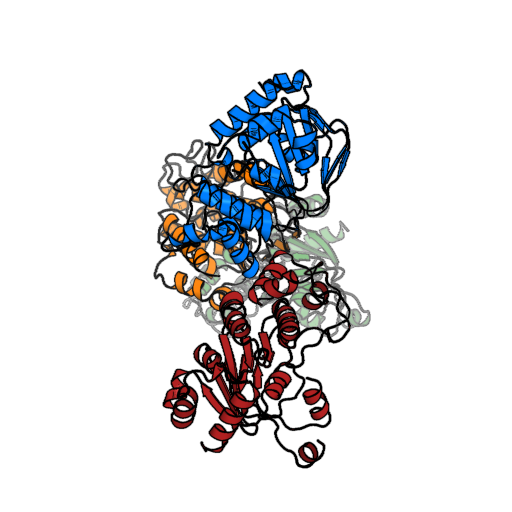86 plasma membrane (C, EXP)
  GO:0016324 apical plasma membrane (C, EXP)
  GO:0015106 bicarbonate transmembrane transporter activity (F, IMP)
  GO:0015108 chloride transmembrane transporter activity (F, IMP)
  GO:0051454 intracellular pH elevation (P, IMP)
  GO:0060081 membrane hyperpolarization (P, IMP)
  GO:0048240 sperm capacitation (P, IMP)
  GO:0005515 protein binding (F, IPI)
  GO:0006821 chloride transport (P, IGI)
  GO:0030301 cholesterol transport (P, IMP)
  GO:0006695 cholesterol biosynthetic process (P, IMP)
  GO:0005829 cytosol (C, IDA)
  GO:0005886 plasma membrane (C, IDA)
  GO:0005254 chloride channel activity (F, IMP)

Foldseek 3Di:
DKKWWFQWWFFQDPPPVVVCVVQQVSVVSHVVGHTLAGGDTDIGDQLFEEEEEAAPSQNPVVVVCCVVVVTDTPDTDMDDDKFEFEQTPDQWDAWFFLLCLQQPPHDDDPVLLVLLCVLLVVQVVQVPDPVRRRDTAHTPSPVDDLLNSLSSSVSNRQSDDIQEYEAEESQFDQPNVSSVSNCCRPVCPVSSRRHYYHYYLAVVCLQPGQWYFYGGNNYTPDIGHPVCCCVVVVQLCCQQVVDDCLSNDHNVVSSVSRHVSSVVRD/DKKKWWAFFWFAQDPPPVVVVVVQQVSCVRHVVTHTLAGGDTDTGGFLFEEEEAAAVSQCRVVVVCCVVVVTDGPDTDMDIDWFEFEQTPDQWDAWFFLLCLQQDPHDDDVVLLVLLCVLLVVQVVQVVDPNRRRDTAHTPSPVDDLLNSLSSSVSNSQSDDIQEYEAEASQFDQPLVSVVSNCVRPVCNPSSRHHYYHYYLDVVSLVRGQKYFYGHNNYTPDIGHSVCCCVVVVQLCCQCVPDPCLSNDGNVVSSVSSNVSSVVDD/DAKKKWWAFFWFADDPPVVVVVVVQLVVVRHVVTHTLAGGDTDTGGFLFEEEEEAAPSQNPVVVVCCVVVVTDTPDTDIDIDKFEQEQGPDQWDAWFFLLCLQQPPHDDDPVLLVLLCVLLVVQVVQVVDPVRRRDTAHTPSPPDDLLNSLSSSVSNSQSDDIREYEAEESQFDQPNVSVVSNCCRPVCPVSSRHHYYHYYLAVVCLQPGQWYFYGGNNYTPDIGHSVCCCVVVVQLCCQVVVDPCLSNDGSVVSSVSRHVSSVVPD/DAKWWAQWWFFDDPPVVVVVVVLHVVRVVVTHILAGGDTDDFDQLFEEEEEAAPSQCPVVVVCVVVVNTDTPDTDMDDDKFEFEQRPDQWAAWFFLLCLQQPPHDDDVVLLVLLCVLLVNQVVLVVDPNRRRHTAHTPSPPDDLLNSLSSSVSNRQSDDMQEYEAEESQFDQVNVSSVSNCVRPVCPVSSRHRYYYYYLAVVCLQPGQKYFYGHNNYTPDIGHPVCCCVVPVQLCCQCVVDPCLSNDHNVVSNVSRHVSVVVRD

InterPro domains:
  IPR003439 ABC transporter-like, ATP-binding domain [PF00005] (441-575)
  IPR003439 ABC transporter-like, ATP-binding domain [PF00005] (1223-1369)
  IPR003439 ABC transporter-like, ATP-binding domain [PS50893] (423-646)
  IPR003439 ABC transporter-like, ATP-binding domain [PS50893] (1208-1439)
  IPR003593 AAA+ ATPase domain [SM00382] (450-623)
  IPR003593 AAA+ ATPase domain [SM00382] (1232-1414)
  IPR009147 Cystic fibrosis transmembrane conductance regulator [PR01851] (81-100)
  IPR009147 Cystic fibrosis transmembrane conductance regulator [PR01851] (118-135)
  IPR009147 Cystic fibrosis transmembrane conductance regulator [PR01851] (195-217)
  IPR009147 Cystic fibrosis transmembrane conductance regulator [PR01851] (233-252)
  IPR009147 Cystic fibrosis transmembrane conductance regulator [PR01851] (333-356)
  IPR009147 Cystic fibrosis transmembrane conductance regulator [PR01851] (844-862)
  IPR009147 Cystic fibrosis transmembrane conductance regulator [PR01851] (908-926)
  IPR009147 Cystic fibrosis transmembrane conductance regulator [PR01851] (927-941)
  IPR009147 Cystic fibrosis transmembrane conductance regulator [PR01851] (1073-1092)
  IPR009147 Cystic fibrosis transmembrane conductance regulator [PR01851] (1093-1111)
  IPR009147 Cystic fibrosis transmembrane conductance regulator [PR01851] (1129-1148)
  IPR009147 Cystic fibrosis transmembrane conductance regulator [PR01851] (1401-1414)
  IPR009147 Cystic fibrosis transmembrane conductance regulator [TIGR01271] (1-1476)
  IPR011527 ABC transporter type 1, transmembrane domain [PF00664] (82-350)